Protein AF-A0A3D0U3P0-F1 (afdb_monomer)

Mean predicted aligned error: 9.62 Å

Sequence (791 aa):
NNADELRDAFAVIERSAILPGTFVLSSGGVGVNQLNRFTHMDEMYFSTFTPSSKPFWYGNLKKYYFNINRDDQLGIFADPQKTTVAIEDGAFLPEVLSPWSVVDEAYYNTDEAISADGDIAHIGGAASKIAQPDARKLFVSYNNVQYQITPGNTDATNLQTALSTTYSSLLDGTVEENTAALGSYQTSTLAPMLSWLMGEDVNDEWIRISQPEDPPGALTDQRPADRYDLRNFYGAPLHSSPVVVNYVSKTTDGENNVVDLDPPIDVVFVSTNDGKLYAVDTSDGTELLAYMPEAVLKRDSLTEPSPVEKMYEATKPGAEDGGLIYGLDSTWTVWRQDVNGNGNIDESSLDFVYLYGGMRRGGNNYYILDATNAYASRTISELAVLEGGTGKFADMGQTWSEPQLAIIRYNGTAAAVFIVGGGYDTVYDSGRPNTLPAKGAQVYIIAARAFTDANANSYSAGDVLWWASSATVNNDTTHKQLSALQYSIPSSVKLVELDGDGYLDHFYVGDMGGQIHRFDLNYANSGATDLISNVGTDETVVARLGVSAVAGNAITDSIDRRFFYPPSVAKMRCPQGFCMGIAIGSGWRSNPLDTSVAEKVYFLMDYEPFDGNLNRTILTDLSTYTDDGGNSITEIAPVTKQTNADQLAASSASNAVRGFSLALGGSGYSAEKMLGSPLIISGTTLFSTYYRPDNNGQDQCVMQEGAAAVYSFNPANSQALVLASGLNQNVAGSIQALISEIPSEQVIGEGGETETLPPEVRSGLMSGTGAVGPTPLELDVIRRTRWYQMD

Secondary structure (DSSP, 8-state):
--HHHHHHHHHHHHHHTT-S--B--SPPEE---SS-TTS---EEEEEEEE--SSSS-EEEEEEEEEEE-TT--EEEESSTTS-SB-EETTEE-TTPPPTT-----B-TTSSS-B---TT-TTSSTGGGGPPPTTT--EEEEETTEEEEE-TT-HHHHHHHHHHHHHHHHH--S-HHHHHHHHHHHIIIIIHHHHHHHHTB-TT-HHHHHTS-SS-SSS----S-GGGTTB---EEP-SSPPPEEEEEEEEEE-TTS-EEEEEEEEEEEEEE-TTS-EEEEETTT--EEEEEE-HHHH--SSSSS--HHHHHHHHTSTTPPP-PPPP-S-PPPEEEEE-SS-SSB--TTSS-EEEEEEE-BTT-S-EEEEE-TTTTTT---EEEEEE-TTSGGGTT--BB-S--EEEEEEETTEEEEEEEEE-BB-GGGGTSS-SSSSPTT--EEEEESS-EE-TTS-EE-TT-EEEEEESS--TT-TTEEE-TT--S-B-SPPEEE--SSSSS--EEEEE-TTSEEEEEEB-TT--SGGGSBS--SSSTTEEEE-SGGGS-GGG--GGG-----SPPEEEEEEETTEEEEEEEEE---TT-TT--SS--EEEEEEE-HHHH--TTPPPEETT-EEE-TTS-EEESEEEEEEES-GGGPPBP---TT--EEEEE---TT-TT-EE-S--EEETTEEEEEEEE-----S-----PPPPEEEEEEE-TTBSEEEEEEEEEEGGGTT-HHHHHHTS-GGGT-----TT----S---B----------PTTT-GGG----------

pLDDT: mean 82.15, std 19.07, range [20.28, 98.62]

Solvent-accessible surface area (backbone atoms only — not comparable to full-atom values): 41387 Å² total; per-residue (Å²): 137,53,74,62,62,51,48,52,50,48,54,48,53,59,45,60,69,50,51,93,57,49,45,42,77,26,49,60,22,64,44,61,43,88,87,48,72,85,55,73,50,51,40,34,32,36,28,20,18,33,80,49,60,31,23,47,37,40,3,24,46,37,51,37,22,54,46,70,46,98,83,54,45,72,46,37,13,35,36,94,83,64,77,43,74,31,47,59,92,85,39,53,39,57,82,34,51,38,71,36,40,51,51,75,77,28,22,63,46,31,95,50,78,39,62,37,24,34,28,43,25,51,46,16,20,27,26,46,39,57,63,59,32,76,73,44,40,37,36,38,37,50,94,95,39,79,32,70,34,31,80,92,37,70,41,38,54,51,50,53,51,51,53,49,49,54,56,56,71,60,57,84,68,55,75,67,55,41,51,52,51,49,51,48,42,46,67,73,42,53,51,53,43,52,41,38,72,51,27,33,28,77,56,50,53,63,45,63,45,40,30,40,77,77,60,97,61,84,82,66,75,84,62,61,82,94,44,66,54,51,39,52,64,34,32,18,20,60,58,7,30,37,40,61,44,75,39,35,36,48,42,67,49,102,83,71,45,83,40,78,38,85,78,52,48,38,36,34,36,39,18,13,34,70,27,31,39,39,34,26,35,65,88,62,23,38,60,44,29,34,40,31,54,36,78,34,67,47,59,90,45,82,90,41,73,15,54,50,55,53,43,50,51,33,55,34,86,85,43,65,73,47,71,74,54,49,21,23,28,29,41,57,38,75,50,60,38,50,45,86,70,73,58,41,52,44,83,91,58,84,28,40,27,37,37,34,36,28,14,17,90,38,32,31,34,37,40,33,32,42,42,47,32,39,76,86,77,36,42,71,44,81,70,34,71,50,55,38,60,40,84,98,29,44,53,32,13,26,25,49,18,44,55,40,73,44,35,32,55,49,52,80,28,72,41,52,28,31,32,29,31,21,1,35,39,73,56,54,68,80,48,75,69,95,58,78,62,33,42,3,16,31,40,42,36,24,25,62,42,69,46,68,46,95,84,70,54,69,45,47,40,67,39,69,52,28,34,37,27,42,63,88,70,84,94,45,68,33,59,43,65,30,74,73,36,33,35,19,13,24,7,20,56,31,82,39,63,89,85,79,71,40,43,53,42,33,38,34,34,23,17,51,29,19,34,33,37,45,48,38,46,26,70,84,19,86,28,44,83,42,33,51,65,45,74,51,87,56,46,29,48,56,31,23,66,12,43,66,59,50,69,73,93,71,63,51,59,47,40,57,27,19,21,58,40,26,44,18,62,35,57,34,53,46,84,89,41,60,22,38,38,36,30,42,44,14,28,58,75,81,47,60,77,52,59,61,44,65,20,36,39,36,42,36,52,48,37,45,95,72,70,70,49,80,82,63,81,60,40,30,86,81,32,63,46,69,48,100,84,69,51,77,40,57,21,43,39,77,37,45,85,37,76,51,80,94,69,64,48,71,44,84,75,58,71,72,46,40,27,38,34,34,72,47,45,52,95,60,26,60,21,24,24,46,26,55,59,36,45,68,53,77,58,30,37,36,41,32,24,35,25,45,70,60,85,88,78,73,98,59,98,60,90,78,73,48,23,11,33,34,34,40,37,36,83,66,33,48,37,30,38,47,73,45,68,79,38,48,41,59,48,33,45,17,67,66,52,58,56,47,68,52,64,71,78,79,78,50,86,76,80,67,95,79,73,86,72,70,93,72,50,63,45,58,73,69,66,68,81,49,62,56,51,70,76,74,91,52,71,73,44,35,40,55,58,69,82,75,86,80,132

Nearest PDB structures (foldseek):
  7fh6-assembly1_A  TM=3.433E-01  e=7.189E-04  Cylindrospermum licheniforme UTEX B 2014
  7fh7-assembly1_A  TM=2.535E-01  e=4.378E-04  Cylindrospermum licheniforme UTEX B 2014
  6ms2-assembly1_A-2  TM=2.893E-01  e=2.923E-01  Bacillus licheniformis DSM 13 = ATCC 14580

Foldseek 3Di:
DDVVVVVVVVLLLLVVLQDDFKDFQEFWAFDAQQQCNVPRFQKTKTQIWGDGLFQFTFFAIFMWGWDQDPQRFIFIAQDPVRPHGQDDLRAGDQQRAHQQFAFDFFQQQAPHTGGHCTRPGWHTFLLRQEDDLQPAFEWEDAPNDIARDGPPDPRLVVVLVRLLVQLLVQDDDDPVVSVVVSVCCSPPFSVLLVLVVSFFCSQQLVQVRRHYNDHPDDGDDPDPPSCSGGRSTDTRLNQAHKYKDFAFQWDADPVRDIDGDVPTWIWIWTDHQLQKIWIATPPNSHTLHIYHYNQQCDDPHPVGGHLSSSNVQSSHVPRDRDHHRFHAHYHKDKDWDDQASSSHLDPPDPTWIWIWGFRQVNDQKIWIKTCSCCPPVNDMDTQDMPHACDDPRVLQDRQLAHWDWAWAQFQNAIFIWTKGFSADACVLLVHDDPDWQHRRLKIFTFGCAWDADPVRDIDHGGHTQAMEACDDDPPDLRYAHEVLSIFHFSEYKAFDDDPFQRGTQWIWGFGQQRWIFIWGADRNDNTRNCRTPQRDHCLGTQAGEANSVDDDPVHFQQRSFGFNYYWAWFWKQALVGIWIWTWGWGASPSCLADLRYFIKIKIFTHCCVPPVPSPDDHHYQADWDQDPVRDTFRQEAEAAEDADPVPFAFDPHDSSHGMYMYTDADPQWSRKTWFAYWYADQQKIKGKIKTAGDDPDDPDSHDGFIKMWIWIDHPRTRHIYTLDIRRGCSLRHHVVSSSSSDRPPVRDPPDDPDDPDDPGIGTFDDDDFDADDHDPDRVSRRGGDGDDDDD

Radius of gyration: 27.06 Å; Cα contacts (8 Å, |Δi|>4): 1975; chains: 1; bounding box: 66×80×85 Å

Structure (mmCIF, N/CA/C/O backbone):
data_AF-A0A3D0U3P0-F1
#
_entry.id   AF-A0A3D0U3P0-F1
#
loop_
_atom_site.group_PDB
_atom_site.id
_atom_site.type_symbol
_atom_site.label_atom_id
_atom_site.label_alt_id
_atom_site.label_comp_id
_atom_site.label_asym_id
_atom_site.label_entity_id
_atom_site.label_seq_id
_atom_site.pdbx_PDB_ins_code
_atom_site.Cartn_x
_atom_site.Cartn_y
_atom_site.Cartn_z
_atom_site.occupancy
_atom_site.B_iso_or_equiv
_atom_site.auth_seq_id
_atom_site.auth_comp_id
_atom_site.auth_asym_id
_atom_site.auth_atom_id
_atom_site.pdbx_PDB_model_num
ATOM 1 N N . ASN A 1 1 ? -30.245 41.193 -2.534 1.00 49.72 1 ASN A N 1
ATOM 2 C CA . ASN A 1 1 ? -28.784 41.068 -2.357 1.00 49.72 1 ASN A CA 1
ATOM 3 C C . ASN A 1 1 ? -28.354 41.817 -1.106 1.00 49.72 1 ASN A C 1
ATOM 5 O O . ASN A 1 1 ? -27.764 42.893 -1.203 1.00 49.72 1 ASN A O 1
ATOM 9 N N . ASN A 1 2 ? -28.703 41.294 0.069 1.00 61.22 2 ASN A N 1
ATOM 10 C CA . ASN A 1 2 ? -28.064 41.710 1.320 1.00 61.22 2 ASN A CA 1
ATOM 11 C C . ASN A 1 2 ? -26.850 40.795 1.606 1.00 61.22 2 ASN A C 1
ATOM 13 O O . ASN A 1 2 ? -26.620 39.818 0.895 1.00 61.22 2 ASN A O 1
ATOM 17 N N . ALA A 1 3 ? -26.031 41.152 2.596 1.00 53.53 3 ALA A N 1
ATOM 18 C CA . ALA A 1 3 ? -24.830 40.389 2.939 1.00 53.53 3 ALA A CA 1
ATOM 19 C C . ALA A 1 3 ? -25.141 38.977 3.474 1.00 53.53 3 ALA A C 1
ATOM 21 O O . ALA A 1 3 ? -24.298 38.097 3.338 1.00 53.53 3 ALA A O 1
ATOM 22 N N . ASP A 1 4 ? -26.336 38.760 4.034 1.00 53.97 4 ASP A N 1
ATOM 23 C CA . ASP A 1 4 ? -26.779 37.454 4.529 1.00 53.97 4 ASP A CA 1
ATOM 24 C C . ASP A 1 4 ? -27.100 36.506 3.367 1.00 53.97 4 ASP A C 1
ATOM 26 O O . ASP A 1 4 ? -26.532 35.430 3.310 1.00 53.97 4 ASP A O 1
ATOM 30 N N . GLU A 1 5 ? -27.852 36.949 2.354 1.00 50.50 5 GLU A N 1
ATOM 31 C CA . GLU A 1 5 ? -28.103 36.180 1.121 1.00 50.50 5 GLU A CA 1
ATOM 32 C C . GLU A 1 5 ? -26.801 35.833 0.384 1.00 50.50 5 GLU A C 1
ATOM 34 O O . GLU A 1 5 ? -26.694 34.778 -0.232 1.00 50.50 5 GLU A O 1
ATOM 39 N N . LEU A 1 6 ? -25.802 36.722 0.436 1.00 48.72 6 LEU A N 1
ATOM 40 C CA . LEU A 1 6 ? -24.500 36.476 -0.178 1.00 48.72 6 LEU A CA 1
ATOM 41 C C . LEU A 1 6 ? -23.668 35.478 0.641 1.00 48.72 6 LEU A C 1
ATOM 43 O O . LEU A 1 6 ? -23.034 34.609 0.055 1.00 48.72 6 LEU A O 1
ATOM 47 N N . ARG A 1 7 ? -23.675 35.585 1.976 1.00 52.66 7 ARG A N 1
ATOM 48 C CA . ARG A 1 7 ? -23.034 34.619 2.882 1.00 52.66 7 ARG A CA 1
ATOM 49 C C . ARG A 1 7 ? -23.671 33.245 2.738 1.00 52.66 7 ARG A C 1
ATOM 51 O O . ARG A 1 7 ? -22.947 32.266 2.649 1.00 52.66 7 ARG A O 1
ATOM 58 N N . ASP A 1 8 ? -24.993 33.183 2.695 1.00 53.12 8 ASP A N 1
ATOM 59 C CA . ASP A 1 8 ? -25.736 31.936 2.593 1.00 53.12 8 ASP A CA 1
ATOM 60 C C . ASP A 1 8 ? -25.505 31.312 1.205 1.00 53.12 8 ASP A C 1
ATOM 62 O O . ASP A 1 8 ? -25.206 30.127 1.120 1.00 53.12 8 ASP A O 1
ATOM 66 N N . ALA A 1 9 ? -25.461 32.113 0.130 1.00 49.28 9 ALA A N 1
ATOM 67 C CA . ALA A 1 9 ? -25.041 31.640 -1.192 1.00 49.28 9 ALA A CA 1
ATOM 68 C C . ALA A 1 9 ? -23.585 31.139 -1.218 1.00 49.28 9 ALA A C 1
ATOM 70 O O . ALA A 1 9 ? -23.313 30.111 -1.830 1.00 49.28 9 ALA A O 1
ATOM 71 N N . PHE A 1 10 ? -22.645 31.814 -0.545 1.00 51.56 10 PHE A N 1
ATOM 72 C CA . PHE A 1 10 ? -21.263 31.331 -0.427 1.00 51.56 10 PHE A CA 1
ATOM 73 C C . PHE A 1 10 ? -21.161 30.059 0.418 1.00 51.56 10 PHE A C 1
ATOM 75 O O . PHE A 1 10 ? -20.422 29.164 0.036 1.00 51.56 10 PHE A O 1
ATOM 82 N N . ALA A 1 11 ? -21.929 29.941 1.501 1.00 48.03 11 ALA A N 1
ATOM 83 C CA . ALA A 1 11 ? -21.966 28.755 2.351 1.00 48.03 11 ALA A CA 1
ATOM 84 C C . ALA A 1 11 ? -22.647 27.562 1.663 1.00 48.03 11 ALA A C 1
ATOM 86 O O . ALA A 1 11 ? -22.323 26.418 1.971 1.00 48.03 11 ALA A O 1
ATOM 87 N N . VAL A 1 12 ? -23.593 27.811 0.753 1.00 47.97 12 VAL A N 1
ATOM 88 C CA . VAL A 1 12 ? -24.183 26.791 -0.127 1.00 47.97 12 VAL A CA 1
ATOM 89 C C . VAL A 1 12 ? -23.184 26.385 -1.208 1.00 47.97 12 VAL A C 1
ATOM 91 O O . VAL A 1 12 ? -23.010 25.199 -1.434 1.00 47.97 12 VAL A O 1
ATOM 94 N N . ILE A 1 13 ? -22.463 27.323 -1.834 1.00 45.50 13 ILE A N 1
ATOM 95 C CA . ILE A 1 13 ? -21.404 27.008 -2.816 1.00 45.50 13 ILE A CA 1
ATOM 96 C C . ILE A 1 13 ? -20.246 26.236 -2.163 1.00 45.50 13 ILE A C 1
ATOM 98 O O . ILE A 1 13 ? -19.722 25.299 -2.751 1.00 45.50 13 ILE A O 1
ATOM 102 N N . GLU A 1 14 ? -19.858 26.602 -0.943 1.00 43.72 14 GLU A N 1
ATOM 103 C CA . GLU A 1 14 ? -18.829 25.911 -0.160 1.00 43.72 14 GLU A CA 1
ATOM 104 C C . GLU A 1 14 ? -19.275 24.496 0.231 1.00 43.72 14 GLU A C 1
ATOM 106 O O . GLU A 1 14 ? -18.494 23.562 0.089 1.00 43.72 14 GLU A O 1
ATOM 111 N N . ARG A 1 15 ? -20.540 24.309 0.640 1.00 44.34 15 ARG A N 1
ATOM 112 C CA . ARG A 1 15 ? -21.095 22.987 0.985 1.00 44.34 15 ARG A CA 1
ATOM 113 C C . ARG A 1 15 ? -21.372 22.098 -0.230 1.00 44.34 15 ARG A C 1
ATOM 115 O O . ARG A 1 15 ? -21.023 20.930 -0.185 1.00 44.34 15 ARG A O 1
ATOM 122 N N . SER A 1 16 ? -21.890 22.644 -1.330 1.00 39.41 16 SER A N 1
ATOM 123 C CA . SER A 1 16 ? -22.122 21.907 -2.589 1.00 39.41 16 SER A CA 1
ATOM 124 C C . SER A 1 16 ? -20.830 21.590 -3.354 1.00 39.41 16 SER A C 1
ATOM 126 O O . SER A 1 16 ? -20.779 20.629 -4.118 1.00 39.41 16 SER A O 1
ATOM 128 N N . ALA A 1 17 ? -19.741 22.330 -3.108 1.00 38.22 17 ALA A N 1
ATOM 129 C CA . ALA A 1 17 ? -18.396 21.918 -3.520 1.00 38.22 17 ALA A CA 1
ATOM 130 C C . ALA A 1 17 ? -17.871 20.709 -2.711 1.00 38.22 17 ALA A C 1
ATOM 132 O O . ALA A 1 17 ? -16.861 20.113 -3.091 1.00 38.22 17 ALA A O 1
ATOM 133 N N . ILE A 1 18 ? -18.558 20.343 -1.619 1.00 46.81 18 ILE A N 1
ATOM 134 C CA . ILE A 1 18 ? -18.239 19.260 -0.687 1.00 46.81 18 ILE A CA 1
ATOM 135 C C . ILE A 1 18 ? -19.421 18.262 -0.636 1.00 46.81 18 ILE A C 1
ATOM 137 O O . ILE A 1 18 ? -19.855 17.894 0.449 1.00 46.81 18 ILE A O 1
ATOM 141 N N . LEU A 1 19 ? -19.787 17.698 -1.809 1.00 46.34 19 LEU A N 1
ATOM 142 C CA . LEU A 1 19 ? -20.512 16.410 -2.046 1.00 46.34 19 LEU A CA 1
ATOM 143 C C . LEU A 1 19 ? -22.002 16.553 -2.428 1.00 46.34 19 LEU A C 1
ATOM 145 O O . LEU A 1 19 ? -22.642 17.460 -1.911 1.00 46.34 19 LEU A O 1
ATOM 149 N N . PRO A 1 20 ? -22.538 15.729 -3.368 1.00 41.22 20 PRO A N 1
ATOM 150 C CA . PRO A 1 20 ? -22.445 14.260 -3.439 1.00 41.22 20 PRO A CA 1
ATOM 151 C C . PRO A 1 20 ? -21.587 13.714 -4.594 1.00 41.22 20 PRO A C 1
ATOM 153 O O . PRO A 1 20 ? -21.606 14.215 -5.714 1.00 41.22 20 PRO A O 1
ATOM 156 N N . GLY A 1 21 ? -20.840 12.649 -4.301 1.00 50.16 21 GLY A N 1
ATOM 157 C CA . GLY A 1 21 ? -20.119 11.838 -5.280 1.00 50.16 21 GLY A CA 1
ATOM 158 C C . GLY A 1 21 ? -19.265 10.774 -4.588 1.00 50.16 21 GLY A C 1
ATOM 159 O O . GLY A 1 21 ? -18.504 11.080 -3.664 1.00 50.16 21 GLY A O 1
ATOM 160 N N . THR A 1 22 ? -19.394 9.513 -5.003 1.00 53.03 22 THR A N 1
ATOM 161 C CA . THR A 1 22 ? -18.499 8.433 -4.565 1.00 53.03 22 THR A CA 1
ATOM 162 C C . THR A 1 22 ? -17.234 8.448 -5.399 1.00 53.03 22 THR A C 1
ATOM 164 O O . THR A 1 22 ? -17.274 8.259 -6.612 1.00 53.03 22 THR A O 1
ATOM 167 N N . PHE A 1 23 ? -16.095 8.592 -4.728 1.00 55.03 23 PHE A N 1
ATOM 168 C CA . PHE A 1 23 ? -14.792 8.401 -5.345 1.00 55.03 23 PHE A CA 1
ATOM 169 C C . PHE A 1 23 ? -14.285 6.995 -5.022 1.00 55.03 23 PHE A C 1
ATOM 171 O O . PHE A 1 23 ? -14.324 6.546 -3.871 1.00 55.03 23 PHE A O 1
ATOM 178 N N . VAL A 1 24 ? -13.785 6.307 -6.048 1.00 51.56 24 VAL A N 1
ATOM 179 C CA . VAL A 1 24 ? -13.089 5.022 -5.925 1.00 51.56 24 VAL A CA 1
ATOM 180 C C . VAL A 1 24 ? -11.683 5.207 -6.470 1.00 51.56 24 VAL A C 1
ATOM 182 O O . VAL A 1 24 ? -11.451 5.107 -7.668 1.00 51.56 24 VAL A O 1
ATOM 185 N N . LEU A 1 25 ? -10.724 5.490 -5.588 1.00 46.53 25 LEU A N 1
ATOM 186 C CA . LEU A 1 25 ? -9.311 5.609 -5.978 1.00 46.53 25 LEU A CA 1
ATOM 187 C C . LEU A 1 25 ? -8.508 4.317 -5.779 1.00 46.53 25 LEU A C 1
ATOM 189 O O . LEU A 1 25 ? -7.297 4.318 -6.018 1.00 46.53 25 LEU A O 1
ATOM 193 N N . SER A 1 26 ? -9.146 3.213 -5.381 1.00 41.91 26 SER A N 1
ATOM 194 C CA . SER A 1 26 ? -8.489 1.909 -5.302 1.00 41.91 26 SER A CA 1
ATOM 195 C C . SER A 1 26 ? -9.213 0.852 -6.131 1.00 41.91 26 SER A C 1
ATOM 197 O O . SER A 1 26 ? -10.439 0.761 -6.156 1.00 41.91 26 SER A O 1
ATOM 199 N N . SER A 1 27 ? -8.417 0.072 -6.866 1.00 41.41 27 SER A N 1
ATOM 200 C CA . SER A 1 27 ? -8.886 -1.048 -7.678 1.00 41.41 27 SER A CA 1
ATOM 201 C C . SER A 1 27 ? -9.692 -2.006 -6.808 1.00 41.41 27 SER A C 1
ATOM 203 O O . SER A 1 27 ? -9.208 -2.411 -5.748 1.00 41.41 27 SER A O 1
ATOM 205 N N . GLY A 1 28 ? -10.894 -2.375 -7.257 1.00 38.97 28 GLY A N 1
ATOM 206 C CA . GLY A 1 28 ? -11.715 -3.362 -6.565 1.00 38.97 28 GLY A CA 1
ATOM 207 C C . GLY A 1 28 ? -10.906 -4.625 -6.255 1.00 38.97 28 GLY A C 1
ATOM 208 O O . GLY A 1 28 ? -10.184 -5.149 -7.110 1.00 38.97 28 GLY A O 1
ATOM 209 N N . GLY A 1 29 ? -10.992 -5.104 -5.016 1.00 43.38 29 GLY A N 1
ATOM 210 C CA . GLY A 1 29 ? -10.468 -6.415 -4.655 1.00 43.38 29 GLY A CA 1
ATOM 211 C C . GLY A 1 29 ? -11.375 -7.474 -5.270 1.00 43.38 29 GLY A C 1
ATOM 212 O O . GLY A 1 29 ? -12.568 -7.494 -4.981 1.00 43.38 29 GLY A O 1
ATOM 213 N N . VAL A 1 30 ? -10.846 -8.340 -6.134 1.00 42.81 30 VAL A N 1
ATOM 214 C CA . VAL A 1 30 ? -11.605 -9.497 -6.635 1.00 42.81 30 VAL A CA 1
ATOM 215 C C . VAL A 1 30 ? -11.433 -10.633 -5.634 1.00 42.81 30 VAL A C 1
ATOM 217 O O . VAL A 1 30 ? -10.302 -10.964 -5.267 1.00 42.81 30 VAL A O 1
ATOM 220 N N . GLY A 1 31 ? -12.540 -11.230 -5.192 1.00 40.38 31 GLY A N 1
ATOM 221 C CA . GLY A 1 31 ? -12.495 -12.438 -4.373 1.00 40.38 31 GLY A CA 1
ATOM 222 C C . GLY A 1 31 ? -11.901 -13.589 -5.184 1.00 40.38 31 GLY A C 1
ATOM 223 O O . GLY A 1 31 ? -12.520 -14.077 -6.124 1.00 40.38 31 GLY A O 1
ATOM 224 N N . VAL A 1 32 ? -10.684 -14.023 -4.853 1.00 37.00 32 VAL A N 1
ATOM 225 C CA . VAL A 1 32 ? -10.072 -15.205 -5.475 1.00 37.00 32 VAL A CA 1
ATOM 226 C C . VAL A 1 32 ? -10.027 -16.320 -4.444 1.00 37.00 32 VAL A C 1
ATOM 228 O O . VAL A 1 32 ? -9.284 -16.237 -3.464 1.00 37.00 32 VAL A O 1
ATOM 231 N N . ASN A 1 33 ? -10.770 -17.399 -4.696 1.00 36.72 33 ASN A N 1
ATOM 232 C CA . ASN A 1 33 ? -10.643 -18.612 -3.901 1.00 36.72 33 ASN A CA 1
ATOM 233 C C . ASN A 1 33 ? -9.241 -19.212 -4.131 1.00 36.72 33 ASN A C 1
ATOM 235 O O . ASN A 1 33 ? -8.911 -19.687 -5.221 1.00 36.72 33 ASN A O 1
ATOM 239 N N . GLN A 1 34 ? -8.386 -19.166 -3.104 1.00 41.25 34 GLN A N 1
ATOM 240 C CA . GLN A 1 34 ? -6.985 -19.588 -3.221 1.00 41.25 34 GLN A CA 1
ATOM 241 C C . GLN A 1 34 ? -6.814 -21.105 -3.406 1.00 41.25 34 GLN A C 1
ATOM 243 O O . GLN A 1 34 ? -5.760 -21.528 -3.890 1.00 41.25 34 GLN A O 1
ATOM 248 N N . LEU A 1 35 ? -7.831 -21.902 -3.060 1.00 35.69 35 LEU A N 1
ATOM 249 C CA . LEU A 1 35 ? -7.830 -23.367 -3.117 1.00 35.69 35 LEU A CA 1
ATOM 250 C C . LEU A 1 35 ? -8.491 -23.899 -4.390 1.00 35.69 35 LEU A C 1
ATOM 252 O O . LEU A 1 35 ? -8.008 -24.872 -4.967 1.00 35.69 35 LEU A O 1
ATOM 256 N N . ASN A 1 36 ? -9.551 -23.237 -4.856 1.00 35.78 36 ASN A N 1
ATOM 257 C CA . ASN A 1 36 ? -10.253 -23.582 -6.086 1.00 35.78 36 ASN A CA 1
ATOM 258 C C . ASN A 1 36 ? -10.243 -22.396 -7.059 1.00 35.78 36 ASN A C 1
ATOM 260 O O . ASN A 1 36 ? -11.230 -21.698 -7.262 1.00 35.78 36 ASN A O 1
ATOM 264 N N . ARG A 1 37 ? -9.082 -22.161 -7.678 1.00 35.03 37 ARG A N 1
ATOM 265 C CA . ARG A 1 37 ? -8.872 -21.033 -8.605 1.00 35.03 37 ARG A CA 1
ATOM 266 C C . ARG A 1 37 ? -9.635 -21.161 -9.932 1.00 35.03 37 ARG A C 1
ATOM 268 O O . ARG A 1 37 ? -9.618 -20.216 -10.712 1.00 35.03 37 ARG A O 1
ATOM 275 N N . PHE A 1 38 ? -10.265 -22.313 -10.194 1.00 30.11 38 PHE A N 1
ATOM 276 C CA . PHE A 1 38 ? -11.140 -22.538 -11.353 1.00 30.11 38 PHE A CA 1
ATOM 277 C C . PHE A 1 38 ? -12.600 -22.149 -11.083 1.00 30.11 38 PHE A C 1
ATOM 279 O O . PHE A 1 38 ? -13.351 -21.925 -12.029 1.00 30.11 38 PHE A O 1
ATOM 286 N N . THR A 1 39 ? -13.007 -22.036 -9.816 1.00 34.31 39 THR A N 1
ATOM 287 C CA . THR A 1 39 ? -14.263 -21.385 -9.435 1.00 34.31 39 THR A CA 1
ATOM 288 C C . THR A 1 39 ? -13.959 -19.917 -9.180 1.00 34.31 39 THR A C 1
ATOM 290 O O . THR A 1 39 ? -13.488 -19.537 -8.109 1.00 34.31 39 THR A O 1
ATOM 293 N N . HIS A 1 40 ? -14.165 -19.090 -10.202 1.00 49.53 40 HIS A N 1
ATOM 294 C CA . HIS A 1 40 ? -14.191 -17.645 -10.026 1.00 49.53 40 HIS A CA 1
AT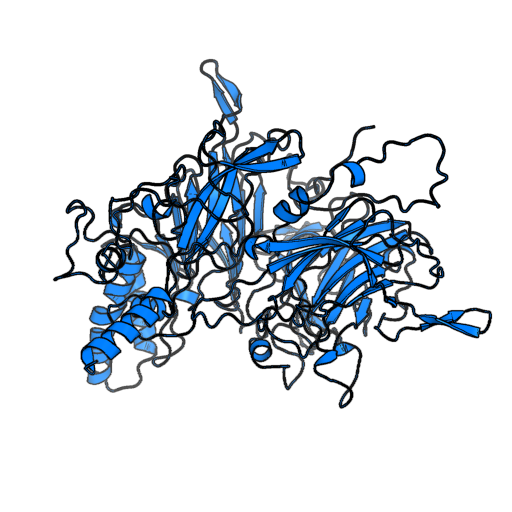OM 295 C C . HIS A 1 40 ? -15.372 -17.321 -9.110 1.00 49.53 40 HIS A C 1
ATOM 297 O O . HIS A 1 40 ? -16.512 -17.578 -9.493 1.00 49.53 40 HIS A O 1
ATOM 303 N N . MET A 1 41 ? -15.114 -16.791 -7.911 1.00 63.88 41 MET A N 1
ATOM 304 C CA . MET A 1 41 ? -16.186 -16.090 -7.214 1.00 63.88 41 MET A CA 1
ATOM 305 C C . MET A 1 41 ? -16.464 -14.837 -8.026 1.00 63.88 41 MET A C 1
ATOM 307 O O . MET A 1 41 ? -15.542 -14.108 -8.392 1.00 63.88 41 MET A O 1
ATOM 311 N N . ASP A 1 42 ? -17.723 -14.611 -8.354 1.00 75.31 42 ASP A N 1
ATOM 312 C CA . ASP A 1 42 ? -18.152 -13.456 -9.124 1.00 75.31 42 ASP A CA 1
ATOM 313 C C . ASP A 1 42 ? -18.332 -12.222 -8.237 1.00 75.31 42 ASP A C 1
ATOM 315 O O . ASP A 1 42 ? -19.132 -11.356 -8.556 1.00 75.31 42 ASP A O 1
ATOM 319 N N . GLU A 1 43 ? -17.568 -12.120 -7.147 1.00 78.75 43 GLU A N 1
ATOM 320 C CA . GLU A 1 43 ? -17.661 -11.077 -6.129 1.00 78.75 43 GLU A CA 1
ATOM 321 C C . GLU A 1 43 ? -16.512 -10.065 -6.242 1.00 78.75 43 GLU A C 1
ATOM 323 O O . GLU A 1 43 ? -15.346 -10.421 -6.455 1.00 78.75 43 GLU A O 1
ATOM 328 N N . MET A 1 44 ? -16.834 -8.790 -6.033 1.00 77.31 44 MET A N 1
ATOM 329 C CA . MET A 1 44 ? -15.883 -7.683 -5.966 1.00 77.31 44 MET A CA 1
ATOM 330 C C . MET A 1 44 ? -16.127 -6.810 -4.743 1.00 77.31 44 MET A C 1
ATOM 332 O O . MET A 1 44 ? -17.266 -6.561 -4.348 1.00 77.31 44 MET A O 1
ATOM 336 N N . TYR A 1 45 ? -15.036 -6.291 -4.193 1.00 82.31 45 TYR A N 1
ATOM 337 C CA . TYR A 1 45 ? -15.023 -5.455 -3.004 1.00 82.31 45 TYR A CA 1
ATOM 338 C C . TYR A 1 45 ? -14.471 -4.078 -3.345 1.00 82.31 45 TYR A C 1
ATOM 340 O O . TYR A 1 45 ? -13.332 -3.951 -3.797 1.00 82.31 45 TYR A O 1
ATOM 348 N N . PHE A 1 46 ? -15.279 -3.049 -3.123 1.00 81.00 46 PHE A N 1
ATOM 349 C CA . PHE A 1 46 ? -14.950 -1.667 -3.432 1.00 81.00 46 PHE A CA 1
ATOM 350 C C . PHE A 1 46 ? -14.707 -0.883 -2.152 1.00 81.00 46 PHE A C 1
ATOM 352 O O . PHE A 1 46 ? -15.581 -0.762 -1.295 1.00 81.00 46 PHE A O 1
ATOM 359 N N . SER A 1 47 ? -13.509 -0.323 -2.063 1.00 83.81 47 SER A N 1
ATOM 360 C CA . SER A 1 47 ? -13.175 0.755 -1.144 1.00 83.81 47 SER A CA 1
ATOM 361 C C . SER A 1 47 ? -13.724 2.054 -1.725 1.00 83.81 47 SER A C 1
ATOM 363 O O . SER A 1 47 ? -13.284 2.512 -2.779 1.00 83.81 47 SER A O 1
ATOM 365 N N . THR A 1 48 ? -14.704 2.639 -1.051 1.00 82.19 48 THR A N 1
ATOM 366 C CA . THR A 1 48 ? -15.368 3.870 -1.491 1.00 82.19 48 THR A CA 1
ATOM 367 C C . THR A 1 48 ? -15.119 4.961 -0.470 1.00 82.19 48 THR A C 1
ATOM 369 O O . THR A 1 48 ? -15.174 4.695 0.731 1.00 82.19 48 THR A O 1
ATOM 372 N N . PHE A 1 49 ? -14.898 6.196 -0.904 1.00 84.19 49 PHE A N 1
ATOM 373 C CA . PHE A 1 49 ? -14.807 7.314 0.026 1.00 84.19 49 PHE A CA 1
ATOM 374 C C . PHE A 1 49 ? -15.312 8.610 -0.580 1.00 84.19 49 PHE A C 1
ATOM 376 O O . PHE A 1 49 ? -15.609 8.723 -1.771 1.00 84.19 49 PHE A O 1
ATOM 383 N N . THR A 1 50 ? -15.413 9.593 0.298 1.00 78.94 50 THR A N 1
ATOM 384 C CA . THR A 1 50 ? -15.985 10.879 -0.013 1.00 78.94 50 THR A CA 1
ATOM 385 C C . THR A 1 50 ? -15.013 11.980 0.440 1.00 78.94 50 THR A C 1
ATOM 387 O O . THR A 1 50 ? -14.845 12.175 1.648 1.00 78.94 50 THR A O 1
ATOM 390 N N . PRO A 1 51 ? -14.314 12.665 -0.492 1.00 76.94 51 PRO A N 1
ATOM 391 C CA . PRO A 1 51 ? -13.432 13.780 -0.174 1.00 76.94 51 PRO A CA 1
ATOM 392 C C . PRO A 1 51 ? -14.157 14.876 0.598 1.00 76.94 51 PRO A C 1
ATOM 394 O O . PRO A 1 51 ? -15.316 15.177 0.332 1.00 76.94 51 PRO A O 1
ATOM 397 N N . SER A 1 52 ? -13.448 15.512 1.520 1.00 78.56 52 SER A N 1
ATOM 398 C CA . SER A 1 52 ? -13.950 16.650 2.282 1.00 78.56 52 SER A CA 1
ATOM 399 C C . SER A 1 52 ? -12.882 17.735 2.390 1.00 78.56 52 SER A C 1
ATOM 401 O O . SER A 1 52 ? -11.685 17.453 2.318 1.00 78.56 52 SER A O 1
ATOM 403 N N . SER A 1 53 ? -13.291 18.984 2.610 1.00 80.38 53 SER A N 1
ATOM 404 C CA . SER A 1 53 ? -12.358 20.025 3.054 1.00 80.38 53 SER A CA 1
ATOM 405 C C . SER A 1 53 ? -11.850 19.776 4.480 1.00 80.38 53 SER A C 1
ATOM 407 O O . SER A 1 53 ? -10.852 20.367 4.895 1.00 80.38 53 SER A O 1
ATOM 409 N N . LYS A 1 54 ? -12.515 18.891 5.238 1.00 86.88 54 LYS A N 1
ATOM 410 C CA . LYS A 1 54 ? -12.105 18.518 6.590 1.00 86.88 54 LYS A CA 1
ATOM 411 C C . LYS A 1 54 ? -10.900 17.571 6.579 1.00 86.88 54 LYS A C 1
ATOM 413 O O . LYS A 1 54 ? -10.796 16.719 5.693 1.00 86.88 54 LYS A O 1
ATOM 418 N N . PRO A 1 55 ? -10.042 17.631 7.616 1.00 90.06 55 PRO A N 1
ATOM 419 C CA . PRO A 1 55 ? -8.910 16.715 7.764 1.00 90.06 55 PRO A CA 1
ATOM 420 C C . PRO A 1 55 ? -9.291 15.232 7.919 1.00 90.06 55 PRO A C 1
ATOM 422 O O . PRO A 1 55 ? -8.425 14.368 7.800 1.00 90.06 55 PRO A O 1
ATOM 425 N N . PHE A 1 56 ? -10.562 14.917 8.189 1.00 91.50 56 PHE A N 1
ATOM 426 C CA . PHE A 1 56 ? -11.080 13.553 8.251 1.00 91.50 56 PHE A CA 1
ATOM 427 C C . PHE A 1 56 ? -12.077 13.313 7.118 1.00 91.50 56 PHE A C 1
ATOM 429 O O . PHE A 1 56 ? -13.063 14.037 6.982 1.00 91.50 56 PHE A O 1
ATOM 436 N N . TRP A 1 57 ? -11.811 12.295 6.303 1.00 90.38 57 TRP A N 1
ATOM 437 C CA . TRP A 1 57 ? -12.704 11.859 5.229 1.00 90.38 57 TRP A CA 1
ATOM 438 C C . TRP A 1 57 ? -13.412 10.572 5.616 1.00 90.38 57 TRP A C 1
ATOM 440 O O . TRP A 1 57 ? -12.787 9.671 6.180 1.00 90.38 57 TRP A O 1
ATOM 450 N N . TYR A 1 58 ? -14.685 10.484 5.246 1.00 90.56 58 TYR A N 1
ATOM 451 C CA . TYR A 1 58 ? -15.495 9.292 5.441 1.00 90.56 58 TYR A CA 1
ATOM 452 C C . TYR A 1 58 ? -15.369 8.347 4.250 1.00 90.56 58 TYR A C 1
ATOM 454 O O . TYR A 1 58 ? -15.213 8.775 3.101 1.00 90.56 58 TYR A O 1
ATOM 462 N N . GLY A 1 59 ? -15.482 7.055 4.522 1.00 90.31 59 GLY A N 1
ATOM 463 C CA . GLY A 1 59 ? -15.549 6.034 3.491 1.00 90.31 59 GLY A CA 1
ATOM 464 C C . GLY A 1 59 ? -16.246 4.778 3.964 1.00 90.31 59 GLY A C 1
ATOM 465 O O . GLY A 1 59 ? -16.987 4.801 4.946 1.00 90.31 59 GLY A O 1
ATOM 466 N N . ASN A 1 60 ? -16.069 3.706 3.197 1.00 91.25 60 ASN A N 1
ATOM 467 C CA . ASN A 1 60 ? -16.757 2.441 3.396 1.00 91.25 60 ASN A CA 1
ATOM 468 C C . ASN A 1 60 ? -16.135 1.323 2.548 1.00 91.25 60 ASN A C 1
ATOM 470 O O . ASN A 1 60 ? -15.343 1.573 1.634 1.00 91.25 60 ASN A O 1
ATOM 474 N N . LEU A 1 61 ? -16.553 0.095 2.838 1.00 91.44 61 LEU A N 1
ATOM 475 C CA . LEU A 1 61 ? -16.288 -1.098 2.049 1.00 91.44 61 LEU A CA 1
ATOM 476 C C . LEU A 1 61 ? -17.626 -1.669 1.564 1.00 91.44 61 LEU A C 1
ATOM 478 O O . LEU A 1 61 ? -18.500 -1.982 2.375 1.00 91.44 61 LEU A O 1
ATOM 482 N N . LYS A 1 62 ? -17.783 -1.823 0.249 1.00 89.50 62 LYS A N 1
ATOM 483 C CA . LYS A 1 62 ? -19.012 -2.323 -0.385 1.00 89.50 62 LYS A CA 1
ATOM 484 C C . LYS A 1 62 ? -18.731 -3.580 -1.211 1.00 89.50 62 LYS A C 1
ATOM 486 O O . LYS A 1 62 ? -17.668 -3.693 -1.818 1.00 89.50 62 LYS A O 1
ATOM 491 N N . LYS A 1 63 ? -19.686 -4.510 -1.252 1.00 89.56 63 LYS A N 1
ATOM 492 C CA . LYS A 1 63 ? -19.638 -5.723 -2.085 1.00 89.56 63 LYS A CA 1
ATOM 493 C C . LYS A 1 63 ? -20.466 -5.523 -3.346 1.00 89.56 63 LYS A C 1
ATOM 495 O O . LYS A 1 63 ? -21.502 -4.880 -3.296 1.00 89.56 63 LYS A O 1
ATOM 500 N N . TYR A 1 64 ? -20.036 -6.102 -4.452 1.00 86.44 64 TYR A N 1
ATOM 501 C CA . TYR A 1 64 ? -20.791 -6.186 -5.698 1.00 86.44 64 TYR A CA 1
ATOM 502 C C . TYR A 1 64 ? -20.469 -7.502 -6.394 1.00 86.44 64 TYR A C 1
ATOM 504 O O . TYR A 1 64 ? -19.573 -8.233 -5.971 1.00 86.44 64 TYR A O 1
ATOM 512 N N . TYR A 1 65 ? -21.184 -7.785 -7.473 1.00 84.06 65 TYR A N 1
ATOM 513 C CA . TYR A 1 65 ? -20.959 -8.949 -8.312 1.00 84.06 65 TYR A CA 1
ATOM 514 C C . TYR A 1 65 ? -20.535 -8.530 -9.710 1.00 84.06 65 TYR A C 1
ATOM 516 O O . TYR A 1 65 ? -20.890 -7.443 -10.162 1.00 84.06 65 TYR A O 1
ATOM 524 N N . PHE A 1 66 ? -19.794 -9.377 -10.416 1.00 76.62 66 PHE A N 1
ATOM 525 C CA . PHE A 1 66 ? -19.382 -9.100 -11.786 1.00 76.62 66 PHE A CA 1
ATOM 526 C C . PHE A 1 66 ? -19.797 -10.183 -12.769 1.00 76.62 66 PHE A C 1
ATOM 528 O O . PHE A 1 66 ? -19.948 -11.363 -12.445 1.00 76.62 66 PHE A O 1
ATOM 535 N N . ASN A 1 67 ? -19.972 -9.771 -14.017 1.00 72.25 67 ASN A N 1
ATOM 536 C CA . ASN A 1 67 ? -20.132 -10.681 -15.133 1.00 72.25 67 ASN A CA 1
ATOM 537 C C . ASN A 1 67 ? -19.337 -10.186 -16.326 1.00 72.25 67 ASN A C 1
ATOM 539 O O . ASN A 1 67 ? -19.295 -8.987 -16.575 1.00 72.25 67 ASN A O 1
ATOM 543 N N . ILE A 1 68 ? -18.776 -11.115 -17.089 1.00 67.69 68 ILE A N 1
ATOM 544 C CA . ILE A 1 68 ? -18.231 -10.812 -18.408 1.00 67.69 68 ILE A CA 1
ATOM 545 C C . ILE A 1 68 ? -19.235 -11.368 -19.415 1.00 67.69 68 ILE A C 1
ATOM 547 O O . ILE A 1 68 ? -19.520 -12.569 -19.431 1.00 67.69 68 ILE A O 1
ATOM 551 N N . ASN A 1 69 ? -19.855 -10.481 -20.190 1.00 63.03 69 ASN A N 1
ATOM 552 C CA . ASN A 1 69 ? -20.857 -10.863 -21.184 1.00 63.03 69 ASN A CA 1
ATOM 553 C C . ASN A 1 69 ? -20.181 -11.438 -22.446 1.00 63.03 69 ASN A C 1
ATOM 555 O O . ASN A 1 69 ? -18.968 -11.383 -22.591 1.00 63.03 69 ASN A O 1
ATOM 559 N N . ARG A 1 70 ? -20.962 -11.994 -23.387 1.00 49.25 70 ARG A N 1
ATOM 560 C CA . ARG A 1 70 ? -20.430 -12.596 -24.636 1.00 49.25 70 ARG A CA 1
ATOM 561 C C . ARG A 1 70 ? -19.698 -11.619 -25.560 1.00 49.25 70 ARG A C 1
ATOM 563 O O . ARG A 1 70 ? -18.983 -12.077 -26.440 1.00 49.25 70 ARG A O 1
ATOM 570 N N . ASP A 1 71 ? -19.902 -10.325 -25.355 1.00 53.44 71 ASP A N 1
ATOM 571 C CA . ASP A 1 71 ? -19.205 -9.249 -26.061 1.00 53.44 71 ASP A CA 1
ATOM 572 C C . ASP A 1 71 ? -17.986 -8.745 -25.251 1.00 53.44 71 ASP A C 1
ATOM 574 O O . ASP A 1 71 ? -17.564 -7.607 -25.417 1.00 53.44 71 ASP A O 1
ATOM 578 N N . ASP A 1 72 ? -17.484 -9.559 -24.311 1.00 55.03 72 ASP A N 1
ATOM 579 C CA . ASP A 1 72 ? -16.354 -9.303 -23.401 1.00 55.03 72 ASP A CA 1
ATOM 580 C C . ASP A 1 72 ? -16.494 -8.068 -22.485 1.00 55.03 72 ASP A C 1
ATOM 582 O O . ASP A 1 72 ? -15.559 -7.681 -21.788 1.00 55.03 72 ASP A O 1
ATOM 586 N N . GLN A 1 73 ? -17.690 -7.476 -22.402 1.00 59.69 73 GLN A N 1
ATOM 587 C CA . GLN A 1 73 ? -17.954 -6.342 -21.516 1.00 59.69 73 GLN A CA 1
ATOM 588 C C . GLN A 1 73 ? -18.140 -6.776 -20.057 1.00 59.69 73 GLN A C 1
ATOM 590 O O . GLN A 1 73 ? -18.956 -7.657 -19.756 1.00 59.69 73 GLN A O 1
ATOM 595 N N . LEU A 1 74 ? -17.414 -6.109 -19.153 1.00 66.50 74 LEU A N 1
ATOM 596 C CA . LEU A 1 74 ? -17.555 -6.241 -17.703 1.00 66.50 74 LEU A CA 1
ATOM 597 C C . LEU A 1 74 ? -18.809 -5.495 -17.220 1.00 66.50 74 LEU A C 1
ATOM 599 O O . LEU A 1 74 ? -18.866 -4.270 -17.267 1.00 66.50 74 LEU A O 1
ATOM 603 N N . GLY A 1 75 ? -19.796 -6.231 -16.717 1.00 74.12 75 GLY A N 1
ATOM 604 C CA . GLY A 1 75 ? -20.936 -5.688 -15.980 1.00 74.12 75 GLY A CA 1
ATOM 605 C C . GLY A 1 75 ? -20.743 -5.842 -14.473 1.00 74.12 75 GLY A C 1
ATOM 606 O O . GLY A 1 75 ? -20.240 -6.872 -14.020 1.00 74.12 75 GLY A O 1
ATOM 607 N N . ILE A 1 76 ? -21.167 -4.839 -13.702 1.00 81.12 76 ILE A N 1
ATOM 608 C CA . ILE A 1 76 ? -21.108 -4.835 -12.234 1.00 81.12 76 ILE A CA 1
ATOM 609 C C . ILE A 1 76 ? -22.530 -4.732 -11.691 1.00 81.12 76 ILE A C 1
ATOM 611 O O . ILE A 1 76 ? -23.306 -3.884 -12.131 1.00 81.12 76 ILE A O 1
ATOM 615 N N . PHE A 1 77 ? -22.869 -5.599 -10.742 1.00 88.00 77 PHE A N 1
ATOM 616 C CA . PHE A 1 77 ? -24.230 -5.844 -10.281 1.00 88.00 77 PHE A CA 1
ATOM 617 C C . PHE A 1 77 ? -24.333 -5.810 -8.757 1.00 88.00 77 PHE A C 1
ATOM 619 O O . PHE A 1 77 ? -23.385 -6.144 -8.047 1.00 88.00 77 PHE A O 1
ATOM 626 N N . ALA A 1 78 ? -25.504 -5.438 -8.252 1.00 91.56 78 ALA A N 1
ATOM 627 C CA . ALA A 1 78 ? -25.799 -5.382 -6.821 1.00 91.56 78 ALA A CA 1
ATOM 628 C C . ALA A 1 78 ? -26.422 -6.673 -6.268 1.00 91.56 78 ALA A C 1
ATOM 630 O O . ALA A 1 78 ? -26.675 -6.772 -5.071 1.00 91.56 78 ALA A O 1
ATOM 631 N N . ASP A 1 79 ? -26.655 -7.676 -7.112 1.00 91.12 79 ASP A N 1
ATOM 632 C CA . ASP A 1 79 ? -27.243 -8.954 -6.721 1.00 91.12 79 ASP A CA 1
ATOM 633 C C . ASP A 1 79 ? -26.488 -10.140 -7.339 1.00 91.12 79 ASP A C 1
ATOM 635 O O . ASP A 1 79 ? -25.990 -10.037 -8.466 1.00 91.12 79 ASP A O 1
ATOM 639 N N . PRO A 1 80 ? -26.434 -11.291 -6.644 1.00 87.81 80 PRO A N 1
ATOM 640 C CA . PRO A 1 80 ? -25.746 -12.479 -7.146 1.00 87.81 80 PRO A CA 1
ATOM 641 C C . PRO A 1 80 ? -26.397 -13.054 -8.414 1.00 87.81 80 PRO A C 1
ATOM 643 O O . PRO A 1 80 ? -25.749 -13.769 -9.174 1.00 87.81 80 PRO A O 1
ATOM 646 N N . GLN A 1 81 ? -27.671 -12.743 -8.687 1.00 90.69 81 GLN A N 1
ATOM 647 C CA . GLN A 1 81 ? -28.357 -13.143 -9.918 1.00 90.69 81 GLN A CA 1
ATOM 648 C C . GLN A 1 81 ? -28.000 -12.254 -11.122 1.00 90.69 81 GLN A C 1
ATOM 650 O O . GLN A 1 81 ? -28.401 -12.585 -12.241 1.00 90.69 81 GLN A O 1
ATOM 655 N N . LYS A 1 82 ? -27.228 -11.176 -10.917 1.00 88.75 82 LYS A N 1
ATOM 656 C CA . LYS A 1 82 ? -26.746 -10.244 -11.950 1.00 88.75 82 LYS A CA 1
ATOM 657 C C . LYS A 1 82 ? -27.885 -9.587 -12.729 1.00 88.75 82 LYS A C 1
ATOM 659 O O . LYS A 1 82 ? -27.848 -9.487 -13.955 1.00 88.75 82 LYS A O 1
ATOM 664 N N . THR A 1 83 ? -28.929 -9.173 -12.016 1.00 91.19 83 THR A N 1
ATOM 665 C CA . THR A 1 83 ? -30.139 -8.576 -12.606 1.00 91.19 83 THR A CA 1
ATOM 666 C C . THR A 1 83 ? -30.236 -7.065 -12.407 1.00 91.19 83 THR A C 1
ATOM 668 O O . THR A 1 83 ? -30.875 -6.382 -13.205 1.00 91.19 83 THR A O 1
ATOM 671 N N . THR A 1 84 ? -29.567 -6.541 -11.386 1.00 93.44 84 THR A N 1
ATOM 672 C CA . THR A 1 84 ? -29.549 -5.137 -10.981 1.00 93.44 84 THR A CA 1
ATOM 673 C C . THR A 1 84 ? -28.160 -4.585 -11.245 1.00 93.44 84 THR A C 1
ATOM 675 O O . THR A 1 84 ? -27.216 -4.889 -10.517 1.00 93.44 84 THR A O 1
ATOM 678 N N . VAL A 1 85 ? -28.022 -3.799 -12.310 1.00 90.06 85 VAL A N 1
ATOM 679 C CA . VAL A 1 85 ? -26.772 -3.093 -12.621 1.00 90.06 85 VAL A CA 1
ATOM 680 C C . VAL A 1 85 ? -26.460 -2.123 -11.483 1.00 90.06 85 VAL A C 1
ATOM 682 O O . VAL A 1 85 ? -27.356 -1.436 -11.006 1.00 90.06 85 VAL A O 1
ATOM 685 N N . ALA A 1 86 ? -25.207 -2.096 -11.035 1.00 85.50 86 ALA A N 1
ATOM 686 C CA . ALA A 1 86 ? -24.736 -1.215 -9.968 1.00 85.50 86 ALA A CA 1
ATOM 687 C C . ALA A 1 86 ? -23.849 -0.076 -10.474 1.00 85.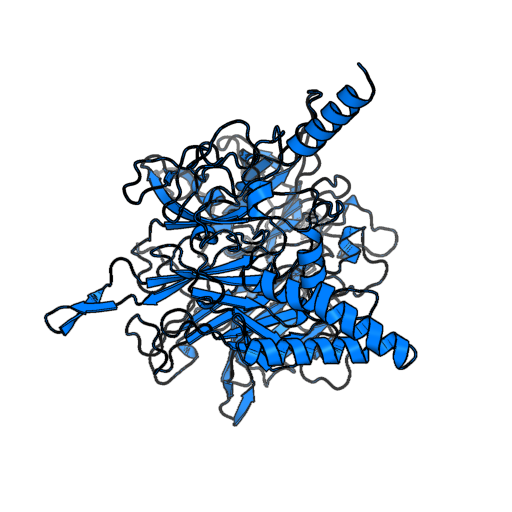50 86 ALA A C 1
ATOM 689 O O . ALA A 1 86 ? -23.798 0.975 -9.838 1.00 85.50 86 ALA A O 1
ATOM 690 N N . ILE A 1 87 ? -23.151 -0.292 -11.593 1.00 78.00 87 ILE A N 1
ATOM 691 C CA . ILE A 1 87 ? -22.240 0.682 -12.196 1.00 78.00 87 ILE A CA 1
ATOM 692 C C . ILE A 1 87 ? -22.552 0.807 -13.684 1.00 78.00 87 ILE A C 1
ATOM 694 O O . ILE A 1 87 ? -22.628 -0.202 -14.387 1.00 78.00 87 ILE A O 1
ATOM 698 N N . GLU A 1 88 ? -22.670 2.043 -14.154 1.00 74.50 88 GLU A N 1
ATOM 699 C CA . GLU A 1 88 ? -22.790 2.406 -15.567 1.00 74.50 88 GLU A CA 1
ATOM 700 C C . GLU A 1 88 ? -21.748 3.492 -15.871 1.00 74.50 88 GLU A C 1
ATOM 702 O O . GLU A 1 88 ? -21.528 4.387 -15.057 1.00 74.50 88 GLU A O 1
ATOM 707 N N . ASP A 1 89 ? -21.020 3.361 -16.983 1.00 66.38 89 ASP A N 1
ATOM 708 C CA . ASP A 1 89 ? -19.942 4.285 -17.386 1.00 66.38 89 ASP A CA 1
ATOM 709 C C . ASP A 1 89 ? -18.882 4.575 -16.294 1.00 66.38 89 ASP A C 1
ATOM 711 O O . ASP A 1 89 ? -18.254 5.635 -16.250 1.00 66.38 89 ASP A O 1
ATOM 715 N N . GLY A 1 90 ? -18.653 3.608 -15.397 1.00 63.47 90 GLY A N 1
ATOM 716 C CA . GLY A 1 90 ? -17.686 3.717 -14.300 1.00 63.47 90 GLY A CA 1
ATOM 717 C C . GLY A 1 90 ? -18.175 4.492 -13.069 1.00 63.47 90 GLY A C 1
ATOM 718 O O . GLY A 1 90 ? -17.381 4.697 -12.147 1.00 63.47 90 GLY A O 1
ATOM 719 N N . ALA A 1 91 ? -19.452 4.888 -13.027 1.00 70.94 91 ALA A N 1
ATOM 720 C CA . ALA A 1 91 ? -20.095 5.541 -11.888 1.00 70.94 91 ALA A CA 1
ATOM 721 C C . ALA A 1 91 ? -21.150 4.633 -11.234 1.00 70.94 91 ALA A C 1
ATOM 723 O O . ALA A 1 91 ? -21.862 3.898 -11.917 1.00 70.94 91 ALA A O 1
ATOM 724 N N . PHE A 1 92 ? -21.253 4.683 -9.902 1.00 78.75 92 PHE A N 1
ATOM 725 C CA . PHE A 1 92 ? -22.316 3.983 -9.178 1.00 78.75 92 PHE A CA 1
ATOM 726 C C . PHE A 1 92 ? -23.674 4.624 -9.453 1.00 78.75 92 PHE A C 1
ATOM 728 O O . PHE A 1 92 ? -23.782 5.844 -9.552 1.00 78.75 92 PHE A O 1
ATOM 735 N N . LEU A 1 93 ? -24.712 3.799 -9.539 1.00 84.56 93 LEU A N 1
ATOM 736 C CA . LEU A 1 93 ? -26.083 4.277 -9.683 1.00 84.56 93 LEU A CA 1
ATOM 737 C C . LEU A 1 93 ? -26.665 4.659 -8.301 1.00 84.56 93 LEU A C 1
ATOM 739 O O . LEU A 1 93 ? -26.576 3.851 -7.374 1.00 84.56 93 LEU A O 1
ATOM 743 N N . PRO A 1 94 ? -27.287 5.846 -8.143 1.00 83.31 94 PRO A N 1
ATOM 744 C CA . PRO A 1 94 ? -27.685 6.405 -6.840 1.00 83.31 94 PRO A CA 1
ATOM 745 C C . PRO A 1 94 ? -28.752 5.591 -6.093 1.00 83.31 94 PRO A C 1
ATOM 747 O O . PRO A 1 94 ? -28.727 5.489 -4.871 1.00 83.31 94 PRO A O 1
ATOM 750 N N . GLU A 1 95 ? -29.678 4.956 -6.813 1.00 84.31 95 GLU A N 1
ATOM 751 C CA . GLU A 1 95 ? -30.801 4.213 -6.216 1.00 84.31 95 GLU A CA 1
ATOM 752 C C . GLU A 1 95 ? -30.492 2.724 -5.970 1.00 84.31 95 GLU A C 1
ATOM 754 O O . GLU A 1 95 ? -31.382 1.937 -5.638 1.00 84.31 95 GLU A O 1
ATOM 759 N N . VAL A 1 96 ? -29.236 2.303 -6.149 1.00 90.56 96 VAL A N 1
ATOM 760 C CA . VAL A 1 96 ? -28.842 0.898 -6.014 1.00 90.56 96 VAL A CA 1
ATOM 761 C C . VAL A 1 96 ? -28.365 0.602 -4.598 1.00 90.56 96 VAL A C 1
ATOM 763 O O . VAL A 1 96 ? -27.462 1.248 -4.077 1.00 90.56 96 VAL A O 1
ATOM 766 N N . LEU A 1 97 ? -28.958 -0.416 -3.976 1.00 93.38 97 LEU A N 1
ATOM 767 C CA . LEU A 1 97 ? -28.556 -0.889 -2.656 1.00 93.38 97 LEU A CA 1
ATOM 768 C C . LEU A 1 97 ? -27.478 -1.970 -2.793 1.00 93.38 97 LEU A C 1
ATOM 770 O O . LEU A 1 97 ? -27.728 -3.013 -3.399 1.00 93.38 97 LEU A O 1
ATOM 774 N N . SER A 1 98 ? -26.299 -1.755 -2.211 1.00 91.75 98 SER A N 1
ATOM 775 C CA . SER A 1 98 ? -25.260 -2.787 -2.180 1.00 91.75 98 SER A CA 1
ATOM 776 C C . SER A 1 98 ? -25.643 -3.951 -1.234 1.00 91.75 98 SER A C 1
ATOM 778 O O . SER A 1 98 ? -26.378 -3.749 -0.266 1.00 91.75 98 SER A O 1
ATOM 780 N N . PRO A 1 99 ? -25.172 -5.194 -1.468 1.00 90.56 99 PRO A N 1
ATOM 781 C CA . PRO A 1 99 ? -25.665 -6.420 -0.822 1.00 90.56 99 PRO A CA 1
ATOM 782 C C . PRO A 1 99 ? -25.577 -6.440 0.707 1.00 90.56 99 PRO A C 1
ATOM 784 O O . PRO A 1 99 ? -26.361 -7.118 1.368 1.00 90.56 99 PRO A O 1
ATOM 787 N N . TRP A 1 100 ? -24.594 -5.741 1.274 1.00 93.62 100 TRP A N 1
ATOM 788 C CA . TRP A 1 100 ? -24.395 -5.663 2.722 1.00 93.62 100 TRP A CA 1
ATOM 789 C C . TRP A 1 100 ? -25.155 -4.513 3.367 1.00 93.62 100 TRP A C 1
ATOM 791 O O . TRP A 1 100 ? -25.251 -4.462 4.589 1.00 93.62 100 TRP A O 1
ATOM 801 N N . SER A 1 101 ? -25.670 -3.574 2.582 1.00 94.31 101 SER A N 1
ATOM 802 C CA . SER A 1 101 ? -26.165 -2.312 3.106 1.00 94.31 101 SER A CA 1
ATOM 803 C C . SER A 1 101 ? -27.399 -2.465 3.977 1.00 94.31 101 SER A C 1
ATOM 805 O O . SER A 1 101 ? -28.396 -3.082 3.604 1.00 94.31 101 SER A O 1
ATOM 807 N N . VAL A 1 102 ? -27.355 -1.788 5.120 1.00 91.81 102 VAL A N 1
ATOM 808 C CA . VAL A 1 102 ? -28.531 -1.350 5.868 1.00 91.81 102 VAL A CA 1
ATOM 809 C C . VAL A 1 102 ? -28.475 0.175 5.922 1.00 91.81 102 VAL A C 1
ATOM 811 O O . VAL A 1 102 ? -27.592 0.743 6.559 1.00 91.81 102 VAL A O 1
ATOM 814 N N . VAL A 1 103 ? -29.381 0.846 5.214 1.00 90.94 103 VAL A N 1
ATOM 815 C CA . VAL A 1 103 ? -29.428 2.314 5.150 1.00 90.94 103 VAL A CA 1
ATOM 816 C C . VAL A 1 103 ? -30.635 2.798 5.943 1.00 90.94 103 VAL A C 1
ATOM 818 O O . VAL A 1 103 ? -31.752 2.330 5.725 1.00 90.94 103 VAL A O 1
ATOM 821 N N . ASP A 1 104 ? -30.400 3.709 6.885 1.00 89.62 104 ASP A N 1
ATOM 822 C CA . ASP A 1 104 ? -31.477 4.408 7.581 1.00 89.62 104 ASP A CA 1
ATOM 823 C C . ASP A 1 104 ? -32.004 5.503 6.646 1.00 89.62 104 ASP A C 1
ATOM 825 O O . ASP A 1 104 ? -31.225 6.330 6.186 1.00 89.62 104 ASP A O 1
ATOM 829 N N . GLU A 1 105 ? -33.302 5.517 6.342 1.00 90.56 105 GLU A N 1
ATOM 830 C CA . GLU A 1 105 ? -33.863 6.529 5.439 1.00 90.56 105 GLU A CA 1
ATOM 831 C C . GLU A 1 105 ? -33.644 7.941 6.006 1.00 90.56 105 GLU A C 1
ATOM 833 O O . GLU A 1 105 ? -34.153 8.285 7.077 1.00 90.56 105 GLU A O 1
ATOM 838 N N . ALA A 1 106 ? -32.850 8.746 5.300 1.00 89.38 106 ALA A N 1
ATOM 839 C CA . ALA A 1 106 ? -32.420 10.070 5.734 1.00 89.38 106 ALA A CA 1
ATOM 840 C C . ALA A 1 106 ? -31.976 10.918 4.537 1.00 89.38 106 ALA A C 1
ATOM 842 O O . ALA A 1 106 ? -31.874 10.423 3.423 1.00 89.38 106 ALA A O 1
ATOM 843 N N . TYR A 1 107 ? -31.697 12.199 4.753 1.00 87.06 107 TYR A N 1
ATOM 844 C CA . TYR A 1 107 ? -31.375 13.120 3.662 1.00 87.06 107 TYR A CA 1
ATOM 845 C C . TYR A 1 107 ? -29.917 13.025 3.198 1.00 87.06 107 TYR A C 1
ATOM 847 O O . TYR A 1 107 ? -29.629 13.290 2.041 1.00 87.06 107 TYR A O 1
ATOM 855 N N . TYR A 1 108 ? -28.995 12.632 4.082 1.00 85.94 108 TYR A N 1
ATOM 856 C CA . TYR A 1 108 ? -27.565 12.472 3.776 1.00 85.94 108 TYR A CA 1
ATOM 857 C C . TYR A 1 108 ? -26.921 13.668 3.044 1.00 85.94 108 TYR A C 1
ATOM 859 O O . TYR A 1 108 ? -26.181 13.486 2.080 1.00 85.94 108 TYR A O 1
ATOM 867 N N . ASN A 1 109 ? -27.196 14.893 3.511 1.00 79.12 109 ASN A N 1
ATOM 868 C CA . ASN A 1 109 ? -26.821 16.159 2.869 1.00 79.12 109 ASN A CA 1
ATOM 869 C C . ASN A 1 109 ? -27.354 16.295 1.437 1.00 79.12 109 ASN A C 1
ATOM 871 O O . ASN A 1 109 ? -26.682 16.846 0.575 1.00 79.12 109 ASN A O 1
ATOM 875 N N . THR A 1 110 ? -28.560 15.791 1.188 1.00 79.50 110 THR A N 1
ATOM 876 C CA . THR A 1 110 ? -29.314 16.011 -0.049 1.00 79.50 110 THR A CA 1
ATOM 877 C C . THR A 1 110 ? -30.703 16.558 0.283 1.00 79.50 110 THR A C 1
ATOM 879 O O . THR A 1 110 ? -31.147 16.508 1.430 1.00 79.50 110 THR A O 1
ATOM 882 N N . ASP A 1 111 ? -31.416 17.092 -0.705 1.00 82.75 111 ASP A N 1
ATOM 883 C CA . ASP A 1 111 ? -32.776 17.612 -0.500 1.00 82.75 111 ASP A CA 1
ATOM 884 C C . ASP A 1 111 ? -33.863 16.519 -0.514 1.00 82.75 111 ASP A C 1
ATOM 886 O O . ASP A 1 111 ? -35.036 16.797 -0.245 1.00 82.75 111 ASP A O 1
ATOM 890 N N . GLU A 1 112 ? -33.492 15.268 -0.797 1.00 85.56 112 GLU A N 1
ATOM 891 C CA . GLU A 1 112 ? -34.406 14.130 -0.884 1.00 85.56 112 GLU A CA 1
ATOM 892 C C . GLU A 1 112 ? -34.033 13.043 0.130 1.00 85.56 112 GLU A C 1
ATOM 894 O O . GLU A 1 112 ? -32.880 12.883 0.515 1.00 85.56 112 GLU A O 1
ATOM 899 N N . ALA A 1 113 ? -35.027 12.296 0.611 1.00 88.44 113 ALA A N 1
ATOM 900 C CA . ALA A 1 113 ? -34.758 11.174 1.500 1.00 88.44 113 ALA A CA 1
ATOM 901 C C . ALA A 1 113 ? -34.188 9.999 0.692 1.00 88.44 113 ALA A C 1
ATOM 903 O O . ALA A 1 113 ? -34.803 9.519 -0.260 1.00 88.44 113 ALA A O 1
ATOM 904 N N . ILE A 1 114 ? -33.020 9.524 1.102 1.00 89.31 114 ILE A N 1
ATOM 905 C CA . ILE A 1 114 ? -32.257 8.451 0.484 1.00 89.31 114 ILE A CA 1
ATOM 906 C C . ILE A 1 114 ? -32.366 7.194 1.351 1.00 89.31 114 ILE A C 1
ATOM 908 O O . ILE A 1 114 ? -32.209 7.234 2.572 1.00 89.31 114 ILE A O 1
ATOM 912 N N . SER A 1 115 ? -32.614 6.057 0.703 1.00 91.12 115 SER A N 1
ATOM 913 C CA . SER A 1 115 ? -32.733 4.732 1.338 1.00 91.12 115 SER A CA 1
ATOM 914 C C . SER A 1 115 ? -31.837 3.665 0.698 1.00 91.12 115 SER A C 1
ATOM 916 O O . SER A 1 115 ? -31.856 2.504 1.108 1.00 91.12 115 SER A O 1
ATOM 918 N N . ALA A 1 116 ? -31.030 4.058 -0.288 1.00 91.81 116 ALA A N 1
ATOM 919 C CA . ALA A 1 116 ? -30.031 3.232 -0.949 1.00 91.81 116 ALA A CA 1
ATOM 920 C C . ALA A 1 116 ? -28.663 3.901 -0.823 1.00 91.81 116 ALA A C 1
ATOM 922 O O . ALA A 1 116 ? -28.571 5.122 -0.756 1.00 91.81 116 ALA A O 1
ATOM 923 N N . ASP A 1 117 ? -27.598 3.110 -0.745 1.00 88.75 117 ASP A N 1
ATOM 924 C CA . ASP A 1 117 ? -26.258 3.659 -0.577 1.00 88.75 117 ASP A CA 1
ATOM 925 C C . ASP A 1 117 ? -25.596 4.066 -1.890 1.00 88.75 117 ASP A C 1
ATOM 927 O O . ASP A 1 117 ? -24.721 4.921 -1.845 1.00 88.75 117 ASP A O 1
ATOM 931 N N . GLY A 1 118 ? -25.971 3.452 -3.017 1.00 86.00 118 GLY A N 1
ATOM 932 C CA . GLY A 1 118 ? -25.631 3.854 -4.383 1.00 86.00 118 GLY A CA 1
ATOM 933 C C . GLY A 1 118 ? -24.287 4.561 -4.548 1.00 86.00 118 GLY A C 1
ATOM 934 O O . GLY A 1 118 ? -23.220 4.016 -4.233 1.00 86.00 118 GLY A O 1
ATOM 935 N N . ASP A 1 119 ? -24.364 5.804 -5.016 1.00 81.00 119 ASP A N 1
ATOM 936 C CA . ASP A 1 119 ? -23.257 6.727 -5.253 1.00 81.00 119 ASP A CA 1
ATOM 937 C C . ASP A 1 119 ? -22.863 7.562 -4.022 1.00 81.00 119 ASP A C 1
ATOM 939 O O . ASP A 1 119 ? -22.043 8.479 -4.136 1.00 81.00 119 ASP A O 1
ATOM 943 N N . ILE A 1 120 ? -23.323 7.198 -2.822 1.00 84.38 120 ILE A N 1
ATOM 944 C CA . ILE A 1 120 ? -22.916 7.798 -1.546 1.00 84.38 120 ILE A CA 1
ATOM 945 C C . ILE A 1 120 ? -22.001 6.827 -0.789 1.00 84.38 120 ILE A C 1
ATOM 947 O O . ILE A 1 120 ? -22.414 5.781 -0.283 1.00 84.38 120 ILE A O 1
ATOM 951 N N . ALA A 1 121 ? -20.714 7.168 -0.684 1.00 83.88 121 ALA A N 1
ATOM 952 C CA . ALA A 1 121 ? -19.724 6.212 -0.195 1.00 83.88 121 ALA A CA 1
ATOM 953 C C . ALA A 1 121 ? -19.916 5.859 1.285 1.00 83.88 121 ALA A C 1
ATOM 955 O O . ALA A 1 121 ? -19.836 4.696 1.652 1.00 83.88 121 ALA A O 1
ATOM 956 N N . HIS A 1 122 ? -20.164 6.856 2.133 1.00 86.06 122 HIS A N 1
ATOM 957 C CA . HIS A 1 122 ? -20.071 6.749 3.592 1.00 86.06 122 HIS A CA 1
ATOM 958 C C . HIS A 1 122 ? -21.330 6.198 4.291 1.00 86.06 122 HIS A C 1
ATOM 960 O O . HIS A 1 122 ? -21.389 6.205 5.520 1.00 86.06 122 HIS A O 1
ATOM 966 N N . ILE A 1 123 ? -22.322 5.714 3.536 1.00 88.88 123 ILE A N 1
ATOM 967 C CA . ILE A 1 123 ? -23.540 5.068 4.056 1.00 88.88 123 ILE A CA 1
ATOM 968 C C . ILE A 1 123 ? -23.649 3.629 3.532 1.00 88.88 123 ILE A C 1
ATOM 970 O O . ILE A 1 123 ? -22.993 3.267 2.555 1.00 88.88 123 ILE A O 1
ATOM 974 N N . GLY A 1 124 ? -24.458 2.788 4.185 1.00 92.38 124 GLY A N 1
ATOM 975 C CA . GLY A 1 124 ? -24.609 1.376 3.812 1.00 92.38 124 GLY A CA 1
ATOM 976 C C . GLY A 1 124 ? -23.325 0.562 4.005 1.00 92.38 124 GLY A C 1
ATOM 977 O O . GLY A 1 124 ? -22.565 0.808 4.946 1.00 92.38 124 GLY A O 1
ATOM 978 N N . GLY A 1 125 ? -23.082 -0.417 3.131 1.00 93.56 125 GLY A N 1
ATOM 979 C CA . GLY A 1 125 ? -21.878 -1.252 3.106 1.00 93.56 125 GLY A CA 1
ATOM 980 C C . GLY A 1 125 ? -21.538 -1.910 4.448 1.00 93.56 125 GLY A C 1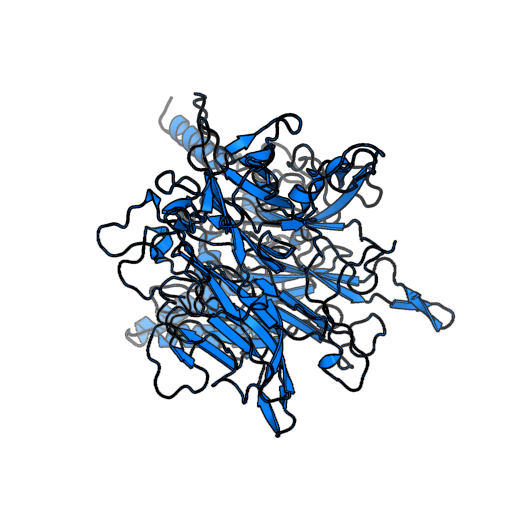
ATOM 981 O O . GLY A 1 125 ? -22.402 -2.112 5.306 1.00 93.56 125 GLY A O 1
ATOM 982 N N . ALA A 1 126 ? -20.255 -2.210 4.648 1.00 95.25 126 ALA A N 1
ATOM 983 C CA . ALA A 1 126 ? -19.742 -2.763 5.900 1.00 95.25 126 ALA A CA 1
ATOM 984 C C . ALA A 1 126 ? -19.914 -1.798 7.091 1.00 95.25 126 ALA A C 1
ATOM 986 O O . ALA A 1 126 ? -20.202 -2.236 8.203 1.00 95.25 126 ALA A O 1
ATOM 987 N N . ALA A 1 127 ? -19.821 -0.479 6.870 1.00 94.06 127 ALA A N 1
ATOM 988 C CA . ALA A 1 127 ? -19.993 0.515 7.934 1.00 94.06 127 ALA A CA 1
ATOM 989 C C . ALA A 1 127 ? -21.385 0.443 8.596 1.00 94.06 127 ALA A C 1
ATOM 991 O O . ALA A 1 127 ? -21.518 0.651 9.803 1.00 94.06 127 ALA A O 1
ATOM 992 N N . SER A 1 128 ? -22.423 0.064 7.840 1.00 93.44 128 SER A N 1
ATOM 993 C CA . SER A 1 128 ? -23.773 -0.145 8.382 1.00 93.44 128 SER A CA 1
ATOM 994 C C . SER A 1 128 ? -23.915 -1.362 9.304 1.00 93.44 128 SER A C 1
ATOM 996 O O . SER A 1 128 ? -24.912 -1.480 10.017 1.00 93.44 128 SER A O 1
ATOM 998 N N . LYS A 1 129 ? -22.922 -2.258 9.313 1.00 94.75 129 LYS A N 1
ATOM 999 C CA . LYS A 1 129 ? -22.890 -3.489 10.115 1.00 94.75 129 LYS A CA 1
ATOM 1000 C C . LYS A 1 129 ? -22.031 -3.370 11.370 1.00 94.75 129 LYS A C 1
ATOM 1002 O O . LYS A 1 129 ? -21.854 -4.362 12.078 1.00 94.75 129 LYS A O 1
ATOM 1007 N N . ILE A 1 130 ? -21.503 -2.180 11.664 1.00 92.19 130 ILE A N 1
ATOM 1008 C CA . ILE A 1 130 ? -20.769 -1.928 12.905 1.00 92.19 130 ILE A CA 1
ATOM 1009 C C . ILE A 1 130 ? -21.676 -2.252 14.097 1.00 92.19 130 ILE A C 1
ATOM 1011 O O . ILE A 1 130 ? -22.772 -1.709 14.241 1.00 92.19 130 ILE A O 1
ATOM 1015 N N . ALA A 1 131 ? -21.207 -3.164 14.947 1.00 92.69 131 ALA A N 1
ATOM 1016 C CA . ALA A 1 131 ? -21.900 -3.544 16.167 1.00 92.69 131 ALA A CA 1
ATOM 1017 C C . ALA A 1 131 ? -21.836 -2.430 17.224 1.00 92.69 131 ALA A C 1
ATOM 1019 O O . ALA A 1 131 ? -21.002 -1.526 17.154 1.00 92.69 131 ALA A O 1
ATOM 1020 N N . GLN A 1 132 ? -22.679 -2.545 18.250 1.00 93.62 132 GLN A N 1
ATOM 1021 C CA . GLN A 1 132 ? -22.616 -1.674 19.423 1.00 93.62 132 GLN A CA 1
ATOM 1022 C C . GLN A 1 132 ? -21.214 -1.703 20.066 1.00 93.62 132 GLN A C 1
ATOM 1024 O O . GLN A 1 132 ? -20.568 -2.759 20.049 1.00 93.62 132 GLN A O 1
ATOM 1029 N N . PRO A 1 133 ? -20.727 -0.585 20.643 1.00 93.94 133 PRO A N 1
ATOM 1030 C CA . PRO A 1 133 ? -19.363 -0.484 21.176 1.00 93.94 133 PRO A CA 1
ATOM 1031 C C . PRO A 1 133 ? -18.963 -1.585 22.176 1.00 93.94 133 PRO A C 1
ATOM 1033 O O . PRO A 1 133 ? -17.797 -1.974 22.234 1.00 93.94 133 PRO A O 1
ATOM 1036 N N . ASP A 1 134 ? -19.911 -2.132 22.941 1.00 93.62 134 ASP A N 1
ATOM 1037 C CA . ASP A 1 134 ? -19.704 -3.228 23.899 1.00 93.62 134 ASP A CA 1
ATOM 1038 C C . ASP A 1 134 ? -19.506 -4.609 23.247 1.00 93.62 134 ASP A C 1
ATOM 1040 O O . ASP A 1 134 ? -18.892 -5.497 23.845 1.00 93.62 134 ASP A O 1
ATOM 1044 N N . ALA A 1 135 ? -19.982 -4.785 22.014 1.00 93.69 135 ALA A N 1
ATOM 1045 C CA . ALA A 1 135 ? -19.863 -6.014 21.236 1.00 93.69 135 ALA A CA 1
ATOM 1046 C C . ALA A 1 135 ? -18.662 -6.018 20.273 1.00 93.69 135 ALA A C 1
ATOM 1048 O O . ALA A 1 135 ? -18.293 -7.082 19.762 1.00 93.69 135 ALA A O 1
ATOM 1049 N N . ARG A 1 136 ? -18.041 -4.858 20.018 1.00 94.12 136 ARG A N 1
ATOM 1050 C CA . ARG A 1 136 ? -16.922 -4.734 19.074 1.00 94.12 136 ARG A CA 1
ATOM 1051 C C . ARG A 1 136 ? -15.636 -5.385 19.580 1.00 94.12 136 ARG A C 1
ATOM 1053 O O . ARG A 1 136 ? -15.371 -5.490 20.777 1.00 94.12 136 ARG A O 1
ATOM 1060 N N . LYS A 1 137 ? -14.803 -5.813 18.630 1.00 96.19 137 LYS A N 1
ATOM 1061 C CA . LYS A 1 137 ? -13.472 -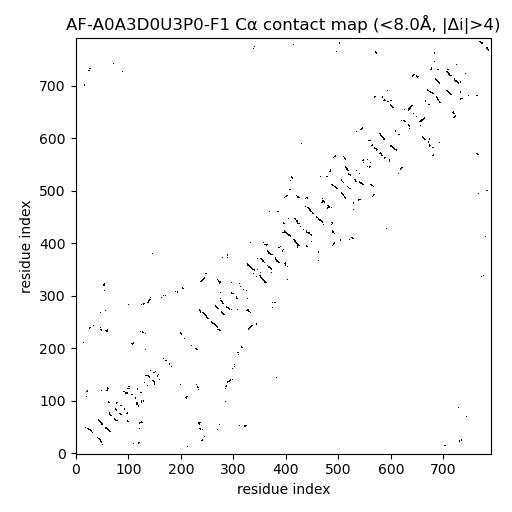6.386 18.870 1.00 96.19 137 LYS A CA 1
ATOM 1062 C C . LYS A 1 137 ? -12.403 -5.446 18.330 1.00 96.19 137 LYS A C 1
ATOM 1064 O O . LYS A 1 137 ? -11.916 -5.622 17.217 1.00 96.19 137 LYS A O 1
ATOM 1069 N N . LEU A 1 138 ? -12.066 -4.428 19.118 1.00 97.38 138 LEU A N 1
ATOM 1070 C CA . LEU A 1 138 ? -11.040 -3.453 18.765 1.00 97.38 138 LEU A CA 1
ATOM 1071 C C . LEU A 1 138 ? -9.727 -3.766 19.490 1.00 97.38 138 LEU A C 1
ATOM 1073 O O . LEU A 1 138 ? -9.642 -3.651 20.713 1.00 97.38 138 LEU A O 1
ATOM 1077 N N . PHE A 1 139 ? -8.707 -4.135 18.723 1.00 98.38 139 PHE A N 1
ATOM 1078 C CA . PHE A 1 139 ? -7.355 -4.406 19.197 1.00 98.38 139 PHE A CA 1
ATOM 1079 C C . PHE A 1 139 ? -6.477 -3.169 19.009 1.00 98.38 139 PHE A C 1
ATOM 1081 O O . PHE A 1 139 ? -6.378 -2.633 17.908 1.00 98.38 139 PHE A O 1
ATOM 1088 N N . VAL A 1 140 ? -5.824 -2.721 20.076 1.00 97.94 140 VAL A N 1
ATOM 1089 C CA . VAL A 1 140 ? -4.951 -1.543 20.071 1.00 97.94 140 VAL A CA 1
ATOM 1090 C C . VAL A 1 140 ? -3.589 -1.920 20.631 1.00 97.94 140 VAL A C 1
ATOM 1092 O O . VAL A 1 140 ? -3.507 -2.392 21.763 1.00 97.94 140 VAL A O 1
ATOM 1095 N N . SER A 1 141 ? -2.523 -1.688 19.871 1.00 97.62 141 SER A N 1
ATOM 1096 C CA . SER A 1 141 ? -1.150 -1.845 20.364 1.00 97.62 141 SER A CA 1
ATOM 1097 C C . SER A 1 141 ? -0.634 -0.528 20.937 1.00 97.62 141 SER A C 1
ATOM 1099 O O . SER A 1 141 ? -0.744 0.512 20.291 1.00 97.62 141 SER A O 1
ATOM 1101 N N . TYR A 1 142 ? -0.048 -0.557 22.134 1.00 97.25 142 TYR A N 1
ATOM 1102 C CA . TYR A 1 142 ? 0.619 0.598 22.737 1.00 97.25 142 TYR A CA 1
ATOM 1103 C C . TYR A 1 142 ? 1.679 0.153 23.755 1.00 97.25 142 TYR A C 1
ATOM 1105 O O . TYR A 1 142 ? 1.387 -0.654 24.638 1.00 97.25 142 TYR A O 1
ATOM 1113 N N . ASN A 1 143 ? 2.904 0.684 23.668 1.00 93.94 143 ASN A N 1
ATOM 1114 C CA . ASN A 1 143 ? 4.035 0.343 24.541 1.00 93.94 143 ASN A CA 1
ATOM 1115 C C . ASN A 1 143 ? 4.325 -1.173 24.597 1.00 93.94 143 ASN A C 1
ATOM 1117 O O . ASN A 1 143 ? 4.557 -1.727 25.675 1.00 93.94 143 ASN A O 1
ATOM 1121 N N . ASN A 1 144 ? 4.315 -1.845 23.440 1.00 92.19 144 ASN A N 1
ATOM 1122 C CA . ASN A 1 144 ? 4.492 -3.303 23.300 1.00 92.19 144 ASN A CA 1
ATOM 1123 C C . ASN A 1 144 ? 3.436 -4.159 24.030 1.00 92.19 144 ASN A C 1
ATOM 1125 O O . ASN A 1 144 ? 3.670 -5.337 24.304 1.00 92.19 144 ASN A O 1
ATOM 1129 N N . VAL A 1 145 ? 2.284 -3.579 24.375 1.00 96.31 145 VAL A N 1
ATOM 1130 C CA . VAL A 1 145 ? 1.130 -4.298 24.919 1.00 96.31 145 VAL A CA 1
ATOM 1131 C C . VAL A 1 145 ? -0.027 -4.149 23.946 1.00 96.31 145 VAL A C 1
ATOM 1133 O O . VAL A 1 145 ? -0.318 -3.045 23.491 1.00 96.31 145 VAL A O 1
ATOM 1136 N N . GLN A 1 146 ? -0.697 -5.257 23.644 1.00 97.19 146 GLN A N 1
ATOM 1137 C CA . GLN A 1 146 ? -1.935 -5.241 22.879 1.00 97.19 146 GLN A CA 1
ATOM 1138 C C . GLN A 1 146 ? -3.132 -5.310 23.832 1.00 97.19 146 GLN A C 1
ATOM 1140 O O . GLN A 1 146 ? -3.190 -6.172 24.709 1.00 97.19 146 GLN A O 1
ATOM 1145 N N . TYR A 1 147 ? -4.075 -4.394 23.646 1.00 97.88 147 TYR A N 1
ATOM 1146 C CA . TYR A 1 147 ? -5.305 -4.247 24.419 1.00 97.88 147 TYR A CA 1
ATOM 1147 C C . TYR A 1 147 ? -6.500 -4.604 23.538 1.00 97.88 147 TYR A C 1
ATOM 1149 O O . TYR A 1 147 ? -6.560 -4.142 22.400 1.00 97.88 147 TYR A O 1
ATOM 1157 N N . GLN A 1 148 ? -7.479 -5.350 24.053 1.00 97.38 148 GLN A N 1
ATOM 1158 C CA . GLN A 1 148 ? -8.779 -5.494 23.392 1.00 97.38 148 GLN A CA 1
ATOM 1159 C C . GLN A 1 148 ? -9.794 -4.598 24.109 1.00 97.38 148 GLN A C 1
ATOM 1161 O O . GLN A 1 148 ? -10.317 -4.956 25.166 1.00 97.38 148 GLN A O 1
ATOM 1166 N N . ILE A 1 149 ? -10.076 -3.420 23.557 1.00 97.12 149 ILE A N 1
ATOM 1167 C CA . ILE A 1 149 ? -10.858 -2.394 24.253 1.00 97.12 149 ILE A CA 1
ATOM 1168 C C . ILE A 1 149 ? -12.349 -2.467 23.914 1.00 97.12 149 ILE A C 1
ATOM 1170 O O . ILE A 1 149 ? -12.738 -2.626 22.760 1.00 97.12 149 ILE A O 1
ATOM 1174 N N . THR A 1 150 ? -13.171 -2.330 24.952 1.00 95.69 150 THR A N 1
ATOM 1175 C CA . THR A 1 150 ? -14.623 -2.103 24.894 1.00 95.69 150 THR A CA 1
ATOM 1176 C C . THR A 1 150 ? -15.006 -1.178 26.057 1.00 95.69 150 THR A C 1
ATOM 1178 O O . THR A 1 150 ? -14.251 -1.105 27.038 1.00 95.69 150 THR A O 1
ATOM 1181 N N . PRO A 1 151 ? -16.164 -0.490 26.016 1.00 94.56 151 PRO A N 1
ATOM 1182 C CA . PRO A 1 151 ? -16.563 0.426 27.079 1.00 94.56 151 PRO A CA 1
ATOM 1183 C C . PRO A 1 151 ? -16.495 -0.210 28.473 1.00 94.56 151 PRO A C 1
ATOM 1185 O O . PRO A 1 151 ? -17.051 -1.279 28.730 1.00 94.56 151 PRO A O 1
ATOM 1188 N N . GLY A 1 152 ? -15.775 0.453 29.381 1.00 92.31 152 GLY A N 1
ATOM 1189 C CA . GLY A 1 152 ? -15.678 0.075 30.793 1.00 92.31 152 GLY A CA 1
ATOM 1190 C C . GLY A 1 152 ? -14.870 -1.189 31.108 1.00 92.31 152 GLY A C 1
ATOM 1191 O O . GLY A 1 152 ? -14.814 -1.578 32.277 1.00 92.31 152 GLY A O 1
ATOM 1192 N N . ASN A 1 153 ? -14.238 -1.841 30.125 1.00 96.88 153 ASN A N 1
ATOM 1193 C CA . ASN A 1 153 ? -13.431 -3.027 30.399 1.00 96.88 153 ASN A CA 1
ATOM 1194 C C . ASN A 1 153 ? -12.045 -2.680 30.992 1.00 96.88 153 ASN A C 1
ATOM 1196 O O . ASN A 1 153 ? -11.595 -1.528 31.017 1.00 96.88 153 ASN A O 1
ATOM 1200 N N . THR A 1 154 ? -11.362 -3.699 31.523 1.00 97.81 154 THR A N 1
ATOM 1201 C CA . THR A 1 154 ? -10.051 -3.528 32.169 1.00 97.81 154 THR A CA 1
ATOM 1202 C C . THR A 1 154 ? -8.978 -3.060 31.185 1.00 97.81 154 THR A C 1
ATOM 1204 O O . THR A 1 154 ? -8.172 -2.202 31.538 1.00 97.81 154 THR A O 1
ATOM 1207 N N . ASP A 1 155 ? -8.995 -3.554 29.948 1.00 97.50 155 ASP A N 1
ATOM 1208 C CA . ASP A 1 155 ? -8.022 -3.180 28.919 1.00 97.50 155 ASP A CA 1
ATOM 1209 C C . ASP A 1 155 ? -8.142 -1.711 28.505 1.00 97.50 155 ASP A C 1
ATOM 1211 O O . ASP A 1 155 ? -7.127 -1.024 28.420 1.00 97.50 155 ASP A O 1
ATOM 1215 N N . ALA A 1 156 ? -9.361 -1.187 28.351 1.00 97.38 156 ALA A N 1
ATOM 1216 C CA . ALA A 1 156 ? -9.604 0.228 28.079 1.00 97.38 156 ALA A CA 1
ATOM 1217 C C . ALA A 1 156 ? -9.082 1.113 29.221 1.00 97.38 156 ALA A C 1
ATOM 1219 O O . ALA A 1 156 ? -8.423 2.124 28.978 1.00 97.38 156 ALA A O 1
ATOM 1220 N N . THR A 1 157 ? -9.297 0.695 30.473 1.00 97.88 157 THR A N 1
ATOM 1221 C CA . THR A 1 157 ? -8.771 1.398 31.658 1.00 97.88 157 THR A CA 1
ATOM 1222 C C . THR A 1 157 ? -7.236 1.389 31.685 1.00 97.88 157 THR A C 1
ATOM 1224 O O . THR A 1 157 ? -6.596 2.403 31.990 1.00 97.88 157 THR A O 1
ATOM 1227 N N . ASN A 1 158 ? -6.624 0.253 31.342 1.00 98.19 158 ASN A N 1
ATOM 1228 C CA . ASN A 1 158 ? -5.171 0.108 31.294 1.00 98.19 158 ASN A CA 1
ATOM 1229 C C . ASN A 1 158 ? -4.555 0.954 30.170 1.00 98.19 158 ASN A C 1
ATOM 1231 O O . ASN A 1 158 ? -3.566 1.648 30.410 1.00 98.19 158 ASN A O 1
ATOM 1235 N N . LEU A 1 159 ? -5.160 0.958 28.979 1.00 98.12 159 LEU A N 1
ATOM 1236 C CA . LEU A 1 159 ? -4.734 1.795 27.857 1.00 98.12 159 LEU A CA 1
ATOM 1237 C C . LEU A 1 159 ? -4.858 3.287 28.196 1.00 98.12 159 LEU A C 1
ATOM 1239 O O . LEU A 1 159 ? -3.908 4.044 27.996 1.00 98.12 159 LEU A O 1
ATOM 1243 N N . GLN A 1 160 ? -5.981 3.712 28.786 1.00 97.56 160 GLN A N 1
ATOM 1244 C CA . GLN A 1 160 ? -6.170 5.092 29.241 1.00 97.56 160 GLN A CA 1
ATOM 1245 C C . GLN A 1 160 ? -5.085 5.510 30.247 1.00 97.56 160 GLN A C 1
ATOM 1247 O O . GLN A 1 160 ? -4.560 6.625 30.182 1.00 97.56 160 GLN A O 1
ATOM 1252 N N . THR A 1 161 ? -4.710 4.607 31.156 1.00 97.75 161 THR A N 1
ATOM 1253 C CA . THR A 1 161 ? -3.625 4.830 32.123 1.00 97.75 161 THR A CA 1
ATOM 1254 C C . THR A 1 161 ? -2.268 4.959 31.425 1.00 97.75 161 THR A C 1
ATOM 1256 O O . THR A 1 161 ? -1.487 5.853 31.761 1.00 97.75 161 THR A O 1
ATOM 1259 N N . ALA A 1 162 ? -1.988 4.112 30.432 1.00 97.94 162 ALA A N 1
ATOM 1260 C CA . ALA A 1 162 ? -0.748 4.154 29.661 1.00 97.94 162 ALA A CA 1
ATOM 1261 C C . ALA A 1 162 ? -0.611 5.466 28.868 1.00 97.94 162 ALA A C 1
ATOM 1263 O O . ALA A 1 162 ? 0.411 6.143 28.981 1.00 97.94 162 ALA A O 1
ATOM 1264 N N . LEU A 1 163 ? -1.664 5.878 28.157 1.00 97.62 163 LEU A N 1
ATOM 1265 C CA . LEU A 1 163 ? -1.713 7.143 27.412 1.00 97.62 163 LEU A CA 1
ATOM 1266 C C . LEU A 1 163 ? -1.588 8.360 28.339 1.00 97.62 163 LEU A C 1
ATOM 1268 O O . LEU A 1 163 ? -0.801 9.268 28.074 1.00 97.62 163 LEU A O 1
ATOM 1272 N N . SER A 1 164 ? -2.285 8.347 29.479 1.00 97.00 164 SER A N 1
ATOM 1273 C CA . SER A 1 164 ? -2.162 9.392 30.508 1.00 97.00 164 SER A CA 1
ATOM 1274 C C . SER A 1 164 ? -0.735 9.503 31.049 1.00 97.00 164 SER A C 1
ATOM 1276 O O . SER A 1 164 ? -0.238 10.604 31.278 1.00 97.00 164 SER A O 1
ATOM 1278 N N . THR A 1 165 ? -0.062 8.365 31.241 1.00 96.62 165 THR A N 1
ATOM 1279 C CA . THR A 1 165 ? 1.329 8.314 31.710 1.00 96.62 165 THR A CA 1
ATOM 1280 C C . THR A 1 165 ? 2.274 8.917 30.676 1.00 96.62 165 THR A C 1
ATOM 1282 O O . THR A 1 165 ? 3.117 9.739 31.035 1.00 96.62 165 THR A O 1
ATOM 1285 N N . THR A 1 166 ? 2.105 8.574 29.394 1.00 95.81 166 THR A N 1
ATOM 1286 C CA . THR A 1 166 ? 2.868 9.197 28.306 1.00 95.81 166 THR A CA 1
ATOM 1287 C C . THR A 1 166 ? 2.637 10.703 28.281 1.00 95.81 166 THR A C 1
ATOM 1289 O O . THR A 1 166 ? 3.611 11.447 28.350 1.00 95.81 166 THR A O 1
ATOM 1292 N N . TYR A 1 167 ? 1.386 11.170 28.288 1.00 96.69 167 TYR A N 1
ATOM 1293 C CA . TYR A 1 167 ? 1.084 12.604 28.315 1.00 96.69 167 TYR A CA 1
ATOM 1294 C C . TYR A 1 167 ? 1.724 13.305 29.521 1.00 96.69 167 TYR A C 1
ATOM 1296 O O . TYR A 1 167 ? 2.387 14.327 29.367 1.00 96.69 167 TYR A O 1
ATOM 1304 N N . SER A 1 168 ? 1.615 12.716 30.717 1.00 96.44 168 SER A N 1
ATOM 1305 C CA . SER A 1 168 ? 2.229 13.260 31.931 1.00 96.44 168 SER A CA 1
ATOM 1306 C C . SER A 1 168 ? 3.753 13.349 31.848 1.00 96.44 168 SER A C 1
ATOM 1308 O O . SER A 1 168 ? 4.326 14.231 32.481 1.00 96.44 168 SER A O 1
ATOM 1310 N N . SER A 1 169 ? 4.412 12.452 31.109 1.00 95.75 169 SER A N 1
ATOM 1311 C CA . SER A 1 169 ? 5.871 12.480 30.931 1.00 95.75 169 SER A CA 1
ATOM 1312 C C . SER A 1 169 ? 6.355 13.612 30.020 1.00 95.75 169 SER A C 1
ATOM 1314 O O . SER A 1 169 ? 7.527 13.975 30.072 1.00 95.75 169 SER A O 1
ATOM 1316 N N . LEU A 1 170 ? 5.453 14.176 29.212 1.00 95.56 170 LEU A N 1
ATOM 1317 C CA . LEU A 1 170 ? 5.738 15.290 28.311 1.00 95.56 170 LEU A CA 1
ATOM 1318 C C . LEU A 1 170 ? 5.578 16.657 29.001 1.00 95.56 170 LEU A C 1
ATOM 1320 O O . LEU A 1 170 ? 6.027 17.658 28.452 1.00 95.56 170 LEU A O 1
ATOM 1324 N N . LEU A 1 171 ? 4.943 16.709 30.179 1.00 95.81 171 LEU A N 1
ATOM 1325 C CA . LEU A 1 171 ? 4.696 17.935 30.942 1.00 95.81 171 LEU A CA 1
ATOM 1326 C C . LEU A 1 171 ? 5.955 18.422 31.677 1.00 95.81 171 LEU A C 1
ATOM 1328 O O . LEU A 1 171 ? 6.616 17.651 32.371 1.00 95.81 171 LEU A O 1
ATOM 1332 N N . ASP A 1 172 ? 6.240 19.723 31.595 1.00 94.19 172 ASP A N 1
ATOM 1333 C CA . ASP A 1 172 ? 7.414 20.371 32.201 1.00 94.19 172 ASP A CA 1
ATOM 1334 C C . ASP A 1 172 ? 7.071 21.558 33.130 1.00 94.19 172 ASP A C 1
ATOM 1336 O O . ASP A 1 172 ? 7.968 22.250 33.620 1.00 94.19 172 ASP A O 1
ATOM 1340 N N . GLY A 1 173 ? 5.782 21.767 33.422 1.00 93.00 173 GLY A N 1
ATOM 1341 C CA . GLY A 1 173 ? 5.282 22.822 34.305 1.00 93.00 173 GLY A CA 1
ATOM 1342 C C . GLY A 1 173 ? 5.387 22.502 35.801 1.00 93.00 173 GLY A C 1
ATOM 1343 O O . GLY A 1 173 ? 5.959 21.495 36.235 1.00 93.00 173 GLY A O 1
ATOM 1344 N N . THR A 1 174 ? 4.816 23.377 36.631 1.00 96.19 174 THR A N 1
ATOM 1345 C CA . THR A 1 174 ? 4.688 23.134 38.076 1.00 96.19 174 THR A CA 1
ATOM 1346 C C . THR A 1 174 ? 3.753 21.955 38.369 1.00 96.19 174 THR A C 1
ATOM 1348 O O . THR A 1 174 ? 2.943 21.551 37.541 1.00 96.19 174 THR A O 1
ATOM 1351 N N . VAL A 1 175 ? 3.815 21.405 39.589 1.00 95.31 175 VAL A N 1
ATOM 1352 C CA . VAL A 1 175 ? 2.929 20.298 40.005 1.00 95.31 175 VAL A CA 1
ATOM 1353 C C . VAL A 1 175 ? 1.446 20.658 39.837 1.00 95.31 175 VAL A C 1
ATOM 1355 O O . VAL A 1 175 ? 0.658 19.816 39.410 1.00 95.31 175 VAL A O 1
ATOM 1358 N N . GLU A 1 176 ? 1.068 21.898 40.155 1.00 96.25 176 GLU A N 1
ATOM 1359 C CA . GLU A 1 176 ? -0.311 22.381 40.029 1.00 96.25 176 GLU A CA 1
ATOM 1360 C C . GLU A 1 176 ? -0.737 22.489 38.558 1.00 96.25 176 GLU A C 1
ATOM 1362 O O . GLU A 1 176 ? -1.773 21.939 38.184 1.00 96.25 176 GLU A O 1
ATOM 1367 N N . GLU A 1 177 ? 0.096 23.104 37.712 1.00 96.25 177 GLU A N 1
ATOM 1368 C CA . GLU A 1 177 ? -0.152 23.219 36.268 1.00 96.25 177 GLU A CA 1
ATOM 1369 C C . GLU A 1 177 ? -0.240 21.845 35.600 1.00 96.25 177 GLU A C 1
ATOM 1371 O O . GLU A 1 177 ? -1.179 21.585 34.850 1.00 96.25 177 GLU A O 1
ATOM 1376 N N . ASN A 1 178 ? 0.679 20.931 35.922 1.00 96.69 178 ASN A N 1
ATOM 1377 C CA . ASN A 1 178 ? 0.706 19.593 35.338 1.00 96.69 178 ASN A CA 1
ATOM 1378 C C . ASN A 1 178 ? -0.505 18.761 35.771 1.00 96.69 178 ASN A C 1
ATOM 1380 O O . ASN A 1 178 ? -1.078 18.041 34.956 1.00 96.69 178 ASN A O 1
ATOM 1384 N N . THR A 1 179 ? -0.934 18.881 37.033 1.00 96.94 179 THR A N 1
ATOM 1385 C CA . THR A 1 179 ? -2.145 18.202 37.525 1.00 96.94 179 THR A CA 1
ATOM 1386 C C . THR A 1 179 ? -3.388 18.712 36.797 1.00 96.94 179 THR A C 1
ATOM 1388 O O . THR A 1 179 ? -4.228 17.914 36.380 1.00 96.94 179 THR A O 1
ATOM 1391 N N . ALA A 1 180 ? -3.498 20.030 36.602 1.00 97.00 180 ALA A N 1
ATOM 1392 C CA . ALA A 1 180 ? -4.605 20.629 35.865 1.00 97.00 180 ALA A CA 1
ATOM 1393 C C . ALA A 1 180 ? -4.590 20.235 34.377 1.00 97.00 180 ALA A C 1
ATOM 1395 O O . ALA A 1 180 ? -5.630 19.868 33.830 1.00 97.00 180 ALA A O 1
ATOM 1396 N N . ALA A 1 181 ? -3.418 20.258 33.735 1.00 96.56 181 ALA A N 1
ATOM 1397 C CA . ALA A 1 181 ? -3.251 19.881 32.334 1.00 96.56 181 ALA A CA 1
ATOM 1398 C C . ALA A 1 181 ? -3.573 18.401 32.095 1.00 96.56 181 ALA A C 1
ATOM 1400 O O . ALA A 1 181 ? -4.290 18.083 31.149 1.00 96.56 181 ALA A O 1
ATOM 1401 N N . LEU A 1 182 ? -3.092 17.504 32.962 1.00 97.38 182 LEU A N 1
ATOM 1402 C CA . LEU A 1 182 ? -3.394 16.076 32.883 1.00 97.38 182 LEU A CA 1
ATOM 1403 C C . LEU A 1 182 ? -4.886 15.809 33.104 1.00 97.38 182 LEU A C 1
ATOM 1405 O O . LEU A 1 182 ? -5.485 15.073 32.327 1.00 97.38 182 LEU A O 1
ATOM 1409 N N . GLY A 1 183 ? -5.498 16.438 34.113 1.00 97.62 183 GLY A N 1
ATOM 1410 C CA . GLY A 1 183 ? -6.935 16.310 34.359 1.00 97.62 183 GLY A CA 1
ATOM 1411 C C . GLY A 1 183 ? -7.766 16.779 33.163 1.00 97.62 183 GLY A C 1
ATOM 1412 O O . GLY A 1 183 ? -8.660 16.062 32.722 1.00 97.62 183 GLY A O 1
ATOM 1413 N N . SER A 1 184 ? -7.418 17.935 32.587 1.00 96.81 184 SER A N 1
ATOM 1414 C CA . SER A 1 184 ? -8.065 18.463 31.381 1.00 96.81 184 SER A CA 1
ATOM 1415 C C . SER A 1 184 ? -7.908 17.523 30.185 1.00 96.81 184 SER A C 1
ATOM 1417 O O . SER A 1 184 ? -8.891 17.225 29.510 1.00 96.81 184 SER A O 1
ATOM 1419 N N . TYR A 1 185 ? -6.700 17.007 29.946 1.00 96.75 185 TYR A N 1
ATOM 1420 C CA . TYR A 1 185 ? -6.438 16.045 28.878 1.00 96.75 185 TYR A CA 1
ATOM 1421 C C . TYR A 1 185 ? -7.293 14.783 29.026 1.00 96.75 185 TYR A C 1
ATOM 1423 O O . TYR A 1 185 ? -7.956 14.356 28.079 1.00 96.75 185 TYR A O 1
ATOM 1431 N N . GLN A 1 186 ? -7.333 14.220 30.235 1.00 97.19 186 GLN A N 1
ATOM 1432 C CA . GLN A 1 186 ? -8.081 13.003 30.533 1.00 97.19 186 GLN A CA 1
ATOM 1433 C C . GLN A 1 186 ? -9.581 13.156 30.267 1.00 97.19 186 GLN A C 1
ATOM 1435 O O . GLN A 1 186 ? -10.180 12.264 29.666 1.00 97.19 186 GLN A O 1
ATOM 1440 N N . THR A 1 187 ? -10.183 14.270 30.693 1.00 96.50 187 THR A N 1
ATOM 1441 C CA . THR A 1 187 ? -11.634 14.484 30.583 1.00 96.50 187 THR A CA 1
ATOM 1442 C C . THR A 1 187 ? -12.072 15.023 29.229 1.00 96.50 187 THR A C 1
ATOM 1444 O O . THR A 1 187 ? -13.155 14.685 28.767 1.00 96.50 187 THR A O 1
ATOM 1447 N N . SER A 1 188 ? -11.266 15.885 28.611 1.00 94.56 188 SER A N 1
ATOM 1448 C CA . SER A 1 188 ? -11.688 16.685 27.451 1.00 94.56 188 SER A CA 1
ATOM 1449 C C . SER A 1 188 ? -11.242 16.085 26.120 1.00 94.56 188 SER A C 1
ATOM 1451 O O . SER A 1 188 ? -11.830 16.392 25.085 1.00 94.56 188 SER A O 1
ATOM 1453 N N . THR A 1 189 ? -10.207 15.242 26.145 1.00 95.38 189 THR A N 1
ATOM 1454 C CA . THR A 1 189 ? -9.604 14.659 24.942 1.00 95.38 189 THR A CA 1
ATOM 1455 C C . THR A 1 189 ? -9.571 13.143 25.041 1.00 95.38 189 THR A C 1
ATOM 1457 O O . THR A 1 189 ? -10.245 12.478 24.267 1.00 95.38 189 THR A O 1
ATOM 1460 N N . LEU A 1 190 ? -8.849 12.580 26.012 1.00 97.12 190 LEU A N 1
ATOM 1461 C CA . LEU A 1 190 ? -8.540 11.151 26.033 1.00 97.12 190 LEU A CA 1
ATOM 1462 C C . LEU A 1 190 ? -9.783 10.264 26.180 1.00 97.12 190 LEU A C 1
ATOM 1464 O O . LEU A 1 190 ? -9.978 9.359 25.376 1.00 97.12 190 LEU A O 1
ATOM 1468 N N . ALA A 1 191 ? -10.616 10.499 27.199 1.00 96.88 191 ALA A N 1
ATOM 1469 C CA . ALA A 1 191 ? -11.832 9.711 27.402 1.00 96.88 191 ALA A CA 1
ATOM 1470 C C . ALA A 1 191 ? -12.806 9.786 26.204 1.00 96.88 191 ALA A C 1
ATOM 1472 O O . ALA A 1 191 ? -13.136 8.727 25.670 1.00 96.88 191 ALA A O 1
ATOM 1473 N N . PRO A 1 192 ? -13.222 10.978 25.724 1.00 96.56 192 PRO A N 1
ATOM 1474 C CA . PRO A 1 192 ? -14.142 11.055 24.590 1.00 96.56 192 PRO A CA 1
ATOM 1475 C C . PRO A 1 192 ? -13.532 10.541 23.276 1.00 96.56 192 PRO A C 1
ATOM 1477 O O . PRO A 1 192 ? -14.231 9.910 22.492 1.00 96.56 192 PRO A O 1
ATOM 1480 N N . MET A 1 193 ? -12.226 10.714 23.050 1.00 96.38 193 MET A N 1
ATOM 1481 C CA . MET A 1 193 ? -11.539 10.137 21.889 1.00 96.38 193 MET A CA 1
ATOM 1482 C C . MET A 1 193 ? -11.529 8.600 21.929 1.00 96.38 193 MET A C 1
ATOM 1484 O O . MET A 1 193 ? -11.714 7.965 20.893 1.00 96.38 193 MET A O 1
ATOM 1488 N N . LEU A 1 194 ? -11.333 7.975 23.098 1.00 96.94 194 LEU A N 1
ATOM 1489 C CA . LEU A 1 194 ? -11.412 6.513 23.221 1.00 96.94 194 LEU A CA 1
ATOM 1490 C C . LEU A 1 194 ? -12.841 6.001 22.997 1.00 96.94 194 LEU A C 1
ATOM 1492 O O . LEU A 1 194 ? -13.014 4.988 22.322 1.00 96.94 194 LEU A O 1
ATOM 1496 N N . SER A 1 195 ? -13.855 6.709 23.502 1.00 96.00 195 SER A N 1
ATOM 1497 C CA . SER A 1 195 ? -15.267 6.442 23.194 1.00 96.00 195 SER A CA 1
ATOM 1498 C C . SER A 1 195 ? -15.542 6.504 21.688 1.00 96.00 195 SER A C 1
ATOM 1500 O O . SER A 1 195 ? -16.045 5.541 21.105 1.00 96.00 195 SER A O 1
ATOM 1502 N N . TRP A 1 196 ? -15.108 7.584 21.032 1.00 95.62 196 TRP A N 1
ATOM 1503 C CA . TRP A 1 196 ? -15.189 7.753 19.578 1.00 95.62 196 TRP A CA 1
ATOM 1504 C C . TRP A 1 196 ? -14.510 6.599 18.830 1.00 95.62 196 TRP A C 1
ATOM 1506 O O . TRP A 1 196 ? -15.074 6.006 17.908 1.00 95.62 196 TRP A O 1
ATOM 1516 N N . LEU A 1 197 ? -13.320 6.203 19.287 1.00 94.75 197 LEU A N 1
ATOM 1517 C CA . LEU A 1 197 ? -12.554 5.113 18.699 1.00 94.75 197 LEU A CA 1
ATOM 1518 C C . LEU A 1 197 ? -13.289 3.763 18.795 1.00 94.75 197 LEU A C 1
ATOM 1520 O O . LEU A 1 197 ? -13.272 2.996 17.825 1.00 94.75 197 LEU A O 1
ATOM 1524 N N . MET A 1 198 ? -13.943 3.489 19.928 1.00 94.50 198 MET A N 1
ATOM 1525 C CA . MET A 1 198 ? -14.755 2.286 20.161 1.00 94.50 198 MET A CA 1
ATOM 1526 C C . MET A 1 198 ? -16.077 2.294 19.378 1.00 94.50 198 MET A C 1
ATOM 1528 O O . MET A 1 198 ? -16.703 1.246 19.242 1.00 94.50 198 MET A O 1
ATOM 1532 N N . GLY A 1 199 ? -16.455 3.414 18.758 1.00 94.19 199 GLY A N 1
ATOM 1533 C CA . GLY A 1 199 ? -17.651 3.529 17.922 1.00 94.19 199 GLY A CA 1
ATOM 1534 C C . GLY A 1 199 ? -18.831 4.218 18.601 1.00 94.19 199 GLY A C 1
ATOM 1535 O O . GLY A 1 199 ? -19.959 4.009 18.164 1.00 94.19 199 GLY A O 1
ATOM 1536 N N . GLU A 1 200 ? -18.594 5.014 19.645 1.00 94.50 200 GLU A N 1
ATOM 1537 C CA . GLU A 1 200 ? -19.606 5.930 20.178 1.00 94.50 200 GLU A CA 1
ATOM 1538 C C . GLU A 1 200 ? -19.666 7.205 19.316 1.00 94.50 200 GLU A C 1
ATOM 1540 O O . GLU A 1 200 ? -18.625 7.752 18.941 1.00 94.50 200 GLU A O 1
ATOM 1545 N N . ASP A 1 201 ? -20.865 7.697 18.995 1.00 93.62 201 ASP A N 1
ATOM 1546 C CA . ASP A 1 201 ? -21.080 8.919 18.201 1.00 93.62 201 ASP A CA 1
ATOM 1547 C C . ASP A 1 201 ? -20.906 10.189 19.050 1.00 93.62 201 ASP A C 1
ATOM 1549 O O . ASP A 1 201 ? -21.783 11.038 19.155 1.00 93.62 201 ASP A O 1
ATOM 1553 N N . VAL A 1 202 ? -19.742 10.313 19.693 1.00 94.00 202 VAL A N 1
ATOM 1554 C CA . VAL A 1 202 ? -19.429 11.366 20.680 1.00 94.00 202 VAL A CA 1
ATOM 1555 C C . VAL A 1 202 ? -19.589 12.776 20.118 1.00 94.00 202 VAL A C 1
ATOM 1557 O O . VAL A 1 202 ? -19.890 13.716 20.852 1.00 94.00 202 VAL A O 1
ATOM 1560 N N . ASN A 1 203 ? -19.331 12.927 18.822 1.00 91.88 203 ASN A N 1
ATOM 1561 C CA . ASN A 1 203 ? -19.361 14.212 18.155 1.00 91.88 203 ASN A CA 1
ATOM 1562 C C . ASN A 1 203 ? -20.675 14.467 17.430 1.00 91.88 203 ASN A C 1
ATOM 1564 O O . ASN A 1 203 ? -20.732 15.498 16.777 1.00 91.88 203 ASN A O 1
ATOM 1568 N N . ASP A 1 204 ? -21.693 13.607 17.510 1.00 90.19 204 ASP A N 1
ATOM 1569 C CA . ASP A 1 204 ? -22.936 13.733 16.741 1.00 90.19 204 ASP A CA 1
ATOM 1570 C C . ASP A 1 204 ? -22.674 13.778 15.213 1.00 90.19 204 ASP A C 1
ATOM 1572 O O . ASP A 1 204 ? -23.161 14.649 14.487 1.00 90.19 204 ASP A O 1
ATOM 1576 N N . GLU A 1 205 ? -21.810 12.906 14.691 1.00 90.56 205 GLU A N 1
ATOM 1577 C CA . GLU A 1 205 ? -21.498 12.817 13.259 1.00 90.56 205 GLU A CA 1
ATOM 1578 C C . GLU A 1 205 ? -22.730 12.391 12.454 1.00 90.56 205 GLU A C 1
ATOM 1580 O O . GLU A 1 205 ? -23.025 12.999 11.419 1.00 90.56 205 GLU A O 1
ATOM 1585 N N . TRP A 1 206 ? -23.494 11.406 12.942 1.00 88.94 206 TRP A N 1
ATOM 1586 C CA . TRP A 1 206 ? -24.629 10.872 12.190 1.00 88.94 206 TRP A CA 1
ATOM 1587 C C . TRP A 1 206 ? -25.729 11.911 12.007 1.00 88.94 206 TRP A C 1
ATOM 1589 O O . TRP A 1 206 ? -26.220 12.108 10.894 1.00 88.94 206 TRP A O 1
ATOM 1599 N N . ILE A 1 207 ? -26.086 12.630 13.075 1.00 87.81 207 ILE A N 1
ATOM 1600 C CA . ILE A 1 207 ? -27.137 13.654 13.031 1.00 87.81 207 ILE A CA 1
ATOM 1601 C C . ILE A 1 207 ? -26.766 14.820 12.118 1.00 87.81 207 ILE A C 1
ATOM 1603 O O . ILE A 1 207 ? -27.654 15.529 11.678 1.00 87.81 207 ILE A O 1
ATOM 1607 N N . ARG A 1 208 ? -25.477 15.077 11.869 1.00 85.88 208 ARG A N 1
ATOM 1608 C CA . ARG A 1 208 ? -25.059 16.147 10.956 1.00 85.88 208 ARG A CA 1
ATOM 1609 C C . ARG A 1 208 ? -25.102 15.695 9.513 1.00 85.88 208 ARG A C 1
ATOM 1611 O O . ARG A 1 208 ? -25.488 16.476 8.660 1.00 85.88 208 ARG A O 1
ATOM 1618 N N . ILE A 1 209 ? -24.682 14.460 9.258 1.00 86.31 209 ILE A N 1
ATOM 1619 C CA . ILE A 1 209 ? -24.625 13.913 7.907 1.00 86.31 209 ILE A CA 1
ATOM 1620 C C . ILE A 1 209 ? -26.035 13.588 7.405 1.00 86.31 209 ILE A C 1
ATOM 1622 O O . ILE A 1 209 ? -26.336 13.845 6.255 1.00 86.31 209 ILE A O 1
ATOM 1626 N N . SER A 1 210 ? -26.925 13.078 8.257 1.00 86.94 210 SER A N 1
ATOM 1627 C CA . SER A 1 210 ? -28.273 12.601 7.890 1.00 86.94 210 SER A CA 1
ATOM 1628 C C . SER A 1 210 ? -29.307 13.687 7.540 1.00 86.94 210 SER A C 1
ATOM 1630 O O . SER A 1 210 ? -30.465 13.357 7.275 1.00 86.94 210 SER A O 1
ATOM 1632 N N . GLN A 1 211 ? -28.937 14.967 7.542 1.00 84.19 211 GLN A N 1
ATOM 1633 C CA . GLN A 1 211 ? -29.874 16.093 7.406 1.00 84.19 211 GLN A CA 1
ATOM 1634 C C . GLN A 1 211 ? -29.831 16.690 5.995 1.00 84.19 211 GLN A C 1
ATOM 1636 O O . GLN A 1 211 ? -28.892 16.401 5.257 1.00 84.19 211 GLN A O 1
ATOM 1641 N N . PRO A 1 212 ? -30.835 17.496 5.600 1.00 80.81 212 PRO A N 1
ATOM 1642 C CA . PRO A 1 212 ? -30.774 18.254 4.353 1.00 80.81 212 PRO A CA 1
ATOM 1643 C C . PRO A 1 212 ? -29.594 19.229 4.341 1.00 80.81 212 PRO A C 1
ATOM 1645 O O . PRO A 1 212 ? -29.109 19.621 5.405 1.00 80.81 212 PRO A O 1
ATOM 1648 N N . GLU A 1 213 ? -29.187 19.690 3.155 1.00 75.00 213 GLU A N 1
ATOM 1649 C CA . GLU A 1 213 ? -28.101 20.677 3.009 1.00 75.00 213 GLU A CA 1
ATOM 1650 C C . GLU A 1 213 ? -28.357 21.968 3.817 1.00 75.00 213 GLU A C 1
ATOM 1652 O O . GLU A 1 213 ? -27.427 22.562 4.382 1.00 75.00 213 GLU A O 1
ATOM 1657 N N . ASP A 1 214 ? -29.629 22.376 3.905 1.00 76.06 214 ASP A N 1
ATOM 1658 C CA . ASP A 1 214 ? -30.100 23.527 4.679 1.00 76.06 214 ASP A CA 1
ATOM 1659 C C . ASP A 1 214 ? -31.239 23.130 5.644 1.00 76.06 214 ASP A C 1
ATOM 1661 O O . ASP A 1 214 ? -32.428 23.248 5.322 1.00 76.06 214 ASP A O 1
ATOM 1665 N N . PRO A 1 215 ? -30.912 22.604 6.841 1.00 77.81 215 PRO A N 1
ATOM 1666 C CA . PRO A 1 215 ? -31.922 22.135 7.775 1.00 77.81 215 PRO A CA 1
ATOM 1667 C C . PRO A 1 215 ? -32.710 23.324 8.365 1.00 77.81 215 PRO A C 1
ATOM 1669 O O . PRO A 1 215 ? -32.120 24.242 8.938 1.00 77.81 215 PRO A O 1
ATOM 1672 N N . PRO A 1 216 ? -34.059 23.313 8.337 1.00 73.94 216 PRO A N 1
ATOM 1673 C CA . PRO A 1 216 ? -34.887 24.453 8.755 1.00 73.94 216 PRO A CA 1
ATOM 1674 C C . PRO A 1 216 ? -34.960 24.663 10.284 1.00 73.94 216 PRO A C 1
ATOM 1676 O O . PRO A 1 216 ? -35.742 25.492 10.760 1.00 73.94 216 PRO A O 1
ATOM 1679 N N . GLY A 1 217 ? -34.203 23.900 11.079 1.00 77.50 217 GLY A N 1
ATOM 1680 C CA . GLY A 1 217 ? -34.294 23.887 12.538 1.00 77.50 217 GLY A CA 1
ATOM 1681 C C . GLY A 1 217 ? -33.152 23.135 13.223 1.00 77.50 217 GLY A C 1
ATOM 1682 O O . GLY A 1 217 ? -32.133 22.826 12.615 1.00 77.50 217 GLY A O 1
ATOM 1683 N N . ALA A 1 218 ? -33.319 22.864 14.520 1.00 81.25 218 ALA A N 1
ATOM 1684 C CA . ALA A 1 218 ? -32.343 22.093 15.286 1.00 81.25 218 ALA A CA 1
ATOM 1685 C C . ALA A 1 218 ? -32.233 20.656 14.752 1.00 81.25 218 ALA A C 1
ATOM 1687 O O . ALA A 1 218 ? -33.244 20.039 14.412 1.00 81.25 218 ALA A O 1
ATOM 1688 N N . LEU A 1 219 ? -31.007 20.134 14.725 1.00 82.38 219 LEU A N 1
ATOM 1689 C CA . LEU A 1 219 ? -30.717 18.769 14.293 1.00 82.38 219 LEU A CA 1
ATOM 1690 C C . LEU A 1 219 ? -31.384 17.772 15.256 1.00 82.38 219 LEU A C 1
ATOM 1692 O O . LEU A 1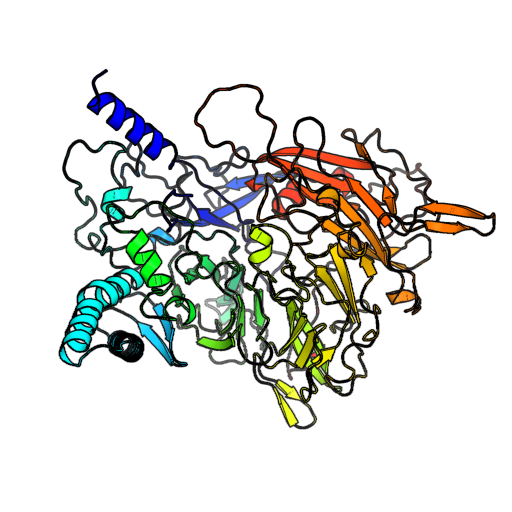 219 ? -31.384 17.985 16.472 1.00 82.38 219 LEU A O 1
ATOM 1696 N N . THR A 1 220 ? -31.975 16.701 14.721 1.00 79.38 220 THR A N 1
ATOM 1697 C CA . THR A 1 220 ? -32.633 15.646 15.518 1.00 79.38 220 THR A CA 1
ATOM 1698 C C . THR A 1 220 ? -32.232 14.265 15.010 1.00 79.38 220 THR A C 1
ATOM 1700 O O . THR A 1 220 ? -32.293 14.024 13.805 1.00 79.38 220 THR A O 1
ATOM 1703 N N . ASP A 1 221 ? -31.813 13.373 15.916 1.00 84.25 221 ASP A N 1
ATOM 1704 C CA . ASP A 1 221 ? -31.503 11.989 15.559 1.00 84.25 221 ASP A CA 1
ATOM 1705 C C . ASP A 1 221 ? -32.823 11.223 15.418 1.00 84.25 221 ASP A C 1
ATOM 1707 O O . ASP A 1 221 ? -33.638 11.190 16.342 1.00 84.25 221 ASP A O 1
ATOM 1711 N N . GLN A 1 222 ? -33.064 10.689 14.223 1.00 80.12 222 GLN A N 1
ATOM 1712 C CA . GLN A 1 222 ? -34.300 9.994 13.860 1.00 80.12 222 GLN A CA 1
ATOM 1713 C C . GLN A 1 222 ? -34.173 8.470 13.988 1.00 80.12 222 GLN A C 1
ATOM 1715 O O . GLN A 1 222 ? -35.144 7.749 13.745 1.00 80.12 222 GLN A O 1
ATOM 1720 N N . ARG A 1 223 ? -32.992 7.959 14.359 1.00 87.62 223 ARG A N 1
ATOM 1721 C CA . ARG A 1 223 ? -32.774 6.527 14.571 1.00 87.62 223 ARG A CA 1
ATOM 1722 C C . ARG A 1 223 ? -33.520 6.038 15.817 1.00 87.62 223 ARG A C 1
ATOM 1724 O O . ARG A 1 223 ? -33.957 6.814 16.662 1.00 87.62 223 ARG A O 1
ATOM 1731 N N . PRO A 1 224 ? -33.679 4.720 15.973 1.00 84.19 224 PRO A N 1
ATOM 1732 C CA . PRO A 1 224 ? -34.066 4.137 17.250 1.00 84.19 224 PRO A CA 1
ATOM 1733 C C . PRO A 1 224 ? -33.128 4.565 18.394 1.00 84.19 224 PRO A C 1
ATOM 1735 O O . PRO A 1 224 ? -31.930 4.743 18.192 1.00 84.19 224 PRO A O 1
ATOM 1738 N N . ALA A 1 225 ? -33.668 4.707 19.610 1.00 84.69 225 ALA A N 1
ATOM 1739 C CA . ALA A 1 225 ? -32.933 5.254 20.758 1.00 84.69 225 ALA A CA 1
ATOM 1740 C C . ALA A 1 225 ? -31.691 4.440 21.171 1.00 84.69 225 ALA A C 1
ATOM 1742 O O . ALA A 1 225 ? -30.775 4.986 21.773 1.00 84.69 225 ALA A O 1
ATOM 1743 N N . ASP A 1 226 ? -31.646 3.148 20.850 1.00 81.94 226 ASP A N 1
ATOM 1744 C CA . ASP A 1 226 ? -30.483 2.274 21.039 1.00 81.94 226 ASP A CA 1
ATOM 1745 C C . ASP A 1 226 ? -29.355 2.532 20.025 1.00 81.94 226 ASP A C 1
ATOM 1747 O O . ASP A 1 226 ? -28.276 1.957 20.147 1.00 81.94 226 ASP A O 1
ATOM 1751 N N . ARG A 1 227 ? -29.582 3.392 19.028 1.00 84.88 227 ARG A N 1
ATOM 1752 C CA . ARG A 1 227 ? -28.602 3.771 18.005 1.00 84.88 227 ARG A CA 1
ATOM 1753 C C . ARG A 1 227 ? -28.182 5.237 18.061 1.00 84.88 227 ARG A C 1
ATOM 1755 O O . ARG A 1 227 ? -27.297 5.586 17.293 1.00 84.88 227 ARG A O 1
ATOM 1762 N N . TYR A 1 228 ? -28.746 6.060 18.951 1.00 84.81 228 TYR A N 1
ATOM 1763 C CA . TYR A 1 228 ? -28.381 7.482 19.067 1.00 84.81 228 TYR A CA 1
ATOM 1764 C C . TYR A 1 228 ? -26.879 7.694 19.262 1.00 84.81 228 TYR A C 1
ATOM 1766 O O . TYR A 1 228 ? -26.284 8.519 18.582 1.00 84.81 228 TYR A O 1
ATOM 1774 N N . ASP A 1 229 ? -26.253 6.868 20.099 1.00 86.00 229 ASP A N 1
ATOM 1775 C CA . ASP A 1 229 ? -24.823 6.976 20.387 1.00 86.00 229 ASP A CA 1
ATOM 1776 C C . ASP A 1 229 ? -23.973 6.027 19.522 1.00 86.00 229 ASP A C 1
ATOM 1778 O O . ASP A 1 229 ? -22.795 5.838 19.805 1.00 86.00 229 ASP A O 1
ATOM 1782 N N . LEU A 1 230 ? -24.528 5.391 18.479 1.00 92.06 230 LEU A N 1
ATOM 1783 C CA . LEU A 1 230 ? -23.773 4.475 17.615 1.00 92.06 230 LEU A CA 1
ATOM 1784 C C . LEU A 1 230 ? -23.132 5.227 16.445 1.00 92.06 230 LEU A C 1
ATOM 1786 O O . LEU A 1 230 ? -23.828 5.758 15.574 1.00 92.06 230 LEU A O 1
ATOM 1790 N N . ARG A 1 231 ? -21.804 5.165 16.350 1.00 92.44 231 ARG A N 1
ATOM 1791 C CA . ARG A 1 231 ? -21.035 5.692 15.221 1.00 92.44 231 ARG A CA 1
ATOM 1792 C C . ARG A 1 231 ? -20.853 4.630 14.137 1.00 92.44 231 ARG A C 1
ATOM 1794 O O . ARG A 1 231 ? -19.936 3.811 14.198 1.00 92.44 231 ARG A O 1
ATOM 1801 N N . ASN A 1 232 ? -21.689 4.676 13.105 1.00 89.81 232 ASN A N 1
ATOM 1802 C CA . ASN A 1 232 ? -21.671 3.757 11.962 1.00 89.81 232 ASN A CA 1
ATOM 1803 C C . ASN A 1 232 ? -20.903 4.316 10.747 1.00 89.81 232 ASN A C 1
ATOM 1805 O O . ASN A 1 232 ? -21.411 4.309 9.628 1.00 89.81 232 ASN A O 1
ATOM 1809 N N . PHE A 1 233 ? -19.676 4.799 10.972 1.00 91.31 233 PHE A N 1
ATOM 1810 C CA . PHE A 1 233 ? -18.822 5.374 9.928 1.00 91.31 233 PHE A CA 1
ATOM 1811 C C . PHE A 1 233 ? -17.429 4.753 9.913 1.00 91.31 233 PHE A C 1
ATOM 1813 O O . PHE A 1 233 ? -16.779 4.637 10.957 1.00 91.31 233 PHE A O 1
ATOM 1820 N N . TYR A 1 234 ? -16.936 4.449 8.714 1.00 92.50 234 TYR A N 1
ATOM 1821 C CA . TYR A 1 234 ? -15.524 4.167 8.475 1.00 92.50 234 TYR A CA 1
ATOM 1822 C C . TYR A 1 234 ? -14.794 5.431 8.029 1.00 92.50 234 TYR A C 1
ATOM 1824 O O . TYR A 1 234 ? -15.376 6.350 7.442 1.00 92.50 234 TYR A O 1
ATOM 1832 N N . GLY A 1 235 ? -13.493 5.466 8.303 1.00 92.44 235 GLY A N 1
ATOM 1833 C CA . GLY A 1 235 ? -12.601 6.353 7.581 1.00 92.44 235 GLY A CA 1
ATOM 1834 C C . GLY A 1 235 ? -12.526 6.007 6.087 1.00 92.44 235 GLY A C 1
ATOM 1835 O O . GLY A 1 235 ? -12.930 4.931 5.648 1.00 92.44 235 GLY A O 1
ATOM 1836 N N . ALA A 1 236 ? -11.997 6.925 5.288 1.00 89.00 236 ALA A N 1
ATOM 1837 C CA . ALA A 1 236 ? -11.703 6.738 3.877 1.00 89.00 236 ALA A CA 1
ATOM 1838 C C . ALA A 1 236 ? -10.585 5.697 3.640 1.00 89.00 236 ALA A C 1
ATOM 1840 O O . ALA A 1 236 ? -9.437 5.936 4.038 1.00 89.00 236 ALA A O 1
ATOM 1841 N N . PRO A 1 237 ? -10.856 4.578 2.939 1.00 85.75 237 PRO A N 1
ATOM 1842 C CA . PRO A 1 237 ? -9.821 3.703 2.388 1.00 85.75 237 PRO A CA 1
ATOM 1843 C C . PRO A 1 237 ? -9.237 4.317 1.105 1.00 85.75 237 PRO A C 1
ATOM 1845 O O . PRO A 1 237 ? -9.606 3.950 -0.009 1.00 85.75 237 PRO A O 1
ATOM 1848 N N . LEU A 1 238 ? -8.348 5.303 1.260 1.00 80.00 238 LEU A N 1
ATOM 1849 C CA . LEU A 1 238 ? -7.883 6.126 0.139 1.00 80.00 238 LEU A CA 1
ATOM 1850 C C . LEU A 1 238 ? -6.954 5.367 -0.818 1.00 80.00 238 LEU A C 1
ATOM 1852 O O . LEU A 1 238 ? -7.122 5.441 -2.034 1.00 80.00 238 LEU A O 1
ATOM 1856 N N . HIS A 1 239 ? -5.965 4.654 -0.276 1.00 80.12 239 HIS A N 1
ATOM 1857 C CA . HIS A 1 239 ? -5.021 3.870 -1.075 1.00 80.12 239 HIS A CA 1
ATOM 1858 C C . HIS A 1 239 ? -5.051 2.371 -0.771 1.00 80.12 239 HIS A C 1
ATOM 1860 O O . HIS A 1 239 ? -4.489 1.590 -1.542 1.00 80.12 239 HIS A O 1
ATOM 1866 N N . SER A 1 240 ? -5.699 1.962 0.320 1.00 82.44 240 SER A N 1
ATOM 1867 C CA . SER A 1 240 ? -5.815 0.555 0.688 1.00 82.44 240 SER A CA 1
ATOM 1868 C C . SER A 1 240 ? -6.793 -0.148 -0.252 1.00 82.44 240 SER A C 1
ATOM 1870 O O . SER A 1 240 ? -7.975 0.206 -0.339 1.00 82.44 240 SER A O 1
ATOM 1872 N N . SER A 1 241 ? -6.289 -1.145 -0.976 1.00 82.56 241 SER A N 1
ATOM 1873 C CA . SER A 1 241 ? -7.133 -2.063 -1.742 1.00 82.56 241 SER A CA 1
ATOM 1874 C C . SER A 1 241 ? -7.575 -3.212 -0.831 1.00 82.56 241 SER A C 1
ATOM 1876 O O . SER A 1 241 ? -6.726 -3.757 -0.117 1.00 82.56 241 SER A O 1
ATOM 1878 N N . PRO A 1 242 ? -8.863 -3.599 -0.834 1.00 85.44 242 PRO A N 1
ATOM 1879 C CA . PRO A 1 242 ? -9.334 -4.712 -0.020 1.00 85.44 242 PRO A CA 1
ATOM 1880 C C . PRO A 1 242 ? -8.654 -6.022 -0.425 1.00 85.44 242 PRO A C 1
ATOM 1882 O O . PRO A 1 242 ? -8.548 -6.324 -1.616 1.00 85.44 242 PRO A O 1
ATOM 1885 N N . VAL A 1 243 ? -8.232 -6.821 0.555 1.00 84.50 243 VAL A N 1
ATOM 1886 C CA . VAL A 1 243 ? -7.662 -8.155 0.314 1.00 84.50 243 VAL A CA 1
ATOM 1887 C C . VAL A 1 243 ? -8.526 -9.234 0.940 1.00 84.50 243 VAL A C 1
ATOM 1889 O O . VAL A 1 243 ? -8.893 -9.152 2.108 1.00 84.50 243 VAL A O 1
ATOM 1892 N N . VAL A 1 244 ? -8.863 -10.247 0.146 1.00 84.75 244 VAL A N 1
ATOM 1893 C CA . VAL A 1 244 ? -9.773 -11.325 0.543 1.00 84.75 244 VAL A CA 1
ATOM 1894 C C . VAL A 1 244 ? -8.967 -12.563 0.904 1.00 84.75 244 VAL A C 1
ATOM 1896 O O . VAL A 1 244 ? -8.082 -12.987 0.154 1.00 84.75 244 VAL A O 1
ATOM 1899 N N . VAL A 1 245 ? -9.279 -13.154 2.053 1.00 86.62 245 VAL A N 1
ATOM 1900 C CA . VAL A 1 245 ? -8.646 -14.380 2.534 1.00 86.62 245 VAL A CA 1
ATOM 1901 C C . VAL A 1 245 ? -9.712 -15.410 2.850 1.00 86.62 245 VAL A C 1
ATOM 1903 O O . VAL A 1 245 ? -10.595 -15.166 3.667 1.00 86.62 245 VAL A O 1
ATOM 1906 N N . ASN A 1 246 ? -9.586 -16.585 2.244 1.00 86.50 246 ASN A N 1
ATOM 1907 C CA . ASN A 1 246 ? -10.446 -17.716 2.553 1.00 86.50 246 ASN A CA 1
ATOM 1908 C C . ASN A 1 246 ? -10.047 -18.398 3.867 1.00 86.50 246 ASN A C 1
ATOM 1910 O O . ASN A 1 246 ? -8.896 -18.807 4.013 1.00 86.50 246 ASN A O 1
ATOM 1914 N N . TYR A 1 247 ? -10.988 -18.593 4.787 1.00 89.44 247 TYR A N 1
ATOM 1915 C CA . TYR A 1 247 ? -10.756 -19.314 6.046 1.00 89.44 247 TYR A CA 1
ATOM 1916 C C . TYR A 1 247 ? -11.358 -20.712 6.034 1.00 89.44 247 TYR A C 1
ATOM 1918 O O . TYR A 1 247 ? -10.738 -21.631 6.558 1.00 89.44 247 TYR A O 1
ATOM 1926 N N . VAL A 1 248 ? -12.526 -20.900 5.419 1.00 89.38 248 VAL A N 1
ATOM 1927 C CA . VAL A 1 248 ? -13.171 -22.217 5.338 1.00 89.38 248 VAL A CA 1
ATOM 1928 C C . VAL A 1 248 ? -13.630 -22.449 3.908 1.00 89.38 248 VAL A C 1
ATOM 1930 O O . VAL A 1 248 ? -14.444 -21.692 3.386 1.00 89.38 248 VAL A O 1
ATOM 1933 N N . SER A 1 249 ? -13.113 -23.493 3.266 1.00 85.81 249 SER A N 1
ATOM 1934 C CA . SER A 1 249 ? -13.566 -23.934 1.938 1.00 85.81 249 SER A CA 1
ATOM 1935 C C . SER A 1 249 ? -14.211 -25.312 1.954 1.00 85.81 249 SER A C 1
ATOM 1937 O O . SER A 1 249 ? -14.835 -25.693 0.968 1.00 85.81 249 SER A O 1
ATOM 1939 N N . LYS A 1 250 ? -14.061 -26.087 3.034 1.00 86.81 250 LYS A N 1
ATOM 1940 C CA . LYS A 1 250 ? -14.610 -27.442 3.123 1.00 86.81 250 LYS A CA 1
ATOM 1941 C C . LYS A 1 250 ? -15.393 -27.650 4.403 1.00 86.81 250 LYS A C 1
ATOM 1943 O O . LYS A 1 250 ? -15.008 -27.190 5.477 1.00 86.81 250 LYS A O 1
ATOM 1948 N N . THR A 1 251 ? -16.474 -28.405 4.287 1.00 89.00 251 THR A N 1
ATOM 1949 C CA . THR A 1 251 ? -17.317 -28.828 5.402 1.00 89.00 251 THR A CA 1
ATOM 1950 C C . THR A 1 251 ? -17.561 -30.333 5.342 1.00 89.00 251 THR A C 1
ATOM 1952 O O . THR A 1 251 ? -17.072 -31.032 4.455 1.00 89.00 251 THR A O 1
ATOM 1955 N N . THR A 1 252 ? -18.274 -30.853 6.331 1.00 89.12 252 THR A N 1
ATOM 1956 C CA . THR A 1 252 ? -18.665 -32.257 6.405 1.00 89.12 252 THR A CA 1
ATOM 1957 C C . THR A 1 252 ? -20.171 -32.367 6.180 1.00 89.12 252 THR A C 1
ATOM 1959 O O . THR A 1 252 ? -20.940 -31.654 6.827 1.00 89.12 252 THR A O 1
ATOM 1962 N N . ASP A 1 253 ? -20.603 -33.231 5.262 1.00 86.06 253 ASP A N 1
ATOM 1963 C CA . ASP A 1 253 ? -22.027 -33.476 5.020 1.00 86.06 253 ASP A CA 1
ATOM 1964 C C . ASP A 1 253 ? -22.674 -34.322 6.140 1.00 86.06 253 ASP A C 1
ATOM 1966 O O . ASP A 1 253 ? -22.025 -34.770 7.088 1.00 86.06 253 ASP A O 1
ATOM 1970 N N . GLY A 1 254 ? -23.984 -34.570 6.037 1.00 84.69 254 GLY A N 1
ATOM 1971 C CA . GLY A 1 254 ? -24.721 -35.390 7.009 1.00 84.69 254 GLY A CA 1
ATOM 1972 C C . GLY A 1 254 ? -24.290 -36.865 7.081 1.00 84.69 254 GLY A C 1
ATOM 1973 O O . GLY A 1 254 ? -24.760 -37.588 7.960 1.00 84.69 254 GLY A O 1
ATOM 1974 N N . GLU A 1 255 ? -23.414 -37.316 6.181 1.00 88.00 255 GLU A N 1
ATOM 1975 C CA . GLU A 1 255 ? -22.881 -38.678 6.075 1.00 88.00 255 GLU A CA 1
ATOM 1976 C C . GLU A 1 255 ? -21.389 -38.758 6.452 1.00 88.00 255 GLU A C 1
ATOM 1978 O O . GLU A 1 255 ? -20.783 -39.828 6.369 1.00 88.00 255 GLU A O 1
ATOM 1983 N N . ASN A 1 256 ? -20.817 -37.660 6.953 1.00 85.75 256 ASN A N 1
ATOM 1984 C CA . ASN A 1 256 ? -19.405 -37.497 7.289 1.00 85.75 256 ASN A CA 1
ATOM 1985 C C . ASN A 1 256 ? -18.431 -37.474 6.096 1.00 85.75 256 ASN A C 1
ATOM 1987 O O . ASN A 1 256 ? -17.236 -37.733 6.273 1.00 85.75 256 ASN A O 1
ATOM 1991 N N . ASN A 1 257 ? -18.900 -37.148 4.891 1.00 87.88 257 ASN A N 1
ATOM 1992 C CA . ASN A 1 257 ? -18.022 -36.911 3.748 1.00 87.88 257 ASN A CA 1
ATOM 1993 C C . ASN A 1 257 ? -17.546 -35.456 3.736 1.00 87.88 257 ASN A C 1
ATOM 1995 O O . ASN A 1 257 ? -18.324 -34.536 3.985 1.00 87.88 257 ASN A O 1
ATOM 1999 N N . VAL A 1 258 ? -16.271 -35.243 3.401 1.00 86.50 258 VAL A N 1
ATOM 2000 C CA . VAL A 1 258 ? -15.733 -33.898 3.166 1.00 86.50 258 VAL A CA 1
ATOM 2001 C C . VAL A 1 258 ? -16.255 -33.391 1.823 1.00 86.50 258 VAL A C 1
ATOM 2003 O O . VAL A 1 258 ? -15.993 -34.003 0.787 1.00 86.50 258 VAL A O 1
ATOM 2006 N N . VAL A 1 259 ? -16.972 -32.273 1.856 1.00 86.56 259 VAL A N 1
ATOM 2007 C CA . VAL A 1 259 ? -17.565 -31.603 0.693 1.00 86.56 259 VAL A CA 1
ATOM 2008 C C . VAL A 1 259 ? -17.136 -30.139 0.658 1.00 86.56 259 VAL A C 1
ATOM 2010 O O . VAL A 1 259 ? -16.766 -29.571 1.689 1.00 86.56 259 VAL A O 1
ATOM 2013 N N . ASP A 1 260 ? -17.174 -29.527 -0.522 1.00 86.56 260 ASP A N 1
ATOM 2014 C CA . ASP A 1 260 ? -16.901 -28.098 -0.659 1.00 86.56 260 ASP A CA 1
ATOM 2015 C C . ASP A 1 260 ? -18.011 -27.283 0.024 1.00 86.56 260 ASP A C 1
ATOM 2017 O O . ASP A 1 260 ? -19.195 -27.629 -0.039 1.00 86.56 260 ASP A O 1
ATOM 2021 N N . LEU A 1 261 ? -17.612 -26.221 0.722 1.00 83.75 261 LEU A N 1
ATOM 2022 C CA . LEU A 1 261 ? -18.520 -25.240 1.296 1.00 83.75 261 LEU A CA 1
ATOM 2023 C C . LEU A 1 261 ? -18.834 -24.193 0.222 1.00 83.75 261 LEU A C 1
ATOM 2025 O O . LEU A 1 261 ? -17.917 -23.573 -0.313 1.00 83.75 261 LEU A O 1
ATOM 2029 N N . ASP A 1 262 ? -20.118 -24.013 -0.084 1.00 80.75 262 ASP A N 1
ATOM 2030 C CA . ASP A 1 262 ? -20.587 -23.088 -1.117 1.00 80.75 262 ASP A CA 1
ATOM 2031 C C . ASP A 1 262 ? -21.672 -22.142 -0.555 1.00 80.75 262 ASP A C 1
ATOM 2033 O O . ASP A 1 262 ? -22.752 -22.620 -0.180 1.00 80.75 262 ASP A O 1
ATOM 2037 N N . PRO A 1 263 ? -21.404 -20.824 -0.458 1.00 77.81 263 PRO A N 1
ATOM 2038 C CA . PRO A 1 263 ? -20.114 -20.179 -0.718 1.00 77.81 263 PRO A CA 1
ATOM 2039 C C . PRO A 1 263 ? -19.090 -20.482 0.394 1.00 77.81 263 PRO A C 1
ATOM 2041 O O . PRO A 1 263 ? -19.483 -20.780 1.527 1.00 77.81 263 PRO A O 1
ATOM 2044 N N . PRO A 1 264 ? -17.780 -20.385 0.109 1.00 82.50 264 PRO A N 1
ATOM 2045 C CA . PRO A 1 264 ? -16.755 -20.458 1.141 1.00 82.50 264 PRO A CA 1
ATOM 2046 C C . PRO A 1 264 ? -16.893 -19.317 2.163 1.00 82.50 264 PRO A C 1
ATOM 2048 O O . PRO A 1 264 ? -17.516 -18.289 1.905 1.00 82.50 264 PRO A O 1
ATOM 2051 N N . ILE A 1 265 ? -16.266 -19.484 3.328 1.00 87.62 265 ILE A N 1
ATOM 2052 C CA . ILE A 1 265 ? -16.138 -18.412 4.318 1.00 87.62 265 ILE A CA 1
ATOM 2053 C C . ILE A 1 265 ? -14.853 -17.644 4.041 1.00 87.62 265 ILE A C 1
ATOM 2055 O O . ILE A 1 265 ? -13.748 -18.146 4.294 1.00 87.62 265 ILE A O 1
ATOM 2059 N N . ASP A 1 266 ? -15.024 -16.398 3.616 1.00 89.12 266 ASP A N 1
ATOM 2060 C CA . ASP A 1 266 ? -13.941 -15.469 3.335 1.00 89.12 266 ASP A CA 1
ATOM 2061 C C . ASP A 1 266 ? -14.015 -14.234 4.245 1.00 89.12 266 ASP A C 1
ATOM 2063 O O . ASP A 1 266 ? -15.091 -13.798 4.662 1.00 89.12 266 ASP A O 1
ATOM 2067 N N . VAL A 1 267 ? -12.853 -13.643 4.523 1.00 93.12 267 VAL A N 1
ATOM 2068 C CA . VAL A 1 267 ? -12.709 -12.393 5.278 1.00 93.12 267 VAL A CA 1
ATOM 2069 C C . VAL A 1 267 ? -11.994 -11.368 4.409 1.00 93.12 267 VAL A C 1
ATOM 2071 O O . VAL A 1 267 ? -10.941 -11.662 3.835 1.00 93.12 267 VAL A O 1
ATOM 2074 N N . VAL A 1 268 ? -12.546 -10.159 4.331 1.00 92.62 268 VAL A N 1
ATOM 2075 C CA . VAL A 1 268 ? -11.919 -9.019 3.657 1.00 92.62 268 VAL A CA 1
ATOM 2076 C C . VAL A 1 268 ? -11.176 -8.165 4.672 1.00 92.62 268 VAL A C 1
ATOM 2078 O O . VAL A 1 268 ? -11.743 -7.775 5.691 1.00 92.62 268 VAL A O 1
ATOM 2081 N N . PHE A 1 269 ? -9.927 -7.830 4.365 1.00 94.81 269 PHE A N 1
ATOM 2082 C CA . PHE A 1 269 ? -9.116 -6.895 5.133 1.00 94.81 269 PHE A CA 1
ATOM 2083 C C . PHE A 1 269 ? -8.939 -5.584 4.373 1.00 94.81 269 PHE A C 1
ATOM 2085 O O . PHE A 1 269 ? -8.570 -5.591 3.197 1.00 94.81 269 PHE A O 1
ATOM 2092 N N . VAL A 1 270 ? -9.173 -4.456 5.043 1.00 93.19 270 VAL A N 1
ATOM 2093 C CA . VAL A 1 270 ? -8.994 -3.117 4.462 1.00 93.19 270 VAL A CA 1
ATOM 2094 C C . VAL A 1 270 ? -8.546 -2.117 5.523 1.00 93.19 270 VAL A C 1
ATOM 2096 O O . VAL A 1 270 ? -9.039 -2.132 6.651 1.00 93.19 270 VAL A O 1
ATOM 2099 N N . SER A 1 271 ? -7.603 -1.243 5.172 1.00 94.06 271 SER A N 1
ATOM 2100 C CA . SER A 1 271 ? -7.183 -0.140 6.036 1.00 94.06 271 SER A CA 1
ATOM 2101 C C . SER A 1 271 ? -7.826 1.178 5.640 1.00 94.06 271 SER A C 1
ATOM 2103 O O . SER A 1 271 ? -8.107 1.410 4.464 1.00 94.06 271 SER A O 1
ATOM 2105 N N . THR A 1 272 ? -8.031 2.058 6.618 1.00 92.50 272 THR A N 1
ATOM 2106 C CA . THR A 1 272 ? -8.603 3.380 6.358 1.00 92.50 272 THR A CA 1
ATOM 2107 C C . THR A 1 272 ? -7.849 4.501 7.068 1.00 92.50 272 THR A C 1
ATOM 2109 O O . THR A 1 272 ? -7.106 4.285 8.033 1.00 92.50 272 THR A O 1
ATOM 2112 N N . ASN A 1 273 ? -8.067 5.732 6.598 1.00 90.31 273 ASN A N 1
ATOM 2113 C CA . ASN A 1 273 ? -7.470 6.932 7.175 1.00 90.31 273 ASN A CA 1
ATOM 2114 C C . ASN A 1 273 ? -7.792 7.125 8.668 1.00 90.31 273 ASN A C 1
ATOM 2116 O O . ASN A 1 273 ? -7.053 7.854 9.311 1.00 90.31 273 ASN A O 1
ATOM 2120 N N . ASP A 1 274 ? -8.802 6.451 9.232 1.00 91.75 274 ASP A N 1
ATOM 2121 C CA . ASP A 1 274 ? -9.088 6.442 10.673 1.00 91.75 274 ASP A CA 1
ATOM 2122 C C . ASP A 1 274 ? -8.064 5.650 11.508 1.00 91.75 274 ASP A C 1
ATOM 2124 O O . ASP A 1 274 ? -8.201 5.523 12.726 1.00 91.75 274 ASP A O 1
ATOM 2128 N N . GLY A 1 275 ? -7.024 5.120 10.859 1.00 93.12 275 GLY A N 1
ATOM 2129 C CA . GLY A 1 275 ? -5.907 4.457 11.519 1.00 93.12 275 GLY A CA 1
ATOM 2130 C C . GLY A 1 275 ? -6.123 2.978 11.788 1.00 93.12 275 GLY A C 1
ATOM 2131 O O . GLY A 1 275 ? -5.277 2.375 12.450 1.00 93.12 275 GLY A O 1
ATOM 2132 N N . LYS A 1 276 ? -7.217 2.390 11.294 1.00 95.56 276 LYS A N 1
ATOM 2133 C CA . LYS A 1 276 ? -7.557 0.989 11.547 1.00 95.56 276 LYS A CA 1
ATOM 2134 C C . LYS A 1 276 ? -7.320 0.099 10.335 1.00 95.56 276 LYS A C 1
ATOM 2136 O O . LYS A 1 276 ? -7.411 0.527 9.185 1.00 95.56 276 LYS A O 1
ATOM 2141 N N . LEU A 1 277 ? -7.037 -1.166 10.618 1.00 97.44 277 LEU A N 1
ATOM 2142 C CA . LEU A 1 277 ? -7.261 -2.298 9.726 1.00 97.44 277 LEU A CA 1
ATOM 2143 C C . LEU A 1 277 ? -8.555 -2.986 10.162 1.00 97.44 277 LEU A C 1
ATOM 2145 O O . LEU A 1 277 ? -8.639 -3.448 11.298 1.00 97.44 277 LEU A O 1
ATOM 2149 N N . TYR A 1 278 ? -9.529 -3.076 9.268 1.00 97.06 278 TYR A N 1
ATOM 2150 C CA . TYR A 1 278 ? -10.785 -3.787 9.481 1.00 97.06 278 TYR A CA 1
ATOM 2151 C C . TYR A 1 278 ? -10.710 -5.193 8.896 1.00 97.06 278 TYR A C 1
ATOM 2153 O O . TYR A 1 278 ? -10.141 -5.373 7.821 1.00 97.06 278 TYR A O 1
ATOM 2161 N N . ALA A 1 279 ? -11.311 -6.163 9.585 1.00 97.81 279 ALA A N 1
ATOM 2162 C CA . ALA A 1 279 ? -11.592 -7.497 9.068 1.00 97.81 279 ALA A CA 1
ATOM 2163 C C . ALA A 1 279 ? -13.113 -7.685 8.994 1.00 97.81 279 ALA A C 1
ATOM 2165 O O . ALA A 1 279 ? -13.802 -7.568 10.010 1.00 97.81 279 ALA A O 1
ATOM 2166 N N . VAL A 1 280 ? -13.632 -7.960 7.801 1.00 96.75 280 VAL A N 1
ATOM 2167 C CA . VAL A 1 280 ? -15.070 -7.992 7.501 1.00 96.75 280 VAL A CA 1
ATOM 2168 C C . VAL A 1 280 ? -15.453 -9.358 6.942 1.00 96.75 280 VAL A C 1
ATOM 2170 O O . VAL A 1 280 ? -14.788 -9.865 6.039 1.00 96.75 280 VAL A O 1
ATOM 2173 N N . ASP A 1 281 ? -16.522 -9.953 7.467 1.00 95.31 281 ASP A N 1
ATOM 2174 C CA . ASP A 1 281 ? -17.095 -11.191 6.938 1.00 95.31 281 ASP A CA 1
ATOM 2175 C C . ASP A 1 281 ? -17.720 -10.934 5.560 1.00 95.31 281 ASP A C 1
ATOM 2177 O O . ASP A 1 281 ? -18.564 -10.050 5.386 1.00 95.31 281 ASP A O 1
ATOM 2181 N N . THR A 1 282 ? -17.303 -11.708 4.562 1.00 90.94 282 THR A N 1
ATOM 2182 C CA . THR A 1 282 ? -17.773 -11.544 3.180 1.00 90.94 282 THR A CA 1
ATOM 2183 C C . THR A 1 282 ? -19.242 -11.908 2.969 1.00 90.94 282 THR A C 1
ATOM 2185 O O . THR A 1 282 ? -19.871 -11.442 2.004 1.00 90.94 282 THR A O 1
ATOM 2188 N N . SER A 1 283 ? -19.797 -12.743 3.851 1.00 90.38 283 SER A N 1
ATOM 2189 C CA . SER A 1 283 ? -21.149 -13.280 3.720 1.00 90.38 283 SER A CA 1
ATOM 2190 C C . SER A 1 283 ? -22.220 -12.220 3.977 1.00 90.38 283 SER A C 1
ATOM 2192 O O . SER A 1 283 ? -23.209 -12.169 3.246 1.00 90.38 283 SER A O 1
ATOM 2194 N N . ASP A 1 284 ? -22.007 -11.336 4.954 1.00 92.75 284 ASP A N 1
ATOM 2195 C CA . ASP A 1 284 ? -23.015 -10.366 5.396 1.00 92.75 284 ASP A CA 1
ATOM 2196 C C . ASP A 1 284 ? -22.486 -8.945 5.666 1.00 92.75 284 ASP A C 1
ATOM 2198 O O . ASP A 1 284 ? -23.282 -8.049 5.970 1.00 92.75 284 ASP A O 1
ATOM 2202 N N . GLY A 1 285 ? -21.176 -8.722 5.519 1.00 94.25 285 GLY A N 1
ATOM 2203 C CA . GLY A 1 285 ? -20.527 -7.432 5.740 1.00 94.25 285 GLY A CA 1
ATOM 2204 C C . GLY A 1 285 ? -20.260 -7.108 7.210 1.00 94.25 285 GLY A C 1
ATOM 2205 O O . GLY A 1 285 ? -19.895 -5.972 7.512 1.00 94.25 285 GLY A O 1
ATOM 2206 N N . THR A 1 286 ? -20.448 -8.055 8.134 1.00 95.94 286 THR A N 1
ATOM 2207 C CA . THR A 1 286 ? -20.211 -7.842 9.567 1.00 95.94 286 THR A CA 1
ATOM 2208 C C . THR A 1 286 ? -18.733 -7.597 9.859 1.00 95.94 286 THR A C 1
ATOM 2210 O O . THR A 1 286 ? -17.865 -8.375 9.467 1.00 95.94 286 THR A O 1
ATOM 2213 N N . GLU A 1 287 ? -18.441 -6.542 10.622 1.00 96.69 287 GLU A N 1
ATOM 2214 C CA . GLU A 1 287 ? -17.108 -6.312 11.185 1.00 96.69 287 GLU A CA 1
ATOM 2215 C C . GLU A 1 287 ? -16.781 -7.406 12.214 1.00 96.69 287 GLU A C 1
ATOM 2217 O O . GLU A 1 287 ? -17.407 -7.499 13.273 1.00 96.69 287 GLU A O 1
ATOM 2222 N N . LEU A 1 288 ? -15.781 -8.236 11.913 1.00 97.56 288 LEU A N 1
ATOM 2223 C CA . LEU A 1 288 ? -15.305 -9.286 12.812 1.00 97.56 288 LEU A CA 1
ATOM 2224 C C . LEU A 1 288 ? -14.396 -8.708 13.897 1.00 97.56 288 LEU A C 1
ATOM 2226 O O . LEU A 1 288 ? -14.544 -9.048 15.074 1.00 97.56 288 LEU A O 1
ATOM 2230 N N . LEU A 1 289 ? -13.461 -7.845 13.489 1.00 97.88 289 LEU A N 1
ATOM 2231 C CA . LEU A 1 289 ? -12.524 -7.135 14.356 1.00 97.88 289 LEU A CA 1
ATOM 2232 C C . LEU A 1 289 ? -11.923 -5.911 13.652 1.00 97.88 289 LEU A C 1
ATOM 2234 O O . LEU A 1 289 ? -11.987 -5.782 12.428 1.00 97.88 289 LEU A O 1
ATOM 2238 N N . ALA A 1 290 ? -11.276 -5.051 14.436 1.00 97.56 290 ALA A N 1
ATOM 2239 C CA . ALA A 1 290 ? -10.417 -3.983 13.943 1.00 97.56 290 ALA A CA 1
ATOM 2240 C C . ALA A 1 290 ? -9.101 -3.926 14.736 1.00 97.56 290 ALA A C 1
ATOM 2242 O O . ALA A 1 290 ? -9.086 -4.196 15.937 1.00 97.56 290 ALA A O 1
ATOM 2243 N N . TYR A 1 291 ? -8.007 -3.547 14.078 1.00 98.12 291 TYR A N 1
ATOM 2244 C CA . TYR A 1 291 ? -6.684 -3.352 14.681 1.00 98.12 291 TYR A CA 1
ATOM 2245 C C . TYR A 1 291 ? -6.193 -1.916 14.484 1.00 98.12 291 TYR A C 1
ATOM 2247 O O . TYR A 1 291 ? -6.312 -1.378 13.384 1.00 98.12 291 TYR A O 1
ATOM 2255 N N . MET A 1 292 ? -5.604 -1.317 15.522 1.00 97.69 292 MET A N 1
ATOM 2256 C CA . MET A 1 292 ? -4.956 -0.004 15.477 1.00 97.69 292 MET A CA 1
ATOM 2257 C C . MET A 1 292 ? -3.540 -0.059 16.085 1.00 97.69 292 MET A C 1
ATOM 2259 O O . MET A 1 292 ? -3.380 -0.516 17.222 1.00 97.69 292 MET A O 1
ATOM 2263 N N . PRO A 1 293 ? -2.514 0.446 15.378 1.00 97.38 293 PRO A N 1
ATOM 2264 C CA . PRO A 1 293 ? -1.137 0.423 15.857 1.00 97.38 293 PRO A CA 1
ATOM 2265 C C . PRO A 1 293 ? -0.794 1.617 16.757 1.00 97.38 293 PRO A C 1
ATOM 2267 O O . PRO A 1 293 ? -1.378 2.696 16.633 1.00 97.38 293 PRO A O 1
ATOM 2270 N N . GLU A 1 294 ? 0.262 1.469 17.565 1.00 96.62 294 GLU A N 1
ATOM 2271 C CA . GLU A 1 294 ? 0.757 2.502 18.497 1.00 96.62 294 GLU A CA 1
ATOM 2272 C C . GLU A 1 294 ? 0.983 3.859 17.823 1.00 96.62 294 GLU A C 1
ATOM 2274 O O . GLU A 1 294 ? 0.637 4.894 18.388 1.00 96.62 294 GLU A O 1
ATOM 2279 N N . ALA A 1 295 ? 1.532 3.861 16.606 1.00 95.94 295 ALA A N 1
ATOM 2280 C CA . ALA A 1 295 ? 1.901 5.077 15.881 1.00 95.94 295 ALA A CA 1
ATOM 2281 C C . ALA A 1 295 ? 0.727 6.046 15.655 1.00 95.94 295 ALA A C 1
ATOM 2283 O O . ALA A 1 295 ? 0.942 7.243 15.500 1.00 95.94 295 ALA A O 1
ATOM 2284 N N . VAL A 1 296 ? -0.512 5.545 15.660 1.00 96.06 296 VAL A N 1
ATOM 2285 C CA . VAL A 1 296 ? -1.717 6.369 15.498 1.00 96.06 296 VAL A CA 1
ATOM 2286 C C . VAL A 1 296 ? -2.147 7.007 16.830 1.00 96.06 296 VAL A C 1
ATOM 2288 O O . VAL A 1 296 ? -2.769 8.067 16.821 1.00 96.06 296 VAL A O 1
ATOM 2291 N N . LEU A 1 297 ? -1.788 6.409 17.974 1.00 96.06 297 LEU A N 1
ATOM 2292 C CA . LEU A 1 297 ? -2.126 6.901 19.321 1.00 96.06 297 LEU A CA 1
ATOM 2293 C C . LEU A 1 297 ? -1.003 7.689 19.996 1.00 96.06 297 LEU A C 1
ATOM 2295 O O . LEU A 1 297 ? -1.261 8.464 20.919 1.00 96.06 297 LEU A O 1
ATOM 2299 N N . LYS A 1 298 ? 0.241 7.476 19.574 1.00 92.56 298 LYS A N 1
ATOM 2300 C CA . LYS A 1 298 ? 1.419 8.050 20.215 1.00 92.56 298 LYS A CA 1
ATOM 2301 C C . LYS A 1 298 ? 1.494 9.556 19.998 1.00 92.56 298 LYS A C 1
ATOM 2303 O O . LYS A 1 298 ? 1.274 10.065 18.902 1.00 92.56 298 LYS A O 1
ATOM 2308 N N . ARG A 1 299 ? 1.842 10.259 21.074 1.00 93.31 299 ARG A N 1
ATOM 2309 C CA . ARG A 1 299 ? 2.192 11.678 21.043 1.00 93.31 299 ARG A CA 1
ATOM 2310 C C . ARG A 1 299 ? 3.704 11.828 21.049 1.00 93.31 299 ARG A C 1
ATOM 2312 O O . ARG A 1 299 ? 4.354 11.365 21.984 1.00 93.31 299 ARG A O 1
ATOM 2319 N N . ASP A 1 300 ? 4.232 12.541 20.063 1.00 87.12 300 ASP A N 1
ATOM 2320 C CA . ASP A 1 300 ? 5.665 12.849 20.001 1.00 87.12 300 ASP A CA 1
ATOM 2321 C C . ASP A 1 300 ? 6.038 14.036 20.903 1.00 87.12 300 ASP A C 1
ATOM 2323 O O . ASP A 1 300 ? 7.166 14.136 21.383 1.00 87.12 300 ASP A O 1
ATOM 2327 N N . SER A 1 301 ? 5.093 14.951 21.155 1.00 92.56 301 SER A N 1
ATOM 2328 C CA . SER A 1 301 ? 5.291 16.104 22.041 1.00 92.56 301 SER A CA 1
ATOM 2329 C C . SER A 1 301 ? 3.968 16.666 22.585 1.00 92.56 301 SER A C 1
ATOM 2331 O O . SER A 1 301 ? 2.871 16.247 22.204 1.00 92.56 301 SER A O 1
ATOM 2333 N N . LEU A 1 302 ? 4.044 17.656 23.483 1.00 90.88 302 LEU A N 1
ATOM 2334 C CA . LEU A 1 302 ? 2.856 18.390 23.944 1.00 90.88 302 LEU A CA 1
ATOM 2335 C C . LEU A 1 302 ? 2.188 19.213 22.835 1.00 90.88 302 LEU A C 1
ATOM 2337 O O . LEU A 1 302 ? 0.973 19.390 22.857 1.00 90.88 302 LEU A O 1
ATOM 2341 N N . THR A 1 303 ? 2.955 19.712 21.867 1.00 92.44 303 THR A N 1
ATOM 2342 C CA . THR A 1 303 ? 2.432 20.562 20.786 1.00 92.44 303 THR A CA 1
ATOM 2343 C C . THR A 1 303 ? 1.960 19.768 19.577 1.00 92.44 303 THR A C 1
ATOM 2345 O O . THR A 1 303 ? 1.266 20.322 18.736 1.00 92.44 303 THR A O 1
ATOM 2348 N N . GLU A 1 304 ? 2.293 18.478 19.508 1.00 92.62 304 GLU A N 1
ATOM 2349 C CA . GLU A 1 304 ? 1.863 17.571 18.444 1.00 92.62 304 GLU A CA 1
ATOM 2350 C C . GLU A 1 304 ? 0.917 16.503 19.002 1.00 92.62 304 GLU A C 1
ATOM 2352 O O . GLU A 1 304 ? 1.377 15.507 19.568 1.00 92.62 304 GLU A O 1
ATOM 2357 N N . PRO A 1 305 ? -0.410 16.701 18.873 1.00 94.12 305 PRO A N 1
ATOM 2358 C CA . PRO A 1 305 ? -1.382 15.659 19.161 1.00 94.12 305 PRO A CA 1
ATOM 2359 C C . PRO A 1 305 ? -1.161 14.424 18.293 1.00 94.12 305 PRO A C 1
ATOM 2361 O O . PRO A 1 305 ? -0.658 14.527 17.166 1.00 94.12 305 PRO A O 1
ATOM 2364 N N . SER A 1 306 ? -1.557 13.267 18.814 1.00 95.50 306 SER A N 1
ATOM 2365 C CA . SER A 1 306 ? -1.486 12.018 18.062 1.00 95.50 306 SER A CA 1
ATOM 2366 C C . SER A 1 306 ? -2.423 12.058 16.848 1.00 95.50 306 SER A C 1
ATOM 2368 O O . SER A 1 306 ? -3.387 12.834 16.831 1.00 95.50 306 SER A O 1
ATOM 2370 N N . PRO A 1 307 ? -2.178 11.241 15.809 1.00 95.56 307 PRO A N 1
ATOM 2371 C CA . PRO A 1 307 ? -3.074 11.163 14.659 1.00 95.56 307 PRO A CA 1
ATOM 2372 C C . PRO A 1 307 ? -4.544 10.928 15.035 1.00 95.56 307 PRO A C 1
ATOM 2374 O O . PRO A 1 307 ? -5.405 11.637 14.519 1.00 95.56 307 PRO A O 1
ATOM 2377 N N . VAL A 1 308 ? -4.843 10.024 15.976 1.00 95.50 308 VAL A N 1
ATOM 2378 C CA . VAL A 1 308 ? -6.228 9.773 16.423 1.00 95.50 308 VAL A CA 1
ATOM 2379 C C . VAL A 1 308 ? -6.849 10.976 17.139 1.00 95.50 308 VAL A C 1
ATOM 2381 O O . VAL A 1 308 ? -8.026 11.258 16.934 1.00 95.50 308 VAL A O 1
ATOM 2384 N N . GLU A 1 309 ? -6.075 11.738 17.921 1.00 95.75 309 GLU A N 1
ATOM 2385 C CA . GLU A 1 309 ? -6.563 12.979 18.534 1.00 95.75 309 GLU A CA 1
ATOM 2386 C C . GLU A 1 309 ? -6.924 13.995 17.448 1.00 95.75 309 GLU A C 1
ATOM 2388 O O . GLU A 1 309 ? -8.003 14.579 17.484 1.00 95.75 309 GLU A O 1
ATOM 2393 N N . LYS A 1 310 ? -6.062 14.155 16.435 1.00 95.19 310 LYS A N 1
ATOM 2394 C CA . LYS A 1 310 ? -6.316 15.048 15.295 1.00 95.19 310 LYS A CA 1
ATOM 2395 C C . LYS A 1 310 ? -7.558 14.612 14.504 1.00 95.19 310 LYS A C 1
ATOM 2397 O O . LYS A 1 310 ? -8.346 15.469 14.115 1.00 95.19 310 LYS A O 1
ATOM 2402 N N . MET A 1 311 ? -7.760 13.308 14.292 1.00 94.81 311 MET A N 1
ATOM 2403 C CA . MET A 1 311 ? -8.948 12.763 13.615 1.00 94.81 311 MET A CA 1
ATOM 2404 C C . MET A 1 311 ? -10.222 13.019 14.422 1.00 94.81 311 MET A C 1
ATOM 2406 O O . MET A 1 311 ? -11.200 13.521 13.876 1.00 94.81 311 MET A O 1
ATOM 2410 N N . TYR A 1 312 ? -10.196 12.742 15.727 1.00 95.19 312 TYR A N 1
ATOM 2411 C CA . TYR A 1 312 ? -11.314 13.027 16.622 1.00 95.19 312 TYR A CA 1
ATOM 2412 C C . TYR A 1 312 ? -11.675 14.521 16.606 1.00 95.19 312 TYR A C 1
ATOM 2414 O O . TYR A 1 312 ? -12.839 14.864 16.410 1.00 95.19 312 TYR A O 1
ATOM 2422 N N . GLU A 1 313 ? -10.695 15.422 16.718 1.00 94.44 313 GLU A N 1
ATOM 2423 C CA . GLU A 1 313 ? -10.937 16.868 16.627 1.00 94.44 313 GLU A CA 1
ATOM 2424 C C . GLU A 1 313 ? -11.495 17.283 15.254 1.00 94.44 313 GLU A C 1
ATOM 2426 O O . GLU A 1 313 ? -12.398 18.115 15.185 1.00 94.44 313 GLU A O 1
ATOM 2431 N N . ALA A 1 314 ? -11.027 16.667 14.163 1.00 93.44 314 ALA A N 1
ATOM 2432 C CA . ALA A 1 314 ? -11.498 16.950 12.805 1.00 93.44 314 ALA A CA 1
ATOM 2433 C C . ALA A 1 314 ? -12.962 16.541 12.553 1.00 93.44 314 ALA A C 1
ATOM 2435 O O . ALA A 1 314 ? -13.576 17.033 11.607 1.00 93.44 314 ALA A O 1
ATOM 2436 N N . THR A 1 315 ? -13.532 15.674 13.396 1.00 91.81 315 THR A N 1
ATOM 2437 C CA . THR A 1 315 ? -14.948 15.270 13.321 1.00 91.81 315 THR A CA 1
ATOM 2438 C C . THR A 1 315 ? -15.874 16.120 14.195 1.00 91.81 315 THR A C 1
ATOM 2440 O O . THR A 1 315 ? -17.086 15.906 14.181 1.00 91.81 315 THR A O 1
ATOM 2443 N N . LYS A 1 316 ? -15.359 17.103 14.946 1.00 91.12 316 LYS A N 1
ATOM 2444 C CA . LYS A 1 316 ? -16.199 17.976 15.779 1.00 91.12 316 LYS A CA 1
ATOM 2445 C C . LYS A 1 316 ? -17.025 18.969 14.954 1.00 91.12 316 LYS A C 1
ATOM 2447 O O . LYS A 1 316 ? -16.575 19.435 13.902 1.00 91.12 316 LYS A O 1
ATOM 2452 N N . PRO A 1 317 ? -18.199 19.391 15.460 1.00 83.94 317 PRO A N 1
ATOM 2453 C CA . PRO A 1 317 ? -18.907 20.540 14.910 1.00 83.94 317 PRO A CA 1
ATOM 2454 C C . PRO A 1 317 ? -18.003 21.782 14.878 1.00 83.94 317 PRO A C 1
ATOM 2456 O O . PRO A 1 317 ? -17.446 22.179 15.900 1.00 83.94 317 PRO A O 1
ATOM 2459 N N . GLY A 1 318 ? -17.866 22.405 13.706 1.00 81.56 318 GLY A N 1
ATOM 2460 C CA . GLY A 1 318 ? -17.051 23.612 13.536 1.00 81.56 318 GLY A CA 1
ATOM 2461 C C . GLY A 1 318 ? -15.540 23.377 13.435 1.00 81.56 318 GLY A C 1
ATOM 2462 O O . GLY A 1 318 ? -14.794 24.350 13.512 1.00 81.56 318 GLY A O 1
ATOM 2463 N N . ALA A 1 319 ? -15.087 22.130 13.249 1.00 87.56 319 ALA A N 1
ATOM 2464 C CA . ALA A 1 319 ? -13.693 21.846 12.912 1.00 87.56 319 ALA A CA 1
ATOM 2465 C C . ALA A 1 319 ? -13.247 22.662 11.684 1.00 87.56 319 ALA A C 1
ATOM 2467 O O . ALA A 1 319 ? -14.013 22.822 10.729 1.00 87.56 319 ALA A O 1
ATOM 2468 N N . GLU A 1 320 ? -12.021 23.182 11.708 1.00 88.31 320 GLU A N 1
ATOM 2469 C CA . GLU A 1 320 ? -11.457 23.939 10.589 1.00 88.31 320 GLU A CA 1
ATOM 2470 C C . GLU A 1 320 ? -11.168 23.029 9.388 1.00 88.31 320 GLU A C 1
ATOM 2472 O O . GLU A 1 320 ? -10.993 21.814 9.516 1.00 88.31 320 GLU A O 1
ATOM 2477 N N . ASP A 1 321 ? -11.127 23.632 8.205 1.00 86.25 321 ASP A N 1
ATOM 2478 C CA . ASP A 1 321 ? -10.679 22.952 6.996 1.00 86.25 321 ASP A CA 1
ATOM 2479 C C . ASP A 1 321 ? -9.173 22.678 7.062 1.00 86.25 321 ASP A C 1
ATOM 2481 O O . ASP A 1 321 ? -8.403 23.438 7.656 1.00 86.25 321 ASP A O 1
ATOM 2485 N N . GLY A 1 322 ? -8.727 21.598 6.427 1.00 87.31 322 GLY A N 1
ATOM 2486 C CA . GLY A 1 322 ? -7.318 21.237 6.425 1.00 87.31 322 GLY A CA 1
ATOM 2487 C C . GLY A 1 322 ? -6.993 20.018 5.574 1.00 87.31 322 GLY A C 1
ATOM 2488 O O . GLY A 1 322 ? -7.858 19.386 4.973 1.00 87.31 322 GLY A O 1
ATOM 2489 N N . GLY A 1 323 ? -5.701 19.697 5.509 1.00 86.31 323 GLY A N 1
ATOM 2490 C CA . GLY A 1 323 ? -5.225 18.524 4.783 1.00 86.31 323 GLY A CA 1
ATOM 2491 C C . GLY A 1 323 ? -5.671 17.223 5.448 1.00 86.31 323 GLY A C 1
ATOM 2492 O O . GLY A 1 323 ? -5.719 17.135 6.673 1.00 86.31 323 GLY A O 1
ATOM 2493 N N . LEU A 1 324 ? -5.948 16.207 4.628 1.00 89.25 324 LEU A N 1
ATOM 2494 C CA . LEU A 1 324 ? -6.295 14.865 5.087 1.00 89.25 324 LEU A CA 1
ATOM 2495 C C . LEU A 1 324 ? -5.246 14.317 6.067 1.00 89.25 324 LEU A C 1
ATOM 2497 O O . LEU A 1 324 ? -4.048 14.305 5.770 1.00 89.25 324 LEU A O 1
ATOM 2501 N N . ILE A 1 325 ? -5.711 13.818 7.208 1.00 93.25 325 ILE A N 1
ATOM 2502 C CA . ILE A 1 325 ? -4.905 13.058 8.160 1.00 93.25 325 ILE A CA 1
ATOM 2503 C C . ILE A 1 325 ? -4.881 11.608 7.688 1.00 93.25 325 ILE A C 1
ATOM 2505 O O . ILE A 1 325 ? -5.921 11.010 7.420 1.00 93.25 325 ILE A O 1
ATOM 2509 N N . TYR A 1 326 ? -3.682 11.042 7.594 1.00 91.50 326 TYR A N 1
ATOM 2510 C CA . TYR A 1 326 ? -3.478 9.669 7.153 1.00 91.50 326 TYR A CA 1
ATOM 2511 C C . TYR A 1 326 ? -3.227 8.759 8.355 1.00 91.50 326 TYR A C 1
ATOM 2513 O O . TYR A 1 326 ? -2.402 9.069 9.214 1.00 91.50 326 TYR A O 1
ATOM 2521 N N . GLY A 1 327 ? -3.933 7.632 8.386 1.00 93.06 327 GLY A N 1
ATOM 2522 C CA . GLY A 1 327 ? -3.759 6.556 9.357 1.00 93.06 327 GLY A CA 1
ATOM 2523 C C . GLY A 1 327 ? -3.034 5.356 8.745 1.00 93.06 327 GLY A C 1
ATOM 2524 O O . GLY A 1 327 ? -1.924 5.478 8.229 1.00 93.06 327 GLY A O 1
ATOM 2525 N N . LEU A 1 328 ? -3.672 4.186 8.780 1.00 93.94 328 LEU A N 1
ATOM 2526 C CA . LEU A 1 328 ? -3.232 3.030 8.007 1.00 93.94 328 LEU A CA 1
ATOM 2527 C C . LEU A 1 328 ? -3.805 3.133 6.596 1.00 93.94 328 LEU A C 1
ATOM 2529 O O . LEU A 1 328 ? -4.993 3.361 6.417 1.00 93.94 328 LEU A O 1
ATOM 2533 N N . ASP A 1 329 ? -2.965 2.968 5.583 1.00 87.75 329 ASP A N 1
ATOM 2534 C CA . ASP A 1 329 ? -3.363 3.322 4.215 1.00 87.75 329 ASP A CA 1
ATOM 2535 C C . ASP A 1 329 ? -2.806 2.352 3.159 1.00 87.75 329 ASP A C 1
ATOM 2537 O O . ASP A 1 329 ? -3.147 2.444 1.984 1.00 87.75 329 ASP A O 1
ATOM 2541 N N . SER A 1 330 ? -1.956 1.390 3.538 1.00 85.50 330 SER A N 1
ATOM 2542 C CA . SER A 1 330 ? -1.435 0.392 2.589 1.00 85.50 330 SER A CA 1
ATOM 2543 C C . SER A 1 330 ? -2.455 -0.686 2.243 1.00 85.50 330 SER A C 1
ATOM 2545 O O . SER A 1 330 ? -3.290 -1.069 3.063 1.00 85.50 330 SER A O 1
ATOM 2547 N N . THR A 1 331 ? -2.328 -1.232 1.035 1.00 85.88 331 THR A N 1
ATOM 2548 C CA . THR A 1 331 ? -2.784 -2.592 0.726 1.00 85.88 331 THR A CA 1
ATOM 2549 C C . THR A 1 331 ? -1.938 -3.590 1.520 1.00 85.88 331 THR A C 1
ATOM 2551 O O . THR A 1 331 ? -0.733 -3.387 1.689 1.00 85.88 331 THR A O 1
ATOM 2554 N N . TRP A 1 332 ? -2.567 -4.650 2.028 1.00 89.88 332 TRP A N 1
ATOM 2555 C CA . TRP A 1 332 ? -1.901 -5.669 2.838 1.00 89.88 332 TRP A CA 1
ATOM 2556 C C . TRP A 1 332 ? -1.473 -6.859 1.991 1.00 89.88 332 TRP A C 1
ATOM 2558 O O . TRP A 1 332 ? -2.279 -7.465 1.292 1.00 89.88 332 TRP A O 1
ATOM 2568 N N . THR A 1 333 ? -0.215 -7.258 2.108 1.00 92.81 333 THR A N 1
ATOM 2569 C CA . THR A 1 333 ? 0.266 -8.510 1.527 1.00 92.81 333 THR A CA 1
ATOM 2570 C C . THR A 1 333 ? -0.126 -9.661 2.443 1.00 92.81 333 THR A C 1
ATOM 2572 O O . THR A 1 333 ? 0.176 -9.638 3.635 1.00 92.81 333 THR A O 1
ATOM 2575 N N . VAL A 1 334 ? -0.785 -10.679 1.893 1.00 89.50 334 VAL A N 1
ATOM 2576 C CA . VAL A 1 334 ? -1.267 -11.839 2.654 1.00 89.50 334 VAL A CA 1
ATOM 2577 C C . VAL A 1 334 ? -0.349 -13.037 2.435 1.00 89.50 334 VAL A C 1
ATOM 2579 O O . VAL A 1 334 ? -0.097 -13.432 1.296 1.00 89.50 334 VAL A O 1
ATOM 2582 N N . TRP A 1 335 ? 0.067 -13.686 3.523 1.00 90.19 335 TRP A N 1
ATOM 2583 C CA . TRP A 1 335 ? 0.578 -15.054 3.498 1.00 90.19 335 TRP A CA 1
ATOM 2584 C C . TRP A 1 335 ? -0.398 -15.991 4.204 1.00 90.19 335 TRP A C 1
ATOM 2586 O O . TRP A 1 335 ? -0.395 -16.109 5.426 1.00 90.19 335 TRP A O 1
ATOM 2596 N N . ARG A 1 336 ? -1.219 -16.679 3.411 1.00 89.38 336 ARG A N 1
ATOM 2597 C CA . ARG A 1 336 ? -2.074 -17.775 3.870 1.00 89.38 336 ARG A CA 1
ATOM 2598 C C . ARG A 1 336 ? -1.355 -19.102 3.662 1.00 89.38 336 ARG A C 1
ATOM 2600 O O . ARG A 1 336 ? -0.857 -19.361 2.566 1.00 89.38 336 ARG A O 1
ATOM 2607 N N . GLN A 1 337 ? -1.372 -19.959 4.671 1.00 84.19 337 GLN A N 1
ATOM 2608 C CA . GLN A 1 337 ? -0.894 -21.328 4.569 1.00 84.19 337 GLN A CA 1
ATOM 2609 C C . GLN A 1 337 ? -1.854 -22.272 5.286 1.00 84.19 337 GLN A C 1
ATOM 2611 O O . GLN A 1 337 ? -1.993 -22.224 6.501 1.00 84.19 337 GLN A O 1
ATOM 2616 N N . ASP A 1 338 ? -2.450 -23.172 4.514 1.00 83.38 338 ASP A N 1
ATOM 2617 C CA . ASP A 1 338 ? -3.056 -24.401 5.022 1.00 83.38 338 ASP A CA 1
ATOM 2618 C C . ASP A 1 338 ? -1.965 -25.484 4.948 1.00 83.38 338 ASP A C 1
ATOM 2620 O O . ASP A 1 338 ? -1.498 -25.841 3.862 1.00 83.38 338 ASP A O 1
ATOM 2624 N N . VAL A 1 339 ? -1.440 -25.895 6.100 1.00 81.94 339 VAL A N 1
ATOM 2625 C CA . VAL A 1 339 ? -0.317 -26.840 6.218 1.00 81.94 339 VAL A CA 1
ATOM 2626 C C . VAL A 1 339 ? -0.798 -28.280 6.074 1.00 81.94 339 VAL A C 1
ATOM 2628 O O . VAL A 1 339 ? -0.054 -29.142 5.599 1.00 81.94 339 VAL A O 1
ATOM 2631 N N . ASN A 1 340 ? -2.026 -28.561 6.500 1.00 82.81 340 ASN A N 1
ATOM 2632 C CA . ASN A 1 340 ? -2.579 -29.911 6.489 1.00 82.81 340 ASN A CA 1
ATOM 2633 C C . ASN A 1 340 ? -3.337 -30.239 5.179 1.00 82.81 340 ASN A C 1
ATOM 2635 O O . ASN A 1 340 ? -3.569 -31.414 4.888 1.00 82.81 340 ASN A O 1
ATOM 2639 N N . GLY A 1 341 ? -3.654 -29.229 4.364 1.00 83.00 341 GLY A N 1
ATOM 2640 C CA . GLY A 1 341 ? -4.287 -29.352 3.052 1.00 83.00 341 GLY A CA 1
ATOM 2641 C C . GLY A 1 341 ? -5.782 -29.680 3.099 1.00 83.00 341 GLY A C 1
ATOM 2642 O O . GLY A 1 341 ? -6.321 -30.196 2.112 1.00 83.00 341 GLY A O 1
ATOM 2643 N N . ASN A 1 342 ? -6.459 -29.451 4.228 1.00 81.88 342 ASN A N 1
ATOM 2644 C CA . ASN A 1 342 ? -7.884 -29.750 4.393 1.00 81.88 342 ASN A CA 1
ATOM 2645 C C . ASN A 1 342 ? -8.806 -28.667 3.804 1.00 81.88 342 ASN A C 1
ATOM 2647 O O . ASN A 1 342 ? -10.015 -28.878 3.741 1.00 81.88 342 ASN A O 1
ATOM 2651 N N . GLY A 1 343 ? -8.255 -27.556 3.321 1.00 81.25 343 GLY A N 1
ATOM 2652 C CA . GLY A 1 343 ? -8.976 -26.433 2.737 1.00 81.25 343 GLY A CA 1
ATOM 2653 C C . GLY A 1 343 ? -9.441 -25.375 3.741 1.00 81.25 343 GLY A C 1
ATOM 2654 O O . GLY A 1 343 ? -10.022 -24.371 3.334 1.00 81.25 343 GLY A O 1
ATOM 2655 N N . ASN A 1 344 ? -9.172 -25.555 5.028 1.00 88.94 344 ASN A N 1
ATOM 2656 C CA . ASN A 1 344 ? -9.582 -24.660 6.100 1.00 88.94 344 ASN A CA 1
ATOM 2657 C C . ASN A 1 344 ? -8.346 -24.128 6.835 1.00 88.94 344 ASN A C 1
ATOM 2659 O O . ASN A 1 344 ? -7.285 -24.736 6.800 1.00 88.94 344 ASN A O 1
ATOM 2663 N N . ILE A 1 345 ? -8.484 -22.977 7.485 1.00 88.94 345 ILE A N 1
ATOM 2664 C CA . ILE A 1 345 ? -7.506 -22.454 8.436 1.00 88.94 345 ILE A CA 1
ATOM 2665 C C . ILE A 1 345 ? -8.022 -22.784 9.835 1.00 88.94 345 ILE A C 1
ATOM 2667 O O . ILE A 1 345 ? -9.074 -22.284 10.237 1.00 88.94 345 ILE A O 1
ATOM 2671 N N . ASP A 1 346 ? -7.305 -23.649 10.553 1.00 85.44 346 ASP A N 1
ATOM 2672 C CA . ASP A 1 346 ? -7.652 -24.063 11.918 1.00 85.44 346 ASP A CA 1
ATOM 2673 C C . ASP A 1 346 ? -6.622 -23.548 12.934 1.00 85.44 346 ASP A C 1
ATOM 2675 O O . ASP A 1 346 ? -5.429 -23.847 12.834 1.00 85.44 346 ASP A O 1
ATOM 2679 N N . GLU A 1 347 ? -7.105 -22.840 13.957 1.00 81.62 347 GLU A N 1
ATOM 2680 C CA . GLU A 1 347 ? -6.309 -22.252 15.045 1.00 81.62 347 GLU A CA 1
ATOM 2681 C C . GLU A 1 347 ? -5.534 -23.296 15.874 1.00 81.62 347 GLU A C 1
ATOM 2683 O O . GLU A 1 347 ? -4.546 -22.978 16.535 1.00 81.62 347 GLU A O 1
ATOM 2688 N N . SER A 1 348 ? -5.986 -24.555 15.873 1.00 81.62 348 SER A N 1
ATOM 2689 C CA . SER A 1 348 ? -5.380 -25.668 16.618 1.00 81.62 348 SER A CA 1
ATOM 2690 C C . SER A 1 348 ? -4.308 -26.433 15.835 1.00 81.62 348 SER A C 1
ATOM 2692 O O . SER A 1 348 ? -3.740 -27.411 16.336 1.00 81.62 348 SER A O 1
ATOM 2694 N N . SER A 1 349 ? -4.030 -25.999 14.607 1.00 85.31 349 SER A N 1
ATOM 2695 C CA . SER A 1 349 ? -3.109 -26.652 13.683 1.00 85.31 349 SER A CA 1
ATOM 2696 C C . SER A 1 349 ? -1.822 -25.834 13.477 1.00 85.31 349 SER A C 1
ATOM 2698 O O . SER A 1 349 ? -1.464 -24.985 14.289 1.00 85.31 349 SER A O 1
ATOM 2700 N N . LEU A 1 350 ? -1.072 -26.141 12.414 1.00 87.25 350 LEU A N 1
ATOM 2701 C CA . LEU A 1 350 ? 0.075 -25.339 11.970 1.00 87.25 350 LEU A CA 1
ATOM 2702 C C . LEU A 1 350 ? -0.304 -24.345 10.858 1.00 87.25 350 LEU A C 1
ATOM 2704 O O . LEU A 1 350 ? 0.590 -23.698 10.306 1.00 87.25 350 LEU A O 1
ATOM 2708 N N . ASP A 1 351 ? -1.588 -24.269 10.504 1.00 88.88 351 ASP A N 1
ATOM 2709 C CA . ASP A 1 351 ? -2.122 -23.337 9.517 1.00 88.88 351 ASP A CA 1
ATOM 2710 C C . ASP A 1 351 ? -1.964 -21.900 10.021 1.00 88.88 351 ASP A C 1
ATOM 2712 O O . ASP A 1 351 ? -1.982 -21.647 11.226 1.00 88.88 351 ASP A O 1
ATOM 2716 N N . PHE A 1 352 ? -1.786 -20.950 9.106 1.00 91.56 352 PHE A N 1
ATOM 2717 C CA . PHE A 1 352 ? -1.662 -19.546 9.483 1.00 91.56 352 PHE A CA 1
ATOM 2718 C C . PHE A 1 352 ? -2.107 -18.584 8.385 1.00 91.56 352 PHE A C 1
ATOM 2720 O O . PHE A 1 352 ? -2.090 -18.898 7.190 1.00 91.56 352 PHE A O 1
ATOM 2727 N N . VAL A 1 353 ? -2.452 -17.369 8.807 1.00 94.75 353 VAL A N 1
ATOM 2728 C CA . VAL A 1 353 ? -2.663 -16.207 7.942 1.00 94.75 353 VAL A CA 1
ATOM 2729 C C . VAL A 1 353 ? -1.885 -15.033 8.516 1.00 94.75 353 VAL A C 1
ATOM 2731 O O . VAL A 1 353 ? -2.259 -14.488 9.548 1.00 94.75 353 VAL A O 1
ATOM 2734 N N . TYR A 1 354 ? -0.823 -14.612 7.834 1.00 96.00 354 TYR A N 1
ATOM 2735 C CA . TYR A 1 354 ? -0.060 -13.418 8.201 1.00 96.00 354 TYR A CA 1
ATOM 2736 C C . TYR A 1 354 ? -0.323 -12.270 7.230 1.00 96.00 354 TYR A C 1
ATOM 2738 O O . TYR A 1 354 ? -0.439 -12.481 6.021 1.00 96.00 354 TYR A O 1
ATOM 2746 N N . LEU A 1 355 ? -0.392 -11.054 7.766 1.00 97.50 355 LEU A N 1
ATOM 2747 C CA . LEU A 1 355 ? -0.587 -9.820 7.012 1.00 97.50 355 LEU A CA 1
ATOM 2748 C C . LEU A 1 355 ? 0.645 -8.924 7.164 1.00 97.50 355 LEU A C 1
ATOM 2750 O O . LEU A 1 355 ? 1.117 -8.696 8.278 1.00 97.50 355 LEU A O 1
ATOM 2754 N N . TYR A 1 356 ? 1.134 -8.387 6.048 1.00 97.62 356 TYR A N 1
ATOM 2755 C CA . TYR A 1 356 ? 2.264 -7.457 5.995 1.00 97.62 356 TYR A CA 1
ATOM 2756 C C . TYR A 1 356 ? 1.802 -6.142 5.373 1.00 97.62 356 TYR A C 1
ATOM 2758 O O . TYR A 1 356 ? 1.298 -6.133 4.250 1.00 97.62 356 TYR A O 1
ATOM 2766 N N . GLY A 1 357 ? 1.966 -5.028 6.080 1.00 95.44 357 GLY A N 1
ATOM 2767 C CA . GLY A 1 357 ? 1.454 -3.736 5.619 1.00 95.44 357 GLY A CA 1
ATOM 2768 C C . GLY A 1 357 ? 2.143 -2.555 6.284 1.00 95.44 357 GLY A C 1
ATOM 2769 O O . GLY A 1 357 ? 2.811 -2.705 7.303 1.00 95.44 357 GLY A O 1
ATOM 2770 N N . GLY A 1 358 ? 2.014 -1.373 5.685 1.00 94.69 358 GLY A N 1
ATOM 2771 C CA . GLY A 1 358 ? 2.583 -0.125 6.195 1.00 94.69 358 GLY A CA 1
ATOM 2772 C C . GLY A 1 358 ? 1.557 1.002 6.300 1.00 94.69 358 GLY A C 1
ATOM 2773 O O . GLY A 1 358 ? 0.370 0.836 6.012 1.00 94.69 358 GLY A O 1
ATOM 2774 N N . MET A 1 359 ? 2.024 2.194 6.650 1.00 95.38 359 MET A N 1
ATOM 2775 C CA . MET A 1 359 ? 1.183 3.376 6.862 1.00 95.38 359 MET A CA 1
ATOM 2776 C C . MET A 1 359 ? 1.077 4.286 5.627 1.00 95.38 359 MET A C 1
ATOM 2778 O O . MET A 1 359 ? 0.257 5.200 5.619 1.00 95.38 359 MET A O 1
ATOM 2782 N N . ARG A 1 360 ? 1.898 4.079 4.584 1.00 93.06 360 ARG A N 1
ATOM 2783 C CA . ARG A 1 360 ? 2.049 5.015 3.448 1.00 93.06 360 ARG A CA 1
ATOM 2784 C C . ARG A 1 360 ? 2.231 6.456 3.939 1.00 93.06 360 ARG A C 1
ATOM 2786 O O . ARG A 1 360 ? 3.185 6.741 4.650 1.00 93.06 360 ARG A O 1
ATOM 2793 N N . ARG A 1 361 ? 1.325 7.375 3.586 1.00 92.44 361 ARG A N 1
ATOM 2794 C CA . ARG A 1 361 ? 1.367 8.777 4.020 1.00 92.44 361 ARG A CA 1
ATOM 2795 C C . ARG A 1 361 ? 1.149 8.959 5.524 1.00 92.44 361 ARG A C 1
ATOM 2797 O O . ARG A 1 361 ? 1.551 9.994 6.046 1.00 92.44 361 ARG A O 1
ATOM 2804 N N . GLY A 1 362 ? 0.569 7.976 6.213 1.00 93.75 362 GLY A N 1
ATOM 2805 C CA . GLY A 1 362 ? 0.320 8.034 7.654 1.00 93.75 362 GLY A CA 1
ATOM 2806 C C . GLY A 1 362 ? 1.557 7.847 8.522 1.00 93.75 362 GLY A C 1
ATOM 2807 O O . GLY A 1 362 ? 1.520 8.176 9.702 1.00 93.75 362 GLY A O 1
ATOM 2808 N N . GLY A 1 363 ? 2.667 7.356 7.965 1.00 95.19 363 GLY A N 1
ATOM 2809 C CA . GLY A 1 363 ? 3.886 7.158 8.739 1.00 95.19 363 GLY A CA 1
ATOM 2810 C C . GLY A 1 363 ? 4.915 6.271 8.053 1.00 95.19 363 GLY A C 1
ATOM 2811 O O . GLY A 1 363 ? 4.806 5.923 6.879 1.00 95.19 363 GLY A O 1
ATOM 2812 N N . ASN A 1 364 ? 5.948 5.918 8.802 1.00 96.88 364 ASN A N 1
ATOM 2813 C CA . ASN A 1 364 ? 7.134 5.225 8.312 1.00 96.88 364 ASN A CA 1
ATOM 2814 C C . ASN A 1 364 ? 7.326 3.835 8.939 1.00 96.88 364 ASN A C 1
ATOM 2816 O O . ASN A 1 364 ? 8.441 3.329 8.941 1.00 96.88 364 ASN A O 1
ATOM 2820 N N . ASN A 1 365 ? 6.254 3.214 9.438 1.00 97.69 365 ASN A N 1
ATOM 2821 C CA . ASN A 1 365 ? 6.310 1.876 10.025 1.00 97.69 365 ASN A CA 1
ATOM 2822 C C . ASN A 1 365 ? 5.737 0.814 9.080 1.00 97.69 365 ASN A C 1
ATOM 2824 O O . ASN A 1 365 ? 4.808 1.097 8.311 1.00 97.69 365 ASN A O 1
ATOM 2828 N N . TYR A 1 366 ? 6.270 -0.407 9.173 1.00 98.00 366 TYR A N 1
ATOM 2829 C CA . TYR A 1 366 ? 5.612 -1.627 8.689 1.00 98.00 366 TYR A CA 1
ATOM 2830 C C . TYR A 1 366 ? 5.207 -2.518 9.866 1.00 98.00 366 TYR A C 1
ATOM 2832 O O . TYR A 1 366 ? 5.861 -2.523 10.908 1.00 98.00 366 TYR A O 1
ATOM 2840 N N . TYR A 1 367 ? 4.159 -3.308 9.662 1.00 98.00 367 TYR A N 1
ATOM 2841 C CA . TYR A 1 367 ? 3.555 -4.201 10.643 1.00 98.00 367 TYR A CA 1
ATOM 2842 C C . TYR A 1 367 ? 3.483 -5.617 10.083 1.00 98.00 367 TYR A C 1
ATOM 2844 O O . TYR A 1 367 ? 3.159 -5.811 8.908 1.00 98.00 367 TYR A O 1
ATOM 2852 N N . ILE A 1 368 ? 3.756 -6.593 10.946 1.00 98.06 368 ILE A N 1
ATOM 2853 C CA . ILE A 1 368 ? 3.489 -8.009 10.700 1.00 98.06 368 ILE A CA 1
ATOM 2854 C C . ILE A 1 368 ? 2.400 -8.434 11.675 1.00 98.06 368 ILE A C 1
ATOM 2856 O O . ILE A 1 368 ? 2.619 -8.406 12.888 1.00 98.06 368 ILE A O 1
ATOM 2860 N N . LEU A 1 369 ? 1.240 -8.816 11.151 1.00 98.12 369 LEU A N 1
ATOM 2861 C CA . LEU A 1 369 ? 0.092 -9.229 11.950 1.00 98.12 369 LEU A CA 1
ATOM 2862 C C . LEU A 1 369 ? -0.207 -10.709 11.737 1.00 98.12 369 LEU A C 1
ATOM 2864 O O . LEU A 1 369 ? -0.183 -11.197 10.609 1.00 98.12 369 LEU A O 1
ATOM 2868 N N . ASP A 1 370 ? -0.534 -11.398 12.820 1.00 97.06 370 ASP A N 1
ATOM 2869 C CA . ASP A 1 370 ? -1.123 -12.727 12.800 1.00 97.06 370 ASP A CA 1
ATOM 2870 C C . ASP A 1 370 ? -2.647 -12.608 12.786 1.00 97.06 370 ASP A C 1
ATOM 2872 O O . ASP A 1 370 ? -3.260 -12.231 13.787 1.00 97.06 370 ASP A O 1
ATOM 2876 N N . ALA A 1 371 ? -3.240 -12.906 11.634 1.00 97.19 371 ALA A N 1
ATOM 2877 C CA . ALA A 1 371 ? -4.674 -12.914 11.391 1.00 97.19 371 ALA A CA 1
ATOM 2878 C C . ALA A 1 371 ? -5.247 -14.339 11.309 1.00 97.19 371 ALA A C 1
ATOM 2880 O O . ALA A 1 371 ? -6.406 -14.495 10.944 1.00 97.19 371 ALA A O 1
ATOM 2881 N N . THR A 1 372 ? -4.490 -15.378 11.679 1.00 95.38 372 THR A N 1
ATOM 2882 C CA . THR A 1 372 ? -4.924 -16.793 11.621 1.00 95.38 372 THR A CA 1
ATOM 2883 C C . THR A 1 372 ? -6.292 -17.026 12.265 1.00 95.38 372 THR A C 1
ATOM 2885 O O . THR A 1 372 ? -7.097 -17.814 11.777 1.00 95.38 372 THR A O 1
ATOM 2888 N N . ASN A 1 373 ? -6.583 -16.263 13.316 1.00 95.56 373 ASN A N 1
ATOM 2889 C CA . ASN A 1 373 ? -7.772 -16.398 14.146 1.00 95.56 373 ASN A CA 1
ATOM 2890 C C . ASN A 1 373 ? -8.817 -15.300 13.872 1.00 95.56 373 ASN A C 1
ATOM 2892 O O . ASN A 1 373 ? -9.697 -15.050 14.701 1.00 95.56 373 ASN A O 1
ATOM 2896 N N . ALA A 1 374 ? -8.718 -14.592 12.740 1.00 96.31 374 ALA A N 1
ATOM 2897 C CA . ALA A 1 374 ? -9.598 -13.463 12.436 1.00 96.31 374 ALA A CA 1
ATOM 2898 C C . ALA A 1 374 ? -11.060 -13.890 12.231 1.00 96.31 374 ALA A C 1
ATOM 2900 O O . ALA A 1 374 ? -11.963 -13.118 12.549 1.00 96.31 374 ALA A O 1
ATOM 2901 N N . TYR A 1 375 ? -11.294 -15.116 11.748 1.00 93.62 375 TYR A N 1
ATOM 2902 C CA . TYR A 1 375 ? -12.641 -15.655 11.561 1.00 93.62 375 TYR A CA 1
ATOM 2903 C C . TYR A 1 375 ? -13.186 -16.372 12.807 1.00 93.62 375 TYR A C 1
ATOM 2905 O O . TYR A 1 375 ? -14.205 -15.955 13.358 1.00 93.62 375 TYR A O 1
ATOM 2913 N N . ALA A 1 376 ? -12.521 -17.439 13.266 1.00 91.31 376 ALA A N 1
ATOM 2914 C CA . ALA A 1 376 ? -13.076 -18.338 14.280 1.00 91.31 376 ALA A CA 1
ATOM 2915 C C . ALA A 1 376 ? -13.138 -17.696 15.679 1.00 91.31 376 ALA A C 1
ATOM 2917 O O . ALA A 1 376 ? -14.227 -17.567 16.244 1.00 91.31 376 ALA A O 1
ATOM 2918 N N . SER A 1 377 ? -12.004 -17.239 16.218 1.00 94.44 377 SER A N 1
ATOM 2919 C CA . SER A 1 377 ? -11.947 -16.570 17.529 1.00 94.44 377 SER A CA 1
ATOM 2920 C C . SER A 1 377 ? -12.074 -15.043 17.474 1.00 94.44 377 SER A C 1
ATOM 2922 O O . SER A 1 377 ? -12.229 -14.405 18.519 1.00 94.44 377 SER A O 1
ATOM 2924 N N . ARG A 1 378 ? -12.057 -14.442 16.276 1.00 96.00 378 ARG A N 1
ATOM 2925 C CA . ARG A 1 378 ? -12.099 -12.983 16.045 1.00 96.00 378 ARG A CA 1
ATOM 2926 C C . ARG A 1 378 ? -10.982 -12.240 16.780 1.00 96.00 378 ARG A C 1
ATOM 2928 O O . ARG A 1 378 ? -11.213 -11.231 17.449 1.00 96.00 378 ARG A O 1
ATOM 2935 N N . THR A 1 379 ? -9.762 -12.754 16.650 1.00 97.12 379 THR A N 1
ATOM 2936 C CA . THR A 1 379 ? -8.555 -12.162 17.241 1.00 97.12 379 THR A CA 1
ATOM 2937 C C . THR A 1 379 ? -7.484 -11.902 16.192 1.00 97.12 379 THR A C 1
ATOM 2939 O O . THR A 1 379 ? -7.384 -12.636 15.211 1.00 97.12 379 THR A O 1
ATOM 2942 N N . ILE A 1 380 ? -6.655 -10.891 16.440 1.00 97.69 380 ILE A N 1
ATOM 2943 C CA . ILE A 1 380 ? -5.486 -10.547 15.629 1.00 97.69 380 ILE A CA 1
ATOM 2944 C C . ILE A 1 380 ? -4.336 -10.161 16.560 1.00 97.69 380 ILE A C 1
ATOM 2946 O O . ILE A 1 380 ? -4.570 -9.518 17.583 1.00 97.69 380 ILE A O 1
ATOM 2950 N N . SER A 1 381 ? -3.102 -10.534 16.233 1.00 96.06 381 SER A N 1
ATOM 2951 C CA . SER A 1 381 ? -1.932 -10.250 17.076 1.00 96.06 381 SER A CA 1
ATOM 2952 C C . SER A 1 381 ? -0.821 -9.562 16.297 1.00 96.06 381 SER A C 1
ATOM 2954 O O . SER A 1 381 ? -0.606 -9.840 15.124 1.00 96.06 381 SER A O 1
ATOM 2956 N N . GLU A 1 382 ? -0.103 -8.653 16.948 1.00 96.56 382 GLU A N 1
ATOM 2957 C CA . GLU A 1 382 ? 1.067 -7.995 16.365 1.00 96.56 382 GLU A CA 1
ATOM 2958 C C . GLU A 1 382 ? 2.314 -8.853 16.605 1.00 96.56 382 GLU A C 1
ATOM 2960 O O . GLU A 1 382 ? 2.717 -9.065 17.747 1.00 96.56 382 GLU A O 1
ATOM 2965 N N . LEU A 1 383 ? 2.910 -9.373 15.529 1.00 95.75 383 LEU A N 1
ATOM 2966 C CA . LEU A 1 383 ? 4.118 -10.198 15.600 1.00 95.75 383 LEU A CA 1
ATOM 2967 C C . LEU A 1 383 ? 5.391 -9.351 15.616 1.00 95.75 383 LEU A C 1
ATOM 2969 O O . LEU A 1 383 ? 6.352 -9.703 16.297 1.00 95.75 383 LEU A O 1
ATOM 2973 N N . ALA A 1 384 ? 5.416 -8.266 14.838 1.00 96.44 384 ALA A N 1
ATOM 2974 C CA . ALA A 1 384 ? 6.546 -7.349 14.771 1.00 96.44 384 ALA A CA 1
ATOM 2975 C C . ALA A 1 384 ? 6.143 -5.982 14.205 1.00 96.44 384 ALA A C 1
ATOM 2977 O O . ALA A 1 384 ? 5.244 -5.880 13.365 1.00 96.44 384 ALA A O 1
ATOM 2978 N N . VAL A 1 385 ? 6.899 -4.957 14.602 1.00 97.25 385 VAL A N 1
ATOM 2979 C CA . VAL A 1 385 ? 6.854 -3.609 14.029 1.00 97.25 385 VAL A CA 1
ATOM 2980 C C . VAL A 1 385 ? 8.247 -3.241 13.541 1.00 97.25 385 VAL A C 1
ATOM 2982 O O . VAL A 1 385 ? 9.225 -3.316 14.285 1.00 97.25 385 VAL A O 1
ATOM 2985 N N . LEU A 1 386 ? 8.339 -2.830 12.282 1.00 97.38 386 LEU A N 1
ATOM 2986 C CA . LEU A 1 386 ? 9.539 -2.238 11.715 1.00 97.38 386 LEU A CA 1
ATOM 2987 C C . LEU A 1 386 ? 9.412 -0.728 11.907 1.00 97.38 386 LEU A C 1
ATOM 2989 O O . LEU A 1 386 ? 8.796 -0.054 11.083 1.00 97.38 386 LEU A O 1
ATOM 2993 N N . GLU A 1 387 ? 9.915 -0.229 13.037 1.00 96.81 387 GLU A N 1
ATOM 2994 C CA . GLU A 1 387 ? 9.782 1.179 13.422 1.00 96.81 387 GLU A CA 1
ATOM 2995 C C . GLU A 1 387 ? 10.758 2.058 12.627 1.00 96.81 387 GLU A C 1
ATOM 2997 O O . GLU A 1 387 ? 11.978 1.983 12.797 1.00 96.81 387 GLU A O 1
ATOM 3002 N N . GLY A 1 388 ? 10.227 2.904 11.747 1.00 96.75 388 GLY A N 1
ATOM 3003 C CA . GLY A 1 388 ? 11.030 3.842 10.978 1.00 96.75 388 GLY A CA 1
ATOM 3004 C C . GLY A 1 388 ? 11.576 4.969 11.853 1.00 96.75 388 GLY A C 1
ATOM 3005 O O . GLY A 1 388 ? 10.903 5.484 12.740 1.00 96.75 388 GLY A O 1
ATOM 3006 N N . GLY A 1 389 ? 12.792 5.429 11.565 1.00 95.38 389 GLY A N 1
ATOM 3007 C CA . GLY A 1 389 ? 13.479 6.442 12.374 1.00 95.38 389 GLY A CA 1
ATOM 3008 C C . GLY A 1 389 ? 14.378 5.861 13.468 1.00 95.38 389 GLY A C 1
ATOM 3009 O O . GLY A 1 389 ? 15.097 6.617 14.121 1.00 95.38 389 GLY A O 1
ATOM 3010 N N . THR A 1 390 ? 14.415 4.534 13.636 1.00 94.56 390 THR A N 1
ATOM 3011 C CA . THR A 1 390 ? 15.277 3.863 14.618 1.00 94.56 390 THR A CA 1
ATOM 3012 C C . THR A 1 390 ? 16.079 2.713 13.994 1.00 94.56 390 THR A C 1
ATOM 3014 O O . THR A 1 390 ? 15.722 2.148 12.960 1.00 94.56 390 THR A O 1
ATOM 3017 N N . GLY A 1 391 ? 17.219 2.367 14.605 1.00 94.00 391 GLY A N 1
ATOM 3018 C CA . GLY A 1 391 ? 18.028 1.204 14.215 1.00 94.00 391 GLY A CA 1
ATOM 3019 C C . GLY A 1 391 ? 18.391 1.149 12.722 1.00 94.00 391 GLY A C 1
ATOM 3020 O O . GLY A 1 391 ? 18.838 2.137 12.142 1.00 94.00 391 GLY A O 1
ATOM 3021 N N . LYS A 1 392 ? 18.189 -0.019 12.094 1.00 95.62 392 LYS A N 1
ATOM 3022 C CA . LYS A 1 392 ? 18.422 -0.246 10.649 1.00 95.62 392 LYS A CA 1
ATOM 3023 C C . LYS A 1 392 ? 17.444 0.526 9.749 1.00 95.62 392 LYS A C 1
ATOM 3025 O O . LYS A 1 392 ? 17.671 0.650 8.547 1.00 95.62 392 LYS A O 1
ATOM 3030 N N . PHE A 1 393 ? 16.370 1.053 10.329 1.00 97.19 393 PHE A N 1
ATOM 3031 C CA . PHE A 1 393 ? 15.317 1.807 9.658 1.00 97.19 393 PHE A CA 1
ATOM 3032 C C . PHE A 1 393 ? 15.407 3.311 9.957 1.00 97.19 393 PHE A C 1
ATOM 3034 O O . PHE A 1 393 ? 14.444 4.037 9.723 1.00 97.19 393 PHE A O 1
ATOM 3041 N N . ALA A 1 394 ? 16.551 3.805 10.456 1.00 96.12 394 ALA A N 1
ATOM 3042 C CA . ALA A 1 394 ? 16.749 5.217 10.801 1.00 96.12 394 ALA A CA 1
ATOM 3043 C C . ALA A 1 394 ? 16.372 6.176 9.657 1.00 96.12 394 ALA A C 1
ATOM 3045 O O . ALA A 1 394 ? 15.707 7.185 9.883 1.00 96.12 394 ALA A O 1
ATOM 3046 N N . ASP A 1 395 ? 16.719 5.806 8.423 1.00 96.25 395 ASP A N 1
ATOM 3047 C CA . ASP A 1 395 ? 16.414 6.587 7.225 1.00 96.25 395 ASP A CA 1
ATOM 3048 C C . ASP A 1 395 ? 15.149 6.109 6.491 1.00 96.25 395 ASP A C 1
ATOM 3050 O O . ASP A 1 395 ? 14.898 6.568 5.383 1.00 96.25 395 ASP A O 1
ATOM 3054 N N . MET A 1 396 ? 14.318 5.238 7.075 1.00 97.56 396 MET A N 1
ATOM 3055 C CA . MET A 1 396 ? 13.071 4.780 6.446 1.00 97.56 396 MET A CA 1
ATOM 3056 C C . MET A 1 396 ? 12.086 5.940 6.275 1.00 97.56 396 MET A C 1
ATOM 3058 O O . MET A 1 396 ? 11.690 6.590 7.249 1.00 97.56 396 MET A O 1
ATOM 3062 N N . GLY A 1 397 ? 11.699 6.195 5.025 1.00 97.50 397 GLY A N 1
ATOM 3063 C CA . GLY A 1 397 ? 10.672 7.155 4.633 1.00 97.50 397 GLY A CA 1
ATOM 3064 C C . GLY A 1 397 ? 9.260 6.642 4.910 1.00 97.50 397 GLY A C 1
ATOM 3065 O O . GLY A 1 397 ? 9.057 5.600 5.524 1.00 97.50 397 GLY A O 1
ATOM 3066 N N . GLN A 1 398 ? 8.264 7.373 4.426 1.00 97.38 398 GLN A N 1
ATOM 3067 C CA . GLN A 1 398 ? 6.881 6.911 4.443 1.00 97.38 398 GLN A CA 1
ATOM 3068 C C . GLN A 1 398 ? 6.755 5.554 3.733 1.00 97.38 398 GLN A C 1
ATOM 3070 O O . GLN A 1 398 ? 7.282 5.378 2.630 1.00 97.38 398 GLN A O 1
ATOM 3075 N N . THR A 1 399 ? 6.042 4.596 4.325 1.00 97.00 399 THR A N 1
ATOM 3076 C CA . THR A 1 399 ? 6.058 3.185 3.893 1.00 97.00 399 THR A CA 1
ATOM 3077 C C . THR A 1 399 ? 5.134 2.915 2.706 1.00 97.00 399 THR A C 1
ATOM 3079 O O . THR A 1 399 ? 4.076 2.307 2.826 1.00 97.00 399 THR A O 1
ATOM 3082 N N . TRP A 1 400 ? 5.519 3.440 1.538 1.00 94.31 400 TRP A N 1
ATOM 3083 C CA . TRP A 1 400 ? 4.760 3.343 0.282 1.00 94.31 400 TRP A CA 1
ATOM 3084 C C . TRP A 1 400 ? 5.007 2.035 -0.481 1.00 94.31 400 TRP A C 1
ATOM 3086 O O . TRP A 1 400 ? 4.127 1.616 -1.233 1.00 94.31 400 TRP A O 1
ATOM 3096 N N . SER A 1 401 ? 6.181 1.419 -0.293 1.00 95.88 401 SER A N 1
ATOM 3097 C CA . SER A 1 401 ? 6.565 0.171 -0.957 1.00 95.88 401 SER A CA 1
ATOM 3098 C C . SER A 1 401 ? 5.761 -0.982 -0.371 1.00 95.88 401 SER A C 1
ATOM 3100 O O . SER A 1 401 ? 5.978 -1.376 0.770 1.00 95.88 401 SER A O 1
ATOM 3102 N N . GLU A 1 402 ? 4.874 -1.578 -1.159 1.00 94.25 402 GLU A N 1
ATOM 3103 C CA . GLU A 1 402 ? 4.140 -2.762 -0.714 1.00 94.25 402 GLU A CA 1
ATOM 3104 C C . GLU A 1 402 ? 5.118 -3.932 -0.485 1.00 94.25 402 GLU A C 1
ATOM 3106 O O . GLU A 1 402 ? 5.959 -4.186 -1.359 1.00 94.25 402 GLU A O 1
ATOM 3111 N N . PRO A 1 403 ? 5.048 -4.642 0.658 1.00 96.06 403 PRO A N 1
ATOM 3112 C CA . PRO A 1 403 ? 5.854 -5.835 0.896 1.00 96.06 403 PRO A CA 1
ATOM 3113 C C . PRO A 1 403 ? 5.677 -6.884 -0.204 1.00 96.06 403 PRO A C 1
ATOM 3115 O O . PRO A 1 403 ? 4.578 -7.116 -0.692 1.00 96.06 403 PRO A O 1
ATOM 3118 N N . GLN A 1 404 ? 6.757 -7.542 -0.620 1.00 95.06 404 GLN A N 1
ATOM 3119 C CA . GLN A 1 404 ? 6.679 -8.630 -1.602 1.00 95.06 404 GLN A CA 1
ATOM 3120 C C . GLN A 1 404 ? 7.290 -9.900 -1.030 1.00 95.06 404 GLN A C 1
ATOM 3122 O O . GLN A 1 404 ? 8.485 -9.934 -0.738 1.00 95.06 404 GLN A O 1
ATOM 3127 N N . LEU A 1 405 ? 6.462 -10.933 -0.862 1.00 94.31 405 LEU A N 1
ATOM 3128 C CA . LEU A 1 405 ? 6.863 -12.211 -0.278 1.00 94.31 405 LEU A CA 1
ATOM 3129 C C . LEU A 1 405 ? 7.710 -13.038 -1.248 1.00 94.31 405 LEU A C 1
ATOM 3131 O O . LEU A 1 405 ? 7.408 -13.151 -2.432 1.00 94.31 405 LEU A O 1
ATOM 3135 N N . ALA A 1 406 ? 8.750 -13.679 -0.735 1.00 92.31 406 ALA A N 1
ATOM 3136 C CA . ALA A 1 406 ? 9.597 -14.583 -1.491 1.00 92.31 406 ALA A CA 1
ATOM 3137 C C . ALA A 1 406 ? 10.151 -15.688 -0.593 1.00 92.31 406 ALA A C 1
ATOM 3139 O O . ALA A 1 406 ? 10.276 -15.523 0.619 1.00 92.31 406 ALA A O 1
ATOM 3140 N N . ILE A 1 407 ? 10.551 -16.795 -1.211 1.00 91.69 407 ILE A N 1
ATOM 3141 C CA . ILE A 1 407 ? 11.450 -17.762 -0.588 1.00 91.69 407 ILE A CA 1
ATOM 3142 C C . ILE A 1 407 ? 12.834 -17.557 -1.196 1.00 91.69 407 ILE A C 1
ATOM 3144 O O . ILE A 1 407 ? 12.964 -17.379 -2.407 1.00 91.69 407 ILE A O 1
ATOM 3148 N N . ILE A 1 408 ? 13.864 -17.556 -0.358 1.00 92.69 408 ILE A N 1
ATOM 3149 C CA . ILE A 1 408 ? 15.263 -17.408 -0.770 1.00 92.69 408 ILE A CA 1
ATOM 3150 C C . ILE A 1 408 ? 16.093 -18.556 -0.207 1.00 92.69 408 ILE A C 1
ATOM 3152 O O . ILE A 1 408 ? 15.735 -19.137 0.819 1.00 92.69 408 ILE A O 1
ATOM 3156 N N . ARG A 1 409 ? 17.234 -18.856 -0.832 1.00 91.12 409 ARG A N 1
ATOM 3157 C CA . ARG A 1 409 ? 18.306 -19.575 -0.138 1.00 91.12 409 ARG A CA 1
ATOM 3158 C C . ARG A 1 409 ? 19.083 -18.585 0.715 1.00 91.12 409 ARG A C 1
ATOM 3160 O O . ARG A 1 409 ? 19.568 -17.576 0.217 1.00 91.12 409 ARG A O 1
ATOM 3167 N N . TYR A 1 410 ? 19.226 -18.888 1.992 1.00 91.31 410 TYR A N 1
ATOM 3168 C CA . TYR A 1 410 ? 19.996 -18.127 2.954 1.00 91.31 410 TYR A CA 1
ATOM 3169 C C . TYR A 1 410 ? 20.877 -19.093 3.750 1.00 91.31 410 TYR A C 1
ATOM 3171 O O . TYR A 1 410 ? 20.376 -19.975 4.455 1.00 91.31 410 TYR A O 1
ATOM 3179 N N . ASN A 1 411 ? 22.196 -18.971 3.576 1.00 89.88 411 ASN A N 1
ATOM 3180 C CA . ASN A 1 411 ? 23.200 -19.845 4.191 1.00 89.88 411 ASN A CA 1
ATOM 3181 C C . ASN A 1 411 ? 22.898 -21.350 3.996 1.00 89.88 411 ASN A C 1
ATOM 3183 O O . ASN A 1 411 ? 22.879 -22.141 4.940 1.00 89.88 411 ASN A O 1
ATOM 3187 N N . GLY A 1 412 ? 22.571 -21.739 2.759 1.00 87.31 412 GLY A N 1
ATOM 3188 C CA . GLY A 1 412 ? 22.231 -23.119 2.385 1.00 87.31 412 GLY A CA 1
ATOM 3189 C C . GLY A 1 412 ? 20.829 -23.598 2.787 1.00 87.31 412 GLY A C 1
ATOM 3190 O O . GLY A 1 412 ? 20.420 -24.689 2.387 1.00 87.31 412 GLY A O 1
ATOM 3191 N N . THR A 1 413 ? 20.057 -22.795 3.519 1.00 88.00 413 THR A N 1
ATOM 3192 C CA . THR A 1 413 ? 18.688 -23.133 3.937 1.00 88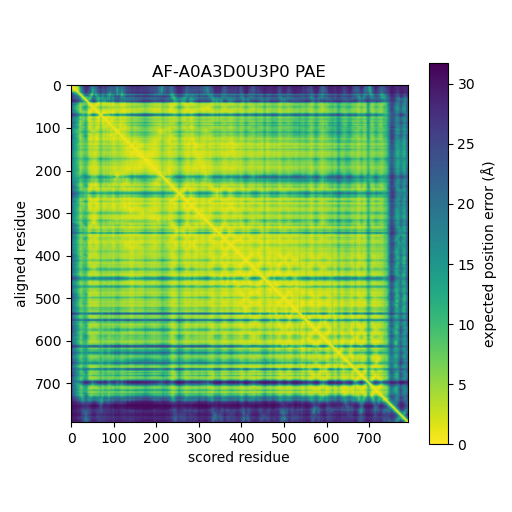.00 413 THR A CA 1
ATOM 3193 C C . THR A 1 413 ? 17.659 -22.255 3.260 1.00 88.00 413 THR A C 1
ATOM 3195 O O . THR A 1 413 ? 17.969 -21.165 2.804 1.00 88.00 413 THR A O 1
ATOM 3198 N N . ALA A 1 414 ? 16.432 -22.732 3.143 1.00 88.56 414 ALA A N 1
ATOM 3199 C CA . ALA A 1 414 ? 15.359 -21.897 2.642 1.00 88.56 414 ALA A CA 1
ATOM 3200 C C . ALA A 1 414 ? 14.898 -20.929 3.737 1.00 88.56 414 ALA A C 1
ATOM 3202 O O . ALA A 1 414 ? 14.734 -21.337 4.881 1.00 88.56 414 ALA A O 1
ATOM 3203 N N . ALA A 1 415 ? 14.658 -19.672 3.386 1.00 89.81 415 ALA A N 1
ATOM 3204 C CA . ALA A 1 415 ? 14.116 -18.665 4.285 1.00 89.81 415 ALA A CA 1
ATOM 3205 C C . ALA A 1 415 ? 12.954 -17.947 3.601 1.00 89.81 415 ALA A C 1
ATOM 3207 O O . ALA A 1 415 ? 13.060 -17.545 2.441 1.00 89.81 415 ALA A O 1
ATOM 3208 N N . ALA A 1 416 ? 11.849 -17.782 4.324 1.00 91.75 416 ALA A N 1
ATOM 3209 C CA . ALA A 1 416 ? 10.741 -16.962 3.868 1.00 91.75 416 ALA A CA 1
ATOM 3210 C C . ALA A 1 416 ? 10.985 -15.505 4.248 1.00 91.75 416 ALA A C 1
ATOM 3212 O O . ALA A 1 416 ? 11.236 -15.188 5.415 1.00 91.75 416 ALA A O 1
ATOM 3213 N N . VAL A 1 417 ? 10.897 -14.626 3.261 1.00 95.62 417 VAL A N 1
ATOM 3214 C CA . VAL A 1 417 ? 11.198 -13.206 3.402 1.00 95.62 417 VAL A CA 1
ATOM 3215 C C . VAL A 1 417 ? 10.115 -12.360 2.761 1.00 95.62 417 VAL A C 1
ATOM 3217 O O . VAL A 1 417 ? 9.393 -12.823 1.881 1.00 95.62 417 VAL A O 1
ATOM 3220 N N . PHE A 1 418 ? 10.032 -11.104 3.172 1.00 97.12 418 PHE A N 1
ATOM 3221 C CA . PHE A 1 418 ? 9.456 -10.067 2.333 1.00 97.12 418 PHE A CA 1
ATOM 3222 C C . PHE A 1 418 ? 10.508 -9.004 2.026 1.00 97.12 418 PHE A C 1
ATOM 3224 O O . PHE A 1 418 ? 11.459 -8.798 2.787 1.00 97.12 418 PHE A O 1
ATOM 3231 N N . ILE A 1 419 ? 10.344 -8.357 0.878 1.00 98.56 419 ILE A N 1
ATOM 3232 C CA . ILE A 1 419 ? 11.269 -7.351 0.361 1.00 98.56 419 ILE A CA 1
ATOM 3233 C C . ILE A 1 419 ? 10.524 -6.025 0.216 1.00 98.56 419 ILE A C 1
ATOM 3235 O O . ILE A 1 419 ? 9.407 -6.002 -0.306 1.00 98.56 419 ILE A O 1
ATOM 3239 N N . VAL A 1 420 ? 11.145 -4.936 0.676 1.00 98.44 420 VAL A N 1
ATOM 3240 C CA . VAL A 1 420 ? 10.611 -3.565 0.586 1.00 98.44 420 VAL A CA 1
ATOM 3241 C C . VAL A 1 420 ? 11.699 -2.561 0.208 1.00 98.44 420 VAL A C 1
ATOM 3243 O O . VAL A 1 420 ? 12.866 -2.709 0.586 1.00 98.44 420 VAL A O 1
ATOM 3246 N N . GLY A 1 421 ? 11.303 -1.509 -0.508 1.00 98.19 421 GLY A N 1
ATOM 3247 C CA . GLY A 1 421 ? 12.071 -0.271 -0.613 1.00 98.19 421 GLY A CA 1
ATOM 3248 C C . GLY A 1 421 ? 11.990 0.562 0.671 1.00 98.19 421 GLY A C 1
ATOM 3249 O O . GLY A 1 421 ? 11.099 0.382 1.505 1.00 98.19 421 GLY A O 1
ATOM 3250 N N . GLY A 1 422 ? 12.926 1.496 0.832 1.00 97.50 422 GLY A N 1
ATOM 3251 C CA . GLY A 1 422 ? 13.059 2.341 2.019 1.00 97.50 422 GLY A CA 1
ATOM 3252 C C . GLY A 1 422 ? 11.961 3.393 2.171 1.00 97.50 422 GLY A C 1
ATOM 3253 O O . GLY A 1 422 ? 11.888 4.035 3.216 1.00 97.50 422 GLY A O 1
ATOM 3254 N N . GLY A 1 423 ? 11.089 3.562 1.176 1.00 97.12 423 GLY A N 1
ATOM 3255 C CA . GLY A 1 423 ? 9.911 4.418 1.261 1.00 97.12 423 GLY A CA 1
ATOM 3256 C C . GLY A 1 423 ? 10.090 5.802 0.641 1.00 97.12 423 GLY A C 1
ATOM 3257 O O . GLY A 1 423 ? 11.078 6.085 -0.032 1.00 97.12 423 GLY A O 1
ATOM 3258 N N . TYR A 1 424 ? 9.087 6.654 0.846 1.00 97.06 424 TYR A N 1
ATOM 3259 C CA . TYR A 1 424 ? 8.963 7.990 0.262 1.00 97.06 424 TYR A CA 1
ATOM 3260 C C . TYR A 1 424 ? 9.460 9.083 1.220 1.00 97.06 424 TYR A C 1
ATOM 3262 O O . TYR A 1 424 ? 9.040 9.139 2.378 1.00 97.06 424 TYR A O 1
ATOM 3270 N N . ASP A 1 425 ? 10.319 9.982 0.740 1.00 96.81 425 ASP A N 1
ATOM 3271 C CA . ASP A 1 425 ? 10.657 11.220 1.446 1.00 96.81 425 ASP A CA 1
ATOM 3272 C C . ASP A 1 425 ? 9.629 12.313 1.113 1.00 96.81 425 ASP A C 1
ATOM 3274 O O . ASP A 1 425 ? 9.410 12.657 -0.048 1.00 96.81 425 ASP A O 1
ATOM 3278 N N . THR A 1 426 ? 9.004 12.902 2.130 1.00 94.94 426 THR A N 1
ATOM 3279 C CA . THR A 1 426 ? 7.993 13.953 1.947 1.00 94.94 426 THR A CA 1
ATOM 3280 C C . THR A 1 426 ? 8.552 15.228 1.328 1.00 94.94 426 THR A C 1
ATOM 3282 O O . THR A 1 426 ? 7.782 16.030 0.804 1.00 94.94 426 THR A O 1
ATOM 3285 N N . VAL A 1 427 ? 9.876 15.427 1.313 1.00 94.88 427 VAL A N 1
ATOM 3286 C CA . VAL A 1 427 ? 10.495 16.546 0.582 1.00 94.88 427 VAL A CA 1
ATOM 3287 C C . VAL A 1 427 ? 10.103 16.523 -0.903 1.00 94.88 427 VAL A C 1
ATOM 3289 O O . VAL A 1 427 ? 9.928 17.586 -1.505 1.00 94.88 427 VAL A O 1
ATOM 3292 N N . TYR A 1 428 ? 9.847 15.336 -1.471 1.00 93.75 428 TYR A N 1
ATOM 3293 C CA . TYR A 1 428 ? 9.392 15.189 -2.852 1.00 93.75 428 TYR A CA 1
ATOM 3294 C C . TYR A 1 428 ? 8.003 15.788 -3.140 1.00 93.75 428 TYR A C 1
ATOM 3296 O O . TYR A 1 428 ? 7.689 16.008 -4.312 1.00 93.75 428 TYR A O 1
ATOM 3304 N N . ASP A 1 429 ? 7.186 16.096 -2.121 1.00 91.81 429 ASP A N 1
ATOM 3305 C CA . ASP A 1 429 ? 5.889 16.775 -2.301 1.00 91.81 429 ASP A CA 1
ATOM 3306 C C . ASP A 1 429 ? 6.070 18.227 -2.784 1.00 91.81 429 ASP A C 1
ATOM 3308 O O . ASP A 1 429 ? 5.220 18.753 -3.500 1.00 91.81 429 ASP A O 1
ATOM 3312 N N . SER A 1 430 ? 7.199 18.860 -2.447 1.00 89.88 430 SER A N 1
ATOM 3313 C CA . SER A 1 430 ? 7.483 20.275 -2.759 1.00 89.88 430 SER A CA 1
ATOM 3314 C C . SER A 1 430 ? 8.592 20.487 -3.791 1.00 89.88 430 SER A C 1
ATOM 3316 O O . SER A 1 430 ? 8.906 21.626 -4.132 1.00 89.88 430 SER A O 1
ATOM 3318 N N . GLY A 1 431 ? 9.201 19.416 -4.303 1.00 89.44 431 GLY A N 1
ATOM 3319 C CA . GLY A 1 431 ? 10.288 19.515 -5.272 1.00 89.44 431 GLY A CA 1
ATOM 3320 C C . GLY A 1 431 ? 11.207 18.308 -5.237 1.00 89.44 431 GLY A C 1
ATOM 3321 O O . GLY A 1 431 ? 10.757 17.190 -5.019 1.00 89.44 431 GLY A O 1
ATOM 3322 N N . ARG A 1 432 ? 12.497 18.522 -5.494 1.00 89.38 432 ARG A N 1
ATOM 3323 C CA . ARG A 1 432 ? 13.552 17.514 -5.328 1.00 89.38 432 ARG A CA 1
ATOM 3324 C C . ARG A 1 432 ? 14.252 17.723 -3.982 1.00 89.38 432 ARG A C 1
ATOM 3326 O O . ARG A 1 432 ? 14.344 18.867 -3.533 1.00 89.38 432 ARG A O 1
ATOM 3333 N N . PRO A 1 433 ? 14.790 16.669 -3.348 1.00 90.56 433 PRO A N 1
ATOM 3334 C CA . PRO A 1 433 ? 15.605 16.834 -2.155 1.00 90.56 433 PRO A CA 1
ATOM 3335 C C . PRO A 1 433 ? 16.862 17.655 -2.463 1.00 90.56 433 PRO A C 1
ATOM 3337 O O . PRO A 1 433 ? 17.548 17.431 -3.460 1.00 90.56 433 PRO A O 1
ATOM 3340 N N . ASN A 1 434 ? 17.175 18.607 -1.581 1.00 86.56 434 ASN A N 1
ATOM 3341 C CA . ASN A 1 434 ? 18.368 19.455 -1.705 1.00 86.56 434 ASN A CA 1
ATOM 3342 C C . ASN A 1 434 ? 19.666 18.710 -1.348 1.00 86.56 434 ASN A C 1
ATOM 3344 O O . ASN A 1 434 ? 20.760 19.179 -1.661 1.00 86.56 434 ASN A O 1
ATOM 3348 N N . THR A 1 435 ? 19.549 17.572 -0.665 1.00 89.31 435 THR A N 1
ATOM 3349 C CA . THR A 1 435 ? 20.661 16.741 -0.203 1.00 89.31 435 THR A CA 1
ATOM 3350 C C . THR A 1 435 ? 20.377 15.280 -0.514 1.00 89.31 435 THR A C 1
ATOM 3352 O O . THR A 1 435 ? 19.260 14.816 -0.305 1.00 89.31 435 THR A O 1
ATOM 3355 N N . LEU A 1 436 ? 21.402 14.566 -0.977 1.00 92.50 436 LEU A N 1
ATOM 3356 C CA . LEU A 1 436 ? 21.380 13.118 -1.172 1.00 92.50 436 LEU A CA 1
ATOM 3357 C C . LEU A 1 436 ? 22.382 12.454 -0.202 1.00 92.50 436 LEU A C 1
ATOM 3359 O O . LEU A 1 436 ? 23.391 13.089 0.130 1.00 92.50 436 LEU A O 1
ATOM 3363 N N . PRO A 1 437 ? 22.146 11.206 0.238 1.00 94.81 437 PRO A N 1
ATOM 3364 C CA . PRO A 1 437 ? 20.969 10.392 -0.067 1.00 94.81 437 PRO A CA 1
ATOM 3365 C C . PRO A 1 437 ? 19.690 10.944 0.573 1.00 94.81 437 PRO A C 1
ATOM 3367 O O . PRO A 1 437 ? 19.723 11.520 1.658 1.00 94.81 437 PRO A O 1
ATOM 3370 N N . ALA A 1 438 ? 18.572 10.792 -0.131 1.00 96.00 438 ALA A N 1
ATOM 3371 C CA . ALA A 1 438 ? 17.251 11.126 0.384 1.00 96.00 438 ALA A CA 1
ATOM 3372 C C . ALA A 1 438 ? 16.801 10.098 1.432 1.00 96.00 438 ALA A C 1
ATOM 3374 O O . ALA A 1 438 ? 17.268 8.951 1.443 1.00 96.00 438 ALA A O 1
ATOM 3375 N N . LYS A 1 439 ? 15.838 10.479 2.277 1.00 96.88 439 LYS A N 1
ATOM 3376 C CA . LYS A 1 439 ? 15.185 9.521 3.172 1.00 96.88 439 LYS A CA 1
ATOM 3377 C C . LYS A 1 439 ? 14.511 8.423 2.332 1.00 96.88 439 LYS A C 1
ATOM 3379 O O . LYS A 1 439 ? 13.984 8.676 1.254 1.00 96.88 439 LYS A O 1
ATOM 3384 N N . GLY A 1 440 ? 14.562 7.178 2.773 1.00 97.69 440 GLY A N 1
ATOM 3385 C CA . GLY A 1 440 ? 13.985 6.030 2.078 1.00 97.69 440 GLY A CA 1
ATOM 3386 C C . GLY A 1 440 ? 14.777 5.519 0.872 1.00 97.69 440 GLY A C 1
ATOM 3387 O O . GLY A 1 440 ? 14.261 4.705 0.107 1.00 97.69 440 GLY A O 1
ATOM 3388 N N . ALA A 1 441 ? 16.025 5.958 0.689 1.00 97.69 441 ALA A N 1
ATOM 3389 C CA . ALA A 1 441 ? 16.947 5.454 -0.331 1.00 97.69 441 ALA A CA 1
ATOM 3390 C C . ALA A 1 441 ? 17.624 4.127 0.075 1.00 97.69 441 ALA A C 1
ATOM 3392 O O . ALA A 1 441 ? 18.848 3.985 0.018 1.00 97.69 441 ALA A O 1
ATOM 3393 N N . GLN A 1 442 ? 16.835 3.162 0.552 1.00 97.69 442 GLN A N 1
ATOM 3394 C CA . GLN A 1 442 ? 17.309 1.854 1.014 1.00 97.69 442 GLN A CA 1
ATOM 3395 C C . GLN A 1 442 ? 16.496 0.717 0.389 1.00 97.69 442 GLN A C 1
ATOM 3397 O O . GLN A 1 442 ? 15.401 0.935 -0.122 1.00 97.69 442 GLN A O 1
ATOM 3402 N N . VAL A 1 443 ? 17.018 -0.505 0.455 1.00 98.12 443 VAL A N 1
ATOM 3403 C CA . VAL A 1 443 ? 16.288 -1.741 0.128 1.00 98.12 443 VAL A CA 1
ATOM 3404 C C . VAL A 1 443 ? 16.525 -2.748 1.245 1.00 98.12 443 VAL A C 1
ATOM 3406 O O . VAL A 1 443 ? 17.657 -2.875 1.716 1.00 98.12 443 VAL A O 1
ATOM 3409 N N . TYR A 1 444 ? 15.478 -3.467 1.652 1.00 98.62 444 TYR A N 1
ATOM 3410 C CA . TYR A 1 444 ? 15.512 -4.418 2.762 1.00 98.62 444 TYR A CA 1
ATOM 3411 C C . TYR A 1 444 ? 14.972 -5.789 2.347 1.00 98.62 444 TYR A C 1
ATOM 3413 O O . TYR A 1 444 ? 13.942 -5.879 1.683 1.00 98.62 444 TYR A O 1
ATOM 3421 N N . ILE A 1 445 ? 15.640 -6.849 2.805 1.00 98.44 445 ILE A N 1
ATOM 3422 C CA . ILE A 1 445 ? 15.174 -8.240 2.790 1.00 98.44 445 ILE A CA 1
ATOM 3423 C C . ILE A 1 445 ? 14.993 -8.663 4.249 1.00 98.44 445 ILE A C 1
ATOM 3425 O O . ILE A 1 445 ? 15.958 -8.718 5.020 1.00 98.44 445 ILE A O 1
ATOM 3429 N N . ILE A 1 446 ? 13.750 -8.936 4.632 1.00 98.19 446 ILE A N 1
ATOM 3430 C CA . ILE A 1 446 ? 13.339 -9.141 6.023 1.00 98.19 446 ILE A CA 1
ATOM 3431 C C . ILE A 1 446 ? 12.706 -10.520 6.173 1.00 98.19 446 ILE A C 1
ATOM 3433 O O . ILE A 1 446 ? 11.926 -10.937 5.322 1.00 98.19 446 ILE A O 1
ATOM 3437 N N . ALA A 1 447 ? 13.010 -11.223 7.261 1.00 96.75 447 ALA A N 1
ATOM 3438 C CA . ALA A 1 447 ? 12.376 -12.488 7.599 1.00 96.75 447 ALA A CA 1
ATOM 3439 C C . ALA A 1 447 ? 10.857 -12.304 7.765 1.00 96.75 447 ALA A C 1
ATOM 3441 O O . ALA A 1 447 ? 10.389 -11.546 8.617 1.00 96.75 447 ALA A O 1
ATOM 3442 N N . ALA A 1 448 ? 10.072 -13.016 6.954 1.00 94.62 448 ALA A N 1
ATOM 3443 C CA . ALA A 1 448 ? 8.613 -12.911 6.960 1.00 94.62 448 ALA A CA 1
ATOM 3444 C C . ALA A 1 448 ? 7.974 -13.639 8.149 1.00 94.62 448 ALA A C 1
ATOM 3446 O O . ALA A 1 448 ? 6.850 -13.336 8.540 1.00 94.62 448 ALA A O 1
ATOM 3447 N N . ARG A 1 449 ? 8.680 -14.607 8.732 1.00 90.06 449 ARG A N 1
ATOM 3448 C CA . ARG A 1 449 ? 8.234 -15.377 9.894 1.00 90.06 449 ARG A CA 1
ATOM 3449 C C . ARG A 1 449 ? 9.429 -15.834 10.712 1.00 90.06 449 ARG A C 1
ATOM 3451 O O . ARG A 1 449 ? 10.556 -15.831 10.219 1.00 90.06 449 ARG A O 1
ATOM 3458 N N . ALA A 1 450 ? 9.152 -16.324 11.917 1.00 87.25 450 ALA A N 1
ATOM 3459 C CA . ALA A 1 450 ? 10.153 -17.045 12.680 1.00 87.25 450 ALA A CA 1
ATOM 3460 C C . ALA A 1 450 ? 10.638 -18.288 11.909 1.00 87.25 450 ALA A C 1
ATOM 3462 O O . ALA A 1 450 ? 9.828 -19.062 11.379 1.00 87.25 450 ALA A O 1
ATOM 3463 N N . PHE A 1 451 ? 11.954 -18.463 11.852 1.00 82.81 451 PHE A N 1
ATOM 3464 C CA . PHE A 1 451 ? 12.627 -19.564 11.171 1.00 82.81 451 PHE A CA 1
ATOM 3465 C C . PHE A 1 451 ? 13.870 -19.983 11.954 1.00 82.81 451 PHE A C 1
ATOM 3467 O O . PHE A 1 451 ? 14.579 -19.134 12.485 1.00 82.81 451 PHE A O 1
ATOM 3474 N N . THR A 1 452 ? 14.157 -21.283 11.980 1.00 81.19 452 THR A N 1
ATOM 3475 C CA . THR A 1 452 ? 15.411 -21.830 12.505 1.00 81.19 452 THR A CA 1
ATOM 3476 C C . THR A 1 452 ? 16.087 -22.629 11.402 1.00 81.19 452 THR A C 1
ATOM 3478 O O . THR A 1 452 ? 15.497 -23.568 10.867 1.00 81.19 452 THR A O 1
ATOM 3481 N N . ASP A 1 453 ? 17.317 -22.251 11.059 1.00 70.75 453 ASP A N 1
ATOM 3482 C CA . ASP A 1 453 ? 18.115 -22.909 10.033 1.00 70.75 453 ASP A CA 1
ATOM 3483 C C . ASP A 1 453 ? 18.711 -24.247 10.521 1.00 70.75 453 ASP A C 1
ATOM 3485 O O . ASP A 1 453 ? 18.673 -24.603 11.702 1.00 70.75 453 ASP A O 1
ATOM 3489 N N . ALA A 1 454 ? 19.292 -25.011 9.593 1.00 68.88 454 ALA A N 1
ATOM 3490 C CA . ALA A 1 454 ? 19.895 -26.320 9.850 1.00 68.88 454 ALA A CA 1
ATOM 3491 C C . ALA A 1 454 ? 21.132 -26.262 10.770 1.00 68.88 454 ALA A C 1
ATOM 3493 O O . ALA A 1 454 ? 21.539 -27.285 11.320 1.00 68.88 454 ALA A O 1
ATOM 3494 N N . ASN A 1 455 ? 21.718 -25.076 10.948 1.00 71.75 455 ASN A N 1
ATOM 3495 C CA . ASN A 1 455 ? 22.840 -24.805 11.843 1.00 71.75 455 ASN A CA 1
ATOM 3496 C C . ASN A 1 455 ? 22.375 -24.229 13.195 1.00 71.75 455 ASN A C 1
ATOM 3498 O O . ASN A 1 455 ? 23.208 -23.780 13.984 1.00 71.75 455 ASN A O 1
ATOM 3502 N N . ALA A 1 456 ? 21.066 -24.267 13.473 1.00 77.62 456 ALA A N 1
ATOM 3503 C CA . ALA A 1 456 ? 20.413 -23.720 14.657 1.00 77.62 456 ALA A CA 1
ATOM 3504 C C . ALA A 1 456 ? 20.498 -22.187 14.808 1.00 77.62 456 ALA A C 1
ATOM 3506 O O . ALA A 1 456 ? 20.227 -21.666 15.895 1.00 77.62 456 ALA A O 1
ATOM 3507 N N . ASN A 1 457 ? 20.806 -21.441 13.741 1.00 78.94 457 ASN A N 1
ATOM 3508 C CA . ASN A 1 457 ? 20.574 -19.997 13.735 1.00 78.94 457 ASN A CA 1
ATOM 3509 C C . ASN A 1 457 ? 19.073 -19.752 13.620 1.00 78.94 457 ASN A C 1
ATOM 3511 O O . ASN A 1 457 ? 18.405 -20.372 12.799 1.00 78.94 457 ASN A O 1
ATOM 3515 N N . SER A 1 458 ? 18.535 -18.855 14.439 1.00 85.25 458 SER A N 1
ATOM 3516 C CA . SER A 1 458 ? 17.113 -18.518 14.402 1.00 85.25 458 SER A CA 1
ATOM 3517 C C . SER A 1 458 ? 16.917 -17.049 14.068 1.00 85.25 458 SER A C 1
ATOM 3519 O O . SER A 1 458 ? 17.665 -16.203 14.557 1.00 85.25 458 SER A O 1
ATOM 3521 N N . TYR A 1 459 ? 15.895 -16.775 13.267 1.00 88.31 459 TYR A N 1
ATOM 3522 C CA . TYR A 1 459 ? 15.394 -15.444 12.953 1.00 88.31 459 TYR A CA 1
ATOM 3523 C C . TYR A 1 459 ? 13.958 -15.342 13.448 1.00 88.31 459 TYR A C 1
ATOM 3525 O O . TYR A 1 459 ? 13.198 -16.310 13.361 1.00 88.31 459 TYR A O 1
ATOM 3533 N N . SER A 1 460 ? 13.591 -14.178 13.961 1.00 93.75 460 SER A N 1
ATOM 3534 C CA . SER A 1 460 ? 12.213 -13.809 14.272 1.00 93.75 460 SER A CA 1
ATOM 3535 C C . SER A 1 460 ? 11.556 -13.155 13.057 1.00 93.75 460 SER A C 1
ATOM 3537 O O . SER A 1 460 ? 12.233 -12.686 12.140 1.00 93.75 460 SER A O 1
ATOM 3539 N N . ALA A 1 461 ? 10.223 -13.101 13.045 1.00 94.69 461 ALA A N 1
ATOM 3540 C CA . ALA A 1 461 ? 9.519 -12.263 12.080 1.00 94.69 461 ALA A CA 1
ATOM 3541 C C . ALA A 1 461 ? 9.980 -10.802 12.248 1.00 94.69 461 ALA A C 1
ATOM 3543 O O . ALA A 1 461 ? 10.058 -10.312 13.371 1.00 94.69 461 ALA A O 1
ATOM 3544 N N . GLY A 1 462 ? 10.304 -10.123 11.148 1.00 96.19 462 GLY A N 1
ATOM 3545 C CA . GLY A 1 462 ? 10.792 -8.740 11.175 1.00 96.19 462 GLY A CA 1
ATOM 3546 C C . GLY A 1 462 ? 12.316 -8.587 11.258 1.00 96.19 462 GLY A C 1
ATOM 3547 O O . GLY A 1 462 ? 12.814 -7.475 11.074 1.00 96.19 462 GLY A O 1
ATOM 3548 N N . ASP A 1 463 ? 13.078 -9.670 11.447 1.00 96.38 463 ASP A N 1
ATOM 3549 C CA . ASP A 1 463 ? 14.543 -9.596 11.432 1.00 96.38 463 ASP A CA 1
ATOM 3550 C C . ASP A 1 463 ? 15.069 -9.255 10.029 1.00 96.38 463 ASP A C 1
ATOM 3552 O O . ASP A 1 463 ? 14.775 -9.933 9.043 1.00 96.38 463 ASP A O 1
ATOM 3556 N N . VAL A 1 464 ? 15.903 -8.217 9.930 1.00 97.25 464 VAL A N 1
ATOM 3557 C CA . VAL A 1 464 ? 16.568 -7.848 8.670 1.00 97.25 464 VAL A CA 1
ATOM 3558 C C . VAL A 1 464 ? 17.682 -8.848 8.368 1.00 97.25 464 VAL A C 1
ATOM 3560 O O . VAL A 1 464 ? 18.704 -8.855 9.062 1.00 97.25 464 VAL A O 1
ATOM 3563 N N . LEU A 1 465 ? 17.500 -9.644 7.309 1.00 95.88 465 LEU A N 1
ATOM 3564 C CA . LEU A 1 465 ? 18.492 -10.608 6.824 1.00 95.88 465 LEU A CA 1
ATOM 3565 C C . LEU A 1 465 ? 19.533 -9.947 5.920 1.00 95.88 465 LEU A C 1
ATOM 3567 O O . LEU A 1 465 ? 20.690 -10.352 5.916 1.00 95.88 465 LEU A O 1
ATOM 3571 N N . TRP A 1 466 ? 19.139 -8.919 5.169 1.00 97.25 466 TRP A N 1
ATOM 3572 C CA . TRP A 1 466 ? 20.033 -8.134 4.323 1.00 97.25 466 TRP A CA 1
ATOM 3573 C C . TRP A 1 466 ? 19.427 -6.766 4.038 1.00 97.25 466 TRP A C 1
ATOM 3575 O O . TRP A 1 466 ? 18.212 -6.649 3.881 1.00 97.25 466 TRP A O 1
ATOM 3585 N N . TRP A 1 467 ? 20.256 -5.733 3.941 1.00 97.88 467 TRP A N 1
ATOM 3586 C CA . TRP A 1 467 ? 19.815 -4.422 3.482 1.00 97.88 467 TRP A CA 1
ATOM 3587 C C . TRP A 1 467 ? 20.951 -3.620 2.857 1.00 97.88 467 TRP A C 1
ATOM 3589 O O . TRP A 1 467 ? 22.131 -3.881 3.102 1.00 97.88 467 TRP A O 1
ATOM 3599 N N . ALA A 1 468 ? 20.595 -2.618 2.059 1.00 96.69 468 ALA A N 1
ATOM 3600 C CA . ALA A 1 468 ? 21.568 -1.744 1.426 1.00 96.69 468 ALA A CA 1
ATOM 3601 C C . ALA A 1 468 ? 21.163 -0.273 1.446 1.00 96.69 468 ALA A C 1
ATOM 3603 O O . ALA A 1 468 ? 19.984 0.076 1.398 1.00 96.69 468 ALA A O 1
ATOM 3604 N N . SER A 1 469 ? 22.182 0.584 1.472 1.00 96.12 469 SER A N 1
ATOM 3605 C CA . SER A 1 469 ? 22.084 2.042 1.359 1.00 96.12 469 SER A CA 1
ATOM 3606 C C . SER A 1 469 ? 23.376 2.598 0.762 1.00 96.12 469 SER A C 1
ATOM 3608 O O . SER A 1 469 ? 24.392 1.906 0.719 1.00 96.12 469 SER A O 1
ATOM 3610 N N . SER A 1 470 ? 23.404 3.871 0.375 1.00 94.56 470 SER A N 1
ATOM 3611 C CA . SER A 1 470 ? 24.663 4.519 -0.030 1.00 94.56 470 SER A CA 1
ATOM 3612 C C . SER A 1 470 ? 25.558 4.944 1.136 1.00 94.56 470 SER A C 1
ATOM 3614 O O . SER A 1 470 ? 26.771 5.087 0.956 1.00 94.56 470 SER A O 1
ATOM 3616 N N . ALA A 1 471 ? 24.991 5.123 2.333 1.00 91.31 471 ALA A N 1
ATOM 3617 C CA . ALA A 1 471 ? 25.746 5.440 3.541 1.00 91.31 471 ALA A CA 1
ATOM 3618 C C . ALA A 1 471 ? 26.702 4.303 3.940 1.00 91.31 471 ALA A C 1
ATOM 3620 O O . ALA A 1 471 ? 26.381 3.125 3.796 1.00 91.31 471 ALA A O 1
ATOM 3621 N N . THR A 1 472 ? 27.870 4.658 4.479 1.00 89.94 472 THR A N 1
ATOM 3622 C CA . THR A 1 472 ? 28.771 3.692 5.120 1.00 89.94 472 THR A CA 1
ATOM 3623 C C . THR A 1 472 ? 28.258 3.388 6.524 1.00 89.94 472 THR A C 1
ATOM 3625 O O . THR A 1 472 ? 28.271 4.266 7.388 1.00 89.94 472 THR A O 1
ATOM 3628 N N . VAL A 1 473 ? 27.855 2.141 6.771 1.00 90.62 473 VAL A N 1
ATOM 3629 C CA . VAL A 1 473 ? 27.423 1.673 8.092 1.00 90.62 473 VAL A CA 1
ATOM 3630 C C . VAL A 1 473 ? 28.455 0.687 8.618 1.00 90.62 473 VAL A C 1
ATOM 3632 O O . VAL A 1 473 ? 28.643 -0.403 8.086 1.00 90.62 473 VAL A O 1
ATOM 3635 N N . ASN A 1 474 ? 29.170 1.091 9.665 1.00 83.81 474 ASN A N 1
ATOM 3636 C CA . ASN A 1 474 ? 30.177 0.243 10.292 1.00 83.81 474 ASN A CA 1
ATOM 3637 C C . ASN A 1 474 ? 29.513 -0.678 11.325 1.00 83.81 474 ASN A C 1
ATOM 3639 O O . ASN A 1 474 ? 28.676 -0.226 12.102 1.00 83.81 474 ASN A O 1
ATOM 3643 N N . ASN A 1 475 ? 29.961 -1.935 11.399 1.00 86.75 475 ASN A N 1
ATOM 3644 C CA . ASN A 1 475 ? 29.527 -2.951 12.374 1.00 86.75 475 ASN A CA 1
ATOM 3645 C C . ASN A 1 475 ? 28.122 -3.553 12.173 1.00 86.75 475 ASN A C 1
ATOM 3647 O O . ASN A 1 475 ? 27.607 -4.173 13.101 1.00 86.75 475 ASN A O 1
ATOM 3651 N N . ASP A 1 476 ? 27.529 -3.446 10.984 1.00 93.62 476 ASP A N 1
ATOM 3652 C CA . ASP A 1 476 ? 26.356 -4.247 10.611 1.00 93.62 476 ASP A CA 1
ATOM 3653 C C . ASP A 1 476 ? 26.724 -5.217 9.482 1.00 93.62 476 ASP A C 1
ATOM 3655 O O . ASP A 1 476 ? 26.963 -4.815 8.347 1.00 93.62 476 ASP A O 1
ATOM 3659 N N . THR A 1 477 ? 26.790 -6.513 9.790 1.00 92.12 477 THR A N 1
ATOM 3660 C CA . THR A 1 477 ? 27.129 -7.557 8.803 1.00 92.12 477 THR A CA 1
ATOM 3661 C C . THR A 1 477 ? 26.019 -7.805 7.783 1.00 92.12 477 THR A C 1
ATOM 3663 O O . THR A 1 477 ? 26.277 -8.434 6.756 1.00 92.12 477 THR A O 1
ATOM 3666 N N . THR A 1 478 ? 24.808 -7.305 8.048 1.00 95.25 478 THR A N 1
ATOM 3667 C CA . THR A 1 478 ? 23.662 -7.382 7.135 1.00 95.25 478 THR A CA 1
ATOM 3668 C C . THR A 1 478 ? 23.586 -6.209 6.161 1.00 95.25 478 THR A C 1
ATOM 3670 O O . THR A 1 478 ? 22.799 -6.265 5.219 1.00 95.25 478 THR A O 1
ATOM 3673 N N . HIS A 1 479 ? 24.407 -5.172 6.358 1.00 96.19 479 HIS A N 1
ATOM 3674 C CA . HIS A 1 479 ? 24.448 -3.985 5.508 1.00 96.19 479 HIS A CA 1
ATOM 3675 C C . HIS A 1 479 ? 25.397 -4.150 4.315 1.00 96.19 479 HIS A C 1
ATOM 3677 O O . HIS A 1 479 ? 26.510 -4.672 4.442 1.00 96.19 479 HIS A O 1
ATOM 3683 N N . LYS A 1 480 ? 24.981 -3.627 3.157 1.00 94.38 480 LYS A N 1
ATOM 3684 C CA . LYS A 1 480 ? 25.834 -3.394 1.988 1.00 94.38 480 LYS A CA 1
ATOM 3685 C C . LYS A 1 480 ? 25.791 -1.940 1.538 1.00 94.38 480 LYS A C 1
ATOM 3687 O O . LYS A 1 480 ? 24.726 -1.365 1.326 1.00 94.38 480 LYS A O 1
ATOM 3692 N N . GLN A 1 481 ? 26.973 -1.360 1.326 1.00 93.69 481 GLN A N 1
ATOM 3693 C CA . GLN A 1 481 ? 27.089 -0.024 0.756 1.00 93.69 481 GLN A CA 1
ATOM 3694 C C . GLN A 1 481 ? 26.945 -0.077 -0.768 1.00 93.69 481 GLN A C 1
ATOM 3696 O O . GLN A 1 481 ? 27.798 -0.642 -1.447 1.00 93.69 481 GLN A O 1
ATOM 3701 N N . LEU A 1 482 ? 25.907 0.570 -1.298 1.00 93.75 482 LEU A N 1
ATOM 3702 C CA . LEU A 1 482 ? 25.660 0.721 -2.731 1.00 93.75 482 LEU A CA 1
ATOM 3703 C C . LEU A 1 482 ? 25.555 2.208 -3.078 1.00 93.75 482 LEU A C 1
ATOM 3705 O O . LEU A 1 482 ? 24.569 2.868 -2.751 1.00 93.75 482 LEU A O 1
ATOM 3709 N N . SER A 1 483 ? 26.567 2.748 -3.760 1.00 92.88 483 SER A N 1
ATOM 3710 C CA . SER A 1 483 ? 26.671 4.184 -4.067 1.00 92.88 483 SER A CA 1
ATOM 3711 C C . SER A 1 483 ? 25.494 4.733 -4.873 1.00 92.88 483 SER A C 1
ATOM 3713 O O . SER A 1 483 ? 25.181 5.913 -4.744 1.00 92.88 483 SER A O 1
ATOM 3715 N N . ALA A 1 484 ? 24.839 3.895 -5.678 1.00 93.25 484 ALA A N 1
ATOM 3716 C CA . ALA A 1 484 ? 23.714 4.288 -6.519 1.00 93.25 484 ALA A CA 1
ATOM 3717 C C . ALA A 1 484 ? 22.403 4.521 -5.744 1.00 93.25 484 ALA A C 1
ATOM 3719 O O . ALA A 1 484 ? 21.517 5.198 -6.263 1.00 93.25 484 ALA A O 1
ATOM 3720 N N . LEU A 1 485 ? 22.273 4.008 -4.512 1.00 95.94 485 LEU A N 1
ATOM 3721 C CA . LEU A 1 485 ? 21.076 4.177 -3.679 1.00 95.94 485 LEU A CA 1
ATOM 3722 C C . LEU A 1 485 ? 21.048 5.574 -3.041 1.00 95.94 485 LEU A C 1
ATOM 3724 O O . LEU A 1 485 ? 21.385 5.766 -1.870 1.00 95.94 485 LEU A O 1
ATOM 3728 N N . GLN A 1 486 ? 20.715 6.569 -3.863 1.00 95.69 486 GLN A N 1
ATOM 3729 C CA . GLN A 1 486 ? 20.667 7.985 -3.487 1.00 95.69 486 GLN A CA 1
ATOM 3730 C C . GLN A 1 486 ? 19.241 8.519 -3.345 1.00 95.69 486 GLN A C 1
ATOM 3732 O O . GLN A 1 486 ? 19.030 9.476 -2.607 1.00 95.69 486 GLN A O 1
ATOM 3737 N N . TYR A 1 487 ? 18.270 7.931 -4.038 1.00 97.38 487 TYR A N 1
ATOM 3738 C CA . TYR A 1 487 ? 16.911 8.457 -4.134 1.00 97.38 487 TYR A CA 1
ATOM 3739 C C . TYR A 1 487 ? 15.922 7.542 -3.418 1.00 97.38 487 TYR A C 1
ATOM 3741 O O . TYR A 1 487 ? 16.134 6.334 -3.356 1.00 97.38 487 TYR A O 1
ATOM 3749 N N . SER A 1 488 ? 14.843 8.121 -2.885 1.00 98.19 488 SER A N 1
ATOM 3750 C CA . SER A 1 488 ? 13.769 7.376 -2.222 1.00 98.19 488 SER A CA 1
ATOM 3751 C C . SER A 1 488 ? 13.225 6.249 -3.102 1.00 98.19 488 SER A C 1
ATOM 3753 O O . SER A 1 488 ? 13.100 6.414 -4.318 1.00 98.19 488 SER A O 1
ATOM 3755 N N . ILE A 1 489 ? 12.839 5.133 -2.481 1.00 98.44 489 ILE A N 1
ATOM 3756 C CA . ILE A 1 489 ? 12.300 3.950 -3.161 1.00 98.44 489 ILE A CA 1
ATOM 3757 C C . ILE A 1 489 ? 10.890 3.661 -2.619 1.00 98.44 489 ILE A C 1
ATOM 3759 O O . ILE A 1 489 ? 10.727 2.821 -1.729 1.00 98.44 489 ILE A O 1
ATOM 3763 N N . PRO A 1 490 ? 9.857 4.379 -3.107 1.00 96.19 490 PRO A N 1
ATOM 3764 C CA . PRO A 1 490 ? 8.464 4.134 -2.737 1.00 96.19 490 PRO A CA 1
ATOM 3765 C C . PRO A 1 490 ? 7.818 3.001 -3.540 1.00 96.19 490 PRO A C 1
ATOM 3767 O O . PRO A 1 490 ? 6.757 2.521 -3.159 1.00 96.19 490 PRO A O 1
ATOM 3770 N N . SER A 1 491 ? 8.431 2.601 -4.655 1.00 94.44 491 SER A N 1
ATOM 3771 C CA . SER A 1 491 ? 7.971 1.489 -5.478 1.00 94.44 491 SER A CA 1
ATOM 3772 C C . SER A 1 491 ? 8.094 0.173 -4.718 1.00 94.44 491 SER A C 1
ATOM 3774 O O . SER A 1 491 ? 9.142 -0.111 -4.137 1.00 94.44 491 SER A O 1
ATOM 3776 N N . SER A 1 492 ? 7.076 -0.679 -4.827 1.00 93.69 492 SER A N 1
ATOM 3777 C CA . SER A 1 492 ? 7.217 -2.108 -4.529 1.00 93.69 492 SER A CA 1
ATOM 3778 C C . SER A 1 492 ? 8.295 -2.728 -5.429 1.00 93.69 492 SER A C 1
ATOM 3780 O O . SER A 1 492 ? 8.614 -2.191 -6.497 1.00 93.69 492 SER A O 1
ATOM 3782 N N . VAL A 1 493 ? 8.855 -3.869 -5.030 1.00 96.25 493 VAL A N 1
ATOM 3783 C CA . VAL A 1 493 ? 9.812 -4.608 -5.871 1.00 96.25 493 VAL A CA 1
ATOM 3784 C C . VAL A 1 493 ? 9.085 -5.552 -6.834 1.00 96.25 493 VAL A C 1
ATOM 3786 O O . VAL A 1 493 ? 7.997 -6.037 -6.544 1.00 96.25 493 VAL A O 1
ATOM 3789 N N . LYS A 1 494 ? 9.687 -5.869 -7.981 1.00 95.12 494 LYS A N 1
ATOM 3790 C CA . LYS A 1 494 ? 9.213 -6.931 -8.874 1.00 95.12 494 LYS A CA 1
ATOM 3791 C C . LYS A 1 494 ? 10.121 -8.144 -8.757 1.00 95.12 494 LYS A C 1
ATOM 3793 O O . LYS A 1 494 ? 11.281 -8.098 -9.153 1.00 95.12 494 LYS A O 1
ATOM 3798 N N . LEU A 1 495 ? 9.572 -9.232 -8.234 1.00 92.88 495 LEU A N 1
ATOM 3799 C CA . LEU A 1 495 ? 10.280 -10.492 -8.023 1.00 92.88 495 LEU A CA 1
ATOM 3800 C C . LEU A 1 495 ? 10.361 -11.331 -9.307 1.00 92.88 495 LEU A C 1
ATOM 3802 O O . LEU A 1 495 ? 9.373 -11.433 -10.039 1.00 92.88 495 LEU A O 1
ATOM 3806 N N . VAL A 1 496 ? 11.490 -12.008 -9.530 1.00 89.81 496 VAL A N 1
ATOM 3807 C CA . VAL A 1 496 ? 11.726 -12.899 -10.676 1.00 89.81 496 VAL A CA 1
ATOM 3808 C C . VAL A 1 496 ? 12.286 -14.238 -10.196 1.00 89.81 496 VAL A C 1
ATOM 3810 O O . VAL A 1 496 ? 13.205 -14.292 -9.389 1.00 89.81 496 VAL A O 1
ATOM 3813 N N . GLU A 1 497 ? 11.671 -15.316 -10.667 1.00 87.25 497 GLU A N 1
ATOM 3814 C CA . GLU A 1 497 ? 12.097 -16.705 -10.466 1.00 87.25 497 GLU A CA 1
ATOM 3815 C C . GLU A 1 497 ? 12.115 -17.317 -11.872 1.00 87.25 497 GLU A C 1
ATOM 3817 O O . GLU A 1 497 ? 11.080 -17.336 -12.533 1.00 87.25 497 GLU A O 1
ATOM 3822 N N . LEU A 1 498 ? 13.290 -17.659 -12.390 1.00 84.00 498 LEU A N 1
ATOM 3823 C CA . LEU A 1 498 ? 13.572 -17.930 -13.796 1.00 84.00 498 LEU A CA 1
ATOM 3824 C C . LEU A 1 498 ? 13.480 -19.409 -14.190 1.00 84.00 498 LEU A C 1
ATOM 3826 O O . LEU A 1 498 ? 13.275 -19.686 -15.382 1.00 84.00 498 LEU A O 1
ATOM 3830 N N . ASP A 1 499 ? 13.695 -20.346 -13.267 1.00 81.06 499 ASP A N 1
ATOM 3831 C CA . ASP A 1 499 ? 14.018 -21.750 -13.570 1.00 81.06 499 ASP A CA 1
ATOM 3832 C C . ASP A 1 499 ? 12.999 -22.789 -13.052 1.00 81.06 499 ASP A C 1
ATOM 3834 O O . ASP A 1 499 ? 12.893 -23.892 -13.587 1.00 81.06 499 ASP A O 1
ATOM 3838 N N . GLY A 1 500 ? 12.124 -22.394 -12.142 1.00 79.56 500 GLY A N 1
ATOM 3839 C CA . GLY A 1 500 ? 11.003 -23.133 -11.573 1.00 79.56 500 GLY A CA 1
ATOM 3840 C C . GLY A 1 500 ? 11.287 -23.794 -10.243 1.00 79.56 500 GLY A C 1
ATOM 3841 O O . GLY A 1 500 ? 10.477 -24.633 -9.843 1.00 79.56 500 GLY A O 1
ATOM 3842 N N . ASP A 1 501 ? 12.388 -23.458 -9.576 1.00 80.88 501 ASP A N 1
ATOM 3843 C CA . ASP A 1 501 ? 12.805 -24.124 -8.344 1.00 80.88 501 ASP A CA 1
ATOM 3844 C C . ASP A 1 501 ? 12.107 -23.606 -7.067 1.00 80.88 501 ASP A C 1
ATOM 3846 O O . ASP A 1 501 ? 12.203 -24.235 -6.015 1.00 80.88 501 ASP A O 1
ATOM 3850 N N . GLY A 1 502 ? 11.353 -22.504 -7.171 1.00 81.81 502 GLY A N 1
ATOM 3851 C CA . GLY A 1 502 ? 10.605 -21.892 -6.067 1.00 81.81 502 GLY A CA 1
ATOM 3852 C C . GLY A 1 502 ? 11.373 -20.820 -5.287 1.00 81.81 502 GLY A C 1
ATOM 3853 O O . GLY A 1 502 ? 10.774 -20.144 -4.444 1.00 81.81 502 GLY A O 1
ATOM 3854 N N . TYR A 1 503 ? 12.653 -20.603 -5.590 1.00 88.81 503 TYR A N 1
ATOM 3855 C CA . TYR A 1 503 ? 13.496 -19.593 -4.961 1.00 88.81 503 TYR A CA 1
ATOM 3856 C C . TYR A 1 503 ? 13.576 -18.319 -5.804 1.00 88.81 503 TYR A C 1
ATOM 3858 O O . TYR A 1 503 ? 13.469 -18.317 -7.018 1.00 88.81 503 TYR A O 1
ATOM 3866 N N . LEU A 1 504 ? 13.716 -17.170 -5.154 1.00 93.12 504 LEU A N 1
ATOM 3867 C CA . LEU A 1 504 ? 13.926 -15.910 -5.860 1.00 93.12 504 LEU A CA 1
ATOM 3868 C C . LEU A 1 504 ? 15.335 -15.868 -6.472 1.00 93.12 504 LEU A C 1
ATOM 3870 O O . LEU A 1 504 ? 16.311 -15.964 -5.731 1.00 93.12 504 LEU A O 1
ATOM 3874 N N . ASP A 1 505 ? 15.430 -15.622 -7.779 1.00 90.19 505 ASP A N 1
ATOM 3875 C CA . ASP A 1 505 ? 16.712 -15.410 -8.464 1.00 90.19 505 ASP A CA 1
ATOM 3876 C C . ASP A 1 505 ? 17.151 -13.955 -8.402 1.00 90.19 505 ASP A C 1
ATOM 3878 O O . ASP A 1 505 ? 18.293 -13.648 -8.082 1.00 90.19 505 ASP A O 1
ATOM 3882 N N . HIS A 1 506 ? 16.245 -13.038 -8.728 1.00 91.88 506 HIS A N 1
ATOM 3883 C CA . HIS A 1 506 ? 16.525 -11.612 -8.677 1.00 91.88 506 HIS A CA 1
ATOM 3884 C C . HIS A 1 506 ? 15.241 -10.800 -8.574 1.00 91.88 506 HIS A C 1
ATOM 3886 O O . HIS A 1 506 ? 14.130 -11.294 -8.784 1.00 91.88 506 HIS A O 1
ATOM 3892 N N . PHE A 1 507 ? 15.383 -9.522 -8.248 1.00 96.50 507 PHE A N 1
ATOM 3893 C CA . PHE A 1 507 ? 14.263 -8.592 -8.230 1.00 96.50 507 PHE A CA 1
ATOM 3894 C C . PHE A 1 507 ? 14.653 -7.225 -8.781 1.00 96.50 507 PHE A C 1
ATOM 3896 O O . PHE A 1 507 ? 15.812 -6.817 -8.702 1.00 96.50 507 PHE A O 1
ATOM 3903 N N . TYR A 1 508 ? 13.662 -6.522 -9.328 1.00 97.56 508 TYR A N 1
ATOM 3904 C CA . TYR A 1 508 ? 13.810 -5.185 -9.891 1.00 97.56 508 TYR A CA 1
ATOM 3905 C C . TYR A 1 508 ? 13.049 -4.140 -9.077 1.00 97.56 508 TYR A C 1
ATOM 3907 O O . TYR A 1 508 ? 12.004 -4.442 -8.503 1.00 97.56 508 TYR A O 1
ATOM 3915 N N . VAL A 1 509 ? 13.524 -2.896 -9.065 1.00 98.12 509 VAL A N 1
ATOM 3916 C CA . VAL A 1 509 ? 12.803 -1.775 -8.439 1.00 98.12 509 VAL A CA 1
ATOM 3917 C C . VAL A 1 509 ? 13.158 -0.445 -9.100 1.00 98.12 509 VAL A C 1
ATOM 3919 O O . VAL A 1 509 ? 14.299 -0.244 -9.515 1.00 98.12 509 VAL A O 1
ATOM 3922 N N . GLY A 1 510 ? 12.173 0.447 -9.222 1.00 97.62 510 GLY A N 1
ATOM 3923 C CA . GLY A 1 510 ? 12.371 1.826 -9.670 1.00 97.62 510 GLY A CA 1
ATOM 3924 C C . GLY A 1 510 ? 12.507 2.795 -8.492 1.00 97.62 510 GLY A C 1
ATOM 3925 O O . GLY A 1 510 ? 11.895 2.574 -7.448 1.00 97.62 510 GLY A O 1
ATOM 3926 N N . ASP A 1 511 ? 13.278 3.872 -8.655 1.00 97.88 511 ASP A N 1
ATOM 3927 C CA . ASP A 1 511 ? 13.439 4.911 -7.628 1.00 97.88 511 ASP A CA 1
ATOM 3928 C C . ASP A 1 511 ? 12.964 6.311 -8.075 1.00 97.88 511 ASP A C 1
ATOM 3930 O O . ASP A 1 511 ? 12.620 6.571 -9.236 1.00 97.88 511 ASP A O 1
ATOM 3934 N N . MET A 1 512 ? 12.958 7.252 -7.129 1.00 96.94 512 MET A N 1
ATOM 3935 C CA . MET A 1 512 ? 12.577 8.652 -7.360 1.00 96.94 512 MET A CA 1
ATOM 3936 C C . MET A 1 512 ? 13.614 9.459 -8.160 1.00 96.94 512 MET A C 1
ATOM 3938 O O . MET A 1 512 ? 13.353 10.607 -8.504 1.00 96.94 512 MET A O 1
ATOM 3942 N N . GLY A 1 513 ? 14.786 8.892 -8.452 1.00 95.75 513 GLY A N 1
ATOM 3943 C CA . GLY A 1 513 ? 15.796 9.473 -9.338 1.00 95.75 513 GLY A CA 1
ATOM 3944 C C . GLY A 1 513 ? 15.654 9.026 -10.795 1.00 95.75 513 GLY A C 1
ATOM 3945 O O . GLY A 1 513 ? 16.484 9.399 -11.637 1.00 95.75 513 GLY A O 1
ATOM 3946 N N . GLY A 1 514 ? 14.650 8.197 -11.089 1.00 96.44 514 GLY A N 1
ATOM 3947 C CA . GLY A 1 514 ? 14.437 7.580 -12.390 1.00 96.44 514 GLY A CA 1
ATOM 3948 C C . GLY A 1 514 ? 15.431 6.457 -12.681 1.00 96.44 514 GLY A C 1
ATOM 3949 O O . GLY A 1 514 ? 15.747 6.221 -13.846 1.00 96.44 514 GLY A O 1
ATOM 3950 N N . GLN A 1 515 ? 15.976 5.800 -11.657 1.00 96.75 515 GLN A N 1
ATOM 3951 C CA . GLN A 1 515 ? 16.810 4.610 -11.814 1.00 96.75 515 GLN A CA 1
ATOM 3952 C C . GLN A 1 515 ? 15.954 3.348 -11.813 1.00 96.75 515 GLN A C 1
ATOM 3954 O O . GLN A 1 515 ? 14.911 3.291 -11.164 1.00 96.75 515 GLN A O 1
ATOM 3959 N N . ILE A 1 516 ? 16.429 2.321 -12.513 1.00 97.56 516 ILE A N 1
ATOM 3960 C CA . ILE A 1 516 ? 15.938 0.949 -12.377 1.00 97.56 516 ILE A CA 1
ATOM 3961 C C . ILE A 1 516 ? 17.089 0.117 -11.830 1.00 97.56 516 ILE A C 1
ATOM 3963 O O . ILE A 1 516 ? 18.156 0.065 -12.446 1.00 97.56 516 ILE A O 1
ATOM 3967 N N . HIS A 1 517 ? 16.857 -0.539 -10.700 1.00 96.94 517 HIS A N 1
ATOM 3968 C CA . HIS A 1 517 ? 17.808 -1.444 -10.074 1.00 96.94 517 HIS A CA 1
ATOM 3969 C C . HIS A 1 517 ? 17.411 -2.906 -10.299 1.00 96.94 517 HIS A C 1
ATOM 3971 O O . HIS A 1 517 ? 16.218 -3.206 -10.311 1.00 96.94 517 HIS A O 1
ATOM 3977 N N . ARG A 1 518 ? 18.399 -3.797 -10.420 1.00 95.56 518 ARG A N 1
ATOM 3978 C CA . ARG A 1 518 ? 18.295 -5.259 -10.343 1.00 95.56 518 ARG A CA 1
ATOM 3979 C C . ARG A 1 518 ? 19.203 -5.764 -9.224 1.00 95.56 518 ARG A C 1
ATOM 3981 O O . ARG A 1 518 ? 20.352 -5.339 -9.124 1.00 95.56 518 ARG A O 1
ATOM 3988 N N . PHE A 1 519 ? 18.703 -6.677 -8.406 1.00 95.69 519 PHE A N 1
ATOM 3989 C CA . PHE A 1 519 ? 19.459 -7.316 -7.332 1.00 95.69 519 PHE A CA 1
ATOM 3990 C C . PHE A 1 519 ? 19.440 -8.825 -7.537 1.00 95.69 519 PHE A C 1
ATOM 3992 O O . PHE A 1 519 ? 18.368 -9.429 -7.481 1.00 95.69 519 PHE A O 1
ATOM 3999 N N . ASP A 1 520 ? 20.614 -9.411 -7.751 1.00 94.00 520 ASP A N 1
ATOM 4000 C CA . ASP A 1 520 ? 20.781 -10.829 -8.065 1.00 94.00 520 ASP A CA 1
ATOM 4001 C C . ASP A 1 520 ? 21.113 -11.614 -6.805 1.00 94.00 520 ASP A C 1
ATOM 4003 O O . ASP A 1 520 ? 22.120 -11.344 -6.153 1.00 94.00 520 ASP A O 1
ATOM 4007 N N . LEU A 1 521 ? 20.277 -12.586 -6.450 1.00 94.12 521 LEU A N 1
ATOM 4008 C CA . LEU A 1 521 ? 20.506 -13.440 -5.298 1.00 94.12 521 LEU A CA 1
ATOM 4009 C C . LEU A 1 521 ? 21.545 -14.510 -5.632 1.00 94.12 521 LEU A C 1
ATOM 4011 O O . LEU A 1 521 ? 21.438 -15.264 -6.597 1.00 94.12 521 LEU A O 1
ATOM 4015 N N . ASN A 1 522 ? 22.543 -14.623 -4.766 1.00 93.62 522 ASN A N 1
ATOM 4016 C CA . ASN A 1 522 ? 23.519 -15.694 -4.807 1.00 93.62 522 ASN A CA 1
ATOM 4017 C C . ASN A 1 522 ? 22.948 -16.932 -4.110 1.00 93.62 522 ASN A C 1
ATOM 4019 O O . ASN A 1 522 ? 22.925 -17.011 -2.881 1.00 93.62 522 ASN A O 1
ATOM 4023 N N . TYR A 1 523 ? 22.548 -17.937 -4.883 1.00 90.25 523 TYR A N 1
ATOM 4024 C CA . TYR A 1 523 ? 22.022 -19.197 -4.347 1.00 90.25 523 TYR A CA 1
ATOM 4025 C C . TYR A 1 523 ? 23.011 -19.935 -3.418 1.00 90.25 523 TYR A C 1
ATOM 4027 O O . TYR A 1 523 ? 22.600 -20.670 -2.520 1.00 90.25 523 TYR A O 1
ATOM 4035 N N . ALA A 1 524 ? 24.320 -19.724 -3.603 1.00 93.06 524 ALA A N 1
ATO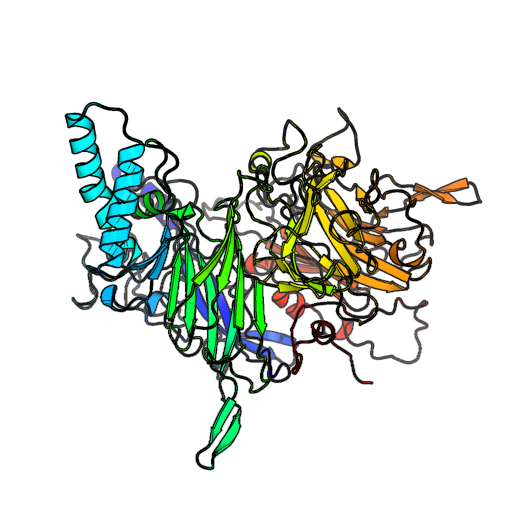M 4036 C CA . ALA A 1 524 ? 25.393 -20.345 -2.826 1.00 93.06 524 ALA A CA 1
ATOM 4037 C C . ALA A 1 524 ? 25.913 -19.461 -1.673 1.00 93.06 524 ALA A C 1
ATOM 4039 O O . ALA A 1 524 ? 27.021 -19.694 -1.185 1.00 93.06 524 ALA A O 1
ATOM 4040 N N . ASN A 1 525 ? 25.150 -18.445 -1.253 1.00 93.75 525 ASN A N 1
ATOM 4041 C CA . ASN A 1 525 ? 25.574 -17.522 -0.202 1.00 93.75 525 ASN A CA 1
ATOM 4042 C C . ASN A 1 525 ? 25.842 -18.213 1.142 1.00 93.75 525 ASN A C 1
ATOM 4044 O O . ASN A 1 525 ? 25.223 -19.219 1.499 1.00 93.75 525 ASN A O 1
ATOM 4048 N N . SER A 1 526 ? 26.720 -17.590 1.922 1.00 91.69 526 SER A N 1
ATOM 4049 C CA . SER A 1 526 ? 27.026 -17.942 3.313 1.00 91.69 526 SER A CA 1
ATOM 4050 C C . SER A 1 526 ? 26.262 -17.083 4.335 1.00 91.69 526 SER A C 1
ATOM 4052 O O . SER A 1 526 ? 26.595 -17.062 5.521 1.00 91.69 526 SER A O 1
ATOM 4054 N N . GLY A 1 527 ? 25.229 -16.368 3.879 1.00 91.19 527 GLY A N 1
ATOM 4055 C CA . GLY A 1 527 ? 24.432 -15.414 4.645 1.00 91.19 527 GLY A CA 1
ATOM 4056 C C . GLY A 1 527 ? 24.472 -14.009 4.039 1.00 91.19 527 GLY A C 1
ATOM 4057 O O . GLY A 1 527 ? 24.728 -13.819 2.852 1.00 91.19 527 GLY A O 1
ATOM 4058 N N . ALA A 1 528 ? 24.219 -12.992 4.864 1.00 92.50 528 ALA A N 1
ATOM 4059 C CA . ALA A 1 528 ? 24.039 -11.614 4.404 1.00 92.50 528 ALA A CA 1
ATOM 4060 C C . ALA A 1 528 ? 25.244 -11.015 3.655 1.00 92.50 528 ALA A C 1
ATOM 4062 O O . ALA A 1 528 ? 25.089 -10.168 2.776 1.00 92.50 528 ALA A O 1
ATOM 4063 N N . THR A 1 529 ? 26.468 -11.436 3.976 1.00 91.62 529 THR A N 1
ATOM 4064 C CA . THR A 1 529 ? 27.684 -10.839 3.407 1.00 91.62 529 THR A CA 1
ATOM 4065 C C . THR A 1 529 ? 27.837 -11.059 1.907 1.00 91.62 529 THR A C 1
ATOM 4067 O O . THR A 1 529 ? 28.557 -10.301 1.262 1.00 91.62 529 THR A O 1
ATOM 4070 N N . ASP A 1 530 ? 27.189 -12.069 1.352 1.00 93.25 530 ASP A N 1
ATOM 4071 C CA . ASP A 1 530 ? 27.274 -12.441 -0.056 1.00 93.25 530 ASP A CA 1
ATOM 4072 C C . ASP A 1 530 ? 25.912 -12.876 -0.606 1.00 93.25 530 ASP A C 1
ATOM 4074 O O . ASP A 1 530 ? 25.866 -13.575 -1.614 1.00 93.25 530 ASP A O 1
ATOM 4078 N N . LEU A 1 531 ? 24.814 -12.458 0.046 1.00 95.31 531 LEU A N 1
ATOM 4079 C CA . LEU A 1 531 ? 23.447 -12.794 -0.361 1.00 95.31 531 LEU A CA 1
ATOM 4080 C C . LEU A 1 531 ? 23.108 -12.259 -1.753 1.00 95.31 531 LEU A C 1
ATOM 4082 O O . LEU A 1 531 ? 22.435 -12.947 -2.510 1.00 95.31 531 LEU A O 1
ATOM 4086 N N . ILE A 1 532 ? 23.571 -11.052 -2.080 1.00 94.62 532 ILE A N 1
ATOM 4087 C CA . ILE A 1 532 ? 23.391 -10.437 -3.396 1.00 94.62 532 ILE A CA 1
ATOM 4088 C C . ILE A 1 532 ? 24.740 -10.438 -4.121 1.00 94.62 532 ILE A C 1
ATOM 4090 O O . ILE A 1 532 ? 25.737 -10.000 -3.544 1.00 94.62 532 ILE A O 1
ATOM 4094 N N . SER A 1 533 ? 24.788 -10.941 -5.358 1.00 90.50 533 SER A N 1
ATOM 4095 C CA . SER A 1 533 ? 26.034 -11.147 -6.112 1.00 90.50 533 SER A CA 1
ATOM 4096 C C . SER A 1 533 ? 26.523 -9.918 -6.876 1.00 90.50 533 SER A C 1
ATOM 4098 O O . SER A 1 533 ? 27.727 -9.788 -7.077 1.00 90.50 533 SER A O 1
ATOM 4100 N N . ASN A 1 534 ? 25.631 -9.011 -7.280 1.00 89.19 534 ASN A N 1
ATOM 4101 C CA . ASN A 1 534 ? 25.953 -7.815 -8.069 1.00 89.19 534 ASN A CA 1
ATOM 4102 C C . ASN A 1 534 ? 26.071 -6.545 -7.193 1.00 89.19 534 ASN A C 1
ATOM 4104 O O . ASN A 1 534 ? 25.424 -5.529 -7.441 1.00 89.19 534 ASN A O 1
ATOM 4108 N N . VAL A 1 535 ? 26.859 -6.618 -6.111 1.00 77.50 535 VAL A N 1
ATOM 4109 C CA . VAL A 1 535 ? 27.006 -5.562 -5.081 1.00 77.50 535 VAL A CA 1
ATOM 4110 C C . VAL A 1 535 ? 28.341 -4.803 -5.147 1.00 77.50 535 VAL A C 1
ATOM 4112 O O . VAL A 1 535 ? 29.074 -4.713 -4.160 1.00 77.50 535 VAL A O 1
ATOM 4115 N N . GLY A 1 536 ? 28.653 -4.227 -6.307 1.00 71.50 536 GLY A N 1
ATOM 4116 C CA . GLY A 1 536 ? 29.763 -3.293 -6.537 1.00 71.50 536 GLY A CA 1
ATOM 4117 C C . GLY A 1 536 ? 29.311 -1.878 -6.931 1.00 71.50 536 GLY A C 1
ATOM 4118 O O . GLY A 1 536 ? 28.172 -1.469 -6.696 1.00 71.50 536 GLY A O 1
ATOM 4119 N N . THR A 1 537 ? 30.220 -1.075 -7.501 1.00 64.25 537 THR A N 1
ATOM 4120 C CA . THR A 1 537 ? 29.883 0.290 -7.953 1.00 64.25 537 THR A CA 1
ATOM 4121 C C . THR A 1 537 ? 29.012 0.219 -9.205 1.00 64.25 537 THR A C 1
ATOM 4123 O O . THR A 1 537 ? 29.477 -0.223 -10.247 1.00 64.25 537 THR A O 1
ATOM 4126 N N . ASP A 1 538 ? 27.762 0.672 -9.089 1.00 65.12 538 ASP A N 1
ATOM 4127 C CA . ASP A 1 538 ? 26.738 0.694 -10.147 1.00 65.12 538 ASP A CA 1
ATOM 4128 C C . ASP A 1 538 ? 26.300 -0.677 -10.715 1.00 65.12 538 ASP A C 1
ATOM 4130 O O . ASP A 1 538 ? 25.490 -0.718 -11.633 1.00 65.12 538 ASP A O 1
ATOM 4134 N N . GLU A 1 539 ? 26.726 -1.797 -10.124 1.00 78.38 539 GLU A N 1
ATOM 4135 C CA . GLU A 1 539 ? 26.400 -3.163 -10.592 1.00 78.38 539 GLU A CA 1
ATOM 4136 C C . GLU A 1 539 ? 24.919 -3.554 -10.437 1.00 78.38 539 GLU A C 1
ATOM 4138 O O . GLU A 1 539 ? 24.456 -4.526 -11.031 1.00 78.38 539 GLU A O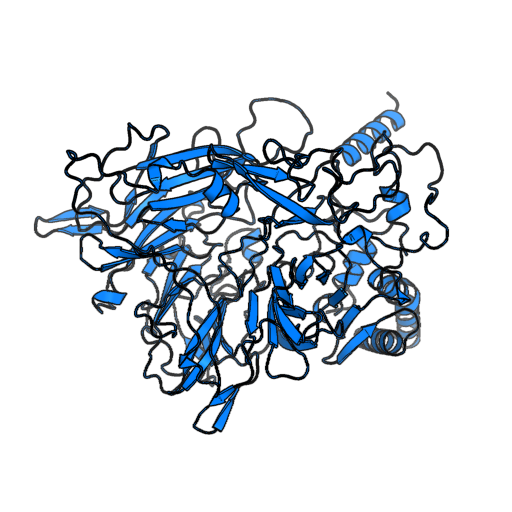 1
ATOM 4143 N N . THR A 1 540 ? 24.153 -2.792 -9.653 1.00 91.31 540 THR A N 1
ATOM 4144 C CA . THR A 1 540 ? 22.700 -2.988 -9.548 1.00 91.31 540 THR A CA 1
ATOM 4145 C C . THR A 1 540 ? 21.916 -2.140 -10.541 1.00 91.31 540 THR A C 1
ATOM 4147 O O . THR A 1 540 ? 20.725 -2.367 -10.694 1.00 91.31 540 THR A O 1
ATOM 4150 N N . VAL A 1 541 ? 22.513 -1.141 -11.203 1.00 94.12 541 VAL A N 1
ATOM 4151 C CA . VAL A 1 541 ? 21.759 -0.159 -12.000 1.00 94.12 541 VAL A CA 1
ATOM 4152 C C . VAL A 1 541 ? 21.625 -0.624 -13.446 1.00 94.12 541 VAL A C 1
ATOM 4154 O O . VAL A 1 541 ? 22.591 -0.645 -14.199 1.00 94.12 541 VAL A O 1
ATOM 4157 N N . VAL A 1 542 ? 20.396 -0.896 -13.872 1.00 93.62 542 VAL A N 1
ATOM 4158 C CA . VAL A 1 542 ? 20.077 -1.284 -15.255 1.00 93.62 542 VAL A CA 1
ATOM 4159 C C . VAL A 1 542 ? 19.932 -0.050 -16.148 1.00 93.62 542 VAL A C 1
ATOM 4161 O O . VAL A 1 542 ? 20.404 -0.021 -17.290 1.00 93.62 542 VAL A O 1
ATOM 4164 N N . ALA A 1 543 ? 19.279 0.994 -15.631 1.00 95.50 543 ALA A N 1
ATOM 4165 C CA . ALA A 1 543 ? 19.010 2.221 -16.372 1.00 95.50 543 ALA A CA 1
ATOM 4166 C C . ALA A 1 543 ? 18.946 3.454 -15.461 1.00 95.50 543 ALA A C 1
ATOM 4168 O O . ALA A 1 543 ? 18.535 3.360 -14.306 1.00 95.50 543 ALA A O 1
ATOM 4169 N N . ARG A 1 544 ? 19.300 4.615 -16.023 1.00 95.88 544 ARG A N 1
ATOM 4170 C CA . ARG A 1 544 ? 19.129 5.962 -15.458 1.00 95.88 544 ARG A CA 1
ATOM 4171 C C . ARG A 1 544 ? 18.320 6.799 -16.450 1.00 95.88 544 ARG A C 1
ATOM 4173 O O . ARG A 1 544 ? 18.830 7.226 -17.485 1.00 95.88 544 ARG A O 1
ATOM 4180 N N . LEU A 1 545 ? 17.042 6.993 -16.153 1.00 96.00 545 LEU A N 1
ATOM 4181 C CA . LEU A 1 545 ? 16.032 7.577 -17.046 1.00 96.00 545 LEU A CA 1
ATOM 4182 C C . LEU A 1 545 ? 15.484 8.923 -16.545 1.00 96.00 545 LEU A C 1
ATOM 4184 O O . LEU A 1 545 ? 14.693 9.564 -17.241 1.00 96.00 545 LEU A O 1
ATOM 4188 N N . GLY A 1 546 ? 15.915 9.354 -15.358 1.00 94.81 546 GLY A N 1
ATOM 4189 C CA . GLY A 1 546 ? 15.565 10.636 -14.748 1.00 94.81 546 GLY A CA 1
ATOM 4190 C C . GLY A 1 546 ? 16.794 11.460 -14.364 1.00 94.81 546 GLY A C 1
ATOM 4191 O O . GLY A 1 546 ? 17.836 11.401 -15.023 1.00 94.81 546 GLY A O 1
ATOM 4192 N N . VAL A 1 547 ? 16.696 12.213 -13.265 1.00 93.88 547 VAL A N 1
ATOM 4193 C CA . VAL A 1 547 ? 17.773 13.099 -12.781 1.00 93.88 547 VAL A CA 1
ATOM 4194 C C . VAL A 1 547 ? 19.081 12.370 -12.485 1.00 93.88 547 VAL A C 1
ATOM 4196 O O . VAL A 1 547 ? 20.147 12.961 -12.617 1.00 93.88 547 VAL A O 1
ATOM 4199 N N . SER A 1 548 ? 19.019 11.081 -12.145 1.00 92.25 548 SER A N 1
ATOM 4200 C CA . SER A 1 548 ? 20.194 10.232 -11.915 1.00 92.25 548 SER A CA 1
ATOM 4201 C C . SER A 1 548 ? 21.118 10.106 -13.132 1.00 92.25 548 SER A C 1
ATOM 4203 O O . SER A 1 548 ? 22.296 9.791 -12.971 1.00 92.25 548 SER A O 1
ATOM 4205 N N . ALA A 1 549 ? 20.613 10.356 -14.344 1.00 89.62 549 ALA A N 1
ATOM 4206 C CA . ALA A 1 549 ? 21.377 10.248 -15.583 1.00 89.62 549 ALA A CA 1
ATOM 4207 C C . ALA A 1 549 ? 22.340 11.422 -15.818 1.00 89.62 549 ALA A C 1
ATOM 4209 O O . ALA A 1 549 ? 23.216 11.328 -16.678 1.00 89.62 549 ALA A O 1
ATOM 4210 N N . VAL A 1 550 ? 22.178 12.536 -15.095 1.00 84.50 550 VAL A N 1
ATOM 4211 C CA . VAL A 1 550 ? 22.949 13.765 -15.315 1.00 84.50 550 VAL A CA 1
ATOM 4212 C C . VAL A 1 550 ? 23.508 14.317 -14.005 1.00 84.50 550 VAL A C 1
ATOM 4214 O O . VAL A 1 550 ? 22.920 14.169 -12.939 1.00 84.50 550 VAL A O 1
ATOM 4217 N N . ALA A 1 551 ? 24.658 14.986 -14.073 1.00 75.44 551 ALA A N 1
ATOM 4218 C CA . ALA A 1 551 ? 25.320 15.548 -12.898 1.00 75.44 551 ALA A CA 1
ATOM 4219 C C . ALA A 1 551 ? 25.160 17.076 -12.811 1.00 75.44 551 ALA A C 1
ATOM 4221 O O . ALA A 1 551 ? 25.261 17.791 -13.812 1.00 75.44 551 ALA A O 1
ATOM 4222 N N . GLY A 1 552 ? 25.000 17.587 -11.587 1.00 70.75 552 GLY A N 1
ATOM 4223 C CA . GLY A 1 552 ? 25.119 19.012 -11.262 1.00 70.75 552 GLY A CA 1
ATOM 4224 C C . GLY A 1 552 ? 24.107 19.913 -11.978 1.00 70.75 552 GLY A C 1
ATOM 4225 O O . GLY A 1 552 ? 22.914 19.632 -12.017 1.00 70.75 552 GLY A O 1
ATOM 4226 N N . ASN A 1 553 ? 24.587 21.018 -12.553 1.00 64.12 553 ASN A N 1
ATOM 4227 C CA . ASN A 1 553 ? 23.744 22.081 -13.124 1.00 64.12 553 ASN A CA 1
ATOM 4228 C C . ASN A 1 553 ? 22.978 21.682 -14.403 1.00 64.12 553 ASN A C 1
ATOM 4230 O O . ASN A 1 553 ? 22.262 22.510 -14.958 1.00 64.12 553 ASN A O 1
ATOM 4234 N N . ALA A 1 554 ? 23.144 20.449 -14.896 1.00 77.00 554 ALA A N 1
ATOM 4235 C CA . ALA A 1 554 ? 22.399 19.925 -16.040 1.00 77.00 554 ALA A CA 1
ATOM 4236 C C . ALA A 1 554 ? 21.009 19.380 -15.660 1.00 77.00 554 ALA A C 1
ATOM 4238 O O . ALA A 1 554 ? 20.221 19.064 -16.551 1.00 77.00 554 ALA A O 1
ATOM 4239 N N . ILE A 1 555 ? 20.696 19.257 -14.361 1.00 86.25 555 ILE A N 1
ATOM 4240 C CA . ILE A 1 555 ? 19.388 18.767 -13.926 1.00 86.25 555 ILE A CA 1
ATOM 4241 C C . ILE A 1 555 ? 18.326 19.853 -14.139 1.00 86.25 555 ILE A C 1
ATOM 4243 O O . ILE A 1 555 ? 18.390 20.928 -13.544 1.00 86.25 555 ILE A O 1
ATOM 4247 N N . THR A 1 556 ? 17.318 19.537 -14.950 1.00 89.44 556 THR A N 1
ATOM 4248 C CA . THR A 1 556 ? 16.129 20.370 -15.187 1.00 89.44 556 THR A CA 1
ATOM 4249 C C . THR A 1 556 ? 14.882 19.646 -14.693 1.00 89.44 556 THR A C 1
ATOM 4251 O O . THR A 1 556 ? 14.904 18.425 -14.549 1.00 89.44 556 THR A O 1
ATOM 4254 N N . ASP A 1 557 ? 13.784 20.369 -14.484 1.00 89.00 557 ASP A N 1
ATOM 4255 C CA . ASP A 1 557 ? 12.521 19.743 -14.065 1.00 89.00 557 ASP A CA 1
ATOM 4256 C C . ASP A 1 557 ? 11.979 18.793 -15.148 1.00 89.00 557 ASP A C 1
ATOM 4258 O O . ASP A 1 557 ? 11.461 17.728 -14.837 1.00 89.00 557 ASP A O 1
ATOM 4262 N N . SER A 1 558 ? 12.251 19.072 -16.431 1.00 90.06 558 SER A N 1
ATOM 4263 C CA . SER A 1 558 ? 11.821 18.220 -17.554 1.00 90.06 558 SER A CA 1
ATOM 4264 C C . SER A 1 558 ? 12.339 16.779 -17.511 1.00 90.06 558 SER A C 1
ATOM 4266 O O . SER A 1 558 ? 11.728 15.893 -18.108 1.00 90.06 558 SER A O 1
ATOM 4268 N N . ILE A 1 559 ? 13.447 16.527 -16.811 1.00 91.06 559 ILE A N 1
ATOM 4269 C CA . ILE A 1 559 ? 14.032 15.189 -16.662 1.00 91.06 559 ILE A CA 1
ATOM 4270 C C . ILE A 1 559 ? 13.786 14.587 -15.272 1.00 91.06 559 ILE A C 1
ATOM 4272 O O . ILE A 1 559 ? 14.334 13.527 -14.977 1.00 91.06 559 ILE A O 1
ATOM 4276 N N . ASP A 1 560 ? 12.989 15.232 -14.414 1.00 93.12 560 ASP A N 1
ATOM 4277 C CA . ASP A 1 560 ? 12.673 14.761 -13.059 1.00 93.12 560 ASP A CA 1
ATOM 4278 C C . ASP A 1 560 ? 11.631 13.635 -13.048 1.00 93.12 560 ASP A C 1
ATOM 4280 O O . ASP A 1 560 ? 10.594 13.685 -12.390 1.00 93.12 560 ASP A O 1
ATOM 4284 N N . ARG A 1 561 ? 11.921 12.598 -13.837 1.00 94.56 561 ARG A N 1
ATOM 4285 C CA . ARG A 1 561 ? 11.109 11.393 -13.964 1.00 94.56 561 ARG A CA 1
ATOM 4286 C C . ARG A 1 561 ? 11.284 10.532 -12.726 1.00 94.56 561 ARG A C 1
ATOM 4288 O O . ARG A 1 561 ? 12.382 10.058 -12.443 1.00 94.56 561 ARG A O 1
ATOM 4295 N N . ARG A 1 562 ? 10.174 10.308 -12.030 1.00 94.81 562 ARG A N 1
ATOM 4296 C CA . ARG A 1 562 ? 10.093 9.563 -10.770 1.00 94.81 562 ARG A CA 1
ATOM 4297 C C . ARG A 1 562 ? 9.302 8.280 -10.980 1.00 94.81 562 ARG A C 1
ATOM 4299 O O . ARG A 1 562 ? 8.236 8.322 -11.602 1.00 94.81 562 ARG A O 1
ATOM 4306 N N . PHE A 1 563 ? 9.783 7.164 -10.439 1.00 96.50 563 PHE A N 1
ATOM 4307 C CA . PHE A 1 563 ? 9.072 5.889 -10.487 1.00 96.50 563 PHE A CA 1
ATOM 4308 C C . PHE A 1 563 ? 8.392 5.589 -9.145 1.00 96.50 563 PHE A C 1
ATOM 4310 O O . PHE A 1 563 ? 9.051 5.372 -8.132 1.00 96.50 563 PHE A O 1
ATOM 4317 N N . PHE A 1 564 ? 7.055 5.580 -9.150 1.00 92.44 564 PHE A N 1
ATOM 4318 C CA . PHE A 1 564 ? 6.229 5.241 -7.980 1.00 92.44 564 PHE A CA 1
ATOM 4319 C C . PHE A 1 564 ? 5.727 3.795 -7.985 1.00 92.44 564 PHE A C 1
ATOM 4321 O O . PHE A 1 564 ? 5.382 3.273 -6.929 1.00 92.44 564 PHE A O 1
ATOM 4328 N N . TYR A 1 565 ? 5.650 3.169 -9.160 1.00 90.12 565 TYR A N 1
ATOM 4329 C CA . TYR A 1 565 ? 5.097 1.829 -9.347 1.00 90.12 565 TYR A CA 1
ATOM 4330 C C . TYR A 1 565 ? 6.190 0.837 -9.745 1.00 90.12 565 TYR A C 1
ATOM 4332 O O . TYR A 1 565 ? 7.146 1.237 -10.422 1.00 90.12 565 TYR A O 1
ATOM 4340 N N . PRO A 1 566 ? 6.040 -0.450 -9.379 1.00 91.75 566 PRO A N 1
ATOM 4341 C CA . PRO A 1 566 ? 6.989 -1.477 -9.775 1.00 91.75 566 PRO A CA 1
ATOM 4342 C C . PRO A 1 566 ? 7.043 -1.634 -11.298 1.00 91.75 566 PRO A C 1
ATOM 4344 O O . PRO A 1 566 ? 6.025 -1.474 -11.983 1.00 91.75 566 PRO A O 1
ATOM 4347 N N . PRO A 1 567 ? 8.210 -2.021 -11.843 1.00 93.19 567 PRO A N 1
ATOM 4348 C CA . PRO A 1 567 ? 8.284 -2.447 -13.228 1.00 93.19 567 PRO A CA 1
ATOM 4349 C C . PRO A 1 567 ? 7.469 -3.730 -13.455 1.00 93.19 567 PRO A C 1
ATOM 4351 O O . PRO A 1 567 ? 7.395 -4.613 -12.596 1.00 93.19 567 PRO A O 1
ATOM 4354 N N . SER A 1 568 ? 6.925 -3.877 -14.659 1.00 89.25 568 SER A N 1
ATOM 4355 C CA . SER A 1 568 ? 6.503 -5.174 -15.187 1.00 89.25 568 SER A CA 1
ATOM 4356 C C . SER A 1 568 ? 7.704 -5.868 -15.800 1.00 89.25 568 SER A C 1
ATOM 4358 O O . SER A 1 568 ? 8.461 -5.237 -16.535 1.00 89.25 568 SER A O 1
ATOM 4360 N N . VAL A 1 569 ? 7.885 -7.154 -15.514 1.00 89.62 569 VAL A N 1
ATOM 4361 C CA . VAL A 1 569 ? 9.061 -7.900 -15.964 1.00 89.62 569 VAL A CA 1
ATOM 4362 C C . VAL A 1 569 ? 8.642 -9.258 -16.511 1.00 89.62 569 VAL A C 1
ATOM 4364 O O . VAL A 1 569 ? 7.892 -9.980 -15.853 1.00 89.62 569 VAL A O 1
ATOM 4367 N N . ALA A 1 570 ? 9.142 -9.614 -17.695 1.00 84.81 570 ALA A N 1
ATOM 4368 C CA . ALA A 1 570 ? 8.890 -10.906 -18.329 1.00 84.81 570 ALA A CA 1
ATOM 4369 C C . ALA A 1 570 ? 10.138 -11.438 -19.040 1.00 84.81 570 ALA A C 1
ATOM 4371 O O . ALA A 1 570 ? 10.874 -10.687 -19.678 1.00 84.81 570 ALA A O 1
ATOM 4372 N N . LYS A 1 571 ? 10.356 -12.756 -18.986 1.00 85.25 571 LYS A N 1
ATOM 4373 C CA . LYS A 1 571 ? 11.378 -13.415 -19.807 1.00 85.25 571 LYS A CA 1
ATOM 4374 C C . LYS A 1 571 ? 10.902 -13.464 -21.257 1.00 85.25 571 LYS A C 1
ATOM 4376 O O . LYS A 1 571 ? 9.801 -13.939 -21.544 1.00 85.25 571 LYS A O 1
ATOM 4381 N N . MET A 1 572 ? 11.735 -12.985 -22.171 1.00 79.44 572 MET A N 1
ATOM 4382 C CA . MET A 1 572 ? 11.392 -12.819 -23.580 1.00 79.44 572 MET A CA 1
ATOM 4383 C C . MET A 1 572 ? 12.549 -13.252 -24.478 1.00 79.44 572 MET A C 1
ATOM 4385 O O . MET A 1 572 ? 13.717 -13.267 -24.079 1.00 79.44 572 MET A O 1
ATOM 4389 N N . ARG A 1 573 ? 12.220 -13.614 -25.720 1.00 80.31 573 ARG A N 1
ATOM 4390 C CA . ARG A 1 573 ? 13.215 -13.777 -26.780 1.00 80.31 573 ARG A CA 1
ATOM 4391 C C . ARG A 1 573 ? 13.392 -12.446 -27.500 1.00 80.31 573 ARG A C 1
ATOM 4393 O O . ARG A 1 573 ? 12.494 -12.000 -28.195 1.00 80.31 573 ARG A O 1
ATOM 4400 N N . CYS A 1 574 ? 14.549 -11.837 -27.331 1.00 80.50 574 CYS A N 1
ATOM 4401 C CA . CYS A 1 574 ? 14.882 -10.504 -27.809 1.00 80.50 574 CYS A CA 1
ATOM 4402 C C . CYS A 1 574 ? 15.936 -10.609 -28.936 1.00 80.50 574 CYS A C 1
ATOM 4404 O O . CYS A 1 574 ? 16.501 -11.690 -29.150 1.00 80.50 574 CYS A O 1
ATOM 4406 N N . PRO A 1 575 ? 16.229 -9.530 -29.686 1.00 79.81 575 PRO A N 1
ATOM 4407 C CA . PRO A 1 575 ? 17.114 -9.605 -30.852 1.00 79.81 575 PRO A CA 1
ATOM 4408 C C . PRO A 1 575 ? 18.515 -10.179 -30.577 1.00 79.81 575 PRO A C 1
ATOM 4410 O O . PRO A 1 575 ? 19.064 -10.879 -31.426 1.00 79.81 575 PRO A O 1
ATOM 4413 N N . GLN A 1 576 ? 19.083 -9.931 -29.388 1.00 81.25 576 GLN A N 1
ATOM 4414 C CA . GLN A 1 576 ? 20.407 -10.445 -28.991 1.00 81.25 576 GLN A CA 1
ATOM 4415 C C . GLN A 1 576 ? 20.359 -11.787 -28.229 1.00 81.25 576 GLN A C 1
ATOM 4417 O O . GLN A 1 576 ? 21.386 -12.244 -27.737 1.00 81.25 576 GLN A O 1
ATOM 4422 N N . GLY A 1 577 ? 19.194 -12.435 -28.119 1.00 84.12 577 GLY A N 1
ATOM 4423 C CA . GLY A 1 577 ? 19.012 -13.665 -27.339 1.00 84.12 577 GLY A CA 1
ATOM 4424 C C . GLY A 1 577 ? 17.929 -13.525 -26.273 1.00 84.12 577 GLY A C 1
ATOM 4425 O O . GLY A 1 577 ? 16.990 -12.752 -26.434 1.00 84.12 577 GLY A O 1
ATOM 4426 N N . PHE A 1 578 ? 18.018 -14.294 -25.189 1.00 85.56 578 PHE A N 1
ATOM 4427 C CA . PHE A 1 578 ? 17.079 -14.133 -24.078 1.00 85.56 578 PHE A CA 1
ATOM 4428 C C . PHE A 1 578 ? 17.329 -12.819 -23.343 1.00 85.56 578 PHE A C 1
ATOM 4430 O O . PHE A 1 578 ? 18.476 -12.449 -23.108 1.00 85.56 578 PHE A O 1
ATOM 4437 N N . CYS A 1 579 ? 16.248 -12.135 -22.985 1.00 86.88 579 CYS A N 1
ATOM 4438 C CA . CYS A 1 579 ? 16.296 -10.949 -22.149 1.00 86.88 579 CYS A CA 1
ATOM 4439 C C . CYS A 1 579 ? 15.113 -10.910 -21.184 1.00 86.88 579 CYS A C 1
ATOM 4441 O O . CYS A 1 579 ? 14.097 -11.583 -21.385 1.00 86.88 579 CYS A O 1
ATOM 4443 N N . MET A 1 580 ? 15.258 -10.116 -20.132 1.00 89.62 580 MET A N 1
ATOM 4444 C CA . MET A 1 580 ? 14.154 -9.648 -19.318 1.00 89.62 580 MET A CA 1
ATOM 4445 C C . MET A 1 580 ? 13.608 -8.390 -19.991 1.00 89.62 580 MET A C 1
ATOM 4447 O O . MET A 1 580 ? 14.303 -7.379 -20.096 1.00 89.62 580 MET A O 1
ATOM 4451 N N . GLY A 1 581 ? 12.377 -8.467 -20.491 1.00 91.19 581 GLY A N 1
ATOM 4452 C CA . GLY A 1 581 ? 11.616 -7.295 -20.904 1.00 91.19 581 GLY A CA 1
ATOM 4453 C C . GLY A 1 581 ? 11.122 -6.567 -19.661 1.00 91.19 581 GLY A C 1
ATOM 4454 O O . GLY A 1 581 ? 10.496 -7.193 -18.810 1.00 91.19 581 GLY A O 1
ATOM 4455 N N . ILE A 1 582 ? 11.423 -5.276 -19.551 1.00 94.81 582 ILE A N 1
ATOM 4456 C CA . ILE A 1 582 ? 11.117 -4.433 -18.392 1.00 94.81 582 ILE A CA 1
ATOM 4457 C C . ILE A 1 582 ? 10.256 -3.265 -18.863 1.00 94.81 582 ILE A C 1
ATOM 4459 O O . ILE A 1 582 ? 10.753 -2.376 -19.547 1.00 94.81 582 ILE A O 1
ATOM 4463 N N . ALA A 1 583 ? 8.986 -3.233 -18.475 1.00 94.81 583 ALA A N 1
ATOM 4464 C CA . ALA A 1 583 ? 8.117 -2.084 -18.695 1.00 94.81 583 ALA A CA 1
ATOM 4465 C C . ALA A 1 583 ? 8.004 -1.250 -17.417 1.00 94.81 583 ALA A C 1
ATOM 4467 O O . ALA A 1 583 ? 7.771 -1.799 -16.343 1.00 94.81 583 ALA A O 1
ATOM 4468 N N . ILE A 1 584 ? 8.142 0.069 -17.512 1.00 95.81 584 ILE A N 1
ATOM 4469 C CA . ILE A 1 584 ? 7.972 0.995 -16.382 1.00 95.81 584 ILE A CA 1
ATOM 4470 C C . ILE A 1 584 ? 7.659 2.392 -16.912 1.00 95.81 584 ILE A C 1
ATOM 4472 O O . ILE A 1 584 ? 8.094 2.740 -18.006 1.00 95.81 584 ILE A O 1
ATOM 4476 N N . GLY A 1 585 ? 6.943 3.220 -16.158 1.00 95.25 585 GLY A N 1
ATOM 4477 C CA . GLY A 1 585 ? 6.720 4.607 -16.555 1.00 95.25 585 GLY A CA 1
ATOM 4478 C C . GLY A 1 585 ? 6.764 5.573 -15.391 1.00 95.25 585 GLY A C 1
ATOM 4479 O O . GLY A 1 585 ? 6.570 5.199 -14.234 1.00 95.25 585 GLY A O 1
ATOM 4480 N N . SER A 1 586 ? 7.072 6.821 -15.724 1.00 95.38 586 SER A N 1
ATOM 4481 C CA . SER A 1 586 ? 7.219 7.904 -14.769 1.00 95.38 586 SER A CA 1
ATOM 4482 C C . SER A 1 586 ? 5.910 8.661 -14.553 1.00 95.38 586 SER A C 1
ATOM 4484 O O . SER A 1 586 ? 5.017 8.683 -15.407 1.00 95.38 586 SER A O 1
ATOM 4486 N N . GLY A 1 587 ? 5.794 9.262 -13.374 1.00 91.56 587 GLY A N 1
ATOM 4487 C CA . GLY A 1 587 ? 4.643 10.073 -13.012 1.00 91.56 587 GLY A CA 1
ATOM 4488 C C . GLY A 1 587 ? 4.802 10.691 -11.635 1.00 91.56 587 GLY A C 1
ATOM 4489 O O . GLY A 1 587 ? 4.835 9.964 -10.647 1.00 91.56 587 GLY A O 1
ATOM 4490 N N . TRP A 1 588 ? 4.857 12.018 -11.523 1.00 88.44 588 TRP A N 1
ATOM 4491 C CA . TRP A 1 588 ? 4.843 12.697 -10.223 1.00 88.44 588 TRP A CA 1
ATOM 4492 C C . TRP A 1 588 ? 3.480 12.568 -9.518 1.00 88.44 588 TRP A C 1
ATOM 4494 O O . TRP A 1 588 ? 2.632 13.455 -9.572 1.00 88.44 588 TRP A O 1
ATOM 4504 N N . ARG A 1 589 ? 3.281 11.458 -8.795 1.00 81.75 589 ARG A N 1
ATOM 4505 C CA . ARG A 1 589 ? 2.001 11.104 -8.158 1.00 81.75 589 ARG A CA 1
ATOM 4506 C C . ARG A 1 589 ? 1.499 12.134 -7.136 1.00 81.75 589 ARG A C 1
ATOM 4508 O O . ARG A 1 589 ? 0.296 12.336 -7.037 1.00 81.75 589 ARG A O 1
ATOM 4515 N N . SER A 1 590 ? 2.388 12.778 -6.377 1.00 82.44 590 SER A N 1
ATOM 4516 C CA . SER A 1 590 ? 2.011 13.822 -5.409 1.00 82.44 590 SER A CA 1
ATOM 4517 C C . SER A 1 590 ? 1.697 15.187 -6.033 1.00 82.44 590 SER A C 1
ATOM 4519 O O . SER A 1 590 ? 1.103 16.018 -5.358 1.00 82.44 590 SER A O 1
ATOM 4521 N N . ASN A 1 591 ? 2.024 15.399 -7.313 1.00 86.38 591 ASN A N 1
ATOM 4522 C CA . ASN A 1 591 ? 1.631 16.574 -8.092 1.00 86.38 591 ASN A CA 1
ATOM 4523 C C . ASN A 1 591 ? 1.036 16.127 -9.440 1.00 86.38 591 ASN A C 1
ATOM 4525 O O . ASN A 1 591 ? 1.660 16.296 -10.491 1.00 86.38 591 ASN A O 1
ATOM 4529 N N . PRO A 1 592 ? -0.184 15.553 -9.446 1.00 80.50 592 PRO A N 1
ATOM 4530 C CA . PRO A 1 592 ? -0.779 14.962 -10.647 1.00 80.50 592 PRO A CA 1
ATOM 4531 C C . PRO A 1 592 ? -1.067 15.981 -11.760 1.00 80.50 592 PRO A C 1
ATOM 4533 O O . PRO A 1 592 ? -1.245 15.590 -12.908 1.00 80.50 592 PRO A O 1
ATOM 4536 N N . LEU A 1 593 ? -1.089 17.278 -11.437 1.00 84.00 593 LEU A N 1
ATOM 4537 C CA . LEU A 1 593 ? -1.296 18.376 -12.388 1.00 84.00 593 LEU A CA 1
ATOM 4538 C C . LEU A 1 593 ? 0.013 19.009 -12.887 1.00 84.00 593 LEU A C 1
ATOM 4540 O O . LEU A 1 593 ? -0.035 19.959 -13.668 1.00 84.00 593 LEU A O 1
ATOM 4544 N N . ASP A 1 594 ? 1.175 18.527 -12.435 1.00 87.75 594 ASP A N 1
ATOM 4545 C CA . ASP A 1 594 ? 2.456 19.059 -12.890 1.00 87.75 594 ASP A CA 1
ATOM 4546 C C . ASP A 1 594 ? 2.658 18.815 -14.394 1.00 87.75 594 ASP A C 1
ATOM 4548 O O . ASP A 1 594 ? 2.467 17.705 -14.896 1.00 87.75 594 ASP A O 1
ATOM 4552 N N . THR A 1 595 ? 3.090 19.862 -15.092 1.00 89.44 595 THR A N 1
ATOM 4553 C CA . THR A 1 595 ? 3.420 19.848 -16.527 1.00 89.44 595 THR A CA 1
ATOM 4554 C C . THR A 1 595 ? 4.902 20.118 -16.785 1.00 89.44 595 THR A C 1
ATOM 4556 O O . THR A 1 595 ? 5.325 20.183 -17.939 1.00 89.44 595 THR A O 1
ATOM 4559 N N . SER A 1 596 ? 5.700 20.312 -15.728 1.00 90.88 596 SER A N 1
ATOM 4560 C CA . SER A 1 596 ? 7.117 20.652 -15.855 1.00 90.88 596 SER A CA 1
ATOM 4561 C C . SER A 1 596 ? 7.977 19.436 -16.203 1.00 90.88 596 SER A C 1
ATOM 4563 O O . SER A 1 596 ? 8.954 19.583 -16.941 1.00 90.88 596 SER A O 1
ATOM 4565 N N . VAL A 1 597 ? 7.595 18.243 -15.732 1.00 91.50 597 VAL A N 1
ATOM 4566 C CA . VAL A 1 597 ? 8.268 16.973 -16.032 1.00 91.50 597 VAL A CA 1
ATOM 4567 C C . VAL A 1 597 ? 7.804 16.414 -17.380 1.00 91.50 597 VAL A C 1
ATOM 4569 O O . VAL A 1 597 ? 6.610 16.249 -17.625 1.00 91.50 597 VAL A O 1
ATOM 4572 N N . ALA A 1 598 ? 8.747 16.043 -18.252 1.00 91.62 598 ALA A N 1
ATOM 4573 C CA . ALA A 1 598 ? 8.440 15.337 -19.495 1.00 91.62 598 ALA A CA 1
ATOM 4574 C C . ALA A 1 598 ? 8.323 13.830 -19.223 1.00 91.62 598 ALA A C 1
ATOM 4576 O O . ALA A 1 598 ? 9.285 13.078 -19.418 1.00 91.62 598 ALA A O 1
ATOM 4577 N N . GLU A 1 599 ? 7.156 13.412 -18.737 1.00 94.38 599 GLU A N 1
ATOM 4578 C CA . GLU A 1 599 ? 6.866 12.035 -18.329 1.00 94.38 599 GLU A CA 1
ATOM 4579 C C . GLU A 1 599 ? 6.959 11.044 -19.500 1.00 94.38 599 GLU A C 1
ATOM 4581 O O . GLU A 1 599 ? 6.673 11.374 -20.656 1.00 94.38 599 GLU A O 1
ATOM 4586 N N . LYS A 1 600 ? 7.392 9.812 -19.213 1.00 95.62 600 LYS A N 1
ATOM 4587 C CA . LYS A 1 600 ? 7.600 8.771 -20.226 1.00 95.62 600 LYS A CA 1
ATOM 4588 C C . LYS A 1 600 ? 7.258 7.379 -19.710 1.00 95.62 600 LYS A C 1
ATOM 4590 O O . LYS A 1 600 ? 7.462 7.072 -18.538 1.00 95.62 600 LYS A O 1
ATOM 4595 N N . VAL A 1 601 ? 6.841 6.514 -20.629 1.00 96.12 601 VAL A N 1
ATOM 4596 C CA . VAL A 1 601 ? 6.805 5.056 -20.446 1.00 96.12 601 VAL A CA 1
ATOM 4597 C C . VAL A 1 601 ? 7.969 4.440 -21.203 1.00 96.12 601 VAL A C 1
ATOM 4599 O O . VAL A 1 601 ? 8.315 4.884 -22.296 1.00 96.12 601 VAL A O 1
ATOM 4602 N N . TYR A 1 602 ? 8.574 3.418 -20.621 1.00 96.88 602 TYR A N 1
ATOM 4603 C CA . TYR A 1 602 ? 9.736 2.723 -21.137 1.00 96.88 602 TYR A CA 1
ATOM 4604 C C . TYR A 1 602 ? 9.457 1.230 -21.241 1.00 96.88 602 TYR A C 1
ATOM 4606 O O . TYR A 1 602 ? 8.828 0.648 -20.360 1.00 96.88 602 TYR A O 1
ATOM 4614 N N . PHE A 1 603 ? 9.987 0.614 -22.293 1.00 94.75 603 PHE A N 1
ATOM 4615 C CA . PHE A 1 603 ? 10.148 -0.832 -22.405 1.00 94.75 603 PHE A CA 1
ATOM 4616 C C . PHE A 1 603 ? 11.625 -1.121 -22.660 1.00 94.75 603 PHE A C 1
ATOM 4618 O O . PHE A 1 603 ? 12.146 -0.739 -23.703 1.00 94.75 603 PHE A O 1
ATOM 4625 N N . LEU A 1 604 ? 12.320 -1.762 -21.731 1.00 94.94 604 LEU A N 1
ATOM 4626 C CA . LEU A 1 604 ? 13.749 -2.052 -21.821 1.00 94.94 604 LEU A CA 1
ATOM 4627 C C . LEU A 1 604 ? 14.001 -3.551 -21.949 1.00 94.94 604 LEU A C 1
ATOM 4629 O O . LEU A 1 604 ? 13.185 -4.372 -21.543 1.00 94.94 604 LEU A O 1
ATOM 4633 N N . MET A 1 605 ? 15.160 -3.896 -22.491 1.00 90.88 605 MET A N 1
ATOM 4634 C CA . MET A 1 605 ? 15.639 -5.261 -22.653 1.00 90.88 605 MET A CA 1
ATOM 4635 C C . MET A 1 605 ? 16.933 -5.431 -21.858 1.00 90.88 605 MET A C 1
ATOM 4637 O O . MET A 1 605 ? 17.999 -4.954 -22.263 1.00 90.88 605 MET A O 1
ATOM 4641 N N . ASP A 1 606 ? 16.835 -6.120 -20.726 1.00 91.38 606 ASP A N 1
ATOM 4642 C CA . ASP A 1 606 ? 17.973 -6.484 -19.886 1.00 91.38 606 ASP A CA 1
ATOM 4643 C C . ASP A 1 606 ? 18.416 -7.921 -20.199 1.00 91.38 606 ASP A C 1
ATOM 4645 O O . ASP A 1 606 ? 17.712 -8.876 -19.878 1.00 91.38 606 ASP A O 1
ATOM 4649 N N . TYR A 1 607 ? 19.562 -8.096 -20.864 1.00 89.12 607 TYR A N 1
ATOM 4650 C CA . TYR A 1 607 ? 20.074 -9.437 -21.196 1.00 89.12 607 TYR A CA 1
ATOM 4651 C C . TYR A 1 607 ? 21.156 -9.939 -20.238 1.00 89.12 607 TYR A C 1
ATOM 4653 O O . TYR A 1 607 ? 21.585 -11.086 -20.351 1.00 89.12 607 TYR A O 1
ATOM 4661 N N . GLU A 1 608 ? 21.598 -9.107 -19.298 1.00 88.81 608 GLU A N 1
ATOM 4662 C CA . GLU A 1 608 ? 22.659 -9.461 -18.357 1.00 88.81 608 GLU A CA 1
ATOM 4663 C C . GLU A 1 608 ? 22.334 -10.694 -17.487 1.00 88.81 608 GLU A C 1
ATOM 4665 O O . GLU A 1 608 ? 23.239 -11.514 -17.302 1.00 88.81 608 GLU A O 1
ATOM 4670 N N . PRO A 1 609 ? 21.068 -10.953 -17.080 1.00 86.88 609 PRO A N 1
ATOM 4671 C CA . PRO A 1 609 ? 20.713 -12.198 -16.393 1.00 86.88 609 PRO A CA 1
ATOM 4672 C C . PRO A 1 609 ? 20.986 -13.482 -17.197 1.00 86.88 609 PRO A C 1
ATOM 4674 O O . PRO A 1 609 ? 20.986 -14.569 -16.626 1.00 86.88 609 PRO A O 1
ATOM 4677 N N . PHE A 1 610 ? 21.187 -13.394 -18.518 1.00 86.19 610 PHE A N 1
ATOM 4678 C CA . PHE A 1 610 ? 21.347 -14.560 -19.397 1.00 86.19 610 PHE A CA 1
ATOM 4679 C C . PHE A 1 610 ? 22.748 -14.716 -19.983 1.00 86.19 610 PHE A C 1
ATOM 4681 O O . PHE A 1 610 ? 23.137 -15.834 -20.319 1.00 86.19 610 PHE A O 1
ATOM 4688 N N . ASP A 1 611 ? 23.497 -13.625 -20.138 1.00 81.38 611 ASP A N 1
ATOM 4689 C CA . ASP A 1 611 ? 24.854 -13.667 -20.689 1.00 81.38 611 ASP A CA 1
ATOM 4690 C C . ASP A 1 611 ? 25.961 -13.498 -19.641 1.00 81.38 611 ASP A C 1
ATOM 4692 O O . ASP A 1 611 ? 27.135 -13.703 -19.959 1.00 81.38 611 ASP A O 1
ATOM 4696 N N . GLY A 1 612 ? 25.600 -13.183 -18.392 1.00 67.44 612 GLY A N 1
ATOM 4697 C CA . GLY A 1 612 ? 26.532 -13.054 -17.272 1.00 67.44 612 GLY A CA 1
ATOM 4698 C C . GLY A 1 612 ? 27.495 -11.871 -17.402 1.00 67.44 612 GLY A C 1
ATOM 4699 O O . GLY A 1 612 ? 28.474 -11.795 -16.656 1.00 67.44 612 GLY A O 1
ATOM 4700 N N . ASN A 1 613 ? 27.265 -10.954 -18.349 1.00 71.00 613 ASN A N 1
ATOM 4701 C CA . ASN A 1 613 ? 28.105 -9.779 -18.533 1.00 71.00 613 ASN A CA 1
ATOM 4702 C C . ASN A 1 613 ? 27.653 -8.627 -17.627 1.00 71.00 613 ASN A C 1
ATOM 4704 O O . ASN A 1 613 ? 26.963 -7.711 -18.077 1.00 71.00 613 ASN A O 1
ATOM 4708 N N . LEU A 1 614 ? 28.137 -8.635 -16.382 1.00 62.69 614 LEU A N 1
ATOM 4709 C CA . LEU A 1 614 ? 27.846 -7.606 -15.372 1.00 62.69 614 LEU A CA 1
ATOM 4710 C C . LEU A 1 614 ? 28.406 -6.202 -15.694 1.00 62.69 614 LEU A C 1
ATOM 4712 O O . LEU A 1 614 ? 28.206 -5.260 -14.939 1.00 62.69 614 LEU A O 1
ATOM 4716 N N . ASN A 1 615 ? 29.132 -6.037 -16.808 1.00 63.19 615 ASN A N 1
ATOM 4717 C CA . ASN A 1 615 ? 29.754 -4.768 -17.215 1.00 63.19 615 ASN A CA 1
ATOM 4718 C C . ASN A 1 615 ? 29.042 -4.115 -18.406 1.00 63.19 615 ASN A C 1
ATOM 4720 O O . ASN A 1 615 ? 29.660 -3.399 -19.204 1.00 63.19 615 ASN A O 1
ATOM 4724 N N . ARG A 1 616 ? 27.750 -4.391 -18.588 1.00 74.50 616 ARG A N 1
ATOM 4725 C CA . ARG A 1 616 ? 26.982 -3.768 -19.664 1.00 74.50 616 ARG A CA 1
ATOM 4726 C C . ARG A 1 616 ? 26.764 -2.285 -19.375 1.00 74.50 616 ARG A C 1
ATOM 4728 O O . ARG A 1 616 ? 26.559 -1.874 -18.240 1.00 74.50 616 ARG A O 1
ATOM 4735 N N . THR A 1 617 ? 26.789 -1.463 -20.421 1.00 80.56 617 THR A N 1
ATOM 4736 C CA . THR A 1 617 ? 26.551 -0.024 -20.275 1.00 80.56 617 THR A CA 1
ATOM 4737 C C . THR A 1 617 ? 25.142 0.233 -19.742 1.00 80.56 617 THR A C 1
ATOM 4739 O O . THR A 1 617 ? 24.160 -0.262 -20.313 1.00 80.56 617 THR A O 1
ATOM 4742 N N . ILE A 1 618 ? 25.074 1.031 -18.673 1.00 89.38 618 ILE A N 1
ATOM 4743 C CA . ILE A 1 618 ? 23.839 1.532 -18.064 1.00 89.38 618 ILE A CA 1
ATOM 4744 C C . ILE A 1 618 ? 23.067 2.338 -19.108 1.00 89.38 618 ILE A C 1
ATOM 4746 O O . ILE A 1 618 ? 23.604 3.273 -19.708 1.00 89.38 618 ILE A O 1
ATOM 4750 N N . LEU A 1 619 ? 21.799 1.987 -19.314 1.00 92.19 619 LEU A N 1
ATOM 4751 C CA . LEU A 1 619 ? 20.955 2.658 -20.298 1.00 92.19 619 LEU A CA 1
ATOM 4752 C C . LEU A 1 619 ? 20.550 4.056 -19.821 1.00 92.19 619 LEU A C 1
ATOM 4754 O O . LEU A 1 619 ? 20.198 4.256 -18.661 1.00 92.19 619 LEU A O 1
ATOM 4758 N N . THR A 1 620 ? 20.558 5.022 -20.738 1.00 93.38 620 THR A N 1
ATOM 4759 C CA . THR A 1 620 ? 20.043 6.384 -20.516 1.00 93.38 620 THR A CA 1
ATOM 4760 C C . THR A 1 620 ? 19.256 6.849 -21.736 1.00 93.38 620 THR A C 1
ATOM 4762 O O . THR A 1 620 ? 19.428 6.298 -22.823 1.00 93.38 620 THR A O 1
ATOM 4765 N N . ASP A 1 621 ? 18.452 7.907 -21.610 1.00 88.44 621 ASP A N 1
ATOM 4766 C CA . ASP A 1 621 ? 17.758 8.532 -22.756 1.00 88.44 621 ASP A CA 1
ATOM 4767 C C . ASP A 1 621 ? 18.716 8.940 -23.902 1.00 88.44 621 ASP A C 1
ATOM 4769 O O . ASP A 1 621 ? 18.283 9.107 -25.039 1.00 88.44 621 ASP A O 1
ATOM 4773 N N . LEU A 1 622 ? 20.011 9.112 -23.607 1.00 86.88 622 LEU A N 1
ATOM 4774 C CA . LEU A 1 622 ? 21.052 9.521 -24.556 1.00 86.88 622 LEU A CA 1
ATOM 4775 C C . LEU A 1 622 ? 22.018 8.380 -24.919 1.00 86.88 622 LEU A C 1
ATOM 4777 O O . LEU A 1 622 ? 23.032 8.618 -25.575 1.00 86.88 622 LEU A O 1
ATOM 4781 N N . SER A 1 623 ? 21.739 7.156 -24.467 1.00 86.44 623 SER A N 1
ATOM 4782 C CA . SER A 1 623 ? 22.587 5.993 -24.736 1.00 86.44 623 SER A CA 1
ATOM 4783 C C . SER A 1 623 ? 22.646 5.688 -26.235 1.00 86.44 623 SER A C 1
ATOM 4785 O O . SER A 1 623 ? 21.629 5.688 -26.939 1.00 86.44 623 SER A O 1
ATOM 4787 N N . THR A 1 624 ? 23.865 5.484 -26.738 1.00 87.44 624 THR A N 1
ATOM 4788 C CA . THR A 1 624 ? 24.113 5.176 -28.146 1.00 87.44 624 THR A CA 1
ATOM 4789 C C . THR A 1 624 ? 25.142 4.067 -28.283 1.00 87.44 624 THR A C 1
ATOM 4791 O O . THR A 1 624 ? 26.162 4.047 -27.596 1.00 87.44 624 THR A O 1
ATOM 4794 N N . TYR A 1 625 ? 24.895 3.180 -29.238 1.00 85.50 625 TYR A N 1
ATOM 4795 C CA . TYR A 1 625 ? 25.806 2.133 -29.663 1.00 85.50 625 TYR A CA 1
ATOM 4796 C C . TYR A 1 625 ? 26.429 2.521 -31.004 1.00 85.50 625 TYR A C 1
ATOM 4798 O O . TYR A 1 625 ? 25.728 2.978 -31.903 1.00 85.50 625 TYR A O 1
ATOM 4806 N N . THR A 1 626 ? 27.741 2.347 -31.152 1.00 86.56 626 THR A N 1
ATOM 4807 C CA . THR A 1 626 ? 28.414 2.528 -32.447 1.00 86.56 626 THR A CA 1
ATOM 4808 C C . THR A 1 626 ? 28.626 1.163 -33.081 1.00 86.56 626 THR A C 1
ATOM 4810 O O . THR A 1 626 ? 29.295 0.321 -32.484 1.00 86.56 626 THR A O 1
ATOM 4813 N N . ASP A 1 627 ? 28.048 0.940 -34.262 1.00 82.50 627 ASP A N 1
ATOM 4814 C CA . ASP A 1 627 ? 28.222 -0.316 -34.996 1.00 82.50 627 ASP A CA 1
ATOM 4815 C C . ASP A 1 627 ? 29.615 -0.439 -35.644 1.00 82.50 627 ASP A C 1
ATOM 4817 O O . ASP A 1 627 ? 30.395 0.516 -35.692 1.00 82.50 627 ASP A O 1
ATOM 4821 N N . ASP A 1 628 ? 29.926 -1.620 -36.187 1.00 82.81 628 ASP A N 1
ATOM 4822 C CA . ASP A 1 628 ? 31.200 -1.896 -36.873 1.00 82.81 628 ASP A CA 1
ATOM 4823 C C . ASP A 1 628 ? 31.434 -1.003 -38.112 1.00 82.81 628 ASP A C 1
ATOM 4825 O O . ASP A 1 628 ? 32.562 -0.874 -38.592 1.00 82.81 628 ASP A O 1
ATOM 4829 N N . GLY A 1 629 ? 30.373 -0.383 -38.643 1.00 84.25 629 GLY A N 1
ATOM 4830 C CA . GLY A 1 629 ? 30.415 0.584 -39.740 1.00 84.25 629 GLY A CA 1
ATOM 4831 C C . GLY A 1 629 ? 30.634 2.032 -39.288 1.00 84.25 629 GLY A C 1
ATOM 4832 O O . GLY A 1 629 ? 30.769 2.913 -40.138 1.00 84.25 629 GLY A O 1
ATOM 4833 N N . GLY A 1 630 ? 30.693 2.290 -37.978 1.00 84.69 630 GLY A N 1
ATOM 4834 C CA . GLY A 1 630 ? 30.833 3.621 -37.393 1.00 84.69 630 GLY A CA 1
ATOM 4835 C C . GLY A 1 630 ? 29.523 4.410 -37.279 1.00 84.69 630 GLY A C 1
ATOM 4836 O O . GLY A 1 630 ? 29.574 5.610 -37.004 1.00 84.69 630 GLY A O 1
ATOM 4837 N N . ASN A 1 631 ? 28.358 3.785 -37.486 1.00 86.00 631 ASN A N 1
ATOM 4838 C CA . ASN A 1 631 ? 27.063 4.446 -37.317 1.00 86.00 631 ASN A CA 1
ATOM 4839 C C . ASN A 1 631 ? 26.660 4.458 -35.841 1.00 86.00 631 ASN A C 1
ATOM 4841 O O . ASN A 1 631 ? 26.689 3.427 -35.173 1.00 86.00 631 ASN A O 1
ATOM 4845 N N . SER A 1 632 ? 26.233 5.621 -35.349 1.00 88.56 632 SER A N 1
ATOM 4846 C CA . SER A 1 632 ? 25.666 5.763 -34.007 1.00 88.56 632 SER A CA 1
ATOM 4847 C C . SER A 1 632 ? 24.175 5.420 -34.028 1.00 88.56 632 SER A C 1
ATOM 4849 O O . SER A 1 632 ? 23.403 6.001 -34.792 1.00 88.56 632 SER A O 1
ATOM 4851 N N . ILE A 1 633 ? 23.779 4.464 -33.195 1.00 85.50 633 ILE A N 1
ATOM 4852 C CA . ILE A 1 633 ? 22.421 3.946 -33.051 1.00 85.50 633 ILE A CA 1
ATOM 4853 C C . ILE A 1 633 ? 21.936 4.294 -31.648 1.00 85.50 633 ILE A C 1
ATOM 4855 O O . ILE A 1 633 ? 22.610 3.981 -30.672 1.00 85.50 633 ILE A O 1
ATOM 4859 N N . THR A 1 634 ? 20.764 4.913 -31.527 1.00 89.31 634 THR A N 1
ATOM 4860 C CA . THR A 1 634 ? 20.129 5.153 -30.225 1.00 89.31 634 THR A CA 1
ATOM 4861 C C . THR A 1 634 ? 19.714 3.827 -29.589 1.00 89.31 634 THR A C 1
ATOM 4863 O O . THR A 1 634 ? 18.977 3.054 -30.199 1.00 89.31 634 THR A O 1
ATOM 4866 N N . GLU A 1 635 ? 20.169 3.560 -28.363 1.00 91.44 635 GLU A N 1
ATOM 4867 C CA . GLU A 1 635 ? 19.858 2.304 -27.665 1.00 91.44 635 GLU A CA 1
ATOM 4868 C C . GLU A 1 635 ? 18.433 2.298 -27.084 1.00 91.44 635 GLU A C 1
ATOM 4870 O O . GLU A 1 635 ? 17.838 1.227 -26.982 1.00 91.44 635 GLU A O 1
ATOM 4875 N N . ILE A 1 636 ? 17.858 3.467 -26.765 1.00 93.94 636 ILE A N 1
ATOM 4876 C CA . ILE A 1 636 ? 16.438 3.629 -26.402 1.00 93.94 636 ILE A CA 1
ATOM 4877 C C . ILE A 1 636 ? 15.695 4.367 -27.523 1.00 93.94 636 ILE A C 1
ATOM 4879 O O . ILE A 1 636 ? 15.750 5.592 -27.625 1.00 93.94 636 ILE A O 1
ATOM 4883 N N . ALA A 1 637 ? 14.979 3.630 -28.369 1.00 92.56 637 ALA A N 1
ATOM 4884 C CA . ALA A 1 637 ? 14.274 4.202 -29.512 1.00 92.56 637 ALA A CA 1
ATOM 4885 C C . ALA A 1 637 ? 12.971 4.917 -29.084 1.00 92.56 637 ALA A C 1
ATOM 4887 O O . ALA A 1 637 ? 12.137 4.319 -28.402 1.00 92.56 637 ALA A O 1
ATOM 4888 N N . PRO A 1 638 ? 12.737 6.185 -29.464 1.00 93.50 638 PRO A N 1
ATOM 4889 C CA . PRO A 1 638 ? 11.453 6.830 -29.214 1.00 93.50 638 PRO A CA 1
ATOM 4890 C C . PRO A 1 638 ? 10.354 6.217 -30.094 1.00 93.50 638 PRO A C 1
ATOM 4892 O O . PRO A 1 638 ? 10.574 5.957 -31.277 1.00 93.50 638 PRO A O 1
ATOM 4895 N N . VAL A 1 639 ? 9.164 6.033 -29.527 1.00 94.06 639 VAL A N 1
ATOM 4896 C CA . VAL A 1 639 ? 7.955 5.576 -30.228 1.00 94.06 639 VAL A CA 1
ATOM 4897 C C . VAL A 1 639 ? 6.869 6.649 -30.186 1.00 94.06 639 VAL A C 1
ATOM 4899 O O . VAL A 1 639 ? 6.894 7.555 -29.350 1.00 94.06 639 VAL A O 1
ATOM 4902 N N . THR A 1 640 ? 5.916 6.566 -31.112 1.00 93.81 640 THR A N 1
ATOM 4903 C CA . THR A 1 640 ? 4.794 7.517 -31.221 1.00 93.81 640 THR A CA 1
ATOM 4904 C C . THR A 1 640 ? 3.457 6.857 -30.892 1.00 93.81 640 THR A C 1
ATOM 4906 O O . THR A 1 640 ? 3.355 5.633 -30.895 1.00 93.81 640 THR A O 1
ATOM 4909 N N . LYS A 1 641 ? 2.435 7.666 -30.594 1.00 92.62 641 LYS A N 1
ATOM 4910 C CA . LYS A 1 641 ? 1.060 7.200 -30.359 1.00 92.62 641 LYS A CA 1
ATOM 4911 C C . LYS A 1 641 ? 0.346 6.953 -31.699 1.00 92.62 641 LYS A C 1
ATOM 4913 O O . LYS A 1 641 ? 0.513 7.739 -32.631 1.00 92.62 641 LYS A O 1
ATOM 4918 N N . GLN A 1 642 ? -0.469 5.906 -31.773 1.00 93.25 642 GLN A N 1
ATOM 4919 C CA . GLN A 1 642 ? -1.362 5.568 -32.886 1.00 93.25 642 GLN A CA 1
ATOM 4920 C C . GLN A 1 642 ? -2.743 5.223 -32.313 1.00 93.25 642 GLN A C 1
ATOM 4922 O O . GLN A 1 642 ? -2.812 4.573 -31.281 1.00 93.25 642 GLN A O 1
ATOM 4927 N N . THR A 1 643 ? -3.836 5.649 -32.943 1.00 90.25 643 THR A N 1
ATOM 4928 C CA . THR A 1 643 ? -5.211 5.348 -32.485 1.00 90.25 643 THR A CA 1
ATOM 4929 C C . THR A 1 643 ? -5.905 4.288 -33.335 1.00 90.25 643 THR A C 1
ATOM 4931 O O . THR A 1 643 ? -6.945 3.774 -32.942 1.00 90.25 643 THR A O 1
ATOM 4934 N N . ASN A 1 644 ? -5.346 3.955 -34.502 1.00 87.75 644 ASN A N 1
ATOM 4935 C CA . ASN A 1 644 ? -5.879 2.927 -35.387 1.00 87.75 644 ASN A CA 1
ATOM 4936 C C . ASN A 1 644 ? -4.928 1.722 -35.454 1.00 87.75 644 ASN A C 1
ATOM 4938 O O . ASN A 1 644 ? -3.803 1.848 -35.945 1.00 87.75 644 ASN A O 1
ATOM 4942 N N . ALA A 1 645 ? -5.400 0.561 -34.995 1.00 84.56 645 ALA A N 1
ATOM 4943 C CA . ALA A 1 645 ? -4.643 -0.690 -34.994 1.00 84.56 645 ALA A CA 1
ATOM 4944 C C . ALA A 1 645 ? -4.163 -1.096 -36.402 1.00 84.56 645 ALA A C 1
ATOM 4946 O O . ALA A 1 645 ? -3.012 -1.505 -36.551 1.00 84.56 645 ALA A O 1
ATOM 4947 N N . ASP A 1 646 ? -4.973 -0.865 -37.442 1.00 86.25 646 ASP A N 1
ATOM 4948 C CA . ASP A 1 646 ? -4.647 -1.193 -38.843 1.00 86.25 646 ASP A CA 1
ATOM 4949 C C . ASP A 1 646 ? -3.506 -0.336 -39.416 1.00 86.25 646 ASP A C 1
ATOM 4951 O O . ASP A 1 646 ? -2.973 -0.609 -40.492 1.00 86.25 646 ASP A O 1
ATOM 4955 N N . GLN A 1 647 ? -3.147 0.745 -38.722 1.00 88.94 647 GLN A N 1
ATOM 4956 C CA . GLN A 1 647 ? -2.109 1.688 -39.130 1.00 88.94 647 GLN A CA 1
ATOM 4957 C C . GLN A 1 647 ? -0.851 1.596 -38.259 1.00 88.94 647 GLN A C 1
ATOM 4959 O O . GLN A 1 647 ? -0.015 2.504 -38.304 1.00 88.94 647 GLN A O 1
ATOM 4964 N N . LEU A 1 648 ? -0.704 0.540 -37.454 1.00 86.56 648 LEU A N 1
ATOM 4965 C CA . LEU A 1 648 ? 0.513 0.303 -36.684 1.00 86.56 648 LEU A CA 1
ATOM 4966 C C . LEU A 1 648 ? 1.685 -0.028 -37.613 1.00 86.56 648 LEU A C 1
ATOM 4968 O O . LEU A 1 648 ? 1.677 -1.015 -38.347 1.00 86.56 648 LEU A O 1
ATOM 4972 N N . ALA A 1 649 ? 2.726 0.800 -37.565 1.00 86.38 649 ALA A N 1
ATOM 4973 C CA . ALA A 1 649 ? 3.936 0.572 -38.340 1.00 86.38 649 ALA A CA 1
ATOM 4974 C C . ALA A 1 649 ? 4.877 -0.426 -37.646 1.00 86.38 649 ALA A C 1
ATOM 4976 O O . ALA A 1 649 ? 5.335 -0.188 -36.520 1.00 86.38 649 ALA A O 1
ATOM 4977 N N . ALA A 1 650 ? 5.240 -1.496 -38.360 1.00 82.62 650 ALA A N 1
ATOM 4978 C CA . ALA A 1 650 ? 6.247 -2.456 -37.918 1.00 82.62 650 ALA A CA 1
ATOM 4979 C C . ALA A 1 650 ? 7.598 -1.774 -37.636 1.00 82.62 650 ALA A C 1
ATOM 4981 O O . ALA A 1 650 ? 8.023 -0.849 -38.335 1.00 82.62 650 ALA A O 1
ATOM 4982 N N . SER A 1 651 ? 8.284 -2.243 -36.600 1.00 79.88 651 SER A N 1
ATOM 4983 C CA . SER A 1 651 ? 9.611 -1.778 -36.216 1.00 79.88 651 SER A CA 1
ATOM 4984 C C . SER A 1 651 ? 10.666 -2.310 -37.184 1.00 79.88 651 SER A C 1
ATOM 4986 O O . SER A 1 651 ? 10.744 -3.508 -37.448 1.00 79.88 651 SER A O 1
ATOM 4988 N N . SER A 1 652 ? 11.530 -1.422 -37.674 1.00 72.75 652 SER A N 1
ATOM 4989 C CA . SER A 1 652 ? 12.767 -1.775 -38.383 1.00 72.75 652 SER A CA 1
ATOM 4990 C C . SER A 1 652 ? 14.005 -1.518 -37.514 1.00 72.75 652 SER A C 1
ATOM 4992 O O . SER A 1 652 ? 15.073 -1.183 -38.033 1.00 72.75 652 SER A O 1
ATOM 4994 N N . ALA A 1 653 ? 13.844 -1.564 -36.186 1.00 72.31 653 ALA A N 1
ATOM 4995 C CA . ALA A 1 653 ? 14.898 -1.253 -35.230 1.00 72.31 653 ALA A CA 1
ATOM 4996 C C . ALA A 1 653 ? 16.106 -2.193 -35.381 1.00 72.31 653 ALA A C 1
ATOM 4998 O O . ALA A 1 653 ? 15.966 -3.396 -35.591 1.00 72.31 653 ALA A O 1
ATOM 4999 N N . SER A 1 654 ? 17.308 -1.630 -35.247 1.00 78.81 654 SER A N 1
ATOM 5000 C CA . SER A 1 654 ? 18.548 -2.408 -35.199 1.00 78.81 654 SER A CA 1
ATOM 5001 C C . SER A 1 654 ? 18.555 -3.355 -33.995 1.00 78.81 654 SER A C 1
ATOM 5003 O O . SER A 1 654 ? 18.039 -3.010 -32.934 1.00 78.81 654 SER A O 1
ATOM 5005 N N . ASN A 1 655 ? 19.251 -4.491 -34.103 1.00 79.12 655 ASN A N 1
ATOM 5006 C CA . ASN A 1 655 ? 19.512 -5.392 -32.970 1.00 79.12 655 ASN A CA 1
ATOM 5007 C C . ASN A 1 655 ? 20.291 -4.714 -31.825 1.00 79.12 655 ASN A C 1
ATOM 5009 O O . ASN A 1 655 ? 20.356 -5.255 -30.722 1.00 79.12 655 ASN A O 1
ATOM 5013 N N . ALA A 1 656 ? 20.897 -3.550 -32.081 1.00 82.56 656 ALA A N 1
ATOM 5014 C CA . ALA A 1 656 ? 21.543 -2.718 -31.071 1.00 82.56 656 ALA A CA 1
ATOM 5015 C C . ALA A 1 656 ? 20.550 -1.943 -30.182 1.00 82.56 656 ALA A C 1
ATOM 5017 O O . ALA A 1 656 ? 20.945 -1.458 -29.125 1.00 82.56 656 ALA A O 1
ATOM 5018 N N . VAL A 1 657 ? 19.273 -1.832 -30.573 1.00 88.38 657 VAL A N 1
ATOM 5019 C CA . VAL A 1 657 ? 18.235 -1.232 -29.725 1.00 88.38 657 VAL A CA 1
ATOM 5020 C C . VAL A 1 657 ? 18.006 -2.128 -28.510 1.00 88.38 657 VAL A C 1
ATOM 5022 O O . VAL A 1 657 ? 17.756 -3.328 -28.625 1.00 88.38 657 VAL A O 1
ATOM 5025 N N . ARG A 1 658 ? 18.103 -1.526 -27.326 1.00 90.19 658 ARG A N 1
ATOM 5026 C CA . ARG A 1 658 ? 17.946 -2.165 -26.014 1.00 90.19 658 ARG A CA 1
ATOM 5027 C C . ARG A 1 658 ? 16.735 -1.641 -25.248 1.00 90.19 658 ARG A C 1
ATOM 5029 O O . ARG A 1 658 ? 16.485 -2.086 -24.134 1.00 90.19 658 ARG A O 1
ATOM 5036 N N . GLY A 1 659 ? 15.953 -0.746 -25.838 1.00 92.81 659 GLY A N 1
ATOM 5037 C CA . GLY A 1 659 ? 14.675 -0.334 -25.290 1.00 92.81 659 GLY A CA 1
ATOM 5038 C C . GLY A 1 659 ? 13.919 0.642 -26.178 1.00 92.81 659 GLY A C 1
ATOM 5039 O O . GLY A 1 659 ? 14.403 1.075 -27.221 1.00 92.81 659 GLY A O 1
ATOM 5040 N N . PHE A 1 660 ? 12.728 0.999 -25.724 1.00 94.56 660 PHE A N 1
ATOM 5041 C CA . PHE A 1 660 ? 11.815 1.934 -26.354 1.00 94.56 660 PHE A CA 1
ATOM 5042 C C . PHE A 1 660 ? 11.296 2.926 -25.316 1.00 94.56 660 PHE A C 1
ATOM 5044 O O . PHE A 1 660 ? 11.189 2.586 -24.135 1.00 94.56 660 PHE A O 1
ATOM 5051 N N . SER A 1 661 ? 10.966 4.142 -25.748 1.00 96.06 661 SER A N 1
ATOM 5052 C CA . SER A 1 661 ? 10.340 5.149 -24.886 1.00 96.06 661 SER A CA 1
ATOM 5053 C C . SER A 1 661 ? 9.165 5.840 -25.570 1.00 96.06 661 SER A C 1
ATOM 5055 O O . SER A 1 661 ? 9.264 6.243 -26.726 1.00 96.06 661 SER A O 1
ATOM 5057 N N . LEU A 1 662 ? 8.065 6.005 -24.845 1.00 95.62 662 LEU A N 1
ATOM 5058 C CA . LEU A 1 662 ? 6.886 6.757 -25.256 1.00 95.62 662 LEU A CA 1
ATOM 5059 C C . LEU A 1 662 ? 6.775 8.005 -24.382 1.00 95.62 662 LEU A C 1
ATOM 5061 O O . LEU A 1 662 ? 6.699 7.892 -23.160 1.00 95.62 662 LEU A O 1
ATOM 5065 N N . ALA A 1 663 ? 6.738 9.186 -24.995 1.00 94.62 663 ALA A N 1
ATOM 5066 C CA . ALA A 1 663 ? 6.415 10.415 -24.277 1.00 94.62 663 ALA A CA 1
ATOM 5067 C C . ALA A 1 663 ? 4.931 10.440 -23.892 1.00 94.62 663 ALA A C 1
ATOM 5069 O O . ALA A 1 663 ? 4.058 10.202 -24.734 1.00 94.62 663 ALA A O 1
ATOM 5070 N N . LEU A 1 664 ? 4.665 10.740 -22.623 1.00 92.44 664 LEU A N 1
ATOM 5071 C CA . LEU A 1 664 ? 3.327 11.017 -22.126 1.00 92.44 664 LEU A CA 1
ATOM 5072 C C . LEU A 1 664 ? 3.010 12.507 -22.301 1.00 92.44 664 LEU A C 1
ATOM 5074 O O . LEU A 1 664 ? 3.901 13.356 -22.346 1.00 92.44 664 LEU A O 1
ATOM 5078 N N . GLY A 1 665 ? 1.726 12.807 -22.451 1.00 84.81 665 GLY A N 1
ATOM 5079 C CA . GLY A 1 665 ? 1.203 14.141 -22.708 1.00 84.81 665 GLY A CA 1
ATOM 5080 C C . GLY A 1 665 ? 0.885 14.372 -24.185 1.00 84.81 665 GLY A C 1
ATOM 5081 O O . GLY A 1 665 ? 1.009 13.477 -25.033 1.00 84.81 665 GLY A O 1
ATOM 5082 N N . GLY A 1 666 ? 0.422 15.578 -24.497 1.00 76.06 666 GLY A N 1
ATOM 5083 C CA . GLY A 1 666 ? 0.051 15.986 -25.850 1.00 76.06 666 GLY A CA 1
ATOM 5084 C C . GLY A 1 666 ? -0.844 17.223 -25.861 1.00 76.06 666 GLY A C 1
ATOM 5085 O O . GLY A 1 666 ? -1.102 17.834 -24.824 1.00 76.06 666 GLY A O 1
ATOM 5086 N N . SER A 1 667 ? -1.325 17.603 -27.044 1.00 67.62 667 SER A N 1
ATOM 5087 C CA . SER A 1 667 ? -2.318 18.672 -27.191 1.00 67.62 667 SER A CA 1
ATOM 5088 C C . SER A 1 667 ? -3.651 18.254 -26.558 1.00 67.62 667 SER A C 1
ATOM 5090 O O . SER A 1 667 ? -4.254 17.297 -27.041 1.00 67.62 667 SER A O 1
ATOM 5092 N N . GLY A 1 668 ? -4.113 18.967 -25.525 1.00 68.62 668 GLY A N 1
ATOM 5093 C CA . GLY A 1 668 ? -5.374 18.690 -24.821 1.00 68.62 668 GLY A CA 1
ATOM 5094 C C . GLY A 1 668 ? -5.227 18.022 -23.446 1.00 68.62 668 GLY A C 1
ATOM 5095 O O . GLY A 1 668 ? -6.226 17.903 -22.737 1.00 68.62 668 GLY A O 1
ATOM 5096 N N . TYR A 1 669 ? -4.025 17.550 -23.086 1.00 78.38 669 TYR A N 1
ATOM 5097 C CA . TYR A 1 669 ? -3.730 16.863 -21.818 1.00 78.38 669 TYR A CA 1
ATOM 5098 C C . TYR A 1 669 ? -2.215 16.843 -21.550 1.00 78.38 669 TYR A C 1
ATOM 5100 O O . TYR A 1 669 ? -1.520 15.840 -21.718 1.00 78.38 669 TYR A O 1
ATOM 5108 N N . SER A 1 670 ? -1.673 17.998 -21.163 1.00 80.94 670 SER A N 1
ATOM 5109 C CA . SER A 1 670 ? -0.224 18.215 -20.997 1.00 80.94 670 SER A CA 1
ATOM 5110 C C . SER A 1 670 ? 0.396 17.541 -19.762 1.00 80.94 670 SER A C 1
ATOM 5112 O O . SER A 1 670 ? 1.600 17.301 -19.750 1.00 80.94 670 SER A O 1
ATOM 5114 N N . ALA A 1 671 ? -0.410 17.199 -18.752 1.00 86.81 671 ALA A N 1
ATOM 5115 C CA . ALA A 1 671 ? 0.025 16.607 -17.482 1.00 86.81 671 ALA A CA 1
ATOM 5116 C C . ALA A 1 671 ? -0.217 15.085 -17.402 1.00 86.81 671 ALA A C 1
ATOM 5118 O O . ALA A 1 671 ? -0.551 14.574 -16.339 1.00 86.81 671 ALA A O 1
ATOM 5119 N N . GLU A 1 672 ? -0.116 14.349 -18.511 1.00 91.56 672 GLU A N 1
ATOM 5120 C CA . GLU A 1 672 ? -0.336 12.896 -18.497 1.00 91.56 672 GLU A CA 1
ATOM 5121 C C . GLU A 1 672 ? 0.804 12.150 -17.785 1.00 91.56 672 GLU A C 1
ATOM 5123 O O . GLU A 1 672 ? 1.983 12.419 -18.023 1.00 91.56 672 GLU A O 1
ATOM 5128 N N . LYS A 1 673 ? 0.451 11.191 -16.923 1.00 90.69 673 LYS A N 1
ATOM 5129 C CA . LYS A 1 673 ? 1.381 10.449 -16.061 1.00 90.69 673 LYS A CA 1
ATOM 5130 C C . LYS A 1 673 ? 1.042 8.969 -16.043 1.00 90.69 673 LYS A C 1
ATOM 5132 O O . LYS A 1 673 ? -0.129 8.600 -16.115 1.00 90.69 673 LYS A O 1
ATOM 5137 N N . MET A 1 674 ? 2.052 8.118 -15.883 1.00 89.38 674 MET A N 1
ATOM 5138 C CA . MET A 1 674 ? 1.829 6.698 -15.616 1.00 89.38 674 MET A CA 1
ATOM 5139 C C . MET A 1 674 ? 1.006 6.541 -14.329 1.00 89.38 674 MET A C 1
ATOM 5141 O O . MET A 1 674 ? 1.361 7.111 -13.292 1.00 89.38 674 MET A O 1
ATOM 5145 N N . LEU A 1 675 ? -0.064 5.742 -14.376 1.00 81.69 675 LEU A N 1
ATOM 5146 C CA . LEU A 1 675 ? -0.815 5.362 -13.184 1.00 81.69 675 LEU A CA 1
ATOM 5147 C C . LEU A 1 675 ? -0.989 3.843 -13.135 1.00 81.69 675 LEU A C 1
ATOM 5149 O O . LEU A 1 675 ? -1.603 3.254 -14.019 1.00 81.69 675 LEU A O 1
ATOM 5153 N N . GLY A 1 676 ? -0.452 3.227 -12.084 1.00 77.94 676 GLY A N 1
ATOM 5154 C CA . GLY A 1 676 ? -0.424 1.781 -11.897 1.00 77.94 676 GLY A CA 1
ATOM 5155 C C . GLY A 1 676 ? 0.816 1.122 -12.500 1.00 77.94 676 GLY A C 1
ATOM 5156 O O . GLY A 1 676 ? 1.625 1.747 -13.189 1.00 77.94 676 GLY A O 1
ATOM 5157 N N . SER A 1 677 ? 0.966 -0.165 -12.210 1.00 82.38 677 SER A N 1
ATOM 5158 C CA . SER A 1 677 ? 2.024 -1.005 -12.771 1.00 82.38 677 SER A CA 1
ATOM 5159 C C . SER A 1 677 ? 1.634 -1.464 -14.183 1.00 82.38 677 SER A C 1
ATOM 5161 O O . SER A 1 677 ? 0.483 -1.851 -14.385 1.00 82.38 677 SER A O 1
ATOM 5163 N N . PRO A 1 678 ? 2.558 -1.483 -15.160 1.00 85.94 678 PRO A N 1
ATOM 5164 C CA . PRO A 1 678 ? 2.274 -2.050 -16.474 1.00 85.94 678 PRO A CA 1
ATOM 5165 C C . PRO A 1 678 ? 2.133 -3.579 -16.411 1.00 85.94 678 PRO A C 1
ATOM 5167 O O . PRO A 1 678 ? 2.581 -4.240 -15.468 1.00 85.94 678 PRO A O 1
ATOM 5170 N N . LEU A 1 679 ? 1.584 -4.165 -17.471 1.00 80.38 679 LEU A N 1
ATOM 5171 C CA . LEU A 1 679 ? 1.386 -5.603 -17.627 1.00 80.38 679 LEU A CA 1
ATOM 5172 C C . LEU A 1 679 ? 1.998 -6.081 -18.944 1.00 80.38 679 LEU A C 1
ATOM 5174 O O . LEU A 1 679 ? 1.611 -5.612 -20.006 1.00 80.38 679 LEU A O 1
ATOM 5178 N N . ILE A 1 680 ? 2.940 -7.023 -18.888 1.00 77.38 680 ILE A N 1
ATOM 5179 C CA . ILE A 1 680 ? 3.486 -7.669 -20.089 1.00 77.38 680 ILE A CA 1
ATOM 5180 C C . ILE A 1 680 ? 2.812 -9.030 -20.275 1.00 77.38 680 ILE A C 1
ATOM 5182 O O . ILE A 1 680 ? 2.981 -9.923 -19.443 1.00 77.38 680 ILE A O 1
ATOM 5186 N N . ILE A 1 681 ? 2.085 -9.202 -21.381 1.00 70.31 681 ILE A N 1
ATOM 5187 C CA . ILE A 1 681 ? 1.458 -10.467 -21.793 1.00 70.31 681 ILE A CA 1
ATOM 5188 C C . ILE A 1 681 ? 1.770 -10.707 -23.268 1.00 70.31 681 ILE A C 1
ATOM 5190 O O . ILE A 1 681 ? 1.627 -9.809 -24.092 1.00 70.31 681 ILE A O 1
ATOM 5194 N N . SER A 1 682 ? 2.220 -11.919 -23.607 1.00 69.19 682 SER A N 1
ATOM 5195 C CA . SER A 1 682 ? 2.516 -12.318 -24.995 1.00 69.19 682 SER A CA 1
ATOM 5196 C C . SER A 1 682 ? 3.453 -11.349 -25.736 1.00 69.19 682 SER A C 1
ATOM 5198 O O . SER A 1 682 ? 3.341 -11.139 -26.937 1.00 69.19 682 SER A O 1
ATOM 5200 N N . GLY A 1 683 ? 4.388 -10.730 -25.005 1.00 70.38 683 GLY A N 1
ATOM 5201 C CA . GLY A 1 683 ? 5.324 -9.735 -25.538 1.00 70.38 683 GLY A CA 1
ATOM 5202 C C . GLY A 1 683 ? 4.740 -8.336 -25.769 1.00 70.38 683 GLY A C 1
ATOM 5203 O O . GLY A 1 683 ? 5.491 -7.428 -26.119 1.00 70.38 683 GLY A O 1
ATOM 5204 N N . THR A 1 684 ? 3.449 -8.134 -25.516 1.00 78.56 684 THR A N 1
ATOM 5205 C CA . THR A 1 684 ? 2.784 -6.831 -25.542 1.00 78.56 684 THR A CA 1
ATOM 5206 C C . THR A 1 684 ? 2.700 -6.266 -24.127 1.00 78.56 684 THR A C 1
ATOM 5208 O O . THR A 1 684 ? 2.311 -6.946 -23.181 1.00 78.56 684 THR A O 1
ATOM 5211 N N . THR A 1 685 ? 3.081 -5.004 -23.981 1.00 85.00 685 THR A N 1
ATOM 5212 C CA . THR A 1 685 ? 2.949 -4.219 -22.754 1.00 85.00 685 THR A CA 1
ATOM 5213 C C . THR A 1 685 ? 1.637 -3.456 -22.784 1.00 85.00 685 THR A C 1
ATOM 5215 O O . THR A 1 685 ? 1.407 -2.678 -23.703 1.00 85.00 685 THR A O 1
ATOM 5218 N N . LEU A 1 686 ? 0.817 -3.632 -21.761 1.00 83.69 686 LEU A N 1
ATOM 5219 C CA . LEU A 1 686 ? -0.400 -2.879 -21.505 1.00 83.69 686 LEU A CA 1
ATOM 5220 C C . LEU A 1 686 ? -0.166 -1.951 -20.317 1.00 83.69 686 LEU A C 1
ATOM 5222 O O . LEU A 1 686 ? 0.469 -2.343 -19.334 1.00 83.69 686 LEU A O 1
ATOM 5226 N N . PHE A 1 687 ? -0.643 -0.715 -20.402 1.00 85.56 687 PHE A N 1
ATOM 5227 C CA . PHE A 1 687 ? -0.496 0.250 -19.314 1.00 85.56 687 PHE A CA 1
ATOM 5228 C C . PHE A 1 687 ? -1.582 1.318 -19.345 1.00 85.56 687 PHE A C 1
ATOM 5230 O O . PHE A 1 687 ? -2.090 1.671 -20.409 1.00 85.56 687 PHE A O 1
ATOM 5237 N N . SER A 1 688 ? -1.897 1.849 -18.164 1.00 85.19 688 SER A N 1
ATOM 5238 C CA . SER A 1 688 ? -2.813 2.971 -17.992 1.00 85.19 688 SER A CA 1
ATOM 5239 C C . SER A 1 688 ? -2.085 4.244 -17.583 1.00 85.19 688 SER A C 1
ATOM 5241 O O . SER A 1 688 ? -1.062 4.221 -16.890 1.00 85.19 688 SER A O 1
ATOM 5243 N N . THR A 1 689 ? -2.645 5.375 -17.986 1.00 88.06 689 THR A N 1
ATOM 5244 C CA . THR A 1 689 ? -2.202 6.702 -17.571 1.00 88.06 689 THR A CA 1
ATOM 5245 C C . THR A 1 689 ? -3.357 7.470 -16.951 1.00 88.06 689 THR A C 1
ATOM 5247 O O . THR A 1 689 ? -4.527 7.178 -17.194 1.00 88.06 689 THR A O 1
ATOM 5250 N N . TYR A 1 690 ? -3.003 8.465 -16.149 1.00 87.06 690 TYR A N 1
ATOM 5251 C CA . TYR A 1 690 ? -3.903 9.500 -15.667 1.00 87.06 690 TYR A CA 1
ATOM 5252 C C . TYR A 1 690 ? -3.540 10.819 -16.337 1.00 87.06 690 TYR A C 1
ATOM 5254 O O . TYR A 1 690 ? -2.358 11.140 -16.483 1.00 87.06 690 TYR A O 1
ATOM 5262 N N . TYR A 1 691 ? -4.543 11.610 -16.687 1.00 86.38 691 TYR A N 1
ATOM 5263 C CA . TYR A 1 691 ? -4.365 12.989 -17.113 1.00 86.38 691 TYR A CA 1
ATOM 5264 C C . TYR A 1 691 ? -5.582 13.825 -16.737 1.00 86.38 691 TYR A C 1
ATOM 5266 O O . TYR A 1 691 ? -6.658 13.304 -16.466 1.00 86.38 691 TYR A O 1
ATOM 5274 N N . ARG A 1 692 ? -5.434 15.147 -16.761 1.00 81.56 692 ARG A N 1
ATOM 5275 C CA . ARG A 1 692 ? -6.575 16.061 -16.691 1.00 81.56 692 ARG A CA 1
ATOM 5276 C C . ARG A 1 692 ? -6.820 16.658 -18.079 1.00 81.56 692 ARG A C 1
ATOM 5278 O O . ARG A 1 692 ? -5.871 17.215 -18.636 1.00 81.56 692 ARG A O 1
ATOM 5285 N N . PRO A 1 693 ? -8.030 16.533 -18.651 1.00 75.56 693 PRO A N 1
ATOM 5286 C CA . PRO A 1 693 ? -8.373 17.216 -19.895 1.00 75.56 693 PRO A CA 1
ATOM 5287 C C . PRO A 1 693 ? -8.273 18.743 -19.747 1.00 75.56 693 PRO A C 1
ATOM 5289 O O . PRO A 1 693 ? -8.614 19.288 -18.697 1.00 75.56 693 PRO A O 1
ATOM 5292 N N . ASP A 1 694 ? -7.830 19.437 -20.797 1.00 69.62 694 ASP A N 1
ATOM 5293 C CA . ASP A 1 694 ? -7.762 20.903 -20.807 1.00 69.62 694 ASP A CA 1
ATOM 5294 C C . ASP A 1 694 ? -9.169 21.544 -20.755 1.00 69.62 694 ASP A C 1
ATOM 5296 O O . ASP A 1 694 ? -10.128 21.083 -21.383 1.00 69.62 694 ASP A O 1
ATOM 5300 N N . ASN A 1 695 ? -9.295 22.660 -20.028 1.00 63.34 695 ASN A N 1
ATOM 5301 C CA . ASN A 1 695 ? -10.565 23.365 -19.832 1.00 63.34 695 ASN A CA 1
ATOM 5302 C C . ASN A 1 695 ? -11.042 24.069 -21.102 1.00 63.34 695 ASN A C 1
ATOM 5304 O O . ASN A 1 695 ? -10.645 25.199 -21.384 1.00 63.34 695 ASN A O 1
ATOM 5308 N N . ASN A 1 696 ? -11.990 23.464 -21.815 1.00 53.38 696 ASN A N 1
ATOM 5309 C CA . ASN A 1 696 ? -12.664 24.085 -22.959 1.00 53.38 696 ASN A CA 1
ATOM 5310 C C . ASN A 1 696 ? -13.788 25.067 -22.539 1.00 53.38 696 ASN A C 1
ATOM 5312 O O . ASN A 1 696 ? -14.894 25.020 -23.071 1.00 53.38 696 ASN A O 1
ATOM 5316 N N . GLY A 1 697 ? -13.506 25.977 -21.596 1.00 48.91 697 GLY A N 1
ATOM 5317 C CA . GLY A 1 697 ? -14.266 27.226 -21.416 1.00 48.91 697 GLY A CA 1
ATOM 5318 C C . GLY A 1 697 ? -15.659 27.168 -20.763 1.00 48.91 697 GLY A C 1
ATOM 5319 O O . GLY A 1 697 ? -16.480 28.027 -21.071 1.00 48.91 697 GLY A O 1
ATOM 5320 N N . GLN A 1 698 ? -15.949 26.216 -19.871 1.00 43.53 698 GLN A N 1
ATOM 5321 C CA . GLN A 1 698 ? -17.156 26.266 -19.028 1.00 43.53 698 GLN A CA 1
ATOM 5322 C C . GLN A 1 698 ? -16.799 26.869 -17.657 1.00 43.53 698 GLN A C 1
ATOM 5324 O O . GLN A 1 698 ? -16.120 26.225 -16.861 1.00 43.53 698 GLN A O 1
ATOM 5329 N N . ASP A 1 699 ? -17.248 28.103 -17.395 1.00 42.72 699 ASP A N 1
ATOM 5330 C CA . ASP A 1 699 ? -17.256 28.738 -16.066 1.00 42.72 699 ASP A CA 1
ATOM 5331 C C . ASP A 1 699 ? -18.273 28.016 -15.165 1.00 42.72 699 ASP A C 1
ATOM 5333 O O . ASP A 1 699 ? -19.385 28.492 -14.930 1.00 42.72 699 ASP A O 1
ATOM 5337 N N . GLN A 1 700 ? -17.925 26.826 -14.688 1.00 43.59 700 GLN A N 1
ATOM 5338 C CA . GLN A 1 700 ? -18.668 26.145 -13.636 1.00 43.59 700 GLN A CA 1
ATOM 5339 C C . GLN A 1 700 ? -17.717 25.889 -12.468 1.00 43.59 700 GLN A C 1
ATOM 5341 O O . GLN A 1 700 ? -16.650 25.305 -12.651 1.00 43.59 700 GLN A O 1
ATOM 5346 N N . CYS A 1 701 ? -18.098 26.333 -11.265 1.00 47.75 701 CYS A N 1
ATOM 5347 C CA . CYS A 1 701 ? -17.446 25.970 -10.001 1.00 47.75 701 CYS A CA 1
ATOM 5348 C C . CYS A 1 701 ? -17.741 24.501 -9.648 1.00 47.75 701 CYS A C 1
ATOM 5350 O O . CYS A 1 701 ? -18.261 24.210 -8.579 1.00 47.75 701 CYS A O 1
ATOM 5352 N N . VAL A 1 702 ? -17.457 23.585 -10.570 1.00 46.69 702 VAL A N 1
ATOM 5353 C CA . VAL A 1 702 ? -17.543 22.141 -10.356 1.00 46.69 702 VAL A CA 1
ATOM 5354 C C . VAL A 1 702 ? -16.126 21.590 -10.279 1.00 46.69 702 VAL A C 1
ATOM 5356 O O . VAL A 1 702 ? -15.250 21.988 -11.057 1.00 46.69 702 VAL A O 1
ATOM 5359 N N . MET A 1 703 ? -15.874 20.698 -9.319 1.00 51.81 703 MET A N 1
ATOM 5360 C CA . MET A 1 703 ? -14.627 19.939 -9.310 1.00 51.81 703 MET A CA 1
ATOM 5361 C C . MET A 1 703 ? -14.560 19.120 -10.597 1.00 51.81 703 MET A C 1
ATOM 5363 O O . MET A 1 703 ? -15.470 18.362 -10.910 1.00 51.81 703 MET A O 1
ATOM 5367 N N . GLN A 1 704 ? -13.497 19.309 -11.373 1.00 56.69 704 GLN A N 1
ATOM 5368 C CA . GLN A 1 704 ? -13.285 18.523 -12.580 1.00 56.69 704 GLN A CA 1
ATOM 5369 C C . GLN A 1 704 ? -12.494 17.273 -12.241 1.00 56.69 704 GLN A C 1
ATOM 5371 O O . GLN A 1 704 ? -11.381 17.364 -11.715 1.00 56.69 704 GLN A O 1
ATOM 5376 N N . GLU A 1 705 ? -13.063 16.130 -12.590 1.00 66.25 705 GLU A N 1
ATOM 5377 C CA . GLU A 1 705 ? -12.403 14.839 -12.477 1.00 66.25 705 GLU A CA 1
ATOM 5378 C C . GLU A 1 705 ? -11.259 14.715 -13.489 1.00 66.25 705 GLU A C 1
ATOM 5380 O O . GLU A 1 705 ? -11.268 15.321 -14.569 1.00 66.25 705 GLU A O 1
ATOM 5385 N N . GLY A 1 706 ? -10.242 13.935 -13.127 1.00 75.44 706 GLY A N 1
ATOM 5386 C CA . GLY A 1 706 ? -9.269 13.478 -14.105 1.00 75.44 706 GLY A CA 1
ATOM 5387 C C . GLY A 1 706 ? -9.871 12.434 -15.044 1.00 75.44 706 GLY A C 1
ATOM 5388 O O . GLY A 1 706 ? -10.986 11.952 -14.861 1.00 75.44 706 GLY A O 1
ATOM 5389 N N . ALA A 1 707 ? -9.097 12.061 -16.051 1.00 78.56 707 ALA A N 1
ATOM 5390 C CA . ALA A 1 707 ? -9.425 11.022 -17.007 1.00 78.56 707 ALA A CA 1
ATOM 5391 C C . ALA A 1 707 ? -8.289 9.999 -17.097 1.00 78.56 707 ALA A C 1
ATOM 5393 O O . ALA A 1 707 ? -7.129 10.292 -16.783 1.00 78.56 707 ALA A O 1
ATOM 5394 N N . ALA A 1 708 ? -8.629 8.801 -17.560 1.00 79.69 708 ALA A N 1
ATOM 5395 C CA . ALA A 1 708 ? -7.682 7.734 -17.827 1.00 79.69 708 ALA A CA 1
ATOM 5396 C C . ALA A 1 708 ? -7.547 7.454 -19.329 1.00 79.69 708 ALA A C 1
ATOM 5398 O O . ALA A 1 708 ? -8.483 7.649 -20.113 1.00 79.69 708 ALA A O 1
ATOM 5399 N N . ALA A 1 709 ? -6.378 6.953 -19.721 1.00 83.88 709 ALA A N 1
ATOM 5400 C CA . ALA A 1 709 ? -6.167 6.314 -21.015 1.00 83.88 709 ALA A CA 1
ATOM 5401 C C . ALA A 1 709 ? -5.472 4.964 -20.838 1.00 83.88 709 ALA A C 1
ATOM 5403 O O . ALA A 1 709 ? -4.704 4.767 -19.895 1.00 83.88 709 ALA A O 1
ATOM 5404 N N . VAL A 1 710 ? -5.739 4.046 -21.764 1.00 84.12 710 VAL A N 1
ATOM 5405 C CA . VAL A 1 710 ? -5.145 2.709 -21.815 1.00 84.12 710 VAL A CA 1
ATOM 5406 C C . VAL A 1 710 ? -4.404 2.555 -23.134 1.00 84.12 710 VAL A C 1
ATOM 5408 O O . VAL A 1 710 ? -4.905 2.921 -24.200 1.00 84.12 710 VAL A O 1
ATOM 5411 N N . TYR A 1 711 ? -3.202 1.998 -23.056 1.00 88.56 711 TYR A N 1
ATOM 5412 C CA . TYR A 1 711 ? -2.303 1.830 -24.186 1.00 88.56 711 TYR A CA 1
ATOM 5413 C C . TYR A 1 711 ? -1.820 0.387 -24.296 1.00 88.56 711 TYR A C 1
ATOM 5415 O O . TYR A 1 711 ? -1.666 -0.303 -23.285 1.00 88.56 711 TYR A O 1
ATOM 5423 N N . SER A 1 712 ? -1.487 -0.026 -25.518 1.00 88.44 712 SER A N 1
ATOM 5424 C CA . SER A 1 712 ? -0.695 -1.225 -25.781 1.00 88.44 712 SER A CA 1
ATOM 5425 C C . SER A 1 712 ? 0.578 -0.895 -26.558 1.00 88.44 712 SER A C 1
ATOM 5427 O O . SER A 1 712 ? 0.617 -0.013 -27.419 1.00 88.44 712 SER A O 1
ATOM 5429 N N . PHE A 1 713 ? 1.660 -1.601 -26.255 1.00 89.19 713 PHE A N 1
ATOM 5430 C CA . PHE A 1 713 ? 2.928 -1.474 -26.957 1.00 89.19 713 PHE A CA 1
ATOM 5431 C C . PHE A 1 713 ? 3.598 -2.834 -27.115 1.00 89.19 713 PHE A C 1
ATOM 5433 O O . PHE A 1 713 ? 3.879 -3.515 -26.133 1.00 89.19 713 PHE A O 1
ATOM 5440 N N . ASN A 1 714 ? 3.909 -3.207 -28.352 1.00 85.69 714 ASN A N 1
ATOM 5441 C CA . ASN A 1 714 ? 4.717 -4.380 -28.659 1.00 85.69 714 ASN A CA 1
ATOM 5442 C C . ASN A 1 714 ? 6.048 -3.909 -29.272 1.00 85.69 714 ASN A C 1
ATOM 5444 O O . ASN A 1 714 ? 6.008 -3.099 -30.199 1.00 85.69 714 ASN A O 1
ATOM 5448 N N . PRO A 1 715 ? 7.218 -4.401 -28.819 1.00 84.25 715 PRO A N 1
ATOM 5449 C CA . PRO A 1 715 ? 8.520 -3.999 -29.362 1.00 84.25 715 PRO A CA 1
ATOM 5450 C C . PRO A 1 715 ? 8.721 -4.361 -30.847 1.00 84.25 715 PRO A C 1
ATOM 5452 O O . PRO A 1 715 ? 9.649 -3.853 -31.479 1.00 84.25 715 PRO A O 1
ATOM 5455 N N . ALA A 1 716 ? 7.856 -5.201 -31.428 1.00 81.19 716 ALA A N 1
ATOM 5456 C CA . ALA A 1 716 ? 7.786 -5.430 -32.871 1.00 81.19 716 ALA A CA 1
ATOM 5457 C C . ALA A 1 716 ? 7.222 -4.229 -33.655 1.00 81.19 716 ALA A C 1
ATOM 5459 O O . ALA A 1 716 ? 7.372 -4.189 -34.874 1.00 81.19 716 ALA A O 1
ATOM 5460 N N . ASN A 1 717 ? 6.630 -3.238 -32.982 1.00 84.25 717 ASN A N 1
ATOM 5461 C CA . ASN A 1 717 ? 6.051 -2.035 -33.575 1.00 84.25 717 ASN A CA 1
ATOM 5462 C C . ASN A 1 717 ? 6.889 -0.795 -33.235 1.00 84.25 717 ASN A C 1
ATOM 5464 O O . ASN A 1 717 ? 7.531 -0.707 -32.191 1.00 84.25 717 ASN A O 1
ATOM 5468 N N . SER A 1 718 ? 6.861 0.202 -34.118 1.00 86.44 718 SER A N 1
ATOM 5469 C CA . SER A 1 718 ? 7.490 1.517 -33.893 1.00 86.44 718 SER A CA 1
ATOM 5470 C C . SER A 1 718 ? 6.552 2.529 -33.213 1.00 86.44 718 SER A C 1
ATOM 5472 O O . SER A 1 718 ? 6.887 3.706 -33.049 1.00 86.44 718 SER A O 1
ATOM 5474 N N . GLN A 1 719 ? 5.357 2.075 -32.830 1.00 93.94 719 GLN A N 1
ATOM 5475 C CA . GLN A 1 719 ? 4.278 2.890 -32.285 1.00 93.94 719 GLN A CA 1
ATOM 5476 C C . GLN A 1 719 ? 3.566 2.143 -31.153 1.00 93.94 719 GLN A C 1
ATOM 5478 O O . GLN A 1 719 ? 3.476 0.915 -31.174 1.00 93.94 719 GLN A O 1
ATOM 5483 N N . ALA A 1 720 ? 3.052 2.898 -30.185 1.00 92.75 720 ALA A N 1
ATOM 5484 C CA . ALA A 1 720 ? 2.130 2.415 -29.165 1.00 92.75 720 ALA A CA 1
ATOM 5485 C C . ALA A 1 720 ? 0.688 2.726 -29.590 1.00 92.75 720 ALA A C 1
ATOM 5487 O O . ALA A 1 720 ? 0.405 3.834 -30.054 1.00 92.75 720 ALA A O 1
ATOM 5488 N N . LEU A 1 721 ? -0.212 1.761 -29.427 1.00 91.00 721 LEU A N 1
ATOM 5489 C CA . LEU A 1 721 ? -1.633 1.903 -29.719 1.00 91.00 721 LEU A CA 1
ATOM 5490 C C . LEU A 1 721 ? -2.351 2.511 -28.508 1.00 91.00 721 LEU A C 1
ATOM 5492 O O . LEU A 1 721 ? -2.150 2.067 -27.380 1.00 91.00 721 LEU A O 1
ATOM 5496 N N . VAL A 1 722 ? -3.198 3.507 -28.742 1.00 90.56 722 VAL A N 1
ATOM 5497 C CA . VAL A 1 722 ? -4.185 3.990 -27.772 1.00 90.56 722 VAL A CA 1
ATOM 5498 C C . VAL A 1 722 ? -5.404 3.084 -27.888 1.00 90.56 722 VAL A C 1
ATOM 5500 O O . VAL A 1 722 ? -6.065 3.100 -28.923 1.00 90.56 722 VAL A O 1
ATOM 5503 N N . LEU A 1 723 ? -5.673 2.281 -26.860 1.00 83.31 723 LEU A N 1
ATOM 5504 C CA . LEU A 1 723 ? -6.847 1.403 -26.823 1.00 83.31 723 LEU A CA 1
ATOM 5505 C C . LEU A 1 723 ? -8.098 2.204 -26.461 1.00 83.31 723 LEU A C 1
ATOM 5507 O O . LEU A 1 723 ? -9.119 2.103 -27.131 1.00 83.31 723 LEU A O 1
ATOM 5511 N N . ALA A 1 724 ? -7.983 3.043 -25.432 1.00 80.25 724 ALA A N 1
ATOM 5512 C CA . ALA A 1 724 ? -9.071 3.868 -24.930 1.00 80.25 724 ALA A CA 1
ATOM 5513 C C . ALA A 1 724 ? -8.531 5.156 -24.294 1.00 80.25 724 ALA A C 1
ATOM 5515 O O . ALA A 1 724 ? -7.399 5.206 -23.808 1.00 80.25 724 ALA A O 1
ATOM 5516 N N . SER A 1 725 ? -9.345 6.210 -24.293 1.00 83.94 725 SER A N 1
ATOM 5517 C CA . SER A 1 725 ? -9.029 7.507 -23.683 1.00 83.94 725 SER A CA 1
ATOM 5518 C C . SER A 1 725 ? -10.306 8.213 -23.249 1.00 83.94 725 SER A C 1
ATOM 5520 O O . SER A 1 725 ? -11.350 7.997 -23.859 1.00 83.94 725 SER A O 1
ATOM 5522 N N . GLY A 1 726 ? -10.215 9.102 -22.261 1.00 76.81 726 GLY A N 1
ATOM 5523 C CA . GLY A 1 726 ? -11.378 9.807 -21.714 1.00 76.81 726 GLY A CA 1
ATOM 5524 C C . GLY A 1 726 ? -12.200 8.942 -20.762 1.00 76.81 726 GLY A C 1
ATOM 5525 O O . GLY A 1 726 ? -13.347 9.270 -20.485 1.00 76.81 726 GLY A O 1
ATOM 5526 N N . LEU A 1 727 ? -11.617 7.842 -20.284 1.00 72.25 727 LEU A N 1
ATOM 5527 C CA . LEU A 1 727 ? -12.237 6.968 -19.298 1.00 72.25 727 LEU A CA 1
ATOM 5528 C C . LEU A 1 727 ? -12.300 7.681 -17.946 1.00 72.25 727 LEU A C 1
ATOM 5530 O O . LEU A 1 727 ? -11.468 8.550 -17.665 1.00 72.25 727 LEU A O 1
ATOM 5534 N N . ASN A 1 728 ? -13.243 7.279 -17.093 1.00 68.25 728 ASN A N 1
ATOM 5535 C CA . ASN A 1 728 ? -13.303 7.767 -15.719 1.00 68.25 728 ASN A CA 1
ATOM 5536 C C . ASN A 1 728 ? -11.943 7.546 -15.020 1.00 68.25 728 ASN A C 1
ATOM 5538 O O . ASN A 1 728 ? -11.306 6.507 -15.209 1.00 68.25 728 ASN A O 1
ATOM 5542 N N . GLN A 1 729 ? -11.481 8.499 -14.206 1.00 65.19 729 GLN A N 1
ATOM 5543 C CA . GLN A 1 729 ? -10.227 8.365 -13.449 1.00 65.19 729 GLN A CA 1
ATOM 5544 C C . GLN A 1 729 ? -10.154 7.098 -12.585 1.00 65.19 729 GLN A C 1
ATOM 5546 O O . GLN A 1 729 ? -9.056 6.598 -12.361 1.00 65.19 729 GLN A O 1
ATOM 5551 N N . ASN A 1 730 ? -11.292 6.547 -12.156 1.00 59.44 730 ASN A N 1
ATOM 5552 C CA . ASN A 1 730 ? -11.373 5.295 -11.398 1.00 59.44 730 ASN A CA 1
ATOM 5553 C C . ASN A 1 730 ? -10.856 4.086 -12.215 1.00 59.44 730 ASN A C 1
ATOM 5555 O O . ASN A 1 730 ? -10.485 3.059 -11.648 1.00 59.44 730 ASN A O 1
ATOM 5559 N N . VAL A 1 731 ? -10.794 4.202 -13.549 1.00 56.72 731 VAL A N 1
ATOM 5560 C CA . VAL A 1 731 ? -10.182 3.207 -14.447 1.00 56.72 731 VAL A CA 1
ATOM 5561 C C . VAL A 1 731 ? -8.652 3.303 -14.432 1.00 56.72 731 VAL A C 1
ATOM 5563 O O . VAL A 1 731 ? -7.963 2.298 -14.626 1.00 56.72 731 VAL A O 1
ATOM 5566 N N . ALA A 1 732 ? -8.091 4.486 -14.167 1.00 52.78 732 ALA A N 1
ATOM 5567 C CA . ALA A 1 732 ? -6.648 4.671 -14.123 1.00 52.78 732 ALA A CA 1
ATOM 5568 C C . ALA A 1 732 ? -6.061 3.824 -12.976 1.00 52.78 732 ALA A C 1
ATOM 5570 O O . ALA A 1 732 ? -6.377 4.020 -11.806 1.00 52.78 732 ALA A O 1
ATOM 5571 N N . GLY A 1 733 ? -5.169 2.884 -13.297 1.00 47.38 733 GLY A N 1
ATOM 5572 C CA . GLY A 1 733 ? -4.492 2.043 -12.305 1.00 47.38 733 GLY A CA 1
ATOM 5573 C C . GLY A 1 733 ? -5.237 0.771 -11.886 1.00 47.38 733 GLY A C 1
ATOM 5574 O O . GLY A 1 733 ? -4.667 -0.020 -11.135 1.00 47.38 733 GLY A O 1
ATOM 5575 N N . SER A 1 734 ? -6.450 0.523 -12.392 1.00 50.88 734 SER A N 1
ATOM 5576 C CA . SER A 1 734 ? -7.135 -0.763 -12.224 1.00 50.88 734 SER A CA 1
ATOM 5577 C C . SER A 1 734 ? -6.670 -1.749 -13.292 1.00 50.88 734 SER A C 1
ATOM 5579 O O . SER A 1 734 ? -6.991 -1.603 -14.472 1.00 50.88 734 SER A O 1
ATOM 5581 N N . ILE A 1 735 ? -5.928 -2.786 -12.885 1.00 47.84 735 ILE A N 1
ATOM 5582 C CA . ILE A 1 735 ? -5.526 -3.859 -13.807 1.00 47.84 735 ILE A CA 1
ATOM 5583 C C . ILE A 1 735 ? -6.749 -4.619 -14.338 1.00 47.84 735 ILE A C 1
ATOM 5585 O O . ILE A 1 735 ? -6.720 -5.101 -15.465 1.00 47.84 735 ILE A O 1
ATOM 5589 N N . GLN A 1 736 ? -7.834 -4.694 -13.556 1.00 45.69 736 GLN A N 1
ATOM 5590 C CA . GLN A 1 736 ? -9.079 -5.330 -13.984 1.00 45.69 736 GLN A CA 1
ATOM 5591 C C . GLN A 1 736 ? -9.782 -4.523 -15.080 1.00 45.69 736 GLN A C 1
ATOM 5593 O O . GLN A 1 736 ? -10.247 -5.116 -16.048 1.00 45.69 736 GLN A O 1
ATOM 5598 N N . ALA A 1 737 ? -9.792 -3.191 -14.979 1.00 46.06 737 ALA A N 1
ATOM 5599 C CA . ALA A 1 737 ? -10.312 -2.334 -16.044 1.00 46.06 737 ALA A CA 1
ATOM 5600 C C . ALA A 1 737 ? -9.408 -2.374 -17.289 1.00 46.06 737 ALA A C 1
ATOM 5602 O O . ALA A 1 737 ? -9.876 -2.422 -18.419 1.00 46.06 737 ALA A O 1
ATOM 5603 N N . LEU A 1 738 ? -8.091 -2.464 -17.087 1.00 47.97 738 LEU A N 1
ATOM 5604 C CA . LEU A 1 738 ? -7.128 -2.719 -18.162 1.00 47.97 738 LEU A CA 1
ATOM 5605 C C . LEU A 1 738 ? -7.408 -4.023 -18.913 1.00 47.97 738 LEU A C 1
ATOM 5607 O O . LEU A 1 738 ? -7.116 -4.067 -20.099 1.00 47.97 738 LEU A O 1
ATOM 5611 N N . ILE A 1 739 ? -7.928 -5.057 -18.237 1.00 47.06 739 ILE A N 1
ATOM 5612 C CA . ILE A 1 739 ? -8.281 -6.358 -18.827 1.00 47.06 739 ILE A CA 1
ATOM 5613 C C . ILE A 1 739 ? -9.632 -6.303 -19.555 1.00 47.06 739 ILE A C 1
ATOM 5615 O O . ILE A 1 739 ? -9.751 -6.908 -20.615 1.00 47.06 739 ILE A O 1
ATOM 5619 N N . SER A 1 740 ? -10.626 -5.576 -19.032 1.00 47.59 740 SER A N 1
ATOM 5620 C CA . SER A 1 740 ? -11.943 -5.446 -19.680 1.00 47.59 740 SER A CA 1
ATOM 5621 C C . SER A 1 740 ? -11.915 -4.614 -20.963 1.00 47.59 740 SER A C 1
ATOM 5623 O O . SER A 1 740 ? -12.759 -4.803 -21.828 1.00 47.59 740 SER A O 1
ATOM 5625 N N . GLU A 1 741 ? -10.938 -3.715 -21.103 1.00 48.94 741 GLU A N 1
ATOM 5626 C CA . GLU A 1 741 ? -10.745 -2.899 -22.309 1.00 48.94 741 GLU A CA 1
ATOM 5627 C C . GLU A 1 741 ? -9.865 -3.588 -23.377 1.00 48.94 741 GLU A C 1
ATOM 5629 O O . GLU A 1 741 ? -9.529 -2.972 -24.390 1.00 48.94 741 GLU A O 1
ATOM 5634 N N . ILE A 1 742 ? -9.446 -4.850 -23.173 1.00 49.84 742 ILE A N 1
ATOM 5635 C CA . ILE A 1 742 ? -8.651 -5.610 -24.156 1.00 49.84 742 ILE A CA 1
ATOM 5636 C C . ILE A 1 742 ? -9.597 -6.243 -25.188 1.00 49.84 742 ILE A C 1
ATOM 5638 O O . ILE A 1 742 ? -10.382 -7.117 -24.825 1.00 49.84 742 ILE A O 1
ATOM 5642 N N . PRO A 1 743 ? -9.492 -5.907 -26.487 1.00 41.84 743 PRO A N 1
ATOM 5643 C CA . PRO A 1 743 ? -10.238 -6.608 -27.529 1.00 41.84 743 PRO A CA 1
ATOM 5644 C C . PRO A 1 743 ? -9.803 -8.081 -27.622 1.00 41.84 743 PRO A C 1
ATOM 5646 O O . PRO A 1 743 ? -8.602 -8.370 -27.692 1.00 41.84 743 PRO A O 1
ATOM 5649 N N . SER A 1 744 ? -10.759 -9.013 -27.694 1.00 39.78 744 SER A N 1
ATOM 5650 C CA . SER A 1 744 ? -10.503 -10.463 -27.771 1.00 39.78 744 SER A CA 1
ATOM 5651 C C . SER A 1 744 ? -9.646 -10.895 -28.968 1.00 39.78 744 SER A C 1
ATOM 5653 O O . SER A 1 744 ? -8.903 -11.874 -28.868 1.00 39.78 744 SER A O 1
ATOM 5655 N N . GLU A 1 745 ? -9.641 -10.130 -30.063 1.00 38.50 745 GLU A N 1
ATOM 5656 C CA . GLU A 1 745 ? -8.820 -10.407 -31.254 1.00 38.50 745 GLU A CA 1
ATOM 5657 C C . GLU A 1 745 ? -7.301 -10.283 -31.017 1.00 38.50 745 GLU A C 1
ATOM 5659 O O . GLU A 1 745 ? -6.514 -10.810 -31.799 1.00 38.50 745 GLU A O 1
ATOM 5664 N N . GLN A 1 746 ? -6.849 -9.627 -29.941 1.00 38.34 746 GLN A N 1
ATOM 5665 C CA . GLN A 1 746 ? -5.413 -9.424 -29.676 1.00 38.34 746 GLN A CA 1
ATOM 5666 C C . GLN A 1 746 ? -4.791 -10.507 -28.774 1.00 38.34 746 GLN A C 1
ATOM 5668 O O . GLN A 1 746 ? -3.569 -10.543 -28.615 1.00 38.34 746 GLN A O 1
ATOM 5673 N N . VAL A 1 747 ? -5.605 -11.389 -28.179 1.00 33.88 747 VAL A N 1
ATOM 5674 C CA . VAL A 1 747 ? -5.146 -12.423 -27.228 1.00 33.88 747 VAL A CA 1
ATOM 5675 C C . VAL A 1 747 ? -5.113 -13.817 -27.862 1.00 33.88 747 VAL A C 1
ATOM 5677 O O . VAL A 1 747 ? -4.356 -14.679 -27.413 1.00 33.88 747 VAL A O 1
ATOM 5680 N N . ILE A 1 748 ? -5.856 -14.034 -28.950 1.00 27.64 748 ILE A N 1
ATOM 5681 C CA . ILE A 1 748 ? -5.933 -15.318 -29.645 1.00 27.64 748 ILE A CA 1
ATOM 5682 C C . ILE A 1 748 ? -5.483 -15.104 -31.087 1.00 27.64 748 ILE A C 1
ATOM 5684 O O . ILE A 1 748 ? -6.235 -14.621 -31.926 1.00 27.64 748 ILE A O 1
ATOM 5688 N N . GLY A 1 749 ? -4.237 -15.465 -31.388 1.00 28.33 749 GLY A N 1
ATOM 5689 C CA . GLY A 1 749 ? -3.811 -15.625 -32.772 1.00 28.33 749 GLY A CA 1
ATOM 5690 C C . GLY A 1 749 ? -4.553 -16.809 -33.387 1.00 28.33 749 GLY A C 1
ATOM 5691 O O . GLY A 1 749 ? -4.038 -17.926 -33.375 1.00 28.33 749 GLY A O 1
ATOM 5692 N N . GLU A 1 750 ? -5.758 -16.594 -33.917 1.00 25.66 750 GLU A N 1
ATOM 5693 C CA . GLU A 1 750 ? -6.304 -17.507 -34.914 1.00 25.66 750 GLU A CA 1
ATOM 5694 C C . GLU A 1 750 ? -5.408 -17.404 -36.149 1.00 25.66 750 GLU A C 1
ATOM 5696 O O . GLU A 1 750 ? -5.466 -16.457 -36.932 1.00 25.66 750 GLU A O 1
ATOM 5701 N N . GLY A 1 751 ? -4.509 -18.378 -36.280 1.00 28.48 751 GLY A N 1
ATOM 5702 C CA . GLY A 1 751 ? -3.655 -18.539 -37.443 1.00 28.48 751 GLY A CA 1
ATOM 5703 C C . GLY A 1 751 ? -4.495 -18.758 -38.697 1.00 28.48 751 GLY A C 1
ATOM 5704 O O . GLY A 1 751 ? -4.811 -19.890 -39.054 1.00 28.48 751 GLY A O 1
ATOM 5705 N N . GLY A 1 752 ? -4.804 -17.672 -39.401 1.00 25.14 752 GLY A N 1
ATOM 5706 C CA . GLY A 1 752 ? -5.099 -17.719 -40.821 1.00 25.14 752 GLY A CA 1
ATOM 5707 C C . GLY A 1 752 ? -3.826 -18.118 -41.562 1.00 25.14 752 GLY A C 1
ATOM 5708 O O . GLY A 1 752 ? -2.838 -17.384 -41.563 1.00 25.14 752 GLY A O 1
ATOM 5709 N N . GLU A 1 753 ? -3.828 -19.299 -42.180 1.00 34.88 753 GLU A N 1
ATOM 5710 C CA . GLU A 1 753 ? -2.771 -19.742 -43.089 1.00 34.88 753 GLU A CA 1
ATOM 5711 C C . GLU A 1 753 ? -2.623 -18.726 -44.235 1.00 34.88 753 GLU A C 1
ATOM 5713 O O . GLU A 1 753 ? -3.346 -18.828 -45.221 1.00 34.88 753 GLU A O 1
ATOM 5718 N N . THR A 1 754 ? -1.751 -17.714 -44.108 1.00 31.27 754 THR A N 1
ATOM 5719 C CA . THR A 1 754 ? -0.949 -17.104 -45.202 1.00 31.27 754 THR A CA 1
ATOM 5720 C C . THR A 1 754 ? -0.112 -15.872 -44.826 1.00 31.27 754 THR A C 1
ATOM 5722 O O . THR A 1 754 ? 0.649 -15.423 -45.683 1.00 31.27 754 THR A O 1
ATOM 5725 N N . GLU A 1 755 ? -0.121 -15.355 -43.593 1.00 29.27 755 GLU A N 1
ATOM 5726 C CA . GLU A 1 755 ? 0.822 -14.286 -43.220 1.00 29.27 755 GLU A CA 1
ATOM 5727 C C . GLU A 1 755 ? 2.078 -14.840 -42.541 1.00 29.27 755 GLU A C 1
ATOM 5729 O O . GLU A 1 755 ? 2.053 -15.413 -41.454 1.00 29.27 755 GLU A O 1
ATOM 5734 N N . THR A 1 756 ? 3.219 -14.693 -43.216 1.00 26.56 756 THR A N 1
ATOM 5735 C CA . THR A 1 756 ? 4.536 -14.970 -42.642 1.00 26.56 756 THR A CA 1
ATOM 5736 C C . THR A 1 756 ? 4.856 -13.913 -41.586 1.00 26.56 756 THR A C 1
ATOM 5738 O O . THR A 1 756 ? 5.427 -12.869 -41.908 1.00 26.56 756 THR A O 1
ATOM 5741 N N . LEU A 1 757 ? 4.480 -14.184 -40.337 1.00 27.58 757 LEU A N 1
ATOM 5742 C CA . LEU A 1 757 ? 4.865 -13.394 -39.168 1.00 27.58 757 LEU A CA 1
ATOM 5743 C C . LEU A 1 757 ? 6.410 -13.366 -39.046 1.00 27.58 757 LEU A C 1
ATOM 5745 O O . LEU A 1 757 ? 7.060 -14.403 -39.248 1.00 27.58 757 LEU A O 1
ATOM 5749 N N . PRO A 1 758 ? 7.040 -12.205 -38.761 1.00 29.89 758 PRO A N 1
ATOM 5750 C CA . PRO A 1 758 ? 8.470 -12.128 -38.447 1.00 29.89 758 PRO A CA 1
ATOM 5751 C C . PRO A 1 758 ? 8.802 -13.012 -37.233 1.00 29.89 758 PRO A C 1
ATOM 5753 O O . PRO A 1 758 ? 7.898 -13.320 -36.466 1.00 29.89 758 PRO A O 1
ATOM 5756 N N . PRO A 1 759 ? 10.068 -13.419 -37.008 1.00 29.67 759 PRO A N 1
ATOM 5757 C CA . PRO A 1 759 ? 10.422 -14.408 -35.986 1.00 29.67 759 PRO A CA 1
ATOM 5758 C C . PRO A 1 759 ? 9.930 -13.966 -34.600 1.00 29.67 759 PRO A C 1
ATOM 5760 O O . PRO A 1 759 ? 10.507 -13.075 -33.982 1.00 29.67 759 PRO A O 1
ATOM 5763 N N . GLU A 1 760 ? 8.836 -14.569 -34.144 1.00 34.69 760 GLU A N 1
ATOM 5764 C CA . GLU A 1 760 ? 8.042 -14.041 -33.040 1.00 34.69 760 GLU A CA 1
ATOM 5765 C C . GLU A 1 760 ? 8.751 -14.158 -31.689 1.00 34.69 760 GLU A C 1
ATOM 5767 O O . GLU A 1 760 ? 9.334 -15.190 -31.323 1.00 34.69 760 GLU A O 1
ATOM 5772 N N . VAL A 1 761 ? 8.633 -13.080 -30.917 1.00 31.64 761 VAL A N 1
ATOM 5773 C CA . VAL A 1 761 ? 8.949 -13.007 -29.494 1.00 31.64 761 VAL A CA 1
ATOM 5774 C C . VAL A 1 761 ? 7.938 -13.871 -28.737 1.00 31.64 761 VAL A C 1
ATOM 5776 O O . VAL A 1 761 ? 6.869 -13.417 -28.349 1.00 31.64 761 VAL A O 1
ATOM 5779 N N . ARG A 1 762 ? 8.263 -15.149 -28.527 1.00 29.80 762 ARG A N 1
ATOM 5780 C CA . ARG A 1 762 ? 7.472 -16.032 -27.658 1.00 29.80 762 ARG A CA 1
ATOM 5781 C C . ARG A 1 762 ? 7.733 -15.665 -26.194 1.00 29.80 762 ARG A C 1
ATOM 5783 O O . ARG A 1 762 ? 8.891 -15.619 -25.774 1.00 29.80 762 ARG A O 1
ATOM 5790 N N . SER A 1 763 ? 6.674 -15.394 -25.436 1.00 32.09 763 SER A N 1
ATOM 5791 C CA . SER A 1 763 ? 6.729 -15.004 -24.021 1.00 32.09 763 SER A CA 1
ATOM 5792 C C . SER A 1 763 ? 6.038 -16.054 -23.146 1.00 32.09 763 SER A C 1
ATOM 5794 O O . SER A 1 763 ? 5.090 -16.701 -23.582 1.00 32.09 763 SER A O 1
ATOM 5796 N N . GLY A 1 764 ? 6.534 -16.230 -21.920 1.00 27.91 764 GLY A N 1
ATOM 5797 C CA . GLY A 1 764 ? 5.857 -16.954 -20.847 1.00 27.91 764 GLY A CA 1
ATOM 5798 C C . GLY A 1 764 ? 5.486 -15.979 -19.731 1.00 27.91 764 GLY A C 1
ATOM 5799 O O . GLY A 1 764 ? 6.282 -15.105 -19.383 1.00 27.91 764 GLY A O 1
ATOM 5800 N N . LEU A 1 765 ? 4.277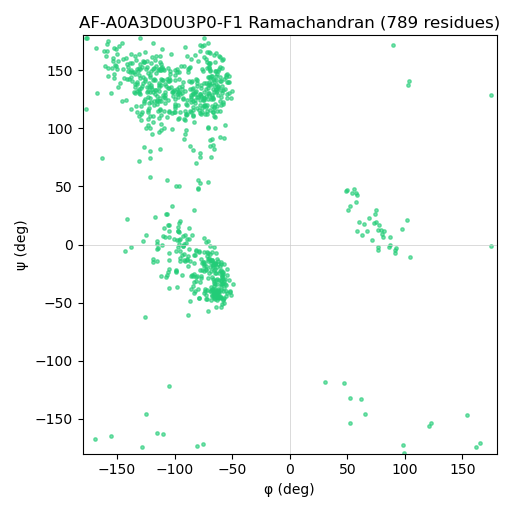 -16.117 -19.186 1.00 30.05 765 LEU A N 1
ATOM 5801 C CA . LEU A 1 765 ? 3.767 -15.287 -18.097 1.00 30.05 765 LEU A CA 1
ATOM 5802 C C . LEU A 1 765 ? 4.514 -15.601 -16.788 1.00 30.05 765 LEU A C 1
ATOM 5804 O O . LEU A 1 765 ? 4.591 -16.761 -16.386 1.00 30.05 765 LEU A O 1
ATOM 5808 N N . MET A 1 766 ? 5.011 -14.577 -16.089 1.00 29.98 766 MET A N 1
ATOM 5809 C CA . MET A 1 766 ? 5.535 -14.711 -14.723 1.00 29.98 766 MET A CA 1
ATOM 5810 C C . MET A 1 766 ? 4.820 -13.733 -13.787 1.00 29.98 766 MET A C 1
ATOM 5812 O O . MET A 1 766 ? 5.120 -12.537 -13.753 1.00 29.98 766 MET A O 1
ATOM 5816 N N . SER A 1 767 ? 3.850 -14.234 -13.018 1.00 26.27 767 SER A N 1
ATOM 5817 C CA . SER A 1 767 ? 3.185 -13.449 -11.977 1.00 26.27 767 SER A CA 1
ATOM 5818 C C . SER A 1 767 ? 2.727 -14.308 -10.796 1.00 26.27 767 SER A C 1
ATOM 5820 O O . SER A 1 767 ? 2.114 -15.352 -11.000 1.00 26.27 767 SER A O 1
ATOM 5822 N N . GLY A 1 768 ? 2.977 -13.809 -9.580 1.00 29.55 768 GLY A N 1
ATOM 5823 C CA . GLY A 1 768 ? 2.228 -14.152 -8.367 1.00 29.55 768 GLY A CA 1
ATOM 5824 C C . GLY A 1 768 ? 2.880 -15.135 -7.389 1.00 29.55 768 GLY A C 1
ATOM 5825 O O . GLY A 1 768 ? 3.423 -16.174 -7.762 1.00 29.55 768 GLY A O 1
ATOM 5826 N N . THR A 1 769 ? 2.770 -14.802 -6.103 1.00 29.25 769 THR A N 1
ATOM 5827 C CA . THR A 1 769 ? 3.116 -15.636 -4.945 1.00 29.25 769 THR A CA 1
ATOM 5828 C C . THR A 1 769 ? 1.881 -16.391 -4.461 1.00 29.25 769 THR A C 1
ATOM 5830 O O . THR A 1 769 ? 0.827 -15.801 -4.250 1.00 29.25 769 THR A O 1
ATOM 5833 N N . GLY A 1 770 ? 2.011 -17.698 -4.264 1.00 29.56 770 GLY A N 1
ATOM 5834 C CA . GLY A 1 770 ? 1.030 -18.545 -3.591 1.00 29.56 770 GLY A CA 1
ATOM 5835 C C . GLY A 1 770 ? 1.771 -19.722 -2.971 1.00 29.56 770 GLY A C 1
ATOM 5836 O O . GLY A 1 770 ? 2.798 -20.129 -3.503 1.00 29.56 770 GLY A O 1
ATOM 5837 N N . ALA A 1 771 ? 1.303 -20.218 -1.830 1.00 28.45 771 ALA A N 1
ATOM 5838 C CA . ALA A 1 771 ? 1.970 -21.272 -1.080 1.00 28.45 771 ALA A CA 1
ATOM 5839 C C . ALA A 1 771 ? 1.091 -22.529 -1.044 1.00 28.45 771 ALA A C 1
ATOM 5841 O O . ALA A 1 771 ? -0.068 -22.469 -0.642 1.00 28.45 771 ALA A O 1
ATOM 5842 N N . VAL A 1 772 ? 1.637 -23.664 -1.489 1.00 26.78 772 VAL A N 1
ATOM 5843 C CA . VAL A 1 772 ? 1.038 -24.999 -1.337 1.00 26.78 772 VAL A CA 1
ATOM 5844 C C . VAL A 1 772 ? 2.184 -25.992 -1.150 1.00 26.78 772 VAL A C 1
ATOM 5846 O O . VAL A 1 772 ? 3.053 -26.053 -2.011 1.00 26.78 772 VAL A O 1
ATOM 5849 N N . GLY A 1 773 ? 2.197 -26.765 -0.062 1.00 28.48 773 GLY A N 1
ATOM 5850 C CA . GLY A 1 773 ? 3.187 -27.826 0.159 1.00 28.48 773 GLY A CA 1
ATOM 5851 C C . GLY A 1 773 ? 2.792 -28.745 1.328 1.00 28.48 773 GLY A C 1
ATOM 5852 O O . GLY A 1 773 ? 2.432 -28.220 2.379 1.00 28.48 773 GLY A O 1
ATOM 5853 N N . PRO A 1 774 ? 2.807 -30.086 1.169 1.00 27.83 774 PRO A N 1
ATOM 5854 C CA . PRO A 1 774 ? 2.530 -31.035 2.250 1.00 27.83 774 PRO A CA 1
ATOM 5855 C C . PRO A 1 774 ? 3.766 -31.293 3.136 1.00 27.83 774 PRO A C 1
ATOM 5857 O O . PRO A 1 774 ? 4.894 -30.994 2.757 1.00 27.83 774 PRO A O 1
ATOM 5860 N N . THR A 1 775 ? 3.536 -31.859 4.325 1.00 29.89 775 THR A N 1
ATOM 5861 C CA . THR A 1 775 ? 4.532 -32.078 5.395 1.00 29.89 775 THR A CA 1
ATOM 5862 C C . THR A 1 775 ? 5.447 -33.309 5.197 1.00 29.89 775 THR A C 1
ATOM 5864 O O . THR A 1 775 ? 5.039 -34.266 4.534 1.00 29.89 775 THR A O 1
ATOM 5867 N N . PRO A 1 776 ? 6.649 -33.359 5.833 1.00 37.91 776 PRO A N 1
ATOM 5868 C CA . PRO A 1 776 ? 7.218 -32.365 6.755 1.00 37.91 776 PRO A CA 1
ATOM 5869 C C . PRO A 1 776 ? 7.593 -31.079 6.014 1.00 37.91 776 PRO A C 1
ATOM 5871 O O . PRO A 1 776 ? 7.724 -31.096 4.803 1.00 37.91 776 PRO A O 1
ATOM 5874 N N . LEU A 1 777 ? 7.660 -29.957 6.733 1.00 38.56 777 LEU A N 1
ATOM 5875 C CA . LEU A 1 777 ? 7.754 -28.607 6.169 1.00 38.56 777 LEU A CA 1
ATOM 5876 C C . LEU A 1 777 ? 9.090 -28.412 5.429 1.00 38.56 777 LEU A C 1
ATOM 5878 O O . LEU A 1 777 ? 10.056 -27.894 5.987 1.00 38.56 777 LEU A O 1
ATOM 5882 N N . GLU A 1 778 ? 9.148 -28.866 4.181 1.00 36.56 778 GLU A N 1
ATOM 5883 C CA . GLU A 1 778 ? 10.235 -28.579 3.264 1.00 36.56 778 GLU A CA 1
ATOM 5884 C C . GLU A 1 778 ? 9.861 -27.276 2.522 1.00 36.56 778 GLU A C 1
ATOM 5886 O O . GLU A 1 778 ? 8.861 -27.158 1.816 1.00 36.56 778 GLU A O 1
ATOM 5891 N N . LEU A 1 779 ? 10.607 -26.203 2.784 1.00 36.09 779 LEU A N 1
ATOM 5892 C CA . LEU A 1 779 ? 10.382 -24.886 2.167 1.00 36.09 779 LEU A CA 1
ATOM 5893 C C . LEU A 1 779 ? 10.687 -24.875 0.651 1.00 36.09 779 LEU A C 1
ATOM 5895 O O . LEU A 1 779 ? 10.453 -23.869 -0.010 1.00 36.09 779 LEU A O 1
ATOM 5899 N N . ASP A 1 780 ? 11.226 -25.969 0.111 1.00 32.06 780 ASP A N 1
ATOM 5900 C CA . ASP A 1 780 ? 11.436 -26.237 -1.319 1.00 32.06 780 ASP A CA 1
ATOM 5901 C C . ASP A 1 780 ? 10.151 -26.687 -2.049 1.00 32.06 780 ASP A C 1
ATOM 5903 O O . ASP A 1 780 ? 10.141 -26.786 -3.276 1.00 32.06 780 ASP A O 1
ATOM 5907 N N . VAL A 1 781 ? 9.044 -26.920 -1.328 1.00 29.41 781 VAL A N 1
ATOM 5908 C CA . VAL A 1 781 ? 7.741 -27.241 -1.935 1.00 29.41 781 VAL A CA 1
ATOM 5909 C C . VAL A 1 781 ? 6.850 -26.005 -2.105 1.00 29.41 781 VAL A C 1
ATOM 5911 O O . VAL A 1 781 ? 5.804 -26.098 -2.740 1.00 29.41 781 VAL A O 1
ATOM 5914 N N . ILE A 1 782 ? 7.262 -24.828 -1.616 1.00 35.12 782 ILE A N 1
ATOM 5915 C CA . ILE A 1 782 ? 6.534 -23.567 -1.827 1.00 35.12 782 ILE A CA 1
ATOM 5916 C C . ILE A 1 782 ? 6.679 -23.150 -3.296 1.00 35.12 782 ILE A C 1
ATOM 5918 O O . ILE A 1 782 ? 7.698 -22.605 -3.711 1.00 35.12 782 ILE A O 1
ATOM 5922 N N . ARG A 1 783 ? 5.645 -23.401 -4.106 1.00 35.97 783 ARG A N 1
ATOM 5923 C CA . ARG A 1 783 ? 5.659 -23.068 -5.539 1.00 35.97 783 ARG A CA 1
ATOM 5924 C C . ARG A 1 783 ? 4.882 -21.801 -5.853 1.00 35.97 783 ARG A C 1
ATOM 5926 O O . ARG A 1 783 ? 3.681 -21.738 -5.613 1.00 35.97 783 ARG A O 1
ATOM 5933 N N . ARG A 1 784 ? 5.525 -20.864 -6.558 1.00 36.94 784 ARG A N 1
ATOM 5934 C CA . ARG A 1 784 ? 4.817 -19.827 -7.324 1.00 36.94 784 ARG A CA 1
ATOM 5935 C C . ARG A 1 784 ? 3.906 -20.510 -8.346 1.00 36.94 784 ARG A C 1
ATOM 5937 O O . ARG A 1 784 ? 4.362 -21.282 -9.187 1.00 36.94 784 ARG A O 1
ATOM 5944 N N . THR A 1 785 ? 2.608 -20.254 -8.273 1.00 28.61 785 THR A N 1
ATOM 5945 C CA . THR A 1 785 ? 1.649 -20.775 -9.253 1.00 28.61 785 THR A CA 1
ATOM 5946 C C . THR A 1 785 ? 1.861 -20.098 -10.603 1.00 28.61 785 THR A C 1
ATOM 5948 O O . THR A 1 785 ? 1.653 -18.894 -10.724 1.00 28.61 785 THR A O 1
ATOM 5951 N N . ARG A 1 786 ? 2.259 -20.880 -11.611 1.00 31.77 786 ARG A N 1
ATOM 5952 C CA . ARG A 1 786 ? 2.358 -20.470 -13.018 1.00 31.77 786 ARG A CA 1
ATOM 5953 C C . ARG A 1 786 ? 1.049 -20.805 -13.733 1.00 31.77 786 ARG A C 1
ATOM 5955 O O . ARG A 1 786 ? 0.506 -21.888 -13.528 1.00 31.77 786 ARG A O 1
ATOM 5962 N N . TRP A 1 787 ? 0.579 -19.915 -14.601 1.00 25.62 787 TRP A N 1
ATOM 5963 C CA . TRP A 1 787 ? -0.461 -20.240 -15.575 1.00 25.62 787 TRP A CA 1
ATOM 5964 C C . TRP A 1 787 ? 0.220 -20.871 -16.794 1.00 25.62 787 TRP A C 1
ATOM 5966 O O . TRP A 1 787 ? 1.056 -20.237 -17.437 1.00 25.62 787 TRP A O 1
ATOM 5976 N N . TYR A 1 788 ? -0.088 -22.138 -17.067 1.00 23.00 788 TYR A N 1
ATOM 5977 C CA . TYR A 1 788 ? 0.304 -22.846 -18.285 1.00 23.00 788 TYR A CA 1
ATOM 5978 C C . TYR A 1 788 ? -0.954 -23.043 -19.131 1.00 23.00 788 TYR A C 1
ATOM 5980 O O . TYR A 1 788 ? -1.948 -23.564 -18.627 1.00 23.00 788 TYR A O 1
ATOM 5988 N N . GLN A 1 789 ? -0.921 -22.626 -20.394 1.00 23.05 789 GLN A N 1
ATOM 5989 C CA . GLN A 1 789 ? -1.946 -22.992 -21.367 1.00 23.05 789 GLN A CA 1
ATOM 5990 C C . GLN A 1 789 ? -1.686 -24.444 -21.787 1.00 23.05 789 GLN A C 1
ATOM 5992 O O . GLN A 1 789 ? -0.608 -24.743 -22.299 1.00 23.05 789 GLN A O 1
ATOM 5997 N N . MET A 1 790 ? -2.634 -25.346 -21.515 1.00 20.28 790 MET A N 1
ATOM 5998 C CA . MET A 1 790 ? -2.630 -26.679 -22.123 1.00 20.28 790 MET A CA 1
ATOM 5999 C C . MET A 1 790 ? -3.090 -26.555 -23.578 1.00 20.28 790 MET A C 1
ATOM 6001 O O . MET A 1 790 ? -4.156 -25.992 -23.808 1.00 20.28 790 MET A O 1
ATOM 6005 N N . ASP A 1 791 ? -2.228 -27.062 -24.466 1.00 30.52 791 ASP A N 1
ATOM 6006 C CA . ASP A 1 791 ? -2.323 -27.340 -25.912 1.00 30.52 791 ASP A CA 1
ATOM 6007 C C . ASP A 1 791 ? -3.333 -26.572 -26.780 1.00 30.52 791 ASP A C 1
ATOM 6009 O O . ASP A 1 791 ? -4.560 -26.794 -26.657 1.00 30.52 791 ASP A O 1
#